Protein 4I5S (pdb70)

CATH classification: 1.10.8.500 (+3 more: 3.30.450.20, 1.10.287.130, 3.30.565.10)

Organism: Streptococcus mutans serotype c (strain ATCC 700610 / UA159) (NCBI:txid210007)

Sequence (775 aa):
NNNQVKQLNAKVRSLITGHYTDKLK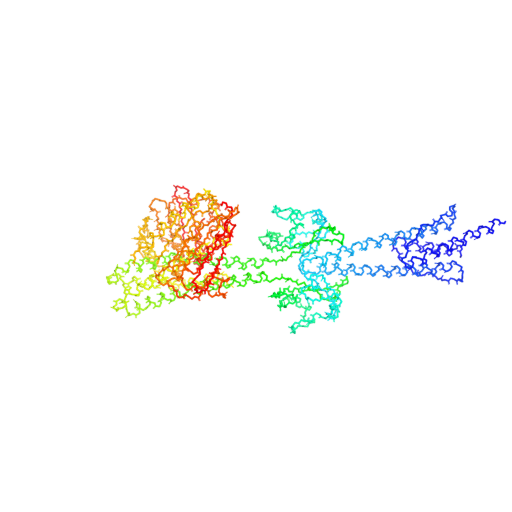VEDNSDLSELVNNVNDLSEVFRLTHENLAQEKNRLTSILSYMTDGVLATDRSGKITVINDMAQKQLNVTREQALECNILDILDDDSYTYNDLITKTPEIVLTRRDEYDEFITLRIRFALNRRESGFISGLIAVLHDATEQEKEERERRLFVSNVSHELRTPLTSVKSYLEALDDGALTESVAPSFIKVSLDETNRMMRMITDLLSLSRSHLDVELTNFTAFMNYILDRFDQIQSQQSTEIIRDYPDKSVWIEIDTDKMTQVIDNILNNAIKYSPDGGKVTITMQTTDTQLILSISDQGLGIPKKDLPLIFDRFYRVDKARGLGLAIAKEIVKQHKGFIWANSEEGEGSTFTIVLPIFLNYREYKNNNQVKQLNAKVRSLITGHYTDKLKVEDNSDLSELVNNVNDLSEVFRLTHENLAQEKNRLTSILSYMTDGVLATDRSGKITVINDMAQKQLNVTREQALECNILDILDDDSYTYNDLITKTPEIVLTRRDEYDEFITLRIRFALNRRESGFISGLIAVLHDATEQEKEERERRLFVSNVSHELRTPLTSVKSYLEALDDGALTESVAPSFIKVSLDETNRMMRMITDLLSLSRIDNQTSHLDVELTNFTAFMNYILDRFDQIQSQQEIIRDYPDKSVWIEIDTDKMTQVIDNILNNAIKYSPDGGKVTITMQTTDTQLILSISDQGLGIPKKDLPLIFDRFYRVDKARTGLGLAIAKEIVKQHKGFIWANSEEGEGSTFTIVLPYE

B-factor: mean 151.34, std 36.81, range [78.04, 276.76]

Solvent-accessible surface area: 40446 Å² total; per-residue (Å²): 133,143,84,18,18,142,85,4,15,58,10,0,126,32,9,25,99,57,118,52,42,127,108,23,168,70,139,99,152,45,84,34,2,83,2,1,61,4,4,5,53,3,3,81,55,20,94,115,65,58,95,86,22,29,94,53,42,50,150,25,51,19,6,9,32,92,6,41,6,0,2,11,2,4,47,160,69,0,91,10,57,14,2,9,63,48,0,25,137,13,14,86,40,66,95,146,107,5,61,143,48,33,15,65,72,38,94,107,95,145,66,147,17,153,74,10,32,111,74,111,20,88,74,84,17,62,28,127,44,30,181,187,107,116,34,10,0,3,50,11,64,10,14,39,15,142,130,152,99,26,105,40,41,0,3,0,1,2,0,1,55,11,26,97,74,54,85,83,39,53,46,30,43,1,3,3,5,8,0,2,50,3,0,85,19,1,0,35,2,0,61,5,14,0,52,26,2,68,116,32,17,123,61,119,99,58,0,53,63,30,0,117,23,0,23,64,4,0,32,11,0,30,119,8,1,70,20,6,51,21,45,30,214,66,112,67,91,69,92,88,21,34,0,5,56,13,1,56,85,2,2,75,2,15,75,37,34,81,76,47,160,112,150,46,110,29,87,67,142,28,105,153,59,30,156,7,112,0,6,47,34,12,0,12,14,0,0,2,5,0,0,32,12,0,43,107,88,15,63,132,51,1,98,0,31,0,35,18,116,78,67,148,92,73,6,37,2,19,1,28,7,59,13,97,22,43,60,124,129,52,34,74,74,24,27,82,116,53,29,27,4,93,54,89,135,34,32,2,2,14,28,0,63,93,9,0,72,66,16,161,2,129,8,122,14,83,7,83,73,76,125,3,11,39,14,5,2,35,2,74,172,148,125,109,122,123,99,134,68,41,64,37,2,15,133,54,0,12,59,6,0,121,35,10,32,79,54,116,85,60,128,122,33,95,58,30,114,135,28,84,20,8,89,2,0,58,20,1,6,49,2,9,86,43,6,118,106,55,68,89,69,22,24,105,57,41,68,121,12,58,30,6,10,11,81,4,28,2,0,0,6,3,7,30,148,70,0,84,10,53,54,9,7,50,57,0,13,120,6,17,92,33,54,122,136,102,4,58,149,45,48,24,77,81,47,124,126,55,123,50,156,44,193,59,18,41,128,70,107,73,50,86,118,14,102,22,125,49,37,143,168,116,76,108,13,12,0,31,12,68,12,6,41,10,85,113,153,53,55,144,61,19,2,1,0,0,2,4,2,49,8,28,124,57,43,102,91,50,102,81,21,105,102,9,26,66,30,1,11,115,12,1,64,66,2,0,63,38,0,34,67,71,0,63,36,5,31,131,67,53,36,36,140,103,83,6,89,55,43,1,122,48,0,22,67,38,0,34,32,0,22,126,0,0,66,26,0,36,25,2,5,77,27,26,18,140,19,17,114,42,102,72,100,93,20,26,0,17,48,21,0,66,158,4,6,102,108,11,45,138,115,48,70,136,208,95,60,42,106,63,128,20,120,146,72,9,122,11,106,0,9,40,115,34,0,22,62,0,0,27,31,1,0,74,23,2,69,78,33,25,109,126,45,4,75,0,16,0,39,13,123,57,66,124,94,68,1,32,1,18,2,35,5,96,14,119,7,0,37,99,152,22,42,99,71,6,20,64,44,10,55,71,47,116,76,82,111,45,5,4,8,21,2,2,0,42,45,2,0,111,60,19,161,16,101,2,92,5,72,16,118,99,50,119,5,0,34,4,14,0,21,2,62,142,40

Foldseek 3Di:
DVVVCVVVVVQVVCVVVVHHDAQDDQDDPDPCSVVSVVSRVVSVVVVVVVVVVCVVVVVVLVCQAVPDWWKWWDFLQFQTDDTYPRNCVQQLHDPVRRNRDGPCPQVVPDDDSVNCQVPQDFAKDKACSDPPPDIWIKTKGKDFPQDPVRDTRTIMIIIDTCRVVVLLVLLVLLLVLCLVQQLPLLVLLLCLLVPVCVPVCPVPVPNVVSVVSSVVSVVLSVLVSVQSCVVSVHDFDKDKDWVLVLCVSLVVSVVSSPVDDDAADEDEADDDTDIDIAGSSLLSSLVSVVVVVQVVQAPDHWDWYWHWDQDPLGIKIKIWTFAWDDDPVVQVCQLPRSPSPPDPNRGHNVSSQVSLVVQVKGWHKDTGGRGTIMIMIGGD/DCVVVVVVVLVVLVVVVCVQVVCVVVPHHDAQDDQPVPDVSSVVSVVVSVVSVVVVVVVVVVVVVVVVVVVCQAVPQWWKWWDFVQQQTPDTHPRNCQLQVHDPVVRSVDGNCPDDVPPDDQVRCQVCQAWDKDKAASDDDPDTWIWIKGKDFDDDPPRHTGGIMIIIDGCPVVVVVVVLVVVVVVCVVVVLVVLVVVLCVLVCCCPVPNNPDDCHVVSVVSNVVSVVVSVVVVVVVVLVVCLVVVNDAADKDWDFVLVLVVVLVVVVVVVPDDVDDEAEEDPDGDTDIGRSVLLSLQVSLVLVVLVLFADPVSPWYWHWDFDAWKIKTKIDTQGQADDPVCFVPQQRACDDPDDDPDPNSSVSNQSRLVSQVKGKGWDADSVSHIMMMIIHTGD

Radius of gyration: 39.27 Å; Cα contacts (8 Å, |Δi|>4): 1285; chains: 2; bounding box: 107×57×119 Å

Nearest PDB structures (foldseek):
  4i5s-assembly1_B  TM=1.003E+00  e=1.113E-72  Streptococcus mutans UA159
  7zp0-assembly1_A  TM=8.249E-01  e=7.152E-15  Escherichia coli 'BL21-Gold(DE3)pLysS AG'
  4q20-assembly1_A  TM=7.298E-01  e=5.725E-15  Caulobacter vibrioides CB15
  4biz-assembly1_E  TM=6.055E-01  e=1.337E-12  Escherichia coli K-12
  9eut-assembly1_B  TM=4.198E-01  e=2.284E-11  Pseudomonas aeruginosa

Structure (mmCIF, N/CA/C/O backbone):
data_4I5S
#
_entry.id   4I5S
#
_cell.length_a   153.124
_cell.length_b   153.124
_cell.length_c   125.113
_cell.angle_alpha   90.00
_cell.angle_beta   90.00
_cell.angle_gamma   120.00
#
_symmetry.space_group_name_H-M   'P 31 2 1'
#
loop_
_atom_site.group_PDB
_atom_site.id
_atom_site.type_symbol
_atom_site.label_atom_id
_atom_site.label_alt_id
_atom_site.label_comp_id
_atom_site.label_asym_id
_atom_site.label_entity_id
_atom_site.label_seq_id
_atom_site.pdbx_PDB_ins_code
_atom_site.Cartn_x
_atom_site.Cartn_y
_atom_site.Cartn_z
_atom_site.occupancy
_atom_site.B_iso_or_equiv
_atom_site.auth_seq_id
_atom_site.auth_comp_id
_atom_site.auth_asym_id
_atom_site.auth_atom_id
_atom_site.pdbx_PDB_model_num
ATOM 1 N N . ASN A 1 37 ? 68.555 51.303 51.856 1.00 211.67 37 ASN A N 1
ATOM 2 C CA . ASN A 1 37 ? 67.836 52.199 52.757 1.00 209.97 37 ASN A CA 1
ATOM 3 C C . ASN A 1 37 ? 67.802 53.631 52.222 1.00 204.11 37 ASN A C 1
ATOM 4 O O . ASN A 1 37 ? 66.781 54.075 51.699 1.00 192.96 37 ASN A O 1
ATOM 9 N N . ASN A 1 38 ? 68.912 54.351 52.364 1.00 211.57 38 ASN A N 1
ATOM 10 C CA . ASN A 1 38 ? 69.091 55.619 51.664 1.00 207.05 38 ASN A CA 1
ATOM 11 C C . ASN A 1 38 ? 68.917 55.356 50.177 1.00 195.13 38 ASN A C 1
ATOM 12 O O . ASN A 1 38 ? 68.465 56.216 49.419 1.00 186.41 38 ASN A O 1
ATOM 17 N N . ASN A 1 39 ? 69.280 54.140 49.781 1.00 196.26 39 ASN A N 1
ATOM 18 C CA . ASN A 1 39 ? 69.193 53.685 48.400 1.00 193.63 39 ASN A CA 1
ATOM 19 C C . ASN A 1 39 ? 67.789 53.228 48.020 1.00 179.83 39 ASN A C 1
ATOM 20 O O . ASN A 1 39 ? 67.288 53.566 46.950 1.00 177.42 39 ASN A O 1
ATOM 25 N N . GLN A 1 40 ? 67.163 52.457 48.904 1.00 174.42 40 GLN A N 1
ATOM 26 C CA . GLN A 1 40 ? 65.814 51.946 48.681 1.00 167.76 40 GLN A CA 1
ATOM 27 C C . GLN A 1 40 ? 64.840 53.082 48.371 1.00 157.42 40 GLN A C 1
ATOM 28 O O . GLN A 1 40 ? 63.823 52.883 47.699 1.00 145.45 40 GLN A O 1
ATOM 34 N N . VAL A 1 41 ? 65.163 54.273 48.867 1.00 162.83 41 VAL A N 1
ATOM 35 C CA . VAL A 1 41 ? 64.368 55.471 48.613 1.00 156.90 41 VAL A CA 1
ATOM 36 C C . VAL A 1 41 ? 64.619 56.014 47.207 1.00 163.59 41 VAL A C 1
ATOM 37 O O . VAL A 1 41 ? 63.701 56.503 46.552 1.00 158.47 41 VAL A O 1
ATOM 41 N N . LYS A 1 42 ? 65.866 55.932 46.754 1.00 169.26 42 LYS A N 1
ATOM 42 C CA . LYS A 1 42 ? 66.209 56.275 45.379 1.00 170.79 42 LYS A CA 1
ATOM 43 C C . LYS A 1 42 ? 65.438 55.362 44.429 1.00 169.69 42 LYS A C 1
ATOM 44 O O . LYS A 1 42 ? 64.782 55.820 43.491 1.00 168.66 42 LYS A O 1
ATOM 50 N N . GLN A 1 43 ? 65.508 54.065 44.708 1.00 172.83 43 GLN A N 1
ATOM 51 C CA . GLN A 1 43 ? 64.842 53.034 43.920 1.00 175.66 43 GLN A CA 1
ATOM 52 C C . GLN A 1 43 ? 63.320 53.220 43.864 1.00 165.35 43 GLN A C 1
ATOM 53 O O . GLN A 1 43 ? 62.725 53.293 42.780 1.00 165.93 43 GLN A O 1
ATOM 59 N N . LEU A 1 44 ? 62.690 53.291 45.032 1.00 158.69 44 LEU A N 1
ATOM 60 C CA . LEU A 1 44 ? 61.241 53.462 45.100 1.00 152.85 44 LEU A CA 1
ATOM 61 C C . LEU A 1 44 ? 60.813 54.781 44.464 1.00 147.01 44 LEU A C 1
ATOM 62 O O . LEU A 1 44 ? 59.819 54.841 43.734 1.00 136.80 44 LEU A O 1
ATOM 67 N N . ASN A 1 45 ? 61.565 55.837 44.755 1.00 152.85 45 ASN A N 1
ATOM 68 C CA . ASN A 1 45 ? 61.346 57.126 44.121 1.00 157.99 45 ASN A CA 1
ATOM 69 C C . ASN A 1 45 ? 61.287 56.929 42.617 1.00 160.07 45 ASN A C 1
ATOM 70 O O . ASN A 1 45 ? 60.385 57.434 41.953 1.00 160.58 45 ASN A O 1
ATOM 75 N N . ALA A 1 46 ? 62.251 56.180 42.088 1.00 162.43 46 ALA A N 1
ATOM 76 C CA . ALA A 1 46 ? 62.262 55.838 40.668 1.00 154.23 46 ALA A CA 1
ATOM 77 C C . ALA A 1 46 ? 60.949 55.186 40.243 1.00 141.04 46 ALA A C 1
ATOM 78 O O . ALA A 1 46 ? 60.249 55.716 39.386 1.00 137.77 46 ALA A O 1
ATOM 80 N N . LYS A 1 47 ? 60.608 54.051 40.853 1.00 134.72 47 LYS A N 1
ATOM 81 C CA . LYS A 1 47 ? 59.355 53.367 40.520 1.00 127.64 47 LYS A CA 1
ATOM 82 C C . LYS A 1 47 ? 58.174 54.334 40.437 1.00 130.46 47 LYS A C 1
ATOM 83 O O . LYS A 1 47 ? 57.372 54.285 39.492 1.00 128.22 47 LYS A O 1
ATOM 89 N N . VAL A 1 48 ? 58.072 55.215 41.425 1.00 136.11 48 VAL A N 1
ATOM 90 C CA . VAL A 1 48 ? 56.956 56.149 41.490 1.00 132.20 48 VAL A CA 1
ATOM 91 C C . VAL A 1 48 ? 57.019 57.196 40.388 1.00 133.19 48 VAL A C 1
ATOM 92 O O . VAL A 1 48 ? 55.988 57.589 39.839 1.00 132.44 48 VAL A O 1
ATOM 96 N N . ARG A 1 49 ? 58.225 57.645 40.056 1.00 136.63 49 ARG A N 1
ATOM 97 C CA . ARG A 1 49 ? 58.385 58.584 38.956 1.00 144.48 49 ARG A CA 1
ATOM 98 C C . ARG A 1 49 ? 57.949 57.916 37.655 1.00 148.27 49 ARG A C 1
ATOM 99 O O . ARG A 1 49 ? 57.367 58.560 36.791 1.00 142.70 49 ARG A O 1
ATOM 107 N N . SER A 1 50 ? 58.227 56.622 37.528 1.00 154.09 50 SER A N 1
ATOM 108 C CA . SER A 1 50 ? 57.752 55.853 36.389 1.00 152.68 50 SER A CA 1
ATOM 109 C C . SER A 1 50 ? 56.232 55.872 36.358 1.00 145.50 50 SER A C 1
ATOM 110 O O . SER A 1 50 ? 55.636 56.312 35.380 1.00 148.26 50 SER A O 1
ATOM 113 N N . LEU A 1 51 ? 55.604 55.407 37.433 1.00 140.46 51 LEU A N 1
ATOM 114 C CA . LEU A 1 51 ? 54.143 55.433 37.529 1.00 131.34 51 LEU A CA 1
ATOM 115 C C . LEU A 1 51 ? 53.576 56.801 37.138 1.00 126.22 51 LEU A C 1
ATOM 116 O O . LEU A 1 51 ? 52.484 56.887 36.584 1.00 119.02 51 LEU A O 1
ATOM 121 N N . ILE A 1 52 ? 54.319 57.867 37.428 1.00 133.61 52 ILE A N 1
ATOM 122 C CA . ILE A 1 52 ? 53.866 59.219 37.095 1.00 141.16 52 ILE A CA 1
ATOM 123 C C . ILE A 1 52 ? 53.723 59.418 35.582 1.00 149.70 52 ILE A C 1
ATOM 124 O O . ILE A 1 52 ? 52.677 59.858 35.106 1.00 152.16 52 ILE A O 1
ATOM 129 N N . THR A 1 53 ? 54.780 59.071 34.844 1.00 154.76 53 THR A N 1
ATOM 130 C CA . THR A 1 53 ? 54.853 59.242 33.385 1.00 153.51 53 THR A CA 1
ATOM 131 C C . THR A 1 53 ? 54.076 58.149 32.663 1.00 149.71 53 THR A C 1
ATOM 132 O O . THR A 1 53 ? 54.234 57.941 31.454 1.00 159.32 53 THR A O 1
ATOM 136 N N . GLY A 1 54 ? 53.261 57.431 33.429 1.00 137.47 54 GLY A N 1
ATOM 137 C CA . GLY A 1 54 ? 52.338 56.455 32.884 1.00 132.02 54 GLY A CA 1
ATOM 138 C C . GLY A 1 54 ? 52.965 55.102 32.638 1.00 136.96 54 GLY A C 1
ATOM 139 O O . GLY A 1 54 ? 52.292 54.182 32.176 1.00 135.74 54 GLY A O 1
ATOM 140 N N . HIS A 1 55 ? 54.251 54.979 32.947 1.00 146.72 55 HIS A N 1
ATOM 141 C CA . HIS A 1 55 ? 54.981 53.740 32.697 1.00 154.44 55 HIS A CA 1
ATOM 142 C C . HIS A 1 55 ? 54.912 52.796 33.899 1.00 148.15 55 HIS A C 1
ATOM 143 O O . HIS A 1 55 ? 55.545 53.041 34.925 1.00 153.69 55 HIS A O 1
ATOM 150 N N . TYR A 1 56 ? 54.134 51.724 33.770 1.00 135.81 56 TYR A N 1
ATOM 151 C CA . TYR A 1 56 ? 54.021 50.738 34.838 1.00 122.58 56 TYR A CA 1
ATOM 152 C C . TYR A 1 56 ? 55.323 49.964 35.013 1.00 138.01 56 TYR A C 1
ATOM 153 O O . TYR A 1 56 ? 56.134 49.870 34.091 1.00 141.88 56 TYR A O 1
ATOM 162 N N . THR A 1 57 ? 55.513 49.406 36.203 1.00 149.47 57 THR A N 1
ATOM 163 C CA . THR A 1 57 ? 56.766 48.749 36.552 1.00 151.11 57 THR A CA 1
ATOM 164 C C . THR A 1 57 ? 56.543 47.649 37.585 1.00 154.14 57 THR A C 1
ATOM 165 O O . THR A 1 57 ? 55.671 47.761 38.449 1.00 151.95 57 THR A O 1
ATOM 169 N N . ASP A 1 58 ? 57.343 46.590 37.493 1.00 160.32 58 ASP A N 1
ATOM 170 C CA . ASP A 1 58 ? 57.226 45.449 38.394 1.00 162.92 58 ASP A CA 1
ATOM 171 C C . ASP A 1 58 ? 57.459 45.834 39.851 1.00 156.70 58 ASP A C 1
ATOM 172 O O . ASP A 1 58 ? 58.067 46.864 40.146 1.00 153.58 58 ASP A O 1
ATOM 177 N N . LYS A 1 59 ? 56.969 44.989 40.755 1.00 154.13 59 LYS A N 1
ATOM 178 C CA . LYS A 1 59 ? 57.124 45.197 42.192 1.00 145.71 59 LYS A CA 1
ATOM 179 C C . LYS A 1 59 ? 58.591 45.284 42.613 1.00 143.81 59 LYS A C 1
ATOM 180 O O . LYS A 1 59 ? 59.447 44.595 42.057 1.00 150.00 59 LYS A O 1
ATOM 186 N N . LEU A 1 60 ? 58.877 46.132 43.598 1.00 135.50 60 LEU A N 1
ATOM 187 C CA . LEU A 1 60 ? 60.182 46.127 44.244 1.00 142.90 60 LEU A CA 1
ATOM 188 C C . LEU A 1 60 ? 60.153 45.071 45.347 1.00 153.36 60 LEU A C 1
ATOM 189 O O . LEU A 1 60 ? 59.094 44.782 45.907 1.00 153.72 60 LEU A O 1
ATOM 194 N N . LYS A 1 61 ? 61.309 44.495 45.659 1.00 160.76 61 LYS A N 1
ATOM 195 C CA . LYS A 1 61 ? 61.384 43.474 46.698 1.00 168.82 61 LYS A CA 1
ATOM 196 C C . LYS A 1 61 ? 61.483 44.083 48.093 1.00 166.31 61 LYS A C 1
ATOM 197 O O . LYS A 1 61 ? 62.270 45.001 48.331 1.00 161.88 61 LYS A O 1
ATOM 203 N N . VAL A 1 62 ? 60.669 43.569 49.010 1.00 170.01 62 VAL A N 1
ATOM 204 C CA . VAL A 1 62 ? 60.708 43.997 50.400 1.00 172.18 62 VAL A CA 1
ATOM 205 C C . VAL A 1 62 ? 61.923 43.387 51.082 1.00 180.12 62 VAL A C 1
ATOM 206 O O . VAL A 1 62 ? 61.986 42.174 51.287 1.00 184.74 62 VAL A O 1
ATOM 210 N N . GLU A 1 63 ? 62.887 44.233 51.425 1.00 181.93 63 GLU A N 1
ATOM 211 C CA . GLU A 1 63 ? 64.154 43.773 51.978 1.00 191.12 63 GLU A CA 1
ATOM 212 C C . GLU A 1 63 ? 63.982 43.255 53.405 1.00 201.57 63 GLU A C 1
ATOM 213 O O . GLU A 1 63 ? 63.904 42.048 53.635 1.00 209.03 63 GLU A O 1
ATOM 219 N N . ASP A 1 64 ? 63.927 44.181 54.357 1.00 198.96 64 ASP A N 1
ATOM 220 C CA . ASP A 1 64 ? 63.685 43.845 55.754 1.00 195.96 64 ASP A CA 1
ATOM 221 C C . ASP A 1 64 ? 62.237 44.134 56.145 1.00 183.11 64 ASP A C 1
ATOM 222 O O . ASP A 1 64 ? 61.394 44.394 55.294 1.00 174.23 64 ASP A O 1
ATOM 227 N N . ASN A 1 65 ? 61.959 44.079 57.442 1.00 189.26 65 ASN A N 1
ATOM 228 C CA . ASN A 1 65 ? 60.649 44.434 57.972 1.00 190.06 65 ASN A CA 1
ATOM 229 C C . ASN A 1 65 ? 60.630 45.915 58.315 1.00 185.59 65 ASN A C 1
ATOM 230 O O . ASN A 1 65 ? 59.843 46.365 59.151 1.00 184.20 65 ASN A O 1
ATOM 235 N N . SER A 1 66 ? 61.515 46.666 57.664 1.00 182.79 66 SER A N 1
ATOM 236 C CA . SER A 1 66 ? 61.669 48.101 57.907 1.00 174.50 66 SER A CA 1
ATOM 237 C C . SER A 1 66 ? 60.311 48.799 57.898 1.00 172.10 66 SER A C 1
ATOM 238 O O . SER A 1 66 ? 59.309 48.221 57.476 1.00 170.85 66 SER A O 1
ATOM 241 N N . ASP A 1 67 ? 60.272 50.040 58.368 1.00 175.47 67 ASP A N 1
ATOM 242 C CA . ASP A 1 67 ? 59.015 50.781 58.399 1.00 178.81 67 ASP A CA 1
ATOM 243 C C . ASP A 1 67 ? 58.668 51.344 57.023 1.00 164.38 67 ASP A C 1
ATOM 244 O O . ASP A 1 67 ? 57.494 51.534 56.701 1.00 156.42 67 ASP A O 1
ATOM 249 N N . LEU A 1 68 ? 59.689 51.619 56.214 1.00 157.85 68 LEU A N 1
ATOM 250 C CA . LEU A 1 68 ? 59.450 52.066 54.844 1.00 144.67 68 LEU A CA 1
ATOM 251 C C . LEU A 1 68 ? 59.310 50.880 53.891 1.00 149.98 68 LEU A C 1
ATOM 252 O O . LEU A 1 68 ? 58.783 51.018 52.788 1.00 152.81 68 LEU A O 1
ATOM 257 N N . SER A 1 69 ? 59.787 49.714 54.313 1.00 149.83 69 SER A N 1
ATOM 258 C CA . SER A 1 69 ? 59.564 48.505 53.536 1.00 151.35 69 SER A CA 1
ATOM 259 C C . SER A 1 69 ? 58.061 48.280 53.445 1.00 151.37 69 SER A C 1
ATOM 260 O O . SER A 1 69 ? 57.559 47.711 52.475 1.00 151.58 69 SER A O 1
ATOM 263 N N . GLU A 1 70 ? 57.347 48.746 54.464 1.00 152.63 70 GLU A N 1
ATOM 264 C CA . GLU A 1 70 ? 55.893 48.755 54.436 1.00 156.05 70 GLU A CA 1
ATOM 265 C C . GLU A 1 70 ? 55.423 49.693 53.332 1.00 146.58 70 GLU A C 1
ATOM 266 O O . GLU A 1 70 ? 54.438 49.417 52.644 1.00 149.26 70 GLU A O 1
ATOM 272 N N . LEU A 1 71 ? 56.136 50.806 53.169 1.00 139.07 71 LEU A N 1
ATOM 273 C CA . LEU A 1 71 ? 55.836 51.767 52.107 1.00 132.56 71 LEU A CA 1
ATOM 274 C C . LEU A 1 71 ? 56.134 51.170 50.733 1.00 131.47 71 LEU A C 1
ATOM 275 O O . LEU A 1 71 ? 55.361 51.350 49.799 1.00 121.84 71 LEU A O 1
ATOM 280 N N . VAL A 1 72 ? 57.256 50.468 50.610 1.00 136.01 72 VAL A N 1
ATOM 281 C CA . VAL A 1 72 ? 57.579 49.780 49.365 1.00 135.15 72 VAL A CA 1
ATOM 282 C C . VAL A 1 72 ? 56.470 48.795 49.008 1.00 138.88 72 VAL A C 1
ATOM 283 O O . VAL A 1 72 ? 55.965 48.786 47.881 1.00 137.31 72 VAL A O 1
ATOM 287 N N . ASN A 1 73 ? 56.090 47.971 49.978 1.00 145.47 73 ASN A N 1
ATOM 288 C CA . ASN A 1 73 ? 55.000 47.024 49.790 1.00 148.45 73 ASN A CA 1
ATOM 289 C C . ASN A 1 73 ? 53.722 47.734 49.337 1.00 141.87 73 ASN A C 1
ATOM 290 O O . ASN A 1 73 ? 53.030 47.274 48.420 1.00 145.07 73 ASN A O 1
ATOM 295 N N . ASN A 1 74 ? 53.425 48.867 49.970 1.00 136.12 74 ASN A N 1
ATOM 296 C CA . ASN A 1 74 ? 52.222 49.639 49.653 1.00 131.68 74 ASN A CA 1
ATOM 297 C C . ASN A 1 74 ? 52.212 50.253 48.254 1.00 116.54 74 ASN A C 1
ATOM 298 O O . ASN A 1 74 ? 51.194 50.230 47.571 1.00 115.70 74 ASN A O 1
ATOM 303 N N . VAL A 1 75 ? 53.341 50.813 47.839 1.00 103.68 75 VAL A N 1
ATOM 304 C CA . VAL A 1 75 ? 53.489 51.320 46.483 1.00 101.21 75 VAL A CA 1
ATOM 305 C C . VAL A 1 75 ? 53.344 50.191 45.468 1.00 107.60 75 VAL A C 1
ATOM 306 O O . VAL A 1 75 ? 52.619 50.325 44.492 1.00 107.75 75 VAL A O 1
ATOM 310 N N . ASN A 1 76 ? 54.030 49.076 45.695 1.00 116.26 76 ASN A N 1
ATOM 311 C CA . ASN A 1 76 ? 53.838 47.904 44.845 1.00 122.38 76 ASN A CA 1
ATOM 312 C C . ASN A 1 76 ? 52.351 47.615 44.668 1.00 126.38 76 ASN A C 1
ATOM 313 O O . ASN A 1 76 ? 51.799 47.674 43.552 1.00 132.43 76 ASN A O 1
ATOM 318 N N . ASP A 1 77 ? 51.710 47.318 45.795 1.00 125.50 77 ASP A N 1
ATOM 319 C CA . ASP A 1 77 ? 50.297 46.966 45.823 1.00 128.07 77 ASP A CA 1
ATOM 320 C C . ASP A 1 77 ? 49.405 48.027 45.180 1.00 127.38 77 ASP A C 1
ATOM 321 O O . ASP A 1 77 ? 48.344 47.708 44.635 1.00 132.29 77 ASP A O 1
ATOM 326 N N . LEU A 1 78 ? 49.839 49.282 45.239 1.00 114.40 78 LEU A N 1
ATOM 327 C CA . LEU A 1 78 ? 49.097 50.369 44.615 1.00 109.27 78 LEU A CA 1
ATOM 328 C C . LEU A 1 78 ? 49.240 50.321 43.095 1.00 113.36 78 LEU A C 1
ATOM 329 O O . LEU A 1 78 ? 48.244 50.294 42.379 1.00 113.14 78 LEU A O 1
ATOM 334 N N . SER A 1 79 ? 50.477 50.312 42.605 1.00 111.38 79 SER A N 1
ATOM 335 C CA . SER A 1 79 ? 50.726 50.199 41.174 1.00 109.54 79 SER A CA 1
ATOM 336 C C . SER A 1 79 ? 49.849 49.088 40.607 1.00 103.24 79 SER A C 1
ATOM 337 O O . SER A 1 79 ? 49.158 49.282 39.606 1.00 105.95 79 SER A O 1
ATOM 340 N N . GLU A 1 80 ? 49.851 47.933 41.269 1.00 98.98 80 GLU A N 1
ATOM 341 C CA . GLU A 1 80 ? 49.042 46.811 40.795 1.00 105.54 80 GLU A CA 1
ATOM 342 C C . GLU A 1 80 ? 47.525 47.064 40.884 1.00 102.22 80 GLU A C 1
ATOM 3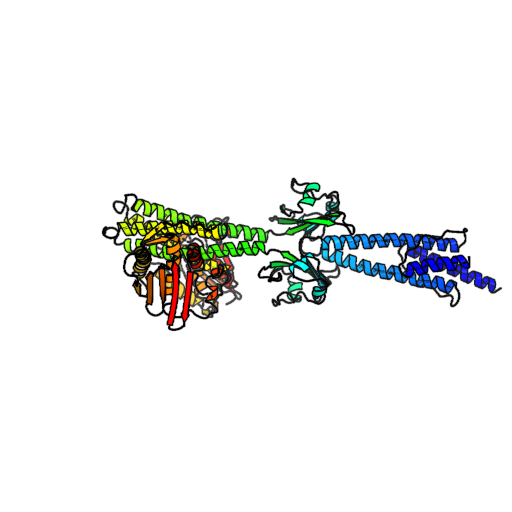43 O O . GLU A 1 80 ? 46.773 46.782 39.945 1.00 97.33 80 GLU A O 1
ATOM 349 N N . VAL A 1 81 ? 47.079 47.596 42.014 1.00 117.30 81 VAL A N 1
ATOM 350 C CA . VAL A 1 81 ? 45.651 47.814 42.249 1.00 120.67 81 VAL A CA 1
ATOM 351 C C . VAL A 1 81 ? 45.060 48.795 41.223 1.00 110.65 81 VAL A C 1
ATOM 352 O O . VAL A 1 81 ? 44.020 48.527 40.588 1.00 115.92 81 VAL A O 1
ATOM 356 N N . PHE A 1 82 ? 45.745 49.921 41.047 1.00 101.72 82 PHE A N 1
ATOM 357 C CA . PHE A 1 82 ? 45.310 50.931 40.106 1.00 111.47 82 PHE A CA 1
ATOM 358 C C . PHE A 1 82 ? 45.459 50.413 38.694 1.00 117.08 82 PHE A C 1
ATOM 359 O O . PHE A 1 82 ? 44.663 50.749 37.822 1.00 119.84 82 PHE A O 1
ATOM 367 N N . ARG A 1 83 ? 46.485 49.604 38.460 1.00 121.93 83 ARG A N 1
ATOM 368 C CA . ARG A 1 83 ? 46.603 48.940 37.170 1.00 122.63 83 ARG A CA 1
ATOM 369 C C . ARG A 1 83 ? 45.288 48.236 36.848 1.00 109.89 83 ARG A C 1
ATOM 370 O O . ARG A 1 83 ? 44.663 48.523 35.831 1.00 103.13 83 ARG A O 1
ATOM 378 N N . LEU A 1 84 ? 44.859 47.331 37.727 1.00 104.51 84 LEU A N 1
ATOM 379 C CA . LEU A 1 84 ? 43.620 46.596 37.485 1.00 92.15 84 LEU A CA 1
ATOM 380 C C . LEU A 1 84 ? 42.450 47.536 37.237 1.00 100.67 84 LEU A C 1
ATOM 381 O O . LEU A 1 84 ? 41.730 47.388 36.244 1.00 111.45 84 LEU A O 1
ATOM 386 N N . THR A 1 85 ? 42.247 48.498 38.134 1.00 108.36 85 THR A N 1
ATOM 387 C CA . THR A 1 85 ? 41.095 49.393 37.981 1.00 116.01 85 THR A CA 1
ATOM 388 C C . THR A 1 85 ? 41.129 50.137 36.636 1.00 114.86 85 THR A C 1
ATOM 389 O O . THR A 1 85 ? 40.087 50.412 36.031 1.00 127.00 85 THR A O 1
ATOM 393 N N . HIS A 1 86 ? 42.338 50.431 36.168 1.00 97.77 86 HIS A N 1
ATOM 394 C CA . HIS A 1 86 ? 42.549 51.145 34.911 1.00 108.46 86 HIS A CA 1
ATOM 395 C C . HIS A 1 86 ? 42.227 50.275 33.692 1.00 118.91 86 HIS A C 1
ATOM 396 O O . HIS A 1 86 ? 41.408 50.645 32.847 1.00 119.45 86 HIS A O 1
ATOM 403 N N . GLU A 1 87 ? 42.882 49.121 33.605 1.00 124.20 87 GLU A N 1
ATOM 404 C CA . GLU A 1 87 ? 42.629 48.174 32.527 1.00 125.34 87 GLU A CA 1
ATOM 405 C C . GLU A 1 87 ? 41.142 47.832 32.468 1.00 126.09 87 GLU A C 1
ATOM 406 O O . GLU A 1 87 ? 40.599 47.568 31.393 1.00 132.30 87 GLU A O 1
ATOM 412 N N . ASN A 1 88 ? 40.487 47.844 33.626 1.00 116.65 88 ASN A N 1
ATOM 413 C CA . ASN A 1 88 ? 39.053 47.585 33.691 1.00 112.52 88 ASN A CA 1
ATOM 414 C C . ASN A 1 88 ? 38.245 48.743 33.102 1.00 116.68 88 ASN A C 1
ATOM 415 O O . ASN A 1 88 ? 37.382 48.542 32.238 1.00 120.26 88 ASN A O 1
ATOM 420 N N . LEU A 1 89 ? 38.533 49.955 33.571 1.00 123.58 89 LEU A N 1
ATOM 421 C CA . LEU A 1 89 ? 37.876 51.156 33.052 1.00 129.82 89 LEU A CA 1
ATOM 422 C C . LEU A 1 89 ? 37.959 51.212 31.528 1.00 133.99 89 LEU A C 1
ATOM 423 O O . LEU A 1 89 ? 36.936 51.318 30.836 1.00 138.44 89 LEU A O 1
ATOM 428 N N . ALA A 1 90 ? 39.182 51.134 31.009 1.00 133.15 90 ALA A N 1
ATOM 429 C CA . ALA A 1 90 ? 39.399 51.118 29.565 1.00 129.69 90 ALA A CA 1
ATOM 430 C C . ALA A 1 90 ? 38.695 49.941 28.899 1.00 124.96 90 ALA A C 1
ATOM 431 O O . ALA A 1 90 ? 38.193 50.070 27.789 1.00 124.10 90 ALA A O 1
ATOM 433 N N . GLN A 1 91 ? 38.663 48.793 29.571 1.00 128.24 91 GLN A N 1
ATOM 434 C CA . GLN A 1 91 ? 37.944 47.636 29.043 1.00 124.29 91 GLN A CA 1
ATOM 435 C C . GLN A 1 91 ? 36.496 47.984 28.740 1.00 130.48 91 GLN A C 1
ATOM 436 O O . GLN A 1 91 ? 36.020 47.746 27.632 1.00 135.65 91 GLN A O 1
ATOM 442 N N . GLU A 1 92 ? 35.793 48.547 29.719 1.00 130.67 92 GLU A N 1
ATOM 443 C CA . GLU A 1 92 ? 34.373 48.835 29.520 1.00 135.36 92 GLU A CA 1
ATOM 444 C C . GLU A 1 92 ? 34.112 50.011 28.569 1.00 136.89 92 GLU A C 1
ATOM 445 O O . GLU A 1 92 ? 33.206 49.948 27.726 1.00 147.81 92 GLU A O 1
ATOM 451 N N . LYS A 1 93 ? 34.899 51.079 28.693 1.00 126.31 93 LYS A N 1
ATOM 452 C CA . LYS A 1 93 ? 34.791 52.181 27.738 1.00 122.14 93 LYS A CA 1
ATOM 453 C C . LYS A 1 93 ? 34.910 51.614 26.330 1.00 127.91 93 LYS A C 1
ATOM 454 O O . LYS A 1 93 ? 34.104 51.914 25.438 1.00 139.43 93 LYS A O 1
ATOM 460 N N . ASN A 1 94 ? 35.921 50.773 26.148 1.00 122.81 94 ASN A N 1
ATOM 461 C CA . ASN A 1 94 ? 36.161 50.124 24.871 1.00 124.39 94 ASN A CA 1
ATOM 462 C C . ASN A 1 94 ? 34.989 49.280 24.413 1.00 117.08 94 ASN A C 1
ATOM 463 O O . ASN A 1 94 ? 34.608 49.342 23.257 1.00 120.72 94 ASN A O 1
ATOM 468 N N . ARG A 1 95 ? 34.428 48.482 25.314 1.00 112.23 95 ARG A N 1
ATOM 469 C CA . ARG A 1 95 ? 33.273 47.671 24.957 1.00 123.49 95 ARG A CA 1
ATOM 470 C C . ARG A 1 95 ? 32.184 48.574 24.389 1.00 124.94 95 ARG A C 1
ATOM 471 O O . ARG A 1 95 ? 31.558 48.256 23.366 1.00 124.11 95 ARG A O 1
ATOM 479 N N . LEU A 1 96 ? 31.977 49.712 25.047 1.00 121.89 96 LEU A N 1
ATOM 480 C CA . LEU A 1 96 ? 30.976 50.675 24.598 1.00 118.93 96 LEU A CA 1
ATOM 481 C C . LEU A 1 96 ? 31.255 51.167 23.181 1.00 123.13 96 LEU A C 1
ATOM 482 O O . LEU A 1 96 ? 30.441 50.972 22.264 1.00 121.94 96 LEU A O 1
ATOM 487 N N . THR A 1 97 ? 32.406 51.809 23.005 1.00 126.98 97 THR A N 1
ATOM 488 C CA . THR A 1 97 ? 32.758 52.356 21.697 1.00 130.23 97 THR A CA 1
ATOM 489 C C . THR A 1 97 ? 32.786 51.274 20.608 1.00 129.96 97 THR A C 1
ATOM 490 O O . THR A 1 97 ? 32.619 51.558 19.420 1.00 133.84 97 THR A O 1
ATOM 494 N N . SER A 1 98 ? 32.977 50.032 21.034 1.00 125.79 98 SER A N 1
ATOM 495 C CA . SER A 1 98 ? 32.958 48.880 20.145 1.00 132.79 98 SER A CA 1
ATOM 496 C C . SER A 1 98 ? 31.543 48.643 19.639 1.00 136.91 98 SER A C 1
ATOM 497 O O . SER A 1 98 ? 31.303 48.579 18.429 1.00 142.11 98 SER A O 1
ATOM 500 N N . ILE A 1 99 ? 30.608 48.509 20.575 1.00 138.92 99 ILE A N 1
ATOM 501 C CA . ILE A 1 99 ? 29.202 48.392 20.214 1.00 136.88 99 ILE A CA 1
ATOM 502 C C . ILE A 1 99 ? 28.816 49.501 19.254 1.00 137.87 99 ILE A C 1
ATOM 503 O O . ILE A 1 99 ? 28.246 49.241 18.197 1.00 144.52 99 ILE A O 1
ATOM 508 N N . LEU A 1 100 ? 29.124 50.741 19.620 1.00 135.34 100 LEU A N 1
ATOM 509 C CA . LEU A 1 100 ? 28.742 51.871 18.776 1.00 130.79 100 LEU A CA 1
ATOM 510 C C . LEU A 1 100 ? 29.365 51.770 17.393 1.00 130.61 100 LEU A C 1
ATOM 511 O O . LEU A 1 100 ? 28.754 52.164 16.400 1.00 133.55 100 LEU A O 1
ATOM 516 N N . SER A 1 101 ? 30.580 51.235 17.337 1.00 125.15 101 SER A N 1
ATOM 517 C CA . SER A 1 101 ? 31.289 51.079 16.073 1.00 124.86 101 SER A CA 1
ATOM 518 C C . SER A 1 101 ? 30.629 50.056 15.142 1.00 129.92 101 SER A C 1
ATOM 519 O O . SER A 1 101 ? 30.245 50.386 14.023 1.00 138.88 101 SER A O 1
ATOM 522 N N . TYR A 1 102 ? 30.495 48.818 15.606 1.00 121.68 102 TYR A N 1
ATOM 523 C CA . TYR A 1 102 ? 30.000 47.743 14.750 1.00 125.25 102 TYR A CA 1
ATOM 524 C C . TYR A 1 102 ? 28.479 47.736 14.622 1.00 134.31 102 TYR A C 1
ATOM 525 O O . TYR A 1 102 ? 27.896 46.866 13.974 1.00 130.99 102 TYR A O 1
ATOM 534 N N . MET A 1 103 ? 27.842 48.721 15.240 1.00 126.42 103 MET A N 1
ATOM 535 C CA . MET A 1 103 ? 26.394 48.846 15.209 1.00 139.58 103 MET A CA 1
ATOM 536 C C . MET A 1 103 ? 25.921 49.054 13.782 1.00 153.69 103 MET A C 1
ATOM 537 O O . MET A 1 103 ? 26.630 49.654 12.978 1.00 135.30 103 MET A O 1
ATOM 542 N N . THR A 1 104 ? 24.720 48.564 13.480 1.00 112.08 104 THR A N 1
ATOM 543 C CA . THR A 1 104 ? 24.195 48.561 12.110 1.00 123.66 104 THR A CA 1
ATOM 544 C C . THR A 1 104 ? 23.713 49.923 11.605 1.00 122.86 104 THR A C 1
ATOM 545 O O . THR A 1 104 ? 24.045 50.324 10.486 1.00 112.43 104 THR A O 1
ATOM 549 N N . ASP A 1 105 ? 22.922 50.617 12.422 1.00 123.73 105 ASP A N 1
ATOM 550 C CA . ASP A 1 105 ? 22.392 51.929 12.061 1.00 118.12 105 ASP A CA 1
ATOM 551 C C . ASP A 1 105 ? 23.394 53.014 12.439 1.00 110.06 105 ASP A C 1
ATOM 552 O O . ASP A 1 105 ? 24.436 52.717 13.009 1.00 115.06 105 ASP A O 1
ATOM 557 N N . GLY A 1 106 ? 23.091 54.266 12.114 1.00 108.14 106 GLY A N 1
ATOM 558 C CA . GLY A 1 106 ? 23.999 55.363 12.410 1.00 110.41 106 GLY A CA 1
ATOM 559 C C . GLY A 1 106 ? 23.613 56.173 13.638 1.00 115.77 106 GLY A C 1
ATOM 560 O O . GLY A 1 106 ? 22.430 56.423 13.882 1.00 112.17 106 GLY A O 1
ATOM 561 N N . VAL A 1 107 ? 24.613 56.594 14.411 1.00 115.90 107 VAL A N 1
ATOM 562 C CA . VAL A 1 107 ? 24.371 57.341 15.645 1.00 103.50 107 VAL A CA 1
ATOM 563 C C . VAL A 1 107 ? 25.276 58.560 15.765 1.00 97.12 107 VAL A C 1
ATOM 564 O O . VAL A 1 107 ? 26.484 58.462 15.563 1.00 99.23 107 VAL A O 1
ATOM 568 N N . LEU A 1 108 ? 24.697 59.706 16.103 1.00 94.57 108 LEU A N 1
ATOM 569 C CA . LEU A 1 108 ? 25.510 60.874 16.433 1.00 100.41 108 LEU A CA 1
ATOM 570 C C . LEU A 1 108 ? 24.915 61.693 17.573 1.00 100.39 108 LEU A C 1
ATOM 571 O O . LEU A 1 108 ? 23.711 61.651 17.814 1.00 95.53 108 LEU A O 1
ATOM 576 N N . ALA A 1 109 ? 25.774 62.419 18.282 1.00 105.15 109 ALA A N 1
ATOM 577 C CA . ALA A 1 109 ? 25.353 63.202 19.437 1.00 114.09 109 ALA A CA 1
ATOM 578 C C . ALA A 1 109 ? 26.083 64.536 19.504 1.00 127.25 109 ALA A C 1
ATOM 579 O O . ALA A 1 109 ? 27.231 64.658 19.061 1.00 135.97 109 ALA A O 1
ATOM 581 N N . THR A 1 110 ? 25.407 65.529 20.073 1.00 129.28 110 THR A N 1
ATOM 582 C CA . THR A 1 110 ? 25.933 66.885 20.120 1.00 133.82 110 THR A CA 1
ATOM 583 C C . THR A 1 110 ? 25.767 67.531 21.486 1.00 138.80 110 THR A C 1
ATOM 584 O O . THR A 1 110 ? 24.969 67.082 22.313 1.00 132.95 110 THR A O 1
ATOM 588 N N . ASP A 1 111 ? 26.527 68.600 21.699 1.00 149.06 111 ASP A N 1
ATOM 589 C CA . ASP A 1 111 ? 26.414 69.423 22.894 1.00 164.29 111 ASP A CA 1
ATOM 590 C C . ASP A 1 111 ? 25.074 70.142 22.884 1.00 170.69 111 ASP A C 1
ATOM 591 O O . ASP A 1 111 ? 24.376 70.144 21.868 1.00 170.02 111 ASP A O 1
ATOM 596 N N . ARG A 1 112 ? 24.716 70.747 24.014 1.00 171.85 112 ARG A N 1
ATOM 597 C CA . ARG A 1 112 ? 23.472 71.507 24.118 1.00 164.17 112 ARG A CA 1
ATOM 598 C C . ARG A 1 112 ? 23.277 72.392 22.888 1.00 164.81 112 ARG A C 1
ATOM 599 O O . ARG A 1 112 ? 22.180 72.460 22.323 1.00 165.11 112 ARG A O 1
ATOM 607 N N . SER A 1 113 ? 24.351 73.057 22.474 1.00 159.20 113 SER A N 1
ATOM 608 C CA . SER A 1 113 ? 24.336 73.834 21.246 1.00 161.46 113 SER A CA 1
ATOM 609 C C . SER A 1 113 ? 23.848 72.986 20.072 1.00 168.03 113 SER A C 1
ATOM 610 O O . SER A 1 113 ? 22.751 73.200 19.556 1.00 166.06 113 SER A O 1
ATOM 613 N N . GLY A 1 114 ? 24.658 72.017 19.658 1.00 171.13 114 GLY A N 1
ATOM 614 C CA . GLY A 1 114 ? 24.325 71.201 18.505 1.00 165.71 114 GLY A CA 1
ATOM 615 C C . GLY A 1 114 ? 25.481 70.893 17.570 1.00 160.80 114 GLY A C 1
ATOM 616 O O . GLY A 1 114 ? 25.287 70.292 16.511 1.00 153.71 114 GLY A O 1
ATOM 617 N N . LYS A 1 115 ? 26.686 71.313 17.942 1.00 163.18 115 LYS A N 1
ATOM 618 C CA . LYS A 1 115 ? 27.873 70.893 17.207 1.00 156.51 115 LYS A CA 1
ATOM 619 C C . LYS A 1 115 ? 28.087 69.408 17.444 1.00 148.54 115 LYS A C 1
ATOM 620 O O . LYS A 1 115 ? 28.032 68.946 18.584 1.00 148.72 115 LYS A O 1
ATOM 626 N N . ILE A 1 116 ? 28.326 68.657 16.375 1.00 141.97 116 ILE A N 1
ATOM 627 C CA . ILE A 1 116 ? 28.574 67.228 16.513 1.00 142.87 116 ILE A CA 1
ATOM 628 C C . ILE A 1 116 ? 29.710 66.985 17.506 1.00 148.35 116 ILE A C 1
ATOM 629 O O . ILE A 1 116 ? 30.741 67.654 17.464 1.00 154.49 116 ILE A O 1
ATOM 634 N N . THR A 1 117 ? 29.506 66.038 18.412 1.00 144.01 117 THR A N 1
ATOM 635 C CA . THR A 1 117 ? 30.519 65.713 19.407 1.00 148.48 117 THR A CA 1
ATOM 636 C C . THR A 1 117 ? 30.907 64.253 19.240 1.00 139.85 117 THR A C 1
ATOM 637 O O . THR A 1 117 ? 32.080 63.887 19.329 1.00 135.40 117 THR A O 1
ATOM 641 N N . VAL A 1 118 ? 29.903 63.416 19.016 1.00 136.07 118 VAL A N 1
ATOM 642 C CA . VAL A 1 118 ? 30.152 62.021 18.699 1.00 127.73 118 VAL A CA 1
ATOM 643 C C . VAL A 1 118 ? 29.458 61.688 17.390 1.00 124.36 118 VAL A C 1
ATOM 644 O O . VAL A 1 118 ? 28.383 62.207 17.099 1.00 124.05 118 VAL A O 1
ATOM 648 N N . ILE A 1 119 ? 30.095 60.842 16.591 1.00 119.31 119 ILE A N 1
ATOM 649 C CA . ILE A 1 119 ? 29.488 60.344 15.366 1.00 111.86 119 ILE A CA 1
ATOM 650 C C . ILE A 1 119 ? 30.138 59.024 14.989 1.00 112.96 119 ILE A C 1
ATOM 651 O O . ILE A 1 119 ? 31.334 58.973 14.704 1.00 118.04 119 ILE A O 1
ATOM 656 N N . ASN A 1 120 ? 29.352 57.953 14.993 1.00 111.50 120 ASN A N 1
ATOM 657 C CA . ASN A 1 120 ? 29.897 56.621 14.762 1.00 113.01 120 ASN A CA 1
ATOM 658 C C . ASN A 1 120 ? 30.189 56.354 13.292 1.00 119.33 120 ASN A C 1
ATOM 659 O O . ASN A 1 120 ? 29.818 57.146 12.427 1.00 121.92 120 ASN A O 1
ATOM 664 N N . ASP A 1 121 ? 30.858 55.239 13.016 1.00 125.98 121 ASP A N 1
ATOM 665 C CA . ASP A 1 121 ? 31.240 54.900 11.649 1.00 133.45 121 ASP A CA 1
ATOM 666 C C . ASP A 1 121 ? 30.054 54.905 10.691 1.00 116.54 121 ASP A C 1
ATOM 667 O O . ASP A 1 121 ? 30.071 55.596 9.673 1.00 111.47 121 ASP A O 1
ATOM 672 N N . MET A 1 122 ? 29.023 54.139 11.028 1.00 110.33 122 MET A N 1
ATOM 673 C CA . MET A 1 122 ? 27.844 54.022 10.177 1.00 113.33 122 MET A CA 1
ATOM 674 C C . MET A 1 122 ? 27.271 55.371 9.764 1.00 107.11 122 MET A C 1
ATOM 675 O O . MET A 1 122 ? 27.002 55.603 8.587 1.00 98.77 122 MET A O 1
ATOM 680 N N . ALA A 1 123 ? 27.071 56.246 10.745 1.00 108.35 123 ALA A N 1
ATOM 681 C CA . ALA A 1 123 ? 26.604 57.601 10.486 1.00 112.67 123 ALA A CA 1
ATOM 682 C C . ALA A 1 123 ? 27.556 58.329 9.548 1.00 119.23 123 ALA A C 1
ATOM 683 O O . ALA A 1 123 ? 27.127 59.082 8.676 1.00 123.13 123 ALA A O 1
ATOM 685 N N . GLN A 1 124 ? 28.853 58.109 9.737 1.00 123.90 124 GLN A N 1
ATOM 686 C CA . GLN A 1 124 ? 29.859 58.714 8.873 1.00 136.18 124 GLN A CA 1
ATOM 687 C C . GLN A 1 124 ? 29.640 58.307 7.416 1.00 137.01 124 GLN A C 1
ATOM 688 O O . GLN A 1 124 ? 29.635 59.155 6.522 1.00 139.93 124 GLN A O 1
ATOM 694 N N . LYS A 1 125 ? 29.457 57.008 7.187 1.00 131.66 125 LYS A N 1
ATOM 695 C CA . LYS A 1 125 ? 29.231 56.489 5.839 1.00 124.62 125 LYS A CA 1
ATOM 696 C C . LYS A 1 125 ? 27.925 57.015 5.248 1.00 130.26 125 LYS A C 1
ATOM 697 O O . LYS A 1 125 ? 27.880 57.438 4.091 1.00 143.55 125 LYS A O 1
ATOM 703 N N . GLN A 1 126 ? 26.865 56.985 6.048 1.00 120.55 126 GLN A N 1
ATOM 704 C CA . GLN A 1 126 ? 25.558 57.450 5.602 1.00 115.00 126 GLN A CA 1
ATOM 705 C C . GLN A 1 126 ? 25.591 58.910 5.180 1.00 121.84 126 GLN A C 1
ATOM 706 O O . GLN A 1 126 ? 24.957 59.297 4.200 1.00 138.08 126 GLN A O 1
ATOM 712 N N . LEU A 1 127 ? 26.344 59.715 5.918 1.00 119.92 127 LEU A N 1
ATOM 713 C CA . LEU A 1 127 ? 26.374 61.154 5.692 1.00 127.80 127 LEU A CA 1
ATOM 714 C C . LEU A 1 127 ? 27.524 61.587 4.794 1.00 143.70 127 LEU A C 1
ATOM 715 O O . LEU A 1 127 ? 27.700 62.782 4.547 1.00 148.91 127 LEU A O 1
ATOM 720 N N . ASN A 1 128 ? 28.303 60.622 4.309 1.00 148.68 128 ASN A N 1
ATOM 721 C CA . ASN A 1 128 ? 29.467 60.935 3.486 1.00 154.47 128 ASN A CA 1
ATOM 722 C C . ASN A 1 128 ? 30.390 61.874 4.243 1.00 150.23 128 ASN A C 1
ATOM 723 O O . ASN A 1 128 ? 30.522 63.052 3.911 1.00 151.33 128 ASN A O 1
ATOM 728 N N . VAL A 1 129 ? 31.026 61.348 5.277 1.00 147.85 129 VAL A N 1
ATOM 729 C CA . VAL A 1 129 ? 31.781 62.195 6.175 1.00 154.58 129 VAL A CA 1
ATOM 730 C C . VAL A 1 129 ? 32.737 61.380 7.036 1.00 159.80 129 VAL A C 1
ATOM 731 O O . VAL A 1 129 ? 32.518 60.192 7.275 1.00 156.93 129 VAL A O 1
ATOM 735 N N . THR A 1 130 ? 33.814 62.024 7.472 1.00 165.99 130 THR A N 1
ATOM 736 C CA . THR A 1 130 ? 34.733 61.432 8.430 1.00 167.83 130 THR A CA 1
ATOM 737 C C . THR A 1 130 ? 34.496 62.074 9.793 1.00 160.42 130 THR A C 1
ATOM 738 O O . THR A 1 130 ? 33.808 63.091 9.892 1.00 156.01 130 THR A O 1
ATOM 742 N N . ARG A 1 131 ? 35.062 61.487 10.843 1.00 155.80 131 ARG A N 1
ATOM 743 C CA . ARG A 1 131 ? 34.965 62.084 12.168 1.00 156.22 131 ARG A CA 1
ATOM 744 C C . ARG A 1 131 ? 35.503 63.511 12.111 1.00 160.81 131 ARG A C 1
ATOM 745 O O . ARG A 1 131 ? 34.890 64.442 12.646 1.00 158.85 131 ARG A O 1
ATOM 753 N N . GLU A 1 132 ? 36.642 63.674 11.442 1.00 164.84 132 GLU A N 1
ATOM 754 C CA . GLU A 1 132 ? 37.238 64.989 11.230 1.00 169.67 132 GLU A CA 1
ATOM 755 C C . GLU A 1 132 ? 36.193 65.962 10.698 1.00 166.72 132 GLU A C 1
ATOM 756 O O . GLU A 1 132 ? 35.820 66.922 11.374 1.00 161.70 132 GLU A O 1
ATOM 762 N N . GLN A 1 133 ? 35.725 65.699 9.481 1.00 169.19 133 GLN A N 1
ATOM 763 C CA . GLN A 1 133 ? 34.742 66.550 8.821 1.00 168.86 133 GLN A CA 1
ATOM 764 C C . GLN A 1 133 ? 33.576 66.891 9.742 1.00 163.91 133 GLN A C 1
ATOM 765 O O . GLN A 1 133 ? 33.084 68.021 9.747 1.00 160.47 133 GLN A O 1
ATOM 771 N N . ALA A 1 134 ? 33.151 65.905 10.526 1.00 162.23 134 ALA A N 1
ATOM 772 C CA . ALA A 1 134 ? 31.925 66.002 11.315 1.00 159.15 134 ALA A CA 1
ATOM 773 C C . ALA A 1 134 ? 32.044 66.837 12.590 1.00 157.69 134 ALA A C 1
ATOM 774 O O . ALA A 1 134 ? 31.111 67.557 12.947 1.00 152.88 134 ALA A O 1
ATOM 776 N N . LEU A 1 135 ? 33.178 66.737 13.278 1.00 161.85 135 LEU A N 1
ATOM 777 C CA . LEU A 1 135 ? 33.325 67.395 14.577 1.00 163.20 135 LEU A CA 1
ATOM 778 C C . LEU A 1 135 ? 33.313 68.927 14.520 1.00 174.32 135 LEU A C 1
ATOM 779 O O . LEU A 1 135 ? 32.930 69.585 15.494 1.00 175.41 135 LEU A O 1
ATOM 784 N N . GLU A 1 136 ? 33.732 69.493 13.391 1.00 181.55 136 GLU A N 1
ATOM 785 C CA . GLU A 1 136 ? 33.486 70.909 13.125 1.00 183.34 136 GLU A CA 1
ATOM 786 C C . GLU A 1 136 ? 32.273 71.013 12.210 1.00 170.85 136 GLU A C 1
ATOM 787 O O . GLU A 1 136 ? 32.404 71.098 10.991 1.00 167.87 136 GLU A O 1
ATOM 793 N N . CYS A 1 137 ? 31.094 70.993 12.821 1.00 166.30 137 CYS A N 1
ATOM 794 C CA . CYS A 1 137 ? 29.838 70.967 12.092 1.00 165.47 137 CYS A CA 1
ATOM 795 C C . CYS A 1 137 ? 28.683 71.024 13.089 1.00 162.74 137 CYS A C 1
ATOM 796 O O . CYS A 1 137 ? 28.897 70.925 14.296 1.00 163.75 137 CYS A O 1
ATOM 799 N N . ASN A 1 138 ? 27.461 71.173 12.588 1.00 160.04 138 ASN A N 1
ATOM 800 C CA . ASN A 1 138 ? 26.296 71.322 13.454 1.00 160.20 138 ASN A CA 1
ATOM 801 C C . ASN A 1 138 ? 25.063 70.673 12.833 1.00 152.42 138 ASN A C 1
ATOM 802 O O . ASN A 1 138 ? 24.787 70.877 11.653 1.00 159.49 138 ASN A O 1
ATOM 807 N N . ILE A 1 139 ? 24.319 69.900 13.621 1.00 138.73 139 ILE A N 1
ATOM 808 C CA . ILE A 1 139 ? 23.153 69.180 13.099 1.00 132.74 139 ILE A CA 1
ATOM 809 C C . ILE A 1 139 ? 22.331 70.021 12.120 1.00 136.45 139 ILE A C 1
ATOM 810 O O . ILE A 1 139 ? 21.856 69.513 11.105 1.00 137.49 139 ILE A O 1
ATOM 815 N N . LEU A 1 140 ? 22.173 71.305 12.420 1.00 141.37 140 LEU A N 1
ATOM 816 C CA . LEU A 1 140 ? 21.450 72.209 11.530 1.00 154.82 140 LEU A CA 1
ATOM 817 C C . LEU A 1 140 ? 22.088 72.253 10.136 1.00 167.58 140 LEU A C 1
ATOM 818 O O . LEU A 1 140 ? 21.469 72.712 9.176 1.00 173.18 140 LEU A O 1
ATOM 823 N N . ASP A 1 141 ? 23.322 71.761 10.038 1.00 172.11 141 ASP A N 1
ATOM 824 C CA . ASP A 1 141 ? 24.046 71.723 8.773 1.00 181.09 141 ASP A CA 1
ATOM 825 C C . ASP A 1 141 ? 23.617 70.542 7.915 1.00 184.51 141 ASP A C 1
ATOM 826 O O . ASP A 1 141 ? 24.327 70.146 6.984 1.00 188.10 141 ASP A O 1
ATOM 831 N N . ILE A 1 142 ? 22.463 69.968 8.236 1.00 183.51 142 ILE A N 1
ATOM 832 C CA . ILE A 1 142 ? 21.905 68.902 7.415 1.00 180.43 142 ILE A CA 1
ATOM 833 C C . ILE A 1 142 ? 20.952 69.475 6.367 1.00 199.91 142 ILE A C 1
ATOM 834 O O . ILE A 1 142 ? 19.801 69.809 6.661 1.00 200.47 142 ILE A O 1
ATOM 839 N N . LEU A 1 143 ? 21.463 69.597 5.146 1.00 213.12 143 LEU A N 1
ATOM 840 C CA . LEU A 1 143 ? 20.715 70.105 3.997 1.00 220.61 143 LEU A CA 1
ATOM 841 C C . LEU A 1 143 ? 19.987 71.424 4.288 1.00 224.44 143 LEU A C 1
ATOM 842 O O . LEU A 1 143 ? 19.070 71.808 3.558 1.00 228.86 143 LEU A O 1
ATOM 847 N N . ASP A 1 144 ? 20.410 72.114 5.347 1.00 221.33 144 ASP A N 1
ATOM 848 C CA . ASP A 1 144 ? 19.853 73.418 5.708 1.00 222.99 144 ASP A CA 1
ATOM 849 C C . ASP A 1 144 ? 18.335 73.485 5.521 1.00 221.82 144 ASP A C 1
ATOM 850 O O . ASP A 1 144 ? 17.830 74.356 4.812 1.00 226.59 144 ASP A O 1
ATOM 855 N N . ASP A 1 145 ? 17.609 72.574 6.165 1.00 212.88 145 ASP A N 1
ATOM 856 C CA . ASP A 1 145 ? 16.161 72.482 5.967 1.00 208.28 145 ASP A CA 1
ATOM 857 C C . ASP A 1 145 ? 15.345 73.379 6.905 1.00 205.42 145 ASP A C 1
ATOM 858 O O . ASP A 1 145 ? 14.138 73.200 7.057 1.00 205.83 145 ASP A O 1
ATOM 863 N N . ASP A 1 146 ? 16.016 74.340 7.532 1.00 202.32 146 ASP A N 1
ATOM 864 C CA . ASP A 1 146 ? 15.339 75.395 8.287 1.00 198.18 146 ASP A CA 1
ATOM 865 C C . ASP A 1 146 ? 14.483 74.892 9.448 1.00 192.26 146 ASP A C 1
ATOM 866 O O . ASP A 1 146 ? 13.276 75.129 9.488 1.00 192.85 146 ASP A O 1
ATOM 871 N N . SER A 1 147 ? 15.120 74.197 10.382 1.00 182.54 147 SER A N 1
ATOM 872 C CA . SER A 1 147 ? 14.509 73.867 11.663 1.00 169.61 147 SER A CA 1
ATOM 873 C C . SER A 1 147 ? 15.507 74.329 12.720 1.00 173.80 147 SER A C 1
ATOM 874 O O . SER A 1 147 ? 16.699 74.433 12.429 1.00 173.44 147 SER A O 1
ATOM 877 N N . TYR A 1 148 ? 15.038 74.625 13.931 1.00 176.85 148 TYR A N 1
ATOM 878 C CA . TYR A 1 148 ? 15.922 75.182 14.958 1.00 177.38 148 TYR A CA 1
ATOM 879 C C . TYR A 1 148 ? 16.273 74.191 16.070 1.00 172.48 148 TYR A C 1
ATOM 880 O O . TYR A 1 148 ? 15.501 73.283 16.383 1.00 172.72 148 TYR A O 1
ATOM 889 N N . THR A 1 149 ? 17.449 74.380 16.662 1.00 165.58 149 THR A N 1
ATOM 890 C CA . THR A 1 149 ? 17.906 73.540 17.759 1.00 163.22 149 THR A CA 1
ATOM 891 C C . THR A 1 149 ? 16.863 73.459 18.866 1.00 169.40 149 THR A C 1
ATOM 892 O O . THR A 1 149 ? 16.754 72.440 19.546 1.00 173.00 149 THR A O 1
ATOM 896 N N . TYR A 1 150 ? 16.099 74.531 19.051 1.00 172.21 150 TYR A N 1
ATOM 897 C CA . TYR A 1 150 ? 15.078 74.530 20.091 1.00 174.36 150 TYR A CA 1
ATOM 898 C C . TYR A 1 150 ? 13.791 73.856 19.628 1.00 169.78 150 TYR A C 1
ATOM 899 O O . TYR A 1 150 ? 13.132 73.182 20.411 1.00 165.10 150 TYR A O 1
ATOM 908 N N . ASN A 1 151 ? 13.432 74.031 18.361 1.00 172.88 151 ASN A N 1
ATOM 909 C CA . ASN A 1 151 ? 12.382 73.206 17.782 1.00 173.52 151 ASN A CA 1
ATOM 910 C C . ASN A 1 151 ? 12.734 71.752 18.073 1.00 161.22 151 ASN A C 1
ATOM 911 O O . ASN A 1 151 ? 11.902 70.965 18.538 1.00 159.00 151 ASN A O 1
ATOM 916 N N . ASP A 1 152 ? 13.997 71.423 17.812 1.00 152.01 152 ASP A N 1
ATOM 917 C CA . ASP A 1 152 ? 14.528 70.073 17.966 1.00 145.87 152 ASP A CA 1
ATOM 918 C C . ASP A 1 152 ? 14.443 69.536 19.385 1.00 146.67 152 ASP A C 1
ATOM 919 O O . ASP A 1 152 ? 13.974 68.421 19.609 1.00 141.92 152 ASP A O 1
ATOM 924 N N . LEU A 1 153 ? 14.921 70.334 20.334 1.00 152.95 153 LEU A N 1
ATOM 925 C CA . LEU A 1 153 ? 14.972 69.935 21.735 1.00 146.22 153 LEU A CA 1
ATOM 926 C C . LEU A 1 153 ? 13.596 69.945 22.396 1.00 143.25 153 LEU A C 1
ATOM 927 O O . LEU A 1 153 ? 13.384 69.267 23.400 1.00 132.21 153 LEU A O 1
ATOM 932 N N . ILE A 1 154 ? 12.662 70.701 21.820 1.00 155.58 154 ILE A N 1
ATOM 933 C CA . ILE A 1 154 ? 11.283 70.741 22.308 1.00 162.70 154 ILE A CA 1
ATOM 934 C C . ILE A 1 154 ? 10.506 69.523 21.832 1.00 158.02 154 ILE A C 1
ATOM 935 O O . ILE A 1 154 ? 9.876 68.816 22.619 1.00 159.59 154 ILE A O 1
ATOM 940 N N . THR A 1 155 ? 10.564 69.286 20.529 1.00 152.88 155 THR A N 1
ATOM 941 C CA . THR A 1 155 ? 9.690 68.315 19.891 1.00 157.42 155 THR A CA 1
ATOM 942 C C . THR A 1 155 ? 10.287 66.909 19.740 1.00 159.36 155 THR A C 1
ATOM 943 O O . THR A 1 155 ? 9.581 65.979 19.348 1.00 157.66 155 THR A O 1
ATOM 947 N N . LYS A 1 156 ? 11.567 66.751 20.073 1.00 161.13 156 LYS A N 1
ATOM 948 C CA . LYS A 1 156 ? 12.278 65.497 19.814 1.00 154.83 156 LYS A CA 1
ATOM 949 C C . LYS A 1 156 ? 11.688 64.860 18.561 1.00 145.79 156 LYS A C 1
ATOM 950 O O . LYS A 1 156 ? 10.972 63.860 18.621 1.00 142.95 156 LYS A O 1
ATOM 956 N N . THR A 1 157 ? 11.992 65.470 17.422 1.00 142.41 157 THR A N 1
ATOM 957 C CA . THR A 1 157 ? 11.313 65.177 16.167 1.00 136.71 157 THR A CA 1
ATOM 958 C C . THR A 1 157 ? 11.786 63.879 15.511 1.00 147.19 157 THR A C 1
ATOM 959 O O . THR A 1 157 ? 12.887 63.401 15.785 1.00 144.55 157 THR A O 1
ATOM 963 N N . PRO A 1 158 ? 10.937 63.299 14.646 1.00 157.94 158 PRO A N 1
ATOM 964 C CA . PRO A 1 158 ? 11.179 62.022 13.977 1.00 149.78 158 PRO A CA 1
ATOM 965 C C . PRO A 1 158 ? 11.216 62.151 12.463 1.00 125.91 158 PRO A C 1
ATOM 966 O O . PRO A 1 158 ? 10.400 61.498 11.824 1.00 132.62 158 PRO A O 1
ATOM 970 N N . GLU A 1 159 ? 12.130 62.925 11.887 1.00 113.12 159 GLU A N 1
ATOM 971 C CA . GLU A 1 159 ? 11.945 63.312 10.480 1.00 128.14 159 GLU A CA 1
ATOM 972 C C . GLU A 1 159 ? 12.948 62.784 9.440 1.00 123.03 159 GLU A C 1
ATOM 973 O O . GLU A 1 159 ? 13.971 62.211 9.790 1.00 110.93 159 GLU A O 1
ATOM 979 N N . ILE A 1 160 ? 12.641 63.006 8.160 1.00 130.69 160 ILE A N 1
ATOM 980 C CA . ILE A 1 160 ? 13.338 62.330 7.058 1.00 132.75 160 ILE A CA 1
ATOM 981 C C . ILE A 1 160 ? 14.073 63.230 6.045 1.00 135.99 160 ILE A C 1
ATOM 982 O O . ILE A 1 160 ? 13.464 64.061 5.374 1.00 140.39 160 ILE A O 1
ATOM 987 N N . VAL A 1 161 ? 15.384 63.021 5.934 1.00 132.01 161 VAL A N 1
ATOM 988 C CA . VAL A 1 161 ? 16.252 63.761 5.019 1.00 124.43 161 VAL A CA 1
ATOM 989 C C . VAL A 1 161 ? 16.507 62.969 3.740 1.00 131.06 161 VAL A C 1
ATOM 990 O O . VAL A 1 161 ? 16.489 61.732 3.738 1.00 127.98 161 VAL A O 1
ATOM 994 N N . LEU A 1 162 ? 16.750 63.698 2.655 1.00 145.17 162 LEU A N 1
ATOM 995 C CA . LEU A 1 162 ? 17.067 63.106 1.361 1.00 142.81 162 LEU A CA 1
ATOM 996 C C . LEU A 1 162 ? 18.297 63.790 0.792 1.00 150.81 162 LEU A C 1
ATOM 997 O O . LEU A 1 162 ? 18.334 65.017 0.682 1.00 157.42 162 LEU A O 1
ATOM 1002 N N . THR A 1 163 ? 19.307 63.005 0.434 1.00 154.51 163 THR A N 1
ATOM 1003 C CA . THR A 1 163 ? 20.537 63.576 -0.106 1.00 165.91 163 THR A CA 1
ATOM 1004 C C . THR A 1 163 ? 21.294 62.584 -0.989 1.00 176.92 163 THR A C 1
ATOM 1005 O O . THR A 1 163 ? 21.117 61.374 -0.879 1.00 177.44 163 THR A O 1
ATOM 1009 N N . ARG A 1 164 ? 22.136 63.125 -1.864 1.00 184.25 164 ARG A N 1
ATOM 1010 C CA . ARG A 1 164 ? 23.028 62.332 -2.688 1.00 186.73 164 ARG A CA 1
ATOM 1011 C C . ARG A 1 164 ? 24.416 62.289 -2.063 1.00 185.55 164 ARG A C 1
ATOM 1012 O O . ARG A 1 164 ? 25.429 62.327 -2.766 1.00 184.22 164 ARG A O 1
ATOM 1020 N N . ARG A 1 165 ? 24.452 62.222 -0.734 1.00 188.76 165 ARG A N 1
ATOM 1021 C CA . ARG A 1 165 ? 25.707 62.145 0.014 1.00 193.79 165 ARG A CA 1
ATOM 1022 C C . ARG A 1 165 ? 26.526 60.963 -0.489 1.00 201.60 165 ARG A C 1
ATOM 1023 O O . ARG A 1 165 ? 27.621 60.693 -0.001 1.00 204.30 165 ARG A O 1
ATOM 1031 N N . ASP A 1 166 ? 25.972 60.248 -1.460 1.00 203.87 166 ASP A N 1
ATOM 1032 C CA . ASP A 1 166 ? 26.695 59.182 -2.130 1.00 198.89 166 ASP A CA 1
ATOM 1033 C C . ASP A 1 166 ? 27.142 59.665 -3.516 1.00 182.59 166 ASP A C 1
ATOM 1034 O O . ASP A 1 166 ? 26.318 60.068 -4.343 1.00 160.50 166 ASP A O 1
ATOM 1039 N N . GLU A 1 167 ? 28.458 59.625 -3.732 1.00 192.40 167 GLU A N 1
ATOM 1040 C CA . GLU A 1 167 ? 29.142 60.245 -4.877 1.00 205.89 167 GLU A CA 1
ATOM 1041 C C . GLU A 1 167 ? 28.284 60.480 -6.122 1.00 205.89 167 GLU A C 1
ATOM 1042 O O . GLU A 1 167 ? 27.710 61.553 -6.288 1.00 206.01 167 GLU A O 1
ATOM 1048 N N . TYR A 1 168 ? 28.214 59.479 -6.997 1.00 204.76 168 TYR A N 1
ATOM 1049 C CA . TYR A 1 168 ? 27.466 59.601 -8.246 1.00 209.18 168 TYR A CA 1
ATOM 1050 C C . TYR A 1 168 ? 25.979 59.848 -7.980 1.00 212.56 168 TYR A C 1
ATOM 1051 O O . TYR A 1 168 ? 25.587 60.214 -6.871 1.00 209.01 168 TYR A O 1
ATOM 1060 N N . ASP A 1 169 ? 25.156 59.652 -9.005 1.00 218.51 169 ASP A N 1
ATOM 1061 C CA . ASP A 1 169 ? 23.722 59.905 -8.904 1.00 218.95 169 ASP A CA 1
ATOM 1062 C C . ASP A 1 169 ? 23.064 59.143 -7.755 1.00 215.06 169 ASP A C 1
ATOM 1063 O O . ASP A 1 169 ? 21.996 59.533 -7.281 1.00 217.57 169 ASP A O 1
ATOM 1068 N N . GLU A 1 170 ? 23.693 58.058 -7.310 1.00 206.76 170 GLU A N 1
ATOM 1069 C CA . GLU A 1 170 ? 23.131 57.258 -6.229 1.00 188.00 170 GLU A CA 1
ATOM 1070 C C . GLU A 1 170 ? 22.771 58.147 -5.051 1.00 177.49 170 GLU A C 1
ATOM 1071 O O . GLU A 1 170 ? 23.601 58.920 -4.565 1.00 172.98 170 GLU A O 1
ATOM 1077 N N . PHE A 1 171 ? 21.524 58.037 -4.605 1.00 176.58 171 PHE A N 1
ATOM 1078 C CA . PHE A 1 171 ? 21.034 58.824 -3.481 1.00 171.75 171 PHE A CA 1
ATOM 1079 C C . PHE A 1 171 ? 20.882 57.970 -2.227 1.00 154.41 171 PHE A C 1
ATOM 1080 O O . PHE A 1 171 ? 21.093 56.756 -2.250 1.00 152.23 171 PHE A O 1
ATOM 1088 N N . ILE A 1 172 ? 20.514 58.622 -1.131 1.00 141.76 172 ILE A N 1
ATOM 1089 C CA . ILE A 1 172 ? 20.203 57.926 0.107 1.00 132.99 172 ILE A CA 1
ATOM 1090 C C . ILE A 1 172 ? 19.116 58.694 0.837 1.00 121.68 172 ILE A C 1
ATOM 1091 O O . ILE A 1 172 ? 19.176 59.919 0.945 1.00 116.50 172 ILE A O 1
ATOM 1096 N N . THR A 1 173 ? 18.099 57.979 1.304 1.00 119.24 173 THR A N 1
ATOM 1097 C CA . THR A 1 173 ? 17.062 58.600 2.116 1.00 120.62 173 THR A CA 1
ATOM 1098 C C . THR A 1 173 ? 17.216 58.094 3.542 1.00 118.96 173 THR A C 1
ATOM 1099 O O . THR A 1 173 ? 17.207 56.884 3.789 1.00 112.26 173 THR A O 1
ATOM 1103 N N . LEU A 1 174 ? 17.370 59.029 4.475 1.00 114.05 174 LEU A N 1
ATOM 1104 C CA . LEU A 1 174 ? 17.646 58.685 5.861 1.00 109.90 174 LEU A CA 1
ATOM 1105 C C . LEU A 1 174 ? 16.546 59.189 6.785 1.00 111.57 174 LEU A C 1
ATOM 1106 O O . LEU A 1 174 ? 16.200 60.362 6.742 1.00 114.45 174 LEU A O 1
ATOM 1111 N N . ARG A 1 175 ? 16.001 58.311 7.625 1.00 115.52 175 ARG A N 1
ATOM 1112 C CA . ARG A 1 175 ? 15.104 58.761 8.688 1.00 114.46 175 ARG A CA 1
ATOM 1113 C C . ARG A 1 175 ? 15.877 58.949 9.984 1.00 114.01 175 ARG A C 1
ATOM 1114 O O . ARG A 1 175 ? 16.473 58.013 10.515 1.00 108.35 175 ARG A O 1
ATOM 1122 N N . ILE A 1 176 ? 15.862 60.177 10.480 1.00 115.10 176 ILE A N 1
ATOM 1123 C CA . ILE A 1 176 ? 16.558 60.533 11.700 1.00 108.97 176 ILE A CA 1
ATOM 1124 C C . ILE A 1 176 ? 15.571 60.819 12.822 1.00 115.27 176 ILE A C 1
ATOM 1125 O O . ILE A 1 176 ? 14.689 61.680 12.694 1.00 119.03 176 ILE A O 1
ATOM 1130 N N . ARG A 1 177 ? 15.706 60.073 13.914 1.00 117.44 177 ARG A N 1
ATOM 1131 C CA . ARG A 1 177 ? 14.920 60.360 15.110 1.00 113.62 177 ARG A CA 1
ATOM 1132 C C . ARG A 1 177 ? 15.823 60.841 16.244 1.00 110.74 177 ARG A C 1
ATOM 1133 O O . ARG A 1 177 ? 16.975 60.404 16.375 1.00 104.73 177 ARG A O 1
ATOM 1141 N N . PHE A 1 178 ? 15.292 61.761 17.045 1.00 110.12 178 PHE A N 1
ATOM 1142 C CA . PHE A 1 178 ? 16.066 62.430 18.076 1.00 108.30 178 PHE A CA 1
ATOM 1143 C C . PHE A 1 178 ? 15.608 62.054 19.471 1.00 122.81 178 PHE A C 1
ATOM 1144 O O . PHE A 1 178 ? 14.468 61.632 19.678 1.00 132.84 178 PHE A O 1
ATOM 1152 N N . ALA A 1 179 ? 16.509 62.225 20.430 1.00 121.27 179 ALA A N 1
ATOM 1153 C CA . ALA A 1 179 ? 16.178 62.057 21.833 1.00 123.51 179 ALA A CA 1
ATOM 1154 C C . ALA A 1 179 ? 17.069 62.975 22.658 1.00 114.94 179 ALA A C 1
ATOM 1155 O O . ALA A 1 179 ? 18.090 63.477 22.169 1.00 118.59 179 ALA A O 1
ATOM 1157 N N . LEU A 1 180 ? 16.680 63.182 23.910 1.00 102.35 180 LEU A N 1
ATOM 1158 C CA . LEU A 1 180 ? 17.390 64.089 24.797 1.00 110.24 180 LEU A CA 1
ATOM 1159 C C . LEU A 1 180 ? 18.487 63.391 25.600 1.00 120.60 180 LEU A C 1
ATOM 1160 O O . LEU A 1 180 ? 18.350 62.235 25.998 1.00 124.00 180 LEU A O 1
ATOM 1165 N N . ASN A 1 181 ? 19.568 64.121 25.852 1.00 126.42 181 ASN A N 1
ATOM 1166 C CA . ASN A 1 181 ? 20.643 63.657 26.719 1.00 129.91 181 ASN A CA 1
ATOM 1167 C C . ASN A 1 181 ? 20.377 63.986 28.195 1.00 133.60 181 ASN A C 1
ATOM 1168 O O . ASN A 1 181 ? 21.303 64.030 29.004 1.00 133.87 181 ASN A O 1
ATOM 1173 N N . ARG A 1 182 ? 19.111 64.222 28.533 1.00 133.37 182 ARG A N 1
ATOM 1174 C CA . ARG A 1 182 ? 18.723 64.701 29.863 1.00 134.37 182 ARG A CA 1
ATOM 1175 C C . ARG A 1 182 ? 19.468 64.031 31.010 1.00 129.28 182 ARG A C 1
ATOM 1176 O O . ARG A 1 182 ? 19.548 62.804 31.094 1.00 121.25 182 ARG A O 1
ATOM 1184 N N . ARG A 1 183 ? 20.010 64.870 31.887 1.00 137.99 183 ARG A N 1
ATOM 1185 C CA . ARG A 1 183 ? 20.626 64.435 33.131 1.00 142.74 183 ARG A CA 1
ATOM 1186 C C . ARG A 1 183 ? 19.585 64.492 34.246 1.00 149.43 183 ARG A C 1
ATOM 1187 O O . ARG A 1 183 ? 18.548 65.143 34.105 1.00 156.34 183 ARG A O 1
ATOM 1195 N N . GLU A 1 184 ? 19.866 63.811 35.351 1.00 149.36 184 GLU A N 1
ATOM 1196 C CA . GLU A 1 184 ? 18.916 63.689 36.451 1.00 159.94 184 GLU A CA 1
ATOM 1197 C C . GLU A 1 184 ? 18.371 65.049 36.874 1.00 166.60 184 GLU A C 1
ATOM 1198 O O . GLU A 1 184 ? 17.210 65.168 37.269 1.00 172.18 184 GLU A O 1
ATOM 1204 N N . SER A 1 185 ? 19.217 66.070 36.780 1.00 168.77 185 SER A N 1
ATOM 1205 C CA . SER A 1 185 ? 18.843 67.426 37.172 1.00 174.46 185 SER A CA 1
ATOM 1206 C C . SER A 1 185 ? 17.811 68.032 36.228 1.00 163.82 185 SER A C 1
ATOM 1207 O O . SER A 1 185 ? 17.165 69.028 36.551 1.00 165.25 185 SER A O 1
ATOM 1210 N N . GLY A 1 186 ? 17.649 67.412 35.066 1.00 155.15 186 GLY A N 1
ATOM 1211 C CA . GLY A 1 186 ? 16.803 67.955 34.022 1.00 157.62 186 GLY A CA 1
ATOM 1212 C C . GLY A 1 186 ? 17.657 68.577 32.935 1.00 156.13 186 GLY A C 1
ATOM 1213 O O . GLY A 1 186 ? 17.190 68.836 31.824 1.00 156.23 186 GLY A O 1
ATOM 1214 N N . PHE A 1 187 ? 18.924 68.808 33.265 1.00 151.24 187 PHE A N 1
ATOM 1215 C CA . PHE A 1 187 ? 19.870 69.433 32.346 1.00 145.73 187 PHE A CA 1
ATOM 1216 C C . PHE A 1 187 ? 20.069 68.636 31.055 1.00 130.46 187 PHE A C 1
ATOM 1217 O O . PHE A 1 187 ? 20.381 67.447 31.091 1.00 122.12 187 PHE A O 1
ATOM 1225 N N . ILE A 1 188 ? 19.887 69.304 29.918 1.00 128.85 188 ILE A N 1
ATOM 1226 C CA . ILE A 1 188 ? 20.102 68.686 28.611 1.00 129.02 188 ILE A CA 1
ATOM 1227 C C . ILE A 1 188 ? 21.567 68.791 28.202 1.00 131.84 188 ILE A C 1
ATOM 1228 O O . ILE A 1 188 ? 22.063 69.881 27.912 1.00 136.52 188 ILE A O 1
ATOM 1233 N N . SER A 1 189 ? 22.260 67.657 28.188 1.00 130.57 189 SER A N 1
ATOM 1234 C CA . SER A 1 189 ? 23.668 67.637 27.808 1.00 128.35 189 SER A CA 1
ATOM 1235 C C . SER A 1 189 ? 23.838 67.968 26.331 1.00 120.28 189 SER A C 1
ATOM 1236 O O . SER A 1 189 ? 24.839 68.566 25.928 1.00 112.82 189 SER A O 1
ATOM 1239 N N . GLY A 1 190 ? 22.844 67.581 25.535 1.00 120.22 190 GLY A N 1
ATOM 1240 C CA . GLY A 1 190 ? 22.860 67.795 24.100 1.00 118.00 190 GLY A CA 1
ATOM 1241 C C . GLY A 1 190 ? 21.839 66.918 23.398 1.00 121.29 190 GLY A C 1
ATOM 1242 O O . GLY A 1 190 ? 20.857 66.493 24.009 1.00 121.03 190 GLY A O 1
ATOM 1243 N N . LEU A 1 191 ? 22.073 66.634 22.118 1.00 123.92 191 LEU A N 1
ATOM 1244 C CA . LEU A 1 191 ? 21.111 65.872 21.314 1.00 119.27 191 LEU A CA 1
ATOM 1245 C C . LEU A 1 191 ? 21.624 64.495 20.889 1.00 121.12 191 LEU A C 1
ATOM 1246 O O . LEU A 1 191 ? 22.823 64.315 20.655 1.00 125.34 191 LEU A O 1
ATOM 1251 N N . ILE A 1 192 ? 20.715 63.525 20.790 1.00 115.09 192 ILE A N 1
ATOM 1252 C CA . ILE A 1 192 ? 21.095 62.190 20.324 1.00 106.98 192 ILE A CA 1
ATOM 1253 C C . ILE A 1 192 ? 20.237 61.716 19.158 1.00 113.45 192 ILE A C 1
ATOM 1254 O O . ILE A 1 192 ? 19.054 61.394 19.320 1.00 111.40 192 ILE A O 1
ATOM 1259 N N . ALA A 1 193 ? 20.857 61.659 17.986 1.00 112.89 193 ALA A N 1
ATOM 1260 C CA . ALA A 1 193 ? 20.166 61.293 16.762 1.00 109.55 193 ALA A CA 1
ATOM 1261 C C . ALA A 1 193 ? 20.584 59.915 16.264 1.00 102.66 193 ALA A C 1
ATOM 1262 O O . ALA A 1 193 ? 21.773 59.568 16.259 1.00 85.65 193 ALA A O 1
ATOM 1264 N N . VAL A 1 194 ? 19.585 59.137 15.857 1.00 107.19 194 VAL A N 1
ATOM 1265 C CA . VAL A 1 194 ? 19.808 57.851 15.216 1.00 101.90 194 VAL A CA 1
ATOM 1266 C C . VAL A 1 194 ? 19.272 57.945 13.800 1.00 102.71 194 VAL A C 1
ATOM 1267 O O . VAL A 1 194 ? 18.133 58.394 13.592 1.00 102.16 194 VAL A O 1
ATOM 1271 N N . LEU A 1 195 ? 20.093 57.535 12.833 1.00 105.42 195 LEU A N 1
ATOM 1272 C CA . LEU A 1 195 ? 19.704 57.574 11.423 1.00 102.65 195 LEU A CA 1
ATOM 1273 C C . LEU A 1 195 ? 19.567 56.177 10.817 1.00 105.39 195 LEU A C 1
ATOM 1274 O O . LEU A 1 195 ? 20.559 55.468 10.635 1.00 100.37 195 LEU A O 1
ATOM 1279 N N . HIS A 1 196 ? 18.330 55.788 10.516 1.00 116.72 196 HIS A N 1
ATOM 1280 C CA . HIS A 1 196 ? 18.064 54.543 9.806 1.00 124.61 196 HIS A CA 1
ATOM 1281 C C . HIS A 1 196 ? 18.078 54.853 8.323 1.00 112.08 196 HIS A C 1
ATOM 1282 O O . HIS A 1 196 ? 17.599 55.906 7.902 1.00 101.22 196 HIS A O 1
ATOM 1289 N N . ASP A 1 197 ? 18.644 53.950 7.532 1.00 111.83 197 ASP A N 1
ATOM 1290 C CA . ASP A 1 197 ? 18.636 54.112 6.088 1.00 111.77 197 ASP A CA 1
ATOM 1291 C C . ASP A 1 197 ? 17.359 53.488 5.554 1.00 115.77 197 ASP A C 1
ATOM 1292 O O . ASP A 1 197 ? 17.191 52.271 5.567 1.00 124.29 197 ASP A O 1
ATOM 1297 N N . ALA A 1 198 ? 16.457 54.342 5.091 1.00 107.75 198 ALA A N 1
ATOM 1298 C CA . ALA A 1 198 ? 15.191 53.898 4.546 1.00 104.27 198 ALA A CA 1
ATOM 1299 C C . ALA A 1 198 ? 15.189 54.112 3.039 1.00 112.85 198 ALA A C 1
ATOM 1300 O O . ALA A 1 198 ? 14.127 54.237 2.423 1.00 115.49 198 ALA A O 1
ATOM 1302 N N . THR A 1 199 ? 16.387 54.169 2.458 1.00 119.98 199 THR A N 1
ATOM 1303 C CA . THR A 1 199 ? 16.560 54.567 1.058 1.00 128.89 199 THR A CA 1
ATOM 1304 C C . THR A 1 199 ? 15.877 53.639 0.037 1.00 125.77 199 THR A C 1
ATOM 1305 O O . THR A 1 199 ? 15.627 54.034 -1.103 1.00 109.12 199 THR A O 1
ATOM 1309 N N . GLU A 1 200 ? 15.570 52.418 0.462 1.00 149.63 200 GLU A N 1
ATOM 1310 C CA . GLU A 1 200 ? 14.856 51.467 -0.379 1.00 138.77 200 GLU A CA 1
ATOM 1311 C C . GLU A 1 200 ? 13.348 51.644 -0.274 1.00 127.09 200 GLU A C 1
ATOM 1312 O O . GLU A 1 200 ? 12.659 51.807 -1.282 1.00 122.94 200 GLU A O 1
ATOM 1318 N N . GLN A 1 201 ? 12.834 51.602 0.950 1.00 131.24 201 GLN A N 1
ATOM 1319 C CA . GLN A 1 201 ? 11.410 51.798 1.194 1.00 122.87 201 GLN A CA 1
ATOM 1320 C C . GLN A 1 201 ? 10.922 53.027 0.439 1.00 124.06 201 GLN A C 1
ATOM 1321 O O . GLN A 1 201 ? 9.840 53.017 -0.151 1.00 115.04 201 GLN A O 1
ATOM 1327 N N . GLU A 1 202 ? 11.731 54.083 0.459 1.00 125.78 202 GLU A N 1
ATOM 1328 C CA . GLU A 1 202 ? 11.439 55.283 -0.314 1.00 129.23 202 GLU A CA 1
ATOM 1329 C C . GLU A 1 202 ? 11.168 54.920 -1.763 1.00 116.03 202 GLU A C 1
ATOM 1330 O O . GLU A 1 202 ? 10.163 55.345 -2.337 1.00 112.01 202 GLU A O 1
ATOM 1336 N N . LYS A 1 203 ? 12.069 54.126 -2.341 1.00 124.48 203 LYS A N 1
ATOM 1337 C CA . LYS A 1 203 ? 11.918 53.641 -3.712 1.00 117.58 203 LYS A CA 1
ATOM 1338 C C . LYS A 1 203 ? 10.597 52.920 -3.898 1.00 111.92 203 LYS A C 1
ATOM 1339 O O . LYS A 1 203 ? 9.787 53.354 -4.690 1.00 108.32 203 LYS A O 1
ATOM 1345 N N . GLU A 1 204 ? 10.379 51.831 -3.164 1.00 112.83 204 GLU A N 1
ATOM 1346 C CA . GLU A 1 204 ? 9.128 51.072 -3.286 1.00 109.68 204 GLU A CA 1
ATOM 1347 C C . GLU A 1 204 ? 7.902 51.996 -3.257 1.00 105.71 204 GLU A C 1
ATOM 1348 O O . GLU A 1 204 ? 6.906 51.780 -3.979 1.00 102.60 204 GLU A O 1
ATOM 1354 N N . GLU A 1 205 ? 7.984 53.043 -2.439 1.00 106.39 205 GLU A N 1
ATOM 1355 C CA . GLU A 1 205 ? 6.909 54.022 -2.408 1.00 103.51 205 GLU A CA 1
ATOM 1356 C C . GLU A 1 205 ? 6.801 54.758 -3.731 1.00 111.87 205 GLU A C 1
ATOM 1357 O O . GLU A 1 205 ? 5.742 54.736 -4.354 1.00 110.14 205 GLU A O 1
ATOM 1363 N N . ARG A 1 206 ? 7.876 55.401 -4.183 1.00 103.11 206 ARG A N 1
ATOM 1364 C CA . ARG A 1 206 ? 7.778 56.110 -5.462 1.00 101.37 206 ARG A CA 1
ATOM 1365 C C . ARG A 1 206 ? 7.400 55.199 -6.648 1.00 105.13 206 ARG A C 1
ATOM 1366 O O . ARG A 1 206 ? 6.804 55.655 -7.624 1.00 102.20 206 ARG A O 1
ATOM 1374 N N . GLU A 1 207 ? 7.724 53.914 -6.551 1.00 100.53 207 GLU A N 1
ATOM 1375 C CA . GLU A 1 207 ? 7.308 52.945 -7.553 1.00 108.42 207 GLU A CA 1
ATOM 1376 C C . GLU A 1 207 ? 5.794 52.841 -7.549 1.00 108.61 207 GLU A C 1
ATOM 1377 O O . GLU A 1 207 ? 5.163 52.982 -8.601 1.00 99.92 207 G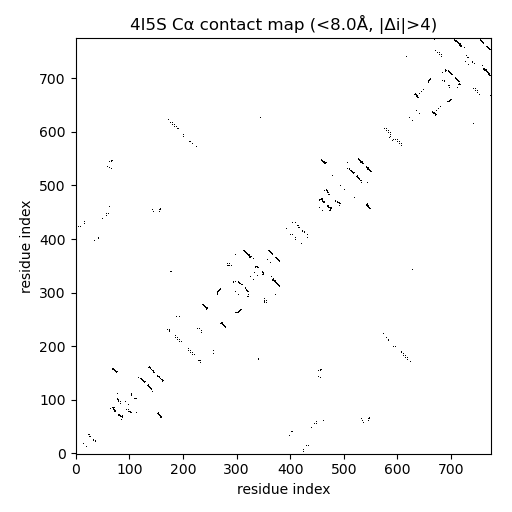LU A O 1
ATOM 1383 N N . ARG A 1 208 ? 5.197 52.605 -6.379 1.00 109.69 208 ARG A N 1
ATOM 1384 C CA . ARG A 1 208 ? 3.736 52.458 -6.369 1.00 106.33 208 ARG A CA 1
ATOM 1385 C C . ARG A 1 208 ? 2.971 53.769 -6.646 1.00 105.57 208 ARG A C 1
ATOM 1386 O O . ARG A 1 208 ? 1.973 53.776 -7.387 1.00 106.80 208 ARG A O 1
ATOM 1394 N N . ARG A 1 209 ? 3.453 54.868 -6.070 1.00 106.81 209 ARG A N 1
ATOM 1395 C CA . ARG A 1 209 ? 2.980 56.211 -6.408 1.00 109.36 209 ARG A CA 1
ATOM 1396 C C . ARG A 1 209 ? 2.926 56.353 -7.929 1.00 100.90 209 ARG A C 1
ATOM 1397 O O . ARG A 1 209 ? 1.911 56.768 -8.526 1.00 100.55 209 ARG A O 1
ATOM 1405 N N . LEU A 1 210 ? 4.052 56.000 -8.540 1.00 94.81 210 LEU A N 1
ATOM 1406 C CA . LEU A 1 210 ? 4.211 55.995 -9.984 1.00 101.48 210 LEU A CA 1
ATOM 1407 C C . LEU A 1 210 ? 3.135 55.168 -10.677 1.00 101.03 210 LEU A C 1
ATOM 1408 O O . LEU A 1 210 ? 2.492 55.643 -11.611 1.00 89.94 210 LEU A O 1
ATOM 1413 N N . PHE A 1 211 ? 2.943 53.931 -10.226 1.00 106.46 211 PHE A N 1
ATOM 1414 C CA . PHE A 1 211 ? 1.915 53.074 -10.812 1.00 102.26 211 PHE A CA 1
ATOM 1415 C C . PHE A 1 211 ? 0.548 53.740 -10.820 1.00 95.31 211 PHE A C 1
ATOM 1416 O O . PHE A 1 211 ? -0.141 53.725 -11.835 1.00 95.79 211 PHE A O 1
ATOM 1424 N N . VAL A 1 212 ? 0.143 54.310 -9.687 1.00 93.99 212 VAL A N 1
ATOM 1425 C CA . VAL A 1 212 ? -1.159 54.978 -9.632 1.00 93.58 212 VAL A CA 1
ATOM 1426 C C . VAL A 1 212 ? -1.244 56.122 -10.642 1.00 94.32 212 VAL A C 1
ATOM 1427 O O . VAL A 1 212 ? -2.171 56.168 -11.465 1.00 102.21 212 VAL A O 1
ATOM 1431 N N . SER A 1 213 ? -0.277 57.036 -10.594 1.00 83.53 213 SER A N 1
ATOM 1432 C CA . SER A 1 213 ? -0.286 58.158 -11.534 1.00 97.42 213 SER A CA 1
ATOM 1433 C C . SER A 1 213 ? -0.417 57.665 -12.976 1.00 96.70 213 SER A C 1
ATOM 1434 O O . SER A 1 213 ? -1.265 58.145 -13.735 1.00 100.36 213 SER A O 1
ATOM 1437 N N . ASN A 1 214 ? 0.419 56.698 -13.346 1.00 100.09 214 ASN A N 1
ATOM 1438 C CA . ASN A 1 214 ? 0.330 56.078 -14.664 1.00 95.30 214 ASN A CA 1
ATOM 1439 C C . ASN A 1 214 ? -1.069 55.563 -14.961 1.00 92.76 214 ASN A C 1
ATOM 1440 O O . ASN A 1 214 ? -1.766 56.156 -15.762 1.00 102.57 214 ASN A O 1
ATOM 1445 N N . VAL A 1 215 ? -1.495 54.485 -14.307 1.00 94.72 215 VAL A N 1
ATOM 1446 C CA . VAL A 1 215 ? -2.806 53.898 -14.613 1.00 98.86 215 VAL A CA 1
ATOM 1447 C C . VAL A 1 215 ? -3.911 54.935 -14.732 1.00 102.77 215 VAL A C 1
ATOM 1448 O O . VAL A 1 215 ? -4.805 54.795 -15.565 1.00 106.58 215 VAL A O 1
ATOM 1452 N N . SER A 1 216 ? -3.860 55.976 -13.906 1.00 104.23 216 SER A N 1
ATOM 1453 C CA . SER A 1 216 ? -4.864 57.032 -14.017 1.00 105.76 216 SER A CA 1
ATOM 1454 C C . SER A 1 216 ? -4.706 57.838 -15.316 1.00 103.83 216 SER A C 1
ATOM 1455 O O . SER A 1 216 ? -5.698 58.158 -15.972 1.00 109.83 216 SER A O 1
ATOM 1458 N N . HIS A 1 217 ? -3.466 58.146 -15.695 1.00 100.45 217 HIS A N 1
ATOM 1459 C CA . HIS A 1 217 ? -3.213 58.937 -16.905 1.00 102.18 217 HIS A CA 1
ATOM 1460 C C . HIS A 1 217 ? -3.374 58.168 -18.225 1.00 112.82 217 HIS A C 1
ATOM 1461 O O . HIS A 1 217 ? -3.832 58.722 -19.224 1.00 124.17 217 HIS A O 1
ATOM 1468 N N . GLU A 1 218 ? -2.989 56.897 -18.223 1.00 113.22 218 GLU A N 1
ATOM 1469 C CA . GLU A 1 218 ? -2.870 56.107 -19.443 1.00 116.12 218 GLU A CA 1
ATOM 1470 C C . GLU A 1 218 ? -4.168 55.444 -19.884 1.00 118.14 218 GLU A C 1
ATOM 1471 O O . GLU A 1 218 ? -4.327 55.116 -21.058 1.00 124.50 218 GLU A O 1
ATOM 1477 N N . LEU A 1 219 ? -5.090 55.234 -18.950 1.00 112.52 219 LEU A N 1
ATOM 1478 C CA . LEU A 1 219 ? -6.368 54.624 -19.298 1.00 117.82 219 LEU A CA 1
ATOM 1479 C C . LEU A 1 219 ? -7.349 55.669 -19.820 1.00 125.19 219 LEU A C 1
ATOM 1480 O O . LEU A 1 219 ? -8.394 55.333 -20.380 1.00 122.18 219 LEU A O 1
ATOM 1485 N N . ARG A 1 220 ? -6.995 56.935 -19.636 1.00 128.97 220 ARG A N 1
ATOM 1486 C CA . ARG A 1 220 ? -7.891 58.045 -19.939 1.00 130.45 220 ARG A CA 1
ATOM 1487 C C . ARG A 1 220 ? -8.512 57.986 -21.336 1.00 128.72 220 ARG A C 1
ATOM 1488 O O . ARG A 1 220 ? -9.734 57.881 -21.468 1.00 125.00 220 ARG A O 1
ATOM 1496 N N . THR A 1 221 ? -7.672 58.049 -22.369 1.00 131.86 221 THR A N 1
ATOM 1497 C CA . THR A 1 221 ? -8.143 58.145 -23.759 1.00 125.15 221 THR A CA 1
ATOM 1498 C C . THR A 1 221 ? -8.840 56.905 -24.329 1.00 119.95 221 THR A C 1
ATOM 1499 O O . THR A 1 221 ? -9.843 57.034 -25.015 1.00 122.87 221 THR A O 1
ATOM 1503 N N . PRO A 1 222 ? -8.308 55.703 -24.066 1.00 121.61 222 PRO A N 1
ATOM 1504 C CA . PRO A 1 222 ? -9.061 54.505 -24.460 1.00 129.85 222 PRO A CA 1
ATOM 1505 C C . PRO A 1 222 ? -10.431 54.456 -23.786 1.00 128.88 222 PRO A C 1
ATOM 1506 O O . PRO A 1 222 ? -11.429 54.068 -24.401 1.00 128.78 222 PRO A O 1
ATOM 1510 N N . LEU A 1 223 ? -10.471 54.857 -22.521 1.00 131.01 223 LEU A N 1
ATOM 1511 C CA . LEU A 1 223 ? -11.716 54.898 -21.765 1.00 132.33 223 LEU A CA 1
ATOM 1512 C C . LEU A 1 223 ? -12.695 55.887 -22.399 1.00 132.13 223 LEU A C 1
ATOM 1513 O O . LEU A 1 223 ? -13.877 55.586 -22.567 1.00 138.25 223 LEU A O 1
ATOM 1518 N N . THR A 1 224 ? -12.190 57.062 -22.760 1.00 123.24 224 THR A N 1
ATOM 1519 C CA . THR A 1 224 ? -12.998 58.074 -23.430 1.00 118.92 224 THR A CA 1
ATOM 1520 C C . THR A 1 224 ? -13.482 57.597 -24.806 1.00 116.38 224 THR A C 1
ATOM 1521 O O . THR A 1 224 ? -14.564 57.969 -25.251 1.00 118.26 224 THR A O 1
ATOM 1525 N N . SER A 1 225 ? -12.679 56.778 -25.478 1.00 114.02 225 SER A N 1
ATOM 1526 C CA . SER A 1 225 ? -13.101 56.183 -26.740 1.00 115.63 225 SER A CA 1
ATOM 1527 C C . SER A 1 225 ? -14.278 55.260 -26.493 1.00 124.67 225 SER A C 1
ATOM 1528 O O . SER A 1 225 ? -15.376 55.505 -26.986 1.00 134.96 225 SER A O 1
ATOM 1531 N N . VAL A 1 226 ? -14.044 54.198 -25.724 1.00 119.44 226 VAL A N 1
ATOM 1532 C CA . VAL A 1 226 ? -15.104 53.244 -25.421 1.00 121.85 226 VAL A CA 1
ATOM 1533 C C . VAL A 1 226 ? -16.369 54.010 -25.058 1.00 133.57 226 VAL A C 1
ATOM 1534 O O . VAL A 1 226 ? -17.474 53.681 -25.520 1.00 130.70 226 VAL A O 1
ATOM 1538 N N . LYS A 1 227 ? -16.200 55.051 -24.247 1.00 147.38 227 LYS A N 1
ATOM 1539 C CA . LYS A 1 227 ? -17.318 55.923 -23.930 1.00 159.43 227 LYS A CA 1
ATOM 1540 C C . LYS A 1 227 ? -17.949 56.384 -25.230 1.00 161.16 227 LYS A C 1
ATOM 1541 O O . LYS A 1 227 ? -19.002 55.900 -25.597 1.00 167.34 227 LYS A O 1
ATOM 1547 N N . SER A 1 228 ? -17.280 57.287 -25.940 1.00 157.42 228 SER A N 1
ATOM 1548 C CA . SER A 1 228 ? -17.819 57.855 -27.177 1.00 164.39 228 SER A CA 1
ATOM 1549 C C . SER A 1 228 ? -18.554 56.852 -28.071 1.00 168.79 228 SER A C 1
ATOM 1550 O O . SER A 1 228 ? -19.643 57.144 -28.561 1.00 173.24 228 SER A O 1
ATOM 1553 N N . TYR A 1 229 ? -17.966 55.679 -28.286 1.00 166.96 229 TYR A N 1
ATOM 1554 C CA . TYR A 1 229 ? -18.599 54.678 -29.141 1.00 167.16 229 TYR A CA 1
ATOM 1555 C C . TYR A 1 229 ? -19.893 54.145 -28.539 1.00 173.77 229 TYR A C 1
ATOM 1556 O O . TYR A 1 229 ? -20.935 54.183 -29.186 1.00 181.66 229 TYR A O 1
ATOM 1565 N N . LEU A 1 230 ? -19.838 53.659 -27.302 1.00 172.82 230 LEU A N 1
ATOM 1566 C CA . LEU A 1 230 ? -21.046 53.137 -26.659 1.00 171.53 230 LEU A CA 1
ATOM 1567 C C . LEU A 1 230 ? -22.110 54.216 -26.453 1.00 167.23 230 LEU A C 1
ATOM 1568 O O . LEU A 1 230 ? -23.303 53.924 -26.370 1.00 168.90 230 LEU A O 1
ATOM 1573 N N . GLU A 1 231 ? -21.656 55.462 -26.385 1.00 161.98 231 GLU A N 1
ATOM 1574 C CA . GLU A 1 231 ? -22.492 56.611 -26.072 1.00 167.47 231 GLU A CA 1
ATOM 1575 C C . GLU A 1 231 ? -23.254 57.089 -27.294 1.00 176.16 231 GLU A C 1
ATOM 1576 O O . GLU A 1 231 ? -24.487 57.124 -27.294 1.00 191.58 231 GLU A O 1
ATOM 1582 N N . ALA A 1 232 ? -22.523 57.466 -28.336 1.00 166.48 232 ALA A N 1
ATOM 1583 C CA . ALA A 1 232 ? -23.161 57.779 -29.602 1.00 167.05 232 ALA A CA 1
ATOM 1584 C C . ALA A 1 232 ? -24.032 56.591 -29.999 1.00 170.69 232 ALA A C 1
ATOM 1585 O O . ALA A 1 232 ? -25.158 56.757 -30.463 1.00 180.09 232 ALA A O 1
ATOM 1587 N N . LEU A 1 233 ? -23.508 55.390 -29.775 1.00 164.44 233 LEU A N 1
ATOM 1588 C CA . LEU A 1 233 ? -24.177 54.160 -30.183 1.00 173.44 233 LEU A CA 1
ATOM 1589 C C . LEU A 1 233 ? -25.360 53.759 -29.298 1.00 177.79 233 LEU A C 1
ATOM 1590 O O . LEU A 1 233 ? -26.108 52.843 -29.640 1.00 175.00 233 LEU A O 1
ATOM 1595 N N . ASP A 1 234 ? -25.541 54.440 -28.169 1.00 184.85 234 ASP A N 1
ATOM 1596 C CA . ASP A 1 234 ? -26.727 54.195 -27.350 1.00 193.26 234 ASP A CA 1
ATOM 1597 C C . ASP A 1 234 ? -27.956 54.710 -28.099 1.00 210.07 234 ASP A C 1
ATOM 1598 O O . ASP A 1 234 ? -29.099 54.420 -27.734 1.00 214.48 234 ASP A O 1
ATOM 1603 N N . ASP A 1 235 ? -27.693 55.485 -29.149 1.00 220.07 235 ASP A N 1
ATOM 1604 C CA . ASP A 1 235 ? -28.700 55.869 -30.139 1.00 229.91 235 ASP A CA 1
ATOM 1605 C C . ASP A 1 235 ? -28.098 55.686 -31.533 1.00 221.14 235 ASP A C 1
ATOM 1606 O O . ASP A 1 235 ? -27.383 56.553 -32.038 1.00 217.70 235 ASP A O 1
ATOM 1611 N N . GLY A 1 236 ? -28.396 54.542 -32.143 1.00 214.58 236 GLY A N 1
ATOM 1612 C CA . GLY A 1 236 ? -27.717 54.108 -33.349 1.00 204.58 236 GLY A CA 1
ATOM 1613 C C . GLY A 1 236 ? -27.199 52.691 -33.187 1.00 193.09 236 GLY A C 1
ATOM 1614 O O . GLY A 1 236 ? -26.272 52.266 -33.888 1.00 177.60 236 GLY A O 1
ATOM 1615 N N . ALA A 1 237 ? -27.797 51.965 -32.245 1.00 202.50 237 ALA A N 1
ATOM 1616 C CA . ALA A 1 237 ? -27.490 50.558 -32.039 1.00 209.54 237 ALA A CA 1
ATOM 1617 C C . ALA A 1 237 ? -27.923 49.739 -33.247 1.00 217.64 237 ALA A C 1
ATOM 1618 O O . ALA A 1 237 ? -27.239 48.792 -33.633 1.00 215.62 237 ALA A O 1
ATOM 1620 N N . LEU A 1 238 ? -29.051 50.110 -33.850 1.00 224.33 238 LEU A N 1
ATOM 1621 C CA . LEU A 1 238 ? -29.527 49.424 -35.045 1.00 231.03 238 LEU A CA 1
ATOM 1622 C C . LEU A 1 238 ? -28.510 49.629 -36.144 1.00 235.10 238 LEU A C 1
ATOM 1623 O O . LEU A 1 238 ? -27.625 48.798 -36.346 1.00 232.62 238 LEU A O 1
ATOM 1628 N N . THR A 1 239 ? -28.648 50.759 -36.834 1.00 241.50 239 THR A N 1
ATOM 1629 C CA . THR A 1 239 ? -27.820 51.108 -37.984 1.00 243.49 239 THR A CA 1
ATOM 1630 C C . THR A 1 239 ? -26.664 50.137 -38.187 1.00 237.46 239 THR A C 1
ATOM 1631 O O . THR A 1 239 ? -25.500 50.463 -37.943 1.00 221.03 239 THR A O 1
ATOM 1635 N N . GLU A 1 240 ? -26.998 48.934 -38.640 1.00 248.08 240 GLU A N 1
ATOM 1636 C CA . GLU A 1 240 ? -25.993 47.889 -38.768 1.00 248.60 240 GLU A CA 1
ATOM 1637 C C . GLU A 1 240 ? -24.905 48.259 -39.774 1.00 251.31 240 GLU A C 1
ATOM 1638 O O . GLU A 1 240 ? -23.925 47.532 -39.922 1.00 253.08 240 GLU A O 1
ATOM 1644 N N . SER A 1 241 ? -25.069 49.405 -40.433 1.00 251.60 241 SER A N 1
ATOM 1645 C CA . SER A 1 241 ? -24.029 49.948 -41.305 1.00 246.52 241 SER A CA 1
ATOM 1646 C C . SER A 1 241 ? -22.837 50.476 -40.506 1.00 230.20 241 SER A C 1
ATOM 1647 O O . SER A 1 241 ? -21.811 50.843 -41.074 1.00 225.88 241 SER A O 1
ATOM 1650 N N . VAL A 1 242 ? -22.967 50.504 -39.185 1.00 217.14 242 VAL A N 1
ATOM 1651 C CA . VAL A 1 242 ? -21.880 50.999 -38.345 1.00 201.18 242 VAL A CA 1
ATOM 1652 C C . VAL A 1 242 ? -21.729 50.173 -37.077 1.00 202.10 242 VAL A C 1
ATOM 1653 O O . VAL A 1 242 ? -20.620 49.913 -36.617 1.00 197.57 242 VAL A O 1
ATOM 1657 N N . ALA A 1 243 ? -22.864 49.760 -36.525 1.00 210.13 243 ALA A N 1
ATOM 1658 C CA . ALA A 1 243 ? -22.917 49.134 -35.206 1.00 210.38 243 ALA A CA 1
ATOM 1659 C C . ALA A 1 243 ? -22.043 47.886 -35.022 1.00 208.68 243 ALA A C 1
ATOM 1660 O O . ALA A 1 243 ? -21.473 47.693 -33.949 1.00 207.54 243 ALA A O 1
ATOM 1662 N N . PRO A 1 244 ? -21.942 47.026 -36.051 1.00 209.59 244 PRO A N 1
ATOM 1663 C CA . PRO A 1 244 ? -21.159 45.804 -35.836 1.00 206.72 244 PRO A CA 1
ATOM 1664 C C . PRO A 1 244 ? -19.710 46.114 -35.484 1.00 200.13 244 PRO A C 1
ATOM 1665 O O . PRO A 1 244 ? -19.150 45.495 -34.579 1.00 196.27 244 PRO A O 1
ATOM 1669 N N . SER A 1 245 ? -19.115 47.065 -36.197 1.00 198.98 245 SER A N 1
ATOM 1670 C CA . SER A 1 245 ? -17.735 47.455 -35.942 1.00 192.93 245 SER A CA 1
ATOM 1671 C C . SER A 1 245 ? -17.626 48.205 -34.620 1.00 190.46 245 SER A C 1
ATOM 1672 O O . SER A 1 245 ? -16.766 47.898 -33.794 1.00 191.84 245 SER A O 1
ATOM 1675 N N . PHE A 1 246 ? -18.501 49.189 -34.424 1.00 185.49 246 PHE A N 1
ATOM 1676 C CA . PHE A 1 246 ? -18.503 49.981 -33.198 1.00 176.15 246 PHE A CA 1
ATOM 1677 C C . PHE A 1 246 ? -18.247 49.106 -31.981 1.00 164.75 246 PHE A C 1
ATOM 1678 O O . PHE A 1 246 ? -17.276 49.306 -31.255 1.00 155.08 246 PHE A O 1
ATOM 1686 N N . ILE A 1 247 ? -19.127 48.135 -31.766 1.00 171.22 247 ILE A N 1
ATOM 1687 C CA . ILE A 1 247 ? -18.992 47.210 -30.649 1.00 178.48 247 ILE A CA 1
ATOM 1688 C C . ILE A 1 247 ? -17.614 46.549 -30.625 1.00 182.75 247 ILE A C 1
ATOM 1689 O O . ILE A 1 247 ? -17.038 46.338 -29.555 1.00 179.99 247 ILE A O 1
ATOM 1694 N N . LYS A 1 248 ? -17.082 46.239 -31.805 1.00 186.63 248 LYS A N 1
ATOM 1695 C CA . LYS A 1 248 ? -15.816 45.512 -31.901 1.00 183.52 248 LYS A CA 1
ATOM 1696 C C . LYS A 1 248 ? -14.594 46.362 -31.536 1.00 171.38 248 LYS A C 1
ATOM 1697 O O . LYS A 1 248 ? -13.695 45.891 -30.837 1.00 171.69 248 LYS A O 1
ATOM 1703 N N . VAL A 1 249 ? -14.561 47.607 -32.003 1.00 158.30 249 VAL A N 1
ATOM 1704 C CA . VAL A 1 249 ? -13.467 48.516 -31.659 1.00 147.88 249 VAL A CA 1
ATOM 1705 C C . VAL A 1 249 ? -13.503 48.894 -30.176 1.00 147.86 249 VAL A C 1
ATOM 1706 O O . VAL A 1 249 ? -12.463 49.095 -29.547 1.00 140.04 249 VAL A O 1
ATOM 1710 N N . SER A 1 250 ? -14.704 48.978 -29.614 1.00 155.11 250 SER A N 1
ATOM 1711 C CA . SER A 1 250 ? -14.843 49.240 -28.187 1.00 158.52 250 SER A CA 1
ATOM 1712 C C . SER A 1 250 ? -14.408 48.025 -27.370 1.00 168.08 250 SER A C 1
ATOM 1713 O O . SER A 1 250 ? -13.773 48.170 -26.324 1.00 167.63 250 SER A O 1
ATOM 1716 N N . LEU A 1 251 ? -14.745 46.832 -27.854 1.00 173.63 251 LEU A N 1
ATOM 1717 C CA . LEU A 1 251 ? -14.316 45.598 -27.202 1.00 173.80 251 LEU A CA 1
ATOM 1718 C C . LEU A 1 251 ? -12.796 45.495 -27.205 1.00 177.35 251 LEU A C 1
ATOM 1719 O O . LEU A 1 251 ? -12.169 45.256 -26.170 1.00 174.33 251 LEU A O 1
ATOM 1724 N N . ASP A 1 252 ? -12.212 45.674 -28.385 1.00 181.06 252 ASP A N 1
ATOM 1725 C CA . ASP A 1 252 ? -10.767 45.612 -28.547 1.00 181.08 252 ASP A CA 1
ATOM 1726 C C . ASP A 1 252 ? -10.077 46.630 -27.643 1.00 163.36 252 ASP A C 1
ATOM 1727 O O . ASP A 1 252 ? -8.943 46.423 -27.205 1.00 159.26 252 ASP A O 1
ATOM 1732 N N . GLU A 1 253 ? -10.774 47.726 -27.359 1.00 151.20 253 GLU A N 1
ATOM 1733 C CA . GLU A 1 253 ? -10.206 48.808 -26.560 1.00 139.99 253 GLU A CA 1
ATOM 1734 C C . GLU A 1 253 ? -10.205 48.508 -25.055 1.00 125.77 253 GLU A C 1
ATOM 1735 O O . GLU A 1 253 ? -9.274 48.884 -24.346 1.00 114.87 253 GLU A O 1
ATOM 1741 N N . THR A 1 254 ? -11.244 47.836 -24.569 1.00 124.14 254 THR A N 1
ATOM 1742 C CA . THR A 1 254 ? -11.286 47.442 -23.164 1.00 133.20 254 THR A CA 1
ATOM 1743 C C . THR A 1 254 ? -10.331 46.275 -22.912 1.00 138.09 254 THR A C 1
ATOM 1744 O O . THR A 1 254 ? -9.822 46.099 -21.798 1.00 135.40 254 THR A O 1
ATOM 1748 N N . ASN A 1 255 ? -10.096 45.477 -23.951 1.00 146.89 255 ASN A N 1
ATOM 1749 C CA . ASN A 1 255 ? -9.115 44.398 -23.886 1.00 155.02 255 ASN A CA 1
ATOM 1750 C C . ASN A 1 255 ? -7.703 44.971 -23.886 1.00 156.14 255 ASN A C 1
ATOM 1751 O O . ASN A 1 255 ? -6.816 44.496 -23.168 1.00 160.75 255 ASN A O 1
ATOM 1756 N N . ARG A 1 256 ? -7.509 46.006 -24.698 1.00 143.19 256 ARG A N 1
ATOM 1757 C CA . ARG A 1 256 ? -6.262 46.758 -24.708 1.00 126.46 256 ARG A CA 1
ATOM 1758 C C . ARG A 1 256 ? -5.994 47.374 -23.327 1.00 117.89 256 ARG A C 1
ATOM 1759 O O . ARG A 1 256 ? -4.874 47.314 -22.819 1.00 109.59 256 ARG A O 1
ATOM 1767 N N . MET A 1 257 ? -7.028 47.954 -22.720 1.00 119.83 257 MET A N 1
ATOM 1768 C CA . MET A 1 257 ? -6.902 48.581 -21.401 1.00 116.80 257 MET A CA 1
ATOM 1769 C C . MET A 1 257 ? -6.522 47.592 -20.302 1.00 123.23 257 MET A C 1
ATOM 1770 O O . MET A 1 257 ? -5.867 47.961 -19.327 1.00 125.75 257 MET A O 1
ATOM 1775 N N . MET A 1 258 ? -6.944 46.342 -20.450 1.00 131.21 258 MET A N 1
ATOM 1776 C CA . MET A 1 258 ? -6.593 45.321 -19.472 1.00 144.70 258 MET A CA 1
ATOM 1777 C C . MET A 1 258 ? -5.138 44.870 -19.592 1.00 153.01 258 MET A C 1
ATOM 1778 O O . MET A 1 258 ? -4.428 44.782 -18.585 1.00 156.01 258 MET A O 1
ATOM 1783 N N . ARG A 1 259 ? -4.695 44.574 -20.813 1.00 154.40 259 ARG A N 1
ATOM 1784 C CA . ARG A 1 259 ? -3.292 44.227 -21.029 1.00 154.70 259 ARG A CA 1
ATOM 1785 C C . ARG A 1 259 ? -2.416 45.408 -20.638 1.00 145.78 259 ARG A C 1
ATOM 1786 O O . ARG A 1 259 ? -1.264 45.244 -20.238 1.00 154.49 259 ARG A O 1
ATOM 1794 N N . MET A 1 260 ? -2.985 46.601 -20.755 1.00 131.32 260 MET A N 1
ATOM 1795 C CA . MET A 1 260 ? -2.327 47.825 -20.331 1.00 126.46 260 MET A CA 1
ATOM 1796 C C . MET A 1 260 ? -2.060 47.773 -18.825 1.00 131.22 260 MET A C 1
ATOM 1797 O O . MET A 1 260 ? -0.929 47.972 -18.373 1.00 129.77 260 MET A O 1
ATOM 1802 N N . ILE A 1 261 ? -3.113 47.502 -18.057 1.00 139.89 261 ILE A N 1
ATOM 1803 C CA . ILE A 1 261 ? -3.023 47.389 -16.599 1.00 132.01 261 ILE A CA 1
ATOM 1804 C C . ILE A 1 261 ? -1.893 46.463 -16.162 1.00 140.91 261 ILE A C 1
ATOM 1805 O O . ILE A 1 261 ? -1.003 46.867 -15.410 1.00 144.87 261 ILE A O 1
ATOM 1810 N N . THR A 1 262 ? -1.928 45.221 -16.636 1.00 143.72 262 THR A N 1
ATOM 1811 C CA . THR A 1 262 ? -0.926 44.240 -16.242 1.00 144.77 262 THR A CA 1
ATOM 1812 C C . THR A 1 262 ? 0.474 44.774 -16.504 1.00 145.25 262 THR A C 1
ATOM 1813 O O . THR A 1 262 ? 1.357 44.665 -15.649 1.00 148.98 262 THR A O 1
ATOM 1817 N N . ASP A 1 263 ? 0.674 45.353 -17.686 1.00 140.14 263 ASP A N 1
ATOM 1818 C CA . ASP A 1 263 ? 1.961 45.959 -18.015 1.00 136.57 263 ASP A CA 1
ATOM 1819 C C . ASP A 1 263 ? 2.370 46.983 -16.952 1.00 130.07 263 ASP A C 1
ATOM 1820 O O . ASP A 1 263 ? 3.406 46.841 -16.294 1.00 124.99 263 ASP A O 1
ATOM 1825 N N . LEU A 1 264 ? 1.538 48.007 -16.786 1.00 119.94 264 LEU A N 1
ATOM 1826 C CA . LEU A 1 264 ? 1.829 49.096 -15.860 1.00 113.65 264 LEU A CA 1
ATOM 1827 C C . LEU A 1 264 ? 2.201 48.634 -14.444 1.00 120.02 264 LEU A C 1
ATOM 1828 O O . LEU A 1 264 ? 3.030 49.261 -13.780 1.00 113.86 264 LEU A O 1
ATOM 1833 N N . LEU A 1 265 ? 1.581 47.550 -13.984 1.00 128.25 265 LEU A N 1
ATOM 1834 C CA . LEU A 1 265 ? 1.930 46.955 -12.693 1.00 122.33 265 LEU A CA 1
ATOM 1835 C C . LEU A 1 265 ? 3.330 46.360 -12.711 1.00 131.50 265 LEU A C 1
ATOM 1836 O O . LEU A 1 265 ? 4.163 46.705 -11.877 1.00 128.11 265 LEU A O 1
ATOM 1841 N N . SER A 1 266 ? 3.580 45.465 -13.663 1.00 143.67 266 SER A N 1
ATOM 1842 C CA . SER A 1 266 ? 4.875 44.798 -13.776 1.00 147.09 266 SER A CA 1
ATOM 1843 C C . SER A 1 266 ? 6.023 45.790 -13.946 1.00 139.62 266 SER A C 1
ATOM 1844 O O . SER A 1 266 ? 7.186 45.441 -13.756 1.00 150.62 266 SER A O 1
ATOM 1847 N N . LEU A 1 267 ? 5.692 47.026 -14.305 1.00 121.64 267 LEU A N 1
ATOM 1848 C CA . LEU A 1 267 ? 6.698 48.057 -14.537 1.00 113.28 267 LEU A CA 1
ATOM 1849 C C . LEU A 1 267 ? 7.367 48.483 -13.241 1.00 121.77 267 LEU A C 1
ATOM 1850 O O . LEU A 1 267 ? 8.479 49.005 -13.250 1.00 130.68 267 LEU A O 1
ATOM 1855 N N . SER A 1 268 ? 6.668 48.278 -12.128 1.00 129.59 268 SER A N 1
ATOM 1856 C CA . SER A 1 268 ? 7.188 48.619 -10.809 1.00 134.93 268 SER A CA 1
ATOM 1857 C C . SER A 1 268 ? 7.228 47.389 -9.904 1.00 146.05 268 SER A C 1
ATOM 1858 O O . SER A 1 268 ? 7.703 47.459 -8.776 1.00 147.83 268 SER A O 1
ATOM 1861 N N . ARG A 1 269 ? 6.721 46.268 -10.408 1.00 162.34 269 ARG A N 1
ATOM 1862 C CA . ARG A 1 269 ? 6.540 45.057 -9.608 1.00 180.49 269 ARG A CA 1
ATOM 1863 C C . ARG A 1 269 ? 7.859 44.522 -9.055 1.00 194.24 269 ARG A C 1
ATOM 1864 O O . ARG A 1 269 ? 7.880 43.822 -8.040 1.00 201.99 269 ARG A O 1
ATOM 1872 N N . SER A 1 275 ? 7.769 44.974 -18.285 1.00 175.35 275 SER A N 1
ATOM 1873 C CA . SER A 1 275 ? 7.015 45.064 -19.530 1.00 184.07 275 SER A CA 1
ATOM 1874 C C . SER A 1 275 ? 7.365 43.909 -20.469 1.00 194.41 275 SER A C 1
ATOM 1875 O O . SER A 1 275 ? 8.257 43.113 -20.173 1.00 202.29 275 SER A O 1
ATOM 1878 N N . HIS A 1 276 ? 6.651 43.814 -21.591 1.00 192.55 276 HIS A N 1
ATOM 1879 C CA . HIS A 1 276 ? 6.839 42.725 -22.550 1.00 195.47 276 HIS A CA 1
ATOM 1880 C C . HIS A 1 276 ? 6.333 43.153 -23.923 1.00 188.67 276 HIS A C 1
ATOM 1881 O O . HIS A 1 276 ? 5.301 43.814 -24.021 1.00 197.29 276 HIS A O 1
ATOM 1888 N N . LEU A 1 277 ? 7.046 42.776 -24.982 1.00 173.57 277 LEU A N 1
ATOM 1889 C CA . LEU A 1 277 ? 6.692 43.233 -26.329 1.00 163.95 277 LEU A CA 1
ATOM 1890 C C . LEU A 1 277 ? 6.252 42.102 -27.262 1.00 169.16 277 LEU A C 1
ATOM 1891 O O . LEU A 1 277 ? 6.663 40.953 -27.105 1.00 174.72 277 LEU A O 1
ATOM 1896 N N . ASP A 1 278 ? 5.411 42.454 -28.231 1.00 168.64 278 ASP A N 1
ATOM 1897 C CA . ASP A 1 278 ? 4.931 41.533 -29.259 1.00 173.39 278 ASP A CA 1
ATOM 1898 C C . ASP A 1 278 ? 4.789 42.295 -30.570 1.00 178.48 278 ASP A C 1
ATOM 1899 O O . ASP A 1 278 ? 4.467 43.479 -30.562 1.00 180.70 278 ASP A O 1
ATOM 1904 N N . VAL A 1 279 ? 5.020 41.626 -31.697 1.00 181.97 279 VAL A N 1
ATOM 1905 C CA . VAL A 1 279 ? 4.979 42.309 -32.992 1.00 177.62 279 VAL A CA 1
ATOM 1906 C C . VAL A 1 279 ? 4.359 41.495 -34.128 1.00 178.90 279 VAL A C 1
ATOM 1907 O O . VAL A 1 279 ? 4.554 40.284 -34.226 1.00 180.36 279 VAL A O 1
ATOM 1911 N N . GLU A 1 280 ? 3.611 42.187 -34.981 1.00 177.56 280 GLU A N 1
ATOM 1912 C CA . GLU A 1 280 ? 3.078 41.611 -36.206 1.00 177.58 280 GLU A CA 1
ATOM 1913 C C . GLU A 1 280 ? 3.157 42.653 -37.317 1.00 175.88 280 GLU A C 1
ATOM 1914 O O . GLU A 1 280 ? 3.258 43.852 -37.049 1.00 172.65 280 GLU A O 1
ATOM 1920 N N . LEU A 1 281 ? 3.117 42.196 -38.563 1.00 181.35 281 LEU A N 1
ATOM 1921 C CA . LEU A 1 281 ? 3.172 43.096 -39.708 1.00 182.34 281 LEU A CA 1
ATOM 1922 C C . LEU A 1 281 ? 1.788 43.695 -39.946 1.00 181.52 281 LEU A C 1
ATOM 1923 O O . LEU A 1 281 ? 0.817 42.965 -40.145 1.00 187.15 281 LEU A O 1
ATOM 1928 N N . THR A 1 282 ? 1.693 45.022 -39.914 1.00 174.88 282 THR A N 1
ATOM 1929 C CA . THR A 1 282 ? 0.411 45.690 -40.134 1.00 173.57 282 THR A CA 1
ATOM 1930 C C . THR A 1 282 ? 0.519 46.856 -41.120 1.00 171.31 282 THR A C 1
ATOM 1931 O O . THR A 1 282 ? 1.592 47.432 -41.309 1.00 168.89 282 THR A O 1
ATOM 1935 N N . ASN A 1 283 ? -0.604 47.193 -41.747 1.00 172.35 283 ASN A N 1
ATOM 1936 C CA . ASN A 1 283 ? -0.670 48.333 -42.654 1.00 173.50 283 ASN A CA 1
ATOM 1937 C C . ASN A 1 283 ? -0.758 49.633 -41.861 1.00 167.16 283 ASN A C 1
ATOM 1938 O O . ASN A 1 283 ? -1.779 49.920 -41.240 1.00 166.46 283 ASN A O 1
ATOM 1943 N N . PHE A 1 284 ? 0.312 50.421 -41.889 1.00 164.88 284 PHE A N 1
ATOM 1944 C CA . PHE A 1 284 ? 0.449 51.549 -40.971 1.00 162.43 284 PHE A CA 1
ATOM 1945 C C . PHE A 1 284 ? -0.471 52.738 -41.261 1.00 163.45 284 PHE A C 1
ATOM 1946 O O . PHE A 1 284 ? -0.859 53.466 -40.343 1.00 164.33 284 PHE A O 1
ATOM 1954 N N . THR A 1 285 ? -0.811 52.959 -42.525 1.00 165.80 285 THR A N 1
ATOM 1955 C CA . THR A 1 285 ? -1.714 54.056 -42.842 1.00 170.83 285 THR A CA 1
ATOM 1956 C C . THR A 1 285 ? -3.081 53.696 -42.280 1.00 159.00 285 THR A C 1
ATOM 1957 O O . THR A 1 285 ? -3.802 54.543 -41.738 1.00 155.21 285 THR A O 1
ATOM 1961 N N . ALA A 1 286 ? -3.411 52.414 -42.399 1.00 154.54 286 ALA A N 1
ATOM 1962 C CA . ALA A 1 286 ? -4.630 51.866 -41.829 1.00 159.28 286 ALA A CA 1
ATOM 1963 C C . ALA A 1 286 ? -4.608 52.063 -40.321 1.00 171.99 286 ALA A C 1
ATOM 1964 O O . ALA A 1 286 ? -5.619 52.416 -39.712 1.00 178.75 286 ALA A O 1
ATOM 1966 N N . PHE A 1 287 ? -3.440 51.840 -39.725 1.00 169.45 287 PHE A N 1
ATOM 1967 C CA . PHE A 1 287 ? -3.260 52.024 -38.291 1.00 163.60 287 PHE A CA 1
ATOM 1968 C C . PHE A 1 287 ? -3.697 53.436 -37.913 1.00 165.16 287 PHE A C 1
ATOM 1969 O O . PHE A 1 287 ? -4.676 53.622 -37.197 1.00 169.44 287 PHE A O 1
ATOM 1977 N N . MET A 1 288 ? -2.965 54.422 -38.427 1.00 163.85 288 MET A N 1
ATOM 1978 C CA . MET A 1 288 ? -3.232 55.834 -38.158 1.00 165.19 288 MET A CA 1
ATOM 1979 C C . MET A 1 288 ? -4.672 56.227 -38.437 1.00 168.86 288 MET A C 1
ATOM 1980 O O . MET A 1 288 ? -5.195 57.166 -37.837 1.00 172.78 288 MET A O 1
ATOM 1985 N N . ASN A 1 289 ? -5.305 55.536 -39.376 1.00 171.72 289 ASN A N 1
ATOM 1986 C CA . ASN A 1 289 ? -6.706 55.815 -39.667 1.00 173.41 289 ASN A CA 1
ATOM 1987 C C . ASN A 1 289 ? -7.643 55.269 -38.592 1.00 168.73 289 ASN A C 1
ATOM 1988 O O . ASN A 1 289 ? -8.644 55.893 -38.260 1.00 172.54 289 ASN A O 1
ATOM 1993 N N . TYR A 1 290 ? -7.300 54.105 -38.048 1.00 162.34 290 TYR A N 1
ATOM 1994 C CA . TYR A 1 290 ? -8.021 53.516 -36.921 1.00 158.10 290 TYR A CA 1
ATOM 1995 C C . TYR A 1 290 ? -7.868 54.438 -35.712 1.00 145.10 290 TYR A C 1
ATOM 1996 O O . TYR A 1 290 ? -8.843 55.032 -35.211 1.00 139.74 290 TYR A O 1
ATOM 2005 N N . ILE A 1 291 ? -6.622 54.557 -35.267 1.00 141.38 291 ILE A N 1
ATOM 2006 C CA . ILE A 1 291 ? -6.254 55.415 -34.157 1.00 144.46 291 ILE A CA 1
ATOM 2007 C C . ILE A 1 291 ? -6.894 56.798 -34.264 1.00 152.11 291 ILE A C 1
ATOM 2008 O O . ILE A 1 291 ? -7.486 57.287 -33.299 1.00 159.54 291 ILE A O 1
ATOM 2013 N N . LEU A 1 292 ? -6.790 57.416 -35.437 1.00 143.49 292 LEU A N 1
ATOM 2014 C CA . LEU A 1 292 ? -7.299 58.773 -35.631 1.00 140.40 292 LEU A CA 1
ATOM 2015 C C . LEU A 1 292 ? -8.824 58.842 -35.702 1.00 147.43 292 LEU A C 1
ATOM 2016 O O . LEU A 1 292 ? -9.428 59.838 -35.295 1.00 149.25 292 LEU A O 1
ATOM 2021 N N . ASP A 1 293 ? -9.446 57.787 -36.222 1.00 150.83 293 ASP A N 1
ATOM 2022 C CA . ASP A 1 293 ? -10.901 57.732 -36.283 1.00 153.09 293 ASP A CA 1
ATOM 2023 C C . ASP A 1 293 ? -11.471 57.661 -34.874 1.00 151.86 293 ASP A C 1
ATOM 2024 O O . ASP A 1 293 ? -12.550 58.199 -34.606 1.00 148.07 293 ASP A O 1
ATOM 2029 N N . ARG A 1 294 ? -10.742 57.000 -33.975 1.00 153.90 294 ARG A N 1
ATOM 2030 C CA . ARG A 1 294 ? -11.122 56.998 -32.559 1.00 147.70 294 ARG A CA 1
ATOM 2031 C C . ARG A 1 294 ? -11.302 58.423 -32.013 1.00 143.93 294 ARG A C 1
ATOM 2032 O O . ARG A 1 294 ? -12.378 58.782 -31.520 1.00 143.86 294 ARG A O 1
ATOM 2040 N N . PHE A 1 295 ? -10.250 59.231 -32.111 1.00 135.43 295 PHE A N 1
ATOM 2041 C CA . PHE A 1 295 ? -10.302 60.631 -31.694 1.00 131.73 295 PHE A CA 1
ATOM 2042 C C . PHE A 1 295 ? -11.404 61.395 -32.421 1.00 145.99 295 PHE A C 1
ATOM 2043 O O . PHE A 1 295 ? -12.189 62.128 -31.798 1.00 151.97 295 PHE A O 1
ATOM 2051 N N . ASP A 1 296 ? -11.453 61.222 -33.740 1.00 153.46 296 ASP A N 1
ATOM 2052 C CA . ASP A 1 296 ? -12.498 61.822 -34.560 1.00 161.33 296 ASP A CA 1
ATOM 2053 C C . ASP A 1 296 ? -13.856 61.636 -33.897 1.00 158.93 296 ASP A C 1
ATOM 2054 O O . ASP A 1 296 ? -14.540 62.611 -33.580 1.00 159.27 296 ASP A O 1
ATOM 2059 N N . GLN A 1 297 ? -14.241 60.381 -33.687 1.00 157.93 297 GLN A N 1
ATOM 2060 C CA . GLN A 1 297 ? -15.506 60.081 -33.027 1.00 164.67 297 GLN A CA 1
ATOM 2061 C C . GLN A 1 297 ? -15.602 60.781 -31.683 1.00 161.40 297 GLN A C 1
ATOM 2062 O O . GLN A 1 297 ? -16.617 61.399 -31.364 1.00 163.48 297 GLN A O 1
ATOM 2068 N N . ILE A 1 298 ? -14.542 60.676 -30.889 1.00 158.63 298 ILE A N 1
ATOM 2069 C CA . ILE A 1 298 ? -14.551 61.266 -29.555 1.00 153.62 298 ILE A CA 1
ATOM 2070 C C . ILE A 1 298 ? -14.968 62.738 -29.550 1.00 157.76 298 ILE A C 1
ATOM 2071 O O . ILE A 1 298 ? -15.737 63.157 -28.685 1.00 164.49 298 ILE A O 1
ATOM 2076 N N . GLN A 1 299 ? -14.485 63.522 -30.513 1.00 157.92 299 GLN A N 1
ATOM 2077 C CA . GLN A 1 299 ? -14.784 64.958 -30.490 1.00 164.65 299 GLN A CA 1
ATOM 2078 C C . GLN A 1 299 ? -16.207 65.314 -30.930 1.00 173.59 299 GLN A C 1
ATOM 2079 O O . GLN A 1 299 ? -16.693 66.410 -30.646 1.00 173.85 299 GLN A O 1
ATOM 2085 N N . SER A 1 300 ? -16.874 64.394 -31.617 1.00 182.60 300 SER A N 1
ATOM 2086 C CA . SER A 1 300 ? -18.212 64.664 -32.135 1.00 197.48 300 SER A CA 1
ATOM 2087 C C . SER A 1 300 ? -19.232 64.849 -31.011 1.00 206.38 300 SER A C 1
ATOM 2088 O O . SER A 1 300 ? -20.422 65.065 -31.267 1.00 215.48 300 SER A O 1
ATOM 2091 N N . GLN A 1 301 ? -18.759 64.764 -29.769 1.00 201.89 301 GLN A N 1
ATOM 2092 C CA . GLN A 1 301 ? -19.613 64.969 -28.603 1.00 203.95 301 GLN A CA 1
ATOM 2093 C C . GLN A 1 301 ? -18.821 65.356 -27.359 1.00 192.41 301 GLN A C 1
ATOM 2094 O O . GLN A 1 301 ? -18.126 64.521 -26.776 1.00 178.25 301 GLN A O 1
ATOM 2100 N N . GLN A 1 302 ? -18.941 66.616 -26.938 1.00 197.97 302 GLN A N 1
ATOM 2101 C CA . GLN A 1 302 ? -19.778 67.610 -27.613 1.00 208.19 302 GLN A CA 1
ATOM 2102 C C . GLN A 1 302 ? -19.439 69.033 -27.167 1.00 214.93 302 GLN A C 1
ATOM 2103 O O . GLN A 1 302 ? -20.064 69.999 -27.602 1.00 220.32 302 GLN A O 1
ATOM 2109 N N . SER A 1 303 ? -18.445 69.156 -26.295 1.00 212.13 303 SER A N 1
ATOM 2110 C CA . SER A 1 303 ? -18.141 70.436 -25.662 1.00 213.09 303 SER A CA 1
ATOM 2111 C C . SER A 1 303 ? -17.459 71.421 -26.603 1.00 217.48 303 SER A C 1
ATOM 2112 O O . SER A 1 303 ? -18.113 72.277 -27.199 1.00 224.72 303 SER A O 1
ATOM 2115 N N . THR A 1 304 ? -16.141 71.299 -26.726 1.00 212.69 304 THR A N 1
ATOM 2116 C CA . THR A 1 304 ? -15.364 72.238 -27.527 1.00 212.30 304 THR A CA 1
ATOM 2117 C C . THR A 1 304 ? -14.035 71.656 -28.015 1.00 197.21 304 THR A C 1
ATOM 2118 O O . THR A 1 304 ? -13.162 71.305 -27.223 1.00 187.00 304 THR A O 1
ATOM 2122 N N . GLU A 1 309 ? -11.218 71.292 -32.216 1.00 191.65 309 GLU A N 1
ATOM 2123 C CA . GLU A 1 309 ? -9.923 71.099 -32.868 1.00 186.73 309 GLU A CA 1
ATOM 2124 C C . GLU A 1 309 ? -9.980 70.086 -34.018 1.00 184.30 309 GLU A C 1
ATOM 2125 O O . GLU A 1 309 ? -10.626 69.044 -33.912 1.00 182.43 309 GLU A O 1
ATOM 2131 N N . ILE A 1 310 ? -9.300 70.408 -35.116 1.00 183.75 310 ILE A N 1
ATOM 2132 C CA . ILE A 1 310 ? -9.341 69.587 -36.324 1.00 188.74 310 ILE A CA 1
ATOM 2133 C C . ILE A 1 310 ? -8.000 68.923 -36.649 1.00 185.07 310 ILE A C 1
ATOM 2134 O O . ILE A 1 310 ? -6.950 69.570 -36.635 1.00 180.14 310 ILE A O 1
ATOM 2139 N N . ILE A 1 311 ? -8.053 67.624 -36.936 1.00 185.14 311 ILE A N 1
ATOM 2140 C CA . ILE A 1 311 ? -6.868 66.843 -37.278 1.00 176.79 311 ILE A CA 1
ATOM 2141 C C . ILE A 1 311 ? -6.978 66.296 -38.696 1.00 187.76 311 ILE A C 1
ATOM 2142 O O . ILE A 1 311 ? -7.981 65.678 -39.061 1.00 191.27 311 ILE A O 1
ATOM 2147 N N . ARG A 1 312 ? -5.945 66.526 -39.496 1.00 190.36 312 ARG A N 1
ATOM 2148 C CA . ARG A 1 312 ? -5.957 66.081 -40.880 1.00 191.08 312 ARG A CA 1
ATOM 2149 C C . ARG A 1 312 ? -4.891 65.025 -41.119 1.00 180.83 312 ARG A C 1
ATOM 2150 O O . ARG A 1 312 ? -3.716 65.238 -40.826 1.00 174.72 312 ARG A O 1
ATOM 2158 N N . ASP A 1 313 ? -5.307 63.880 -41.643 1.00 183.47 313 ASP A N 1
ATOM 2159 C CA . ASP A 1 313 ? -4.359 62.858 -42.044 1.00 192.83 313 ASP A CA 1
ATOM 2160 C C . ASP A 1 313 ? -3.466 63.406 -43.149 1.00 207.93 313 ASP A C 1
ATOM 2161 O O . ASP A 1 313 ? -3.954 63.919 -44.160 1.00 214.53 313 ASP A O 1
ATOM 2166 N N . TYR A 1 314 ? -2.157 63.305 -42.951 1.00 209.39 314 TYR A N 1
ATOM 2167 C CA . TYR A 1 314 ? -1.193 63.686 -43.975 1.00 210.20 314 TYR A CA 1
ATOM 2168 C C . TYR A 1 314 ? -0.369 62.479 -44.459 1.00 210.97 314 TYR A C 1
ATOM 2169 O O . TYR A 1 314 ? 0.716 62.649 -45.008 1.00 213.67 314 TYR A O 1
ATOM 2178 N N . PRO A 1 315 ? -0.869 61.251 -44.237 1.00 206.85 315 PRO A N 1
ATOM 2179 C CA . PRO A 1 315 ? -0.297 60.148 -45.015 1.00 202.39 315 PRO A CA 1
ATOM 2180 C C . PRO A 1 315 ? -0.918 60.097 -46.410 1.00 198.29 315 PRO A C 1
ATOM 2181 O O . PRO A 1 315 ? -1.528 61.072 -46.840 1.00 194.25 315 PRO A O 1
ATOM 2185 N N . ASP A 1 316 ? -0.757 58.980 -47.109 1.00 202.60 316 ASP A N 1
ATOM 2186 C CA . ASP A 1 316 ? -1.386 58.810 -48.414 1.00 218.73 316 ASP A CA 1
ATOM 2187 C C . ASP A 1 316 ? -2.207 57.529 -48.461 1.00 223.14 316 ASP A C 1
ATOM 2188 O O . ASP A 1 316 ? -3.421 57.578 -48.302 1.00 229.41 316 ASP A O 1
ATOM 2193 N N . LYS A 1 317 ? -1.551 56.389 -48.675 1.00 218.78 317 LYS A N 1
ATOM 2194 C CA . LYS A 1 317 ? -2.260 55.108 -48.729 1.00 212.02 317 LYS A CA 1
ATOM 2195 C C . LYS A 1 317 ? -1.349 53.868 -48.778 1.00 210.19 317 LYS A C 1
ATOM 2196 O O . LYS A 1 317 ? -0.672 53.627 -49.776 1.00 207.00 317 LYS A O 1
ATOM 2202 N N . SER A 1 318 ? -1.346 53.097 -47.694 1.00 205.11 318 SER A N 1
ATOM 2203 C CA . SER A 1 318 ? -0.684 51.798 -47.645 1.00 199.46 318 SER A CA 1
ATOM 2204 C C . SER A 1 318 ? 0.816 51.790 -47.322 1.00 195.44 318 SER A C 1
ATOM 2205 O O . SER A 1 318 ? 1.653 51.978 -48.207 1.00 189.90 318 SER A O 1
ATOM 2208 N N . VAL A 1 319 ? 1.139 51.558 -46.050 1.00 203.45 319 VAL A N 1
ATOM 2209 C CA . VAL A 1 319 ? 2.514 51.309 -45.610 1.00 202.84 319 VAL A CA 1
ATOM 2210 C C . VAL A 1 319 ? 2.574 50.134 -44.627 1.00 201.64 319 VAL A C 1
ATOM 2211 O O . VAL A 1 319 ? 1.917 50.148 -43.583 1.00 193.82 319 VAL A O 1
ATOM 2215 N N . TRP A 1 320 ? 3.363 49.121 -44.975 1.00 205.82 320 TRP A N 1
ATOM 2216 C CA . TRP A 1 320 ? 3.420 47.878 -44.208 1.00 200.89 320 TRP A CA 1
ATOM 2217 C C . TRP A 1 320 ? 4.653 47.794 -43.305 1.00 192.39 320 TRP A C 1
ATOM 2218 O O . TRP A 1 320 ? 5.786 47.917 -43.771 1.00 191.74 320 TRP A O 1
ATOM 2229 N N . ILE A 1 321 ? 4.425 47.577 -42.012 1.00 187.02 321 ILE A N 1
ATOM 2230 C CA . ILE A 1 321 ? 5.517 47.555 -41.045 1.00 176.98 321 ILE A CA 1
ATOM 2231 C C . ILE A 1 321 ? 5.210 46.668 -39.841 1.00 173.83 321 ILE A C 1
ATOM 2232 O O . ILE A 1 321 ? 4.070 46.596 -39.380 1.00 164.01 321 ILE A O 1
ATOM 2237 N N . GLU A 1 322 ? 6.241 45.990 -39.344 1.00 177.97 322 GLU A N 1
ATOM 2238 C CA . GLU A 1 322 ? 6.118 45.129 -38.174 1.00 174.31 322 GLU A CA 1
ATOM 2239 C C . GLU A 1 322 ? 6.194 45.934 -36.881 1.00 154.19 322 GLU A C 1
ATOM 2240 O O . GLU A 1 322 ? 7.213 46.566 -36.595 1.00 140.18 322 GLU A O 1
ATOM 2246 N N . ILE A 1 323 ? 5.116 45.902 -36.102 1.00 151.30 323 ILE A N 1
ATOM 2247 C CA . ILE A 1 323 ? 5.050 46.640 -34.845 1.00 143.98 323 ILE A CA 1
ATOM 2248 C C . ILE A 1 323 ? 4.119 45.958 -33.854 1.00 151.90 323 ILE A C 1
ATOM 2249 O O . ILE A 1 323 ? 3.470 44.966 -34.176 1.00 159.45 323 ILE A O 1
ATOM 2254 N N . ASP A 1 324 ? 4.051 46.504 -32.645 1.00 152.54 324 ASP A N 1
ATOM 2255 C CA . ASP A 1 324 ? 3.038 46.086 -31.687 1.00 157.38 324 ASP A CA 1
ATOM 2256 C C . ASP A 1 324 ? 1.855 47.023 -31.807 1.00 165.46 324 ASP A C 1
ATOM 2257 O O . ASP A 1 324 ? 1.949 48.199 -31.462 1.00 168.73 324 ASP A O 1
ATOM 2262 N N . THR A 1 325 ? 0.744 46.498 -32.305 1.00 168.60 325 THR A N 1
ATOM 2263 C CA . THR A 1 325 ? -0.481 47.273 -32.409 1.00 167.73 325 THR A CA 1
ATOM 2264 C C . THR A 1 325 ? -0.757 48.062 -31.123 1.00 165.78 325 THR A C 1
ATOM 2265 O O . THR A 1 325 ? -0.822 49.296 -31.136 1.00 162.23 325 THR A O 1
ATOM 2269 N N . ASP A 1 326 ? -0.895 47.339 -30.015 1.00 161.59 326 ASP A N 1
ATOM 2270 C CA . ASP A 1 326 ? -1.250 47.934 -28.732 1.00 153.77 326 ASP A CA 1
ATOM 2271 C C . ASP A 1 326 ? -0.372 49.110 -28.332 1.00 144.07 326 ASP A C 1
ATOM 2272 O O . ASP A 1 326 ? -0.852 50.231 -28.149 1.00 142.54 326 ASP A O 1
ATOM 2277 N N . LYS A 1 327 ? 0.920 48.838 -28.191 1.00 136.99 327 LYS A N 1
ATOM 2278 C CA . LYS A 1 327 ? 1.852 49.799 -27.617 1.00 130.55 327 LYS A CA 1
ATOM 2279 C C . LYS A 1 327 ? 2.092 50.998 -28.531 1.00 132.06 327 LYS A C 1
ATOM 2280 O O . LYS A 1 327 ? 2.328 52.122 -28.067 1.00 129.25 327 LYS A O 1
ATOM 2286 N N . MET A 1 328 ? 2.012 50.762 -29.835 1.00 137.34 328 MET A N 1
ATOM 2287 C CA . MET A 1 328 ? 2.125 51.846 -30.798 1.00 135.56 328 MET A CA 1
ATOM 2288 C C . MET A 1 328 ? 0.897 52.734 -30.672 1.00 129.88 328 MET A C 1
ATOM 2289 O O . MET A 1 328 ? 0.992 53.969 -30.711 1.00 129.59 328 MET A O 1
ATOM 2294 N N . THR A 1 329 ? -0.257 52.095 -30.504 1.00 127.01 329 THR A N 1
ATOM 2295 C CA . THR A 1 329 ? -1.483 52.827 -30.232 1.00 130.72 329 THR A CA 1
ATOM 2296 C C . THR A 1 329 ? -1.324 53.681 -28.976 1.00 130.29 329 THR A C 1
ATOM 2297 O O . THR A 1 329 ? -1.805 54.808 -28.940 1.00 125.84 329 THR A O 1
ATOM 2301 N N . GLN A 1 330 ? -0.653 53.143 -27.954 1.00 132.81 330 GLN A N 1
ATOM 2302 C CA . GLN A 1 330 ? -0.353 53.906 -26.738 1.00 122.67 330 GLN A CA 1
ATOM 2303 C C . GLN A 1 330 ? 0.455 55.160 -27.046 1.00 118.39 330 GLN A C 1
ATOM 2304 O O . GLN A 1 330 ? 0.105 56.270 -26.622 1.00 113.37 330 GLN A O 1
ATOM 2310 N N . VAL A 1 331 ? 1.547 54.973 -27.782 1.00 123.63 331 VAL A N 1
ATOM 2311 C CA . VAL A 1 331 ? 2.410 56.092 -28.151 1.00 125.28 331 VAL A CA 1
ATOM 2312 C C . VAL A 1 331 ? 1.633 57.190 -28.874 1.00 129.26 331 VAL A C 1
ATOM 2313 O O . VAL A 1 331 ? 1.586 58.346 -28.423 1.00 129.85 331 VAL A O 1
ATOM 2317 N N . ILE A 1 332 ? 1.025 56.827 -30.000 1.00 134.34 332 ILE A N 1
ATOM 2318 C CA . ILE A 1 332 ? 0.285 57.803 -30.792 1.00 138.20 332 ILE A CA 1
ATOM 2319 C C . ILE A 1 332 ? -0.793 58.465 -29.946 1.00 130.10 332 ILE A C 1
ATOM 2320 O O . ILE A 1 332 ? -0.992 59.680 -30.005 1.00 133.76 332 ILE A O 1
ATOM 2325 N N . ASP A 1 333 ? -1.480 57.650 -29.155 1.00 121.63 333 ASP A N 1
ATOM 2326 C CA . ASP A 1 333 ? -2.531 58.132 -28.269 1.00 126.21 333 ASP A CA 1
ATOM 2327 C C . ASP A 1 333 ? -2.041 59.269 -27.388 1.00 129.80 333 ASP A C 1
ATOM 2328 O O . ASP A 1 333 ? -2.689 60.304 -27.309 1.00 133.97 333 ASP A O 1
ATOM 2333 N N . ASN A 1 334 ? -0.906 59.069 -26.719 1.00 129.64 334 ASN A N 1
ATOM 2334 C CA . ASN A 1 334 ? -0.371 60.090 -25.817 1.00 119.81 334 ASN A CA 1
ATOM 2335 C C . ASN A 1 334 ? 0.115 61.345 -26.538 1.00 122.46 334 ASN A C 1
ATOM 2336 O O . ASN A 1 334 ? -0.174 62.483 -26.117 1.00 120.05 334 ASN A O 1
ATOM 2341 N N . ILE A 1 335 ? 0.864 61.132 -27.619 1.00 131.15 335 ILE A N 1
ATOM 2342 C CA . ILE A 1 335 ? 1.408 62.245 -28.394 1.00 133.56 335 ILE A CA 1
ATOM 2343 C C . ILE A 1 335 ? 0.281 63.146 -28.889 1.00 135.48 335 ILE A C 1
ATOM 2344 O O . ILE A 1 335 ? 0.365 64.375 -28.795 1.00 134.47 335 ILE A O 1
ATOM 2349 N N . LEU A 1 336 ? -0.773 62.520 -29.409 1.00 138.05 336 LEU A N 1
ATOM 2350 C CA . LEU A 1 336 ? -1.997 63.228 -29.771 1.00 142.29 336 LEU A CA 1
ATOM 2351 C C . LEU A 1 336 ? -2.638 63.870 -28.543 1.00 147.41 336 LEU A C 1
ATOM 2352 O O . LEU A 1 336 ? -3.184 64.970 -28.625 1.00 148.48 336 LEU A O 1
ATOM 2357 N N . ASN A 1 337 ? -2.577 63.173 -27.411 1.00 149.45 337 ASN A N 1
ATOM 2358 C CA . ASN A 1 337 ? -3.098 63.705 -26.158 1.00 153.08 337 ASN A CA 1
ATOM 2359 C C . ASN A 1 337 ? -2.582 65.111 -25.929 1.00 145.56 337 ASN A C 1
ATOM 2360 O O . ASN A 1 337 ? -3.342 66.075 -26.003 1.00 142.93 337 ASN A O 1
ATOM 2365 N N . ASN A 1 338 ? -1.288 65.242 -25.658 1.00 144.87 338 ASN A N 1
ATOM 2366 C CA . ASN A 1 338 ? -0.780 66.584 -25.378 1.00 150.57 338 ASN A CA 1
ATOM 2367 C C . ASN A 1 338 ? -0.761 67.485 -26.609 1.00 151.85 338 ASN A C 1
ATOM 2368 O O . ASN A 1 338 ? -0.722 68.708 -26.486 1.00 156.72 338 ASN A O 1
ATOM 2373 N N . ALA A 1 339 ? -0.796 66.878 -27.793 1.00 152.20 339 ALA A N 1
ATOM 2374 C CA . ALA A 1 339 ? -0.863 67.647 -29.032 1.00 157.67 339 ALA A CA 1
ATOM 2375 C C . ALA A 1 339 ? -2.133 68.489 -29.054 1.00 155.97 339 ALA A C 1
ATOM 2376 O O . ALA A 1 339 ? -2.113 69.661 -29.430 1.00 156.49 339 ALA A O 1
ATOM 2378 N N . ILE A 1 340 ? -3.238 67.871 -28.650 1.00 153.44 340 ILE A N 1
ATOM 2379 C CA . ILE A 1 340 ? -4.523 68.552 -28.538 1.00 150.41 340 ILE A CA 1
ATOM 2380 C C . ILE A 1 340 ? -4.545 69.436 -27.297 1.00 146.56 340 ILE A C 1
ATOM 2381 O O . ILE A 1 340 ? -4.952 70.596 -27.355 1.00 145.10 340 ILE A O 1
ATOM 2386 N N . LYS A 1 341 ? -4.105 68.870 -26.176 1.00 147.02 341 LYS A N 1
ATOM 2387 C CA . LYS A 1 341 ? -4.015 69.597 -24.915 1.00 156.02 341 LYS A CA 1
ATOM 2388 C C . LYS A 1 341 ? -3.416 70.990 -25.091 1.00 168.55 341 LYS A C 1
ATOM 2389 O O . LYS A 1 341 ? -3.992 71.980 -24.644 1.00 174.44 341 LYS A O 1
ATOM 2395 N N . TYR A 1 342 ? -2.262 71.066 -25.747 1.00 176.94 342 TYR A N 1
ATOM 2396 C CA . TYR A 1 342 ? -1.552 72.338 -25.893 1.00 187.83 342 TYR A CA 1
ATOM 2397 C C . TYR A 1 342 ? -2.095 73.239 -27.006 1.00 192.92 342 TYR A C 1
ATOM 2398 O O . TYR A 1 342 ? -1.806 74.435 -27.034 1.00 198.11 342 TYR A O 1
ATOM 2407 N N . SER A 1 343 ? -2.881 72.671 -27.916 1.00 189.99 343 SER A N 1
ATOM 2408 C CA . SER A 1 343 ? -3.361 73.417 -29.077 1.00 195.16 343 SER A CA 1
ATOM 2409 C C . SER A 1 343 ? -4.522 74.352 -28.729 1.00 204.48 343 SER A C 1
ATOM 2410 O O . SER A 1 343 ? -5.577 73.900 -28.283 1.00 207.23 343 SER A O 1
ATOM 2413 N N . PRO A 1 344 ? -4.319 75.668 -28.922 1.00 205.32 344 PRO A N 1
ATOM 2414 C CA . PRO A 1 344 ? -5.324 76.701 -28.641 1.00 199.01 344 PRO A CA 1
ATOM 2415 C C . PRO A 1 344 ? -6.262 76.976 -29.815 1.00 189.41 344 PRO A C 1
ATOM 2416 O O . PRO A 1 344 ? -5.922 76.665 -30.958 1.00 173.50 344 PRO A O 1
ATOM 2420 N N . ASP A 1 345 ? -7.425 77.555 -29.520 1.00 204.20 345 ASP A N 1
ATOM 2421 C CA . ASP A 1 345 ? -8.379 77.998 -30.539 1.00 220.98 345 ASP A CA 1
ATOM 2422 C C . ASP A 1 345 ? -8.597 76.991 -31.672 1.00 227.66 345 ASP A C 1
ATOM 2423 O O . ASP A 1 345 ? -7.908 77.031 -32.691 1.00 231.62 345 ASP A O 1
ATOM 2428 N N . GLY A 1 346 ? -9.570 76.102 -31.495 1.00 227.29 346 GLY A N 1
ATOM 2429 C CA . GLY A 1 346 ? -9.784 75.025 -32.443 1.00 226.16 346 GLY A CA 1
ATOM 2430 C C . GLY A 1 346 ? -8.582 74.106 -32.386 1.00 219.64 346 GLY A C 1
ATOM 2431 O O . GLY A 1 346 ? -8.087 73.803 -31.300 1.00 214.72 346 GLY A O 1
ATOM 2432 N N . GLY A 1 347 ? -8.091 73.669 -33.539 1.00 213.14 347 GLY A N 1
ATOM 2433 C CA . GLY A 1 347 ? -6.881 72.877 -33.527 1.00 197.65 347 GLY A CA 1
ATOM 2434 C C . GLY A 1 347 ? -6.182 72.630 -34.844 1.00 186.78 347 GLY A C 1
ATOM 2435 O O . GLY A 1 347 ? -6.772 72.115 -35.791 1.00 180.96 347 GLY A O 1
ATOM 2436 N N . LYS A 1 348 ? -4.907 72.998 -34.886 1.00 181.69 348 LYS A N 1
ATOM 2437 C CA . LYS A 1 348 ? -4.018 72.589 -35.955 1.00 171.81 348 LYS A CA 1
ATOM 2438 C C . LYS A 1 348 ? -3.196 71.425 -35.425 1.00 164.81 348 LYS A C 1
ATOM 2439 O O . LYS A 1 348 ? -2.175 71.621 -34.764 1.00 160.74 348 LYS A O 1
ATOM 2445 N N . VAL A 1 349 ? -3.672 70.213 -35.674 1.00 165.56 349 VAL A N 1
ATOM 2446 C CA . VAL A 1 349 ? -2.926 69.019 -35.313 1.00 167.46 349 VAL A CA 1
ATOM 2447 C C . VAL A 1 349 ? -2.685 68.229 -36.584 1.00 175.45 349 VAL A C 1
ATOM 2448 O O . VAL A 1 349 ? -3.610 67.641 -37.143 1.00 178.67 349 VAL A O 1
ATOM 2452 N N . THR A 1 350 ? -1.441 68.229 -37.045 1.00 175.47 350 THR A N 1
ATOM 2453 C CA . THR A 1 350 ? -1.123 67.652 -38.342 1.00 174.11 350 THR A CA 1
ATOM 2454 C C . THR A 1 350 ? -0.310 66.365 -38.224 1.00 174.45 350 THR A C 1
ATOM 2455 O O . THR A 1 350 ? 0.867 66.390 -37.856 1.00 175.14 350 THR A O 1
ATOM 2459 N N . ILE A 1 351 ? -0.952 65.242 -38.536 1.00 170.44 351 ILE A N 1
ATOM 2460 C CA . ILE A 1 351 ? -0.276 63.955 -38.567 1.00 162.64 351 ILE A CA 1
ATOM 2461 C C . ILE A 1 351 ? 0.240 63.693 -39.974 1.00 164.01 351 ILE A C 1
ATOM 2462 O O . ILE A 1 351 ? -0.520 63.289 -40.855 1.00 159.14 351 ILE A O 1
ATOM 2467 N N . THR A 1 352 ? 1.534 63.922 -40.174 1.00 168.40 352 THR A N 1
ATOM 2468 C CA . THR A 1 352 ? 2.168 63.755 -41.477 1.00 173.20 352 THR A CA 1
ATOM 2469 C C . THR A 1 352 ? 3.256 62.692 -41.434 1.00 168.72 352 THR A C 1
ATOM 2470 O O . THR A 1 352 ? 4.302 62.895 -40.824 1.00 171.08 352 THR A O 1
ATOM 2474 N N . MET A 1 353 ? 3.014 61.564 -42.091 1.00 164.81 353 MET A N 1
ATOM 2475 C CA . MET A 1 353 ? 3.983 60.474 -42.098 1.00 161.01 353 MET A CA 1
ATOM 2476 C C . MET A 1 353 ? 4.427 60.075 -43.506 1.00 166.64 353 MET A C 1
ATOM 2477 O O . MET A 1 353 ? 3.602 59.914 -44.407 1.00 170.72 353 MET A O 1
ATOM 2482 N N . GLN A 1 354 ? 5.738 59.920 -43.683 1.00 172.14 354 GLN A N 1
ATOM 2483 C CA . GLN A 1 354 ? 6.317 59.594 -44.986 1.00 191.69 354 GLN A CA 1
ATOM 2484 C C . GLN A 1 354 ? 7.273 58.403 -44.900 1.00 188.80 354 GLN A C 1
ATOM 2485 O O . GLN A 1 354 ? 7.843 58.131 -43.843 1.00 187.23 354 GLN A O 1
ATOM 2491 N N . THR A 1 355 ? 7.453 57.705 -46.018 1.00 185.87 355 THR A N 1
ATOM 2492 C CA . THR A 1 355 ? 8.282 56.503 -46.043 1.00 179.56 355 THR A CA 1
ATOM 2493 C C . THR A 1 355 ? 9.506 56.639 -46.944 1.00 197.51 355 THR A C 1
ATOM 2494 O O . THR A 1 355 ? 9.441 57.237 -48.020 1.00 210.43 355 THR A O 1
ATOM 2498 N N . THR A 1 356 ? 10.621 56.075 -46.489 1.00 198.61 356 THR A N 1
ATOM 2499 C CA . THR A 1 356 ? 11.867 56.085 -47.247 1.00 206.99 356 THR A CA 1
ATOM 2500 C C . THR A 1 356 ? 12.592 54.750 -47.084 1.00 213.54 356 THR A C 1
ATOM 2501 O O . THR A 1 356 ? 11.960 53.706 -46.915 1.00 215.34 356 THR A O 1
ATOM 2505 N N . ASP A 1 357 ? 13.918 54.787 -47.158 1.00 214.68 357 ASP A N 1
ATOM 2506 C CA . ASP A 1 357 ? 14.727 53.587 -46.974 1.00 208.94 357 ASP A CA 1
ATOM 2507 C C . ASP A 1 357 ? 15.184 53.442 -45.519 1.00 195.35 357 ASP A C 1
ATOM 2508 O O . ASP A 1 357 ? 15.649 52.382 -45.099 1.00 185.72 357 ASP A O 1
ATOM 2513 N N . THR A 1 358 ? 15.045 54.525 -44.759 1.00 190.04 358 THR A N 1
ATOM 2514 C CA . THR A 1 358 ? 15.163 54.470 -43.308 1.00 185.04 358 THR A CA 1
ATOM 2515 C C . THR A 1 358 ? 13.778 54.133 -42.775 1.00 180.02 358 THR A C 1
ATOM 2516 O O . THR A 1 358 ? 13.501 54.250 -41.580 1.00 169.71 358 THR A O 1
ATOM 2520 N N . GLN A 1 359 ? 12.910 53.731 -43.697 1.00 184.52 359 GLN A N 1
ATOM 2521 C CA . GLN A 1 359 ? 11.539 53.341 -43.394 1.00 180.31 359 GLN A CA 1
ATOM 2522 C C . GLN A 1 359 ? 10.686 54.482 -42.840 1.00 172.53 359 GLN A C 1
ATOM 2523 O O . GLN A 1 359 ? 10.806 55.625 -43.277 1.00 177.93 359 GLN A O 1
ATOM 2529 N N . LEU A 1 360 ? 9.835 54.160 -41.871 1.00 158.51 360 LEU A N 1
ATOM 2530 C CA . LEU A 1 360 ? 8.767 55.059 -41.433 1.00 147.29 360 LEU A CA 1
ATOM 2531 C C . LEU A 1 360 ? 9.223 56.319 -40.700 1.00 145.70 360 LEU A C 1
ATOM 2532 O O . LEU A 1 360 ? 9.980 56.249 -39.736 1.00 148.61 360 LEU A O 1
ATOM 2537 N N . ILE A 1 361 ? 8.740 57.472 -41.155 1.00 142.22 361 ILE A N 1
ATOM 2538 C CA . ILE A 1 361 ? 8.979 58.731 -40.457 1.00 136.68 361 ILE A CA 1
ATOM 2539 C C . ILE A 1 361 ? 7.656 59.454 -40.230 1.00 137.65 361 ILE A C 1
ATOM 2540 O O . ILE A 1 361 ? 7.123 60.104 -41.130 1.00 144.08 361 ILE A O 1
ATOM 2545 N N . LEU A 1 362 ? 7.147 59.335 -39.008 1.00 137.92 362 LEU A N 1
ATOM 2546 C CA . LEU A 1 362 ? 5.820 59.809 -38.639 1.00 138.06 362 LEU A CA 1
ATOM 2547 C C . LEU A 1 362 ? 5.952 61.093 -37.833 1.00 139.91 362 LEU A C 1
ATOM 2548 O O . LEU A 1 362 ? 6.746 61.159 -36.904 1.00 136.80 362 LEU A O 1
ATOM 2553 N N . SER A 1 363 ? 5.177 62.116 -38.173 1.00 144.13 363 SER A N 1
ATOM 2554 C CA . SER A 1 363 ? 5.269 63.376 -37.443 1.00 146.71 363 SER A CA 1
ATOM 2555 C C . SER A 1 363 ? 3.911 63.863 -36.957 1.00 152.26 363 SER A C 1
ATOM 2556 O O . SER A 1 363 ? 2.904 63.707 -37.645 1.00 156.96 363 SER A O 1
ATOM 2559 N N . ILE A 1 364 ? 3.891 64.459 -35.768 1.00 145.99 364 ILE A N 1
ATOM 2560 C CA . ILE A 1 364 ? 2.675 65.074 -35.250 1.00 141.54 364 ILE A CA 1
ATOM 2561 C C . ILE A 1 364 ? 2.930 66.526 -34.843 1.00 143.03 364 ILE A C 1
ATOM 2562 O O . ILE A 1 364 ? 3.745 66.803 -33.959 1.00 132.34 364 ILE A O 1
ATOM 2567 N N . SER A 1 365 ? 2.231 67.443 -35.509 1.00 151.43 365 SER A N 1
ATOM 2568 C CA . SER A 1 365 ? 2.440 68.874 -35.320 1.00 155.72 365 SER A CA 1
ATOM 2569 C C . SER A 1 365 ? 1.251 69.513 -34.610 1.00 159.83 365 SER A C 1
ATOM 2570 O O . SER A 1 365 ? 0.120 69.038 -34.730 1.00 159.74 365 SER A O 1
ATOM 2573 N N . ASP A 1 366 ? 1.508 70.596 -33.879 1.00 163.83 366 ASP A N 1
ATOM 2574 C CA . ASP A 1 366 ? 0.457 71.279 -33.125 1.00 166.36 366 ASP A CA 1
ATOM 2575 C C . ASP A 1 366 ? 0.732 72.774 -32.947 1.00 171.90 366 ASP A C 1
ATOM 2576 O O . ASP A 1 366 ? 1.709 73.305 -33.472 1.00 172.94 366 ASP A O 1
ATOM 2581 N N . GLN A 1 367 ? -0.146 73.440 -32.202 1.00 177.49 367 GLN A N 1
ATOM 2582 C CA . GLN A 1 367 ? -0.025 74.869 -31.930 1.00 184.66 367 GLN A CA 1
ATOM 2583 C C . GLN A 1 367 ? 0.435 75.145 -30.499 1.00 189.75 367 GLN A C 1
ATOM 2584 O O . GLN A 1 367 ? 1.015 74.278 -29.843 1.00 189.07 367 GLN A O 1
ATOM 2590 N N . GLY A 1 368 ? 0.182 76.360 -30.021 1.00 189.75 368 GLY A N 1
ATOM 2591 C CA . GLY A 1 368 ? 0.548 76.737 -28.666 1.00 185.39 368 GLY A CA 1
ATOM 2592 C C . GLY A 1 368 ? 2.043 76.894 -28.469 1.00 184.42 368 GLY A C 1
ATOM 2593 O O . GLY A 1 368 ? 2.719 77.536 -29.272 1.00 188.18 368 GLY A O 1
ATOM 2594 N N . LEU A 1 369 ? 2.558 76.312 -27.390 1.00 181.95 369 LEU A N 1
ATOM 2595 C CA . LEU A 1 369 ? 3.985 76.380 -27.085 1.00 188.64 369 LEU A CA 1
ATOM 2596 C C . LEU A 1 369 ? 4.493 75.008 -26.641 1.00 187.77 369 LEU A C 1
ATOM 2597 O O . LEU A 1 369 ? 3.697 74.134 -26.307 1.00 191.28 369 LEU A O 1
ATOM 2602 N N . GLY A 1 370 ? 5.813 74.818 -26.648 1.00 181.41 370 GLY A N 1
ATOM 2603 C CA . GLY A 1 370 ? 6.411 73.581 -26.166 1.00 169.61 370 GLY A CA 1
ATOM 2604 C C . GLY A 1 370 ? 7.714 73.746 -25.401 1.00 168.58 370 GLY A C 1
ATOM 2605 O O . GLY A 1 370 ? 8.014 72.955 -24.510 1.00 160.06 370 GLY A O 1
ATOM 2606 N N . ILE A 1 371 ? 8.488 74.769 -25.753 1.00 182.10 371 ILE A N 1
ATOM 2607 C CA . ILE A 1 371 ? 9.787 75.034 -25.124 1.00 193.43 371 ILE A CA 1
ATOM 2608 C C . ILE A 1 371 ? 9.555 75.404 -23.647 1.00 203.04 371 ILE A C 1
ATOM 2609 O O . ILE A 1 371 ? 8.404 75.513 -23.223 1.00 200.56 371 ILE A O 1
ATOM 2614 N N . PRO A 1 372 ? 10.626 75.602 -22.851 1.00 214.33 372 PRO A N 1
ATOM 2615 C CA . PRO A 1 372 ? 12.062 75.686 -23.138 1.00 217.62 372 PRO A CA 1
ATOM 2616 C C . PRO A 1 372 ? 12.751 74.340 -23.254 1.00 210.93 372 PRO A C 1
ATOM 2617 O O . PRO A 1 372 ? 12.105 73.293 -23.289 1.00 204.80 372 PRO A O 1
ATOM 2621 N N . LYS A 1 373 ? 14.076 74.391 -23.322 1.00 212.76 373 LYS A N 1
ATOM 2622 C CA . LYS A 1 373 ? 14.894 73.194 -23.276 1.00 214.42 373 LYS A CA 1
ATOM 2623 C C . LYS A 1 373 ? 15.044 72.761 -21.823 1.00 221.79 373 LYS A C 1
ATOM 2624 O O . LYS A 1 373 ? 15.866 71.903 -21.499 1.00 225.78 373 LYS A O 1
ATOM 2630 N N . LYS A 1 374 ? 14.254 73.379 -20.949 1.00 223.20 374 LYS A N 1
ATOM 2631 C CA . LYS A 1 374 ? 14.199 72.984 -19.546 1.00 221.58 374 LYS A CA 1
ATOM 2632 C C . LYS A 1 374 ? 13.263 71.789 -19.413 1.00 214.12 374 LYS A C 1
ATOM 2633 O O . LYS A 1 374 ? 13.603 70.778 -18.799 1.00 212.64 374 LYS A O 1
ATOM 2639 N N . ASP A 1 375 ? 12.080 71.916 -20.003 1.00 208.81 375 ASP A N 1
ATOM 2640 C CA . ASP A 1 375 ? 11.085 70.858 -19.965 1.00 201.95 375 ASP A CA 1
ATOM 2641 C C . ASP A 1 375 ? 11.373 69.812 -21.038 1.00 193.76 375 ASP A C 1
ATOM 2642 O O . ASP A 1 375 ? 11.196 68.613 -20.816 1.00 188.82 375 ASP A O 1
ATOM 2647 N N . LEU A 1 376 ? 11.828 70.279 -22.197 1.00 191.30 376 LEU A N 1
ATOM 2648 C CA . LEU A 1 376 ? 12.023 69.427 -23.369 1.00 183.03 376 LEU A CA 1
ATOM 2649 C C . LEU A 1 376 ? 12.713 68.100 -23.046 1.00 176.62 376 LEU A C 1
ATOM 2650 O O . LEU A 1 376 ? 12.164 67.037 -23.318 1.00 177.74 376 LEU A O 1
ATOM 2655 N N . PRO A 1 377 ? 13.917 68.156 -22.459 1.00 171.62 377 PRO A N 1
ATOM 2656 C CA . PRO A 1 377 ? 14.689 66.927 -22.251 1.00 175.00 377 PRO A CA 1
ATOM 2657 C C . PRO A 1 377 ? 14.102 65.989 -21.193 1.00 182.25 377 PRO A C 1
ATOM 2658 O O . PRO A 1 377 ? 14.380 64.790 -21.235 1.00 180.98 377 PRO A O 1
ATOM 2662 N N . LEU A 1 378 ? 13.308 66.520 -20.266 1.00 187.36 378 LEU A N 1
ATOM 2663 C CA . LEU A 1 378 ? 12.831 65.734 -19.126 1.00 181.08 378 LEU A CA 1
ATOM 2664 C C . LEU A 1 378 ? 11.559 64.934 -19.409 1.00 174.47 378 LEU A C 1
ATOM 2665 O O . LEU A 1 378 ? 11.304 63.916 -18.766 1.00 169.99 378 LEU A O 1
ATOM 2670 N N . ILE A 1 379 ? 10.767 65.395 -20.372 1.00 170.65 379 ILE A N 1
ATOM 2671 C CA . ILE A 1 379 ? 9.446 64.821 -20.621 1.00 161.05 379 ILE A CA 1
ATOM 2672 C C . ILE A 1 379 ? 9.467 63.336 -20.983 1.00 158.80 379 ILE A C 1
ATOM 2673 O O . ILE A 1 379 ? 8.432 62.670 -20.957 1.00 160.81 379 ILE A O 1
ATOM 2678 N N . PHE A 1 380 ? 10.643 62.817 -21.311 1.00 154.37 380 PHE A N 1
ATOM 2679 C CA . PHE A 1 380 ? 10.760 61.413 -21.682 1.00 151.49 380 PHE A CA 1
ATOM 2680 C C . PHE A 1 380 ? 11.281 60.548 -20.537 1.00 151.68 380 PHE A C 1
ATOM 2681 O O . PHE A 1 380 ? 11.361 59.325 -20.665 1.00 150.07 380 PHE A O 1
ATOM 2689 N N . ASP A 1 381 ? 11.637 61.178 -19.423 1.00 154.62 381 ASP A N 1
ATOM 2690 C CA . ASP A 1 381 ? 12.212 60.448 -18.295 1.00 162.90 381 ASP A CA 1
ATOM 2691 C C . ASP A 1 381 ? 11.141 59.838 -17.384 1.00 154.02 381 ASP A C 1
ATOM 2692 O O . ASP A 1 381 ? 10.121 60.465 -17.104 1.00 152.55 381 ASP A O 1
ATOM 2697 N N . ARG A 1 382 ? 11.402 58.620 -16.915 1.00 149.40 382 ARG A N 1
ATOM 2698 C CA . ARG A 1 382 ? 10.397 57.786 -16.247 1.00 144.19 382 ARG A CA 1
ATOM 2699 C C . ARG A 1 382 ? 9.506 58.501 -15.222 1.00 151.01 382 ARG A C 1
ATOM 2700 O O . ARG A 1 382 ? 8.303 58.675 -15.440 1.00 148.98 382 ARG A O 1
ATOM 2708 N N . PHE A 1 383 ? 10.102 58.906 -14.105 1.00 155.98 383 PHE A N 1
ATOM 2709 C CA . PHE A 1 383 ? 9.340 59.401 -12.958 1.00 154.82 383 PHE A CA 1
ATOM 2710 C C . PHE A 1 383 ? 8.820 60.825 -13.111 1.00 158.10 383 PHE A C 1
ATOM 2711 O O . PHE A 1 383 ? 8.323 61.407 -12.154 1.00 165.91 383 PHE A O 1
ATOM 2719 N N . TYR A 1 384 ? 8.960 61.387 -14.306 1.00 149.08 384 TYR A N 1
ATOM 2720 C CA . TYR A 1 384 ? 8.454 62.722 -14.604 1.00 153.58 384 TYR A CA 1
ATOM 2721 C C . TYR A 1 384 ? 7.058 62.946 -14.026 1.00 165.75 384 TYR A C 1
ATOM 2722 O O . TYR A 1 384 ? 6.877 63.756 -13.117 1.00 179.78 384 TYR A O 1
ATOM 2731 N N . ARG A 1 385 ? 6.077 62.218 -14.552 1.00 163.90 385 ARG A N 1
ATOM 2732 C CA . ARG A 1 385 ? 4.673 62.421 -14.180 1.00 166.01 385 ARG A CA 1
ATOM 2733 C C . ARG A 1 385 ? 4.412 62.497 -12.672 1.00 177.06 385 ARG A C 1
ATOM 2734 O O . ARG A 1 385 ? 3.521 63.209 -12.227 1.00 180.05 385 ARG A O 1
ATOM 2742 N N . VAL A 1 386 ? 5.199 61.757 -11.898 1.00 180.95 386 VAL A N 1
ATOM 2743 C CA . VAL A 1 386 ? 5.116 61.759 -10.437 1.00 190.06 386 VAL A CA 1
ATOM 2744 C C . VAL A 1 386 ? 5.881 62.921 -9.789 1.00 208.66 386 VAL A C 1
ATOM 2745 O O . VAL A 1 386 ? 5.286 63.740 -9.092 1.00 219.19 386 VAL A O 1
ATOM 2749 N N . ASP A 1 387 ? 7.191 62.988 -10.022 1.00 213.88 387 ASP A N 1
ATOM 2750 C CA . ASP A 1 387 ? 8.056 63.965 -9.352 1.00 221.79 387 ASP A CA 1
ATOM 2751 C C . ASP A 1 387 ? 7.972 65.389 -9.909 1.00 218.84 387 ASP A C 1
ATOM 2752 O O . ASP A 1 387 ? 8.782 66.243 -9.544 1.00 221.39 387 ASP A O 1
ATOM 2757 N N . LYS A 1 388 ? 7.000 65.652 -10.778 1.00 211.03 388 LYS A N 1
ATOM 2758 C CA . LYS A 1 388 ? 6.913 66.952 -11.448 1.00 202.83 388 LYS A CA 1
ATOM 2759 C C . LYS A 1 388 ? 6.604 68.100 -10.482 1.00 208.18 388 LYS A C 1
ATOM 2760 O O . LYS A 1 388 ? 6.601 67.924 -9.263 1.00 205.46 388 LYS A O 1
ATOM 2766 N N . ALA A 1 389 ? 6.366 69.281 -11.046 1.00 212.18 389 ALA A N 1
ATOM 2767 C CA . ALA A 1 389 ? 5.956 70.446 -10.271 1.00 216.69 389 ALA A CA 1
ATOM 2768 C C . ALA A 1 389 ? 4.489 70.771 -10.553 1.00 220.80 389 ALA A C 1
ATOM 2769 O O . ALA A 1 389 ? 3.904 71.654 -9.920 1.00 228.76 389 ALA A O 1
ATOM 2771 N N . ARG A 1 390 ? 3.909 70.050 -11.511 1.00 212.11 390 ARG A N 1
ATOM 2772 C CA . ARG A 1 390 ? 2.503 70.204 -11.869 1.00 206.70 390 ARG A CA 1
ATOM 2773 C C . ARG A 1 390 ? 2.092 69.170 -12.914 1.00 199.06 390 ARG A C 1
ATOM 2774 O O . ARG A 1 390 ? 1.488 69.505 -13.936 1.00 194.41 390 ARG A O 1
ATOM 2782 N N . GLY A 1 398 ? 4.183 69.588 -17.892 1.00 206.94 398 GLY A N 1
ATOM 2783 C CA . GLY A 1 398 ? 4.140 68.813 -19.118 1.00 203.39 398 GLY A CA 1
ATOM 2784 C C . GLY A 1 398 ? 2.954 67.870 -19.159 1.00 204.12 398 GLY A C 1
ATOM 2785 O O . GLY A 1 398 ? 1.854 68.229 -18.738 1.00 205.32 398 GLY A O 1
ATOM 2786 N N . LEU A 1 399 ? 3.173 66.664 -19.675 1.00 202.58 399 LEU A N 1
ATOM 2787 C CA . LEU A 1 399 ? 2.130 65.646 -19.699 1.00 202.25 399 LEU A CA 1
ATOM 2788 C C . LEU A 1 399 ? 2.657 64.282 -19.287 1.00 194.73 399 LEU A C 1
ATOM 2789 O O . LEU A 1 399 ? 2.463 63.850 -18.153 1.00 198.61 399 LEU A O 1
ATOM 2794 N N . GLY A 1 400 ? 3.320 63.606 -20.218 1.00 177.32 400 GLY A N 1
ATOM 2795 C CA . GLY A 1 400 ? 3.714 62.228 -20.004 1.00 163.32 400 GLY A CA 1
ATOM 2796 C C . GLY A 1 400 ? 4.646 61.713 -21.078 1.00 148.80 400 GLY A C 1
ATOM 2797 O O . GLY A 1 400 ? 5.763 62.203 -21.206 1.00 150.74 400 GLY A O 1
ATOM 2798 N N . LEU A 1 401 ? 4.192 60.708 -21.822 1.00 135.03 401 LEU A N 1
ATOM 2799 C CA . LEU A 1 401 ? 4.894 60.187 -23.002 1.00 126.03 401 LEU A CA 1
ATOM 2800 C C . LEU A 1 401 ? 6.325 59.648 -22.813 1.00 113.71 401 LEU A C 1
ATOM 2801 O O . LEU A 1 401 ? 7.074 59.512 -23.784 1.00 104.12 401 LEU A O 1
ATOM 2806 N N . ALA A 1 402 ? 6.706 59.340 -21.579 1.00 106.58 402 ALA A N 1
ATOM 2807 C CA . ALA A 1 402 ? 7.955 58.625 -21.344 1.00 108.81 402 ALA A CA 1
ATOM 2808 C C . ALA A 1 402 ? 7.774 57.188 -21.821 1.00 118.05 402 ALA A C 1
ATOM 2809 O O . ALA A 1 402 ? 8.610 56.639 -22.545 1.00 125.28 402 ALA A O 1
ATOM 2811 N N . ILE A 1 403 ? 6.656 56.596 -21.416 1.00 117.14 403 ILE A N 1
ATOM 2812 C CA . ILE A 1 403 ? 6.285 55.253 -21.835 1.00 117.44 403 ILE A CA 1
ATOM 2813 C C . ILE A 1 403 ? 6.138 55.186 -23.351 1.00 118.34 403 ILE A C 1
ATOM 2814 O O . ILE A 1 403 ? 6.391 54.148 -23.963 1.00 118.93 403 ILE A O 1
ATOM 2819 N N . ALA A 1 404 ? 5.729 56.298 -23.953 1.00 116.84 404 ALA A N 1
ATOM 2820 C CA . ALA A 1 404 ? 5.651 56.382 -25.407 1.00 108.08 404 ALA A CA 1
ATOM 2821 C C . ALA A 1 404 ? 7.040 56.203 -25.992 1.00 115.82 404 ALA A C 1
ATOM 2822 O O . ALA A 1 404 ? 7.277 55.309 -26.810 1.00 122.12 404 ALA A O 1
ATOM 2824 N N . LYS A 1 405 ? 7.963 57.054 -25.555 1.00 118.07 405 LYS A N 1
ATOM 2825 C CA . LYS A 1 405 ? 9.331 56.994 -26.044 1.00 123.34 405 LYS A CA 1
ATOM 2826 C C . LYS A 1 405 ? 9.909 55.604 -25.872 1.00 123.24 405 LYS A C 1
ATOM 2827 O O . LYS A 1 405 ? 10.637 55.117 -26.733 1.00 120.10 405 LYS A O 1
ATOM 2833 N N . GLU A 1 406 ? 9.583 54.965 -24.755 1.00 120.55 406 GLU A N 1
ATOM 2834 C CA . GLU A 1 406 ? 10.120 53.641 -24.474 1.00 113.80 406 GLU A CA 1
ATOM 2835 C C . GLU A 1 406 ? 9.530 52.553 -25.373 1.00 123.96 406 GLU A C 1
ATOM 2836 O O . GLU A 1 406 ? 10.235 51.637 -25.799 1.00 128.60 406 GLU A O 1
ATOM 2842 N N . ILE A 1 407 ? 8.239 52.652 -25.663 1.00 126.01 407 ILE A N 1
ATOM 2843 C CA . ILE A 1 407 ? 7.611 51.724 -26.592 1.00 127.27 407 ILE A CA 1
ATOM 2844 C C . ILE A 1 407 ? 8.191 51.931 -27.995 1.00 132.76 407 ILE A C 1
ATOM 2845 O O . ILE A 1 407 ? 8.241 51.002 -28.809 1.00 129.62 407 ILE A O 1
ATOM 2850 N N . VAL A 1 408 ? 8.650 53.152 -28.261 1.00 130.02 408 VAL A N 1
ATOM 2851 C CA . VAL A 1 408 ? 9.311 53.462 -29.526 1.00 124.58 408 VAL A CA 1
ATOM 2852 C C . VAL A 1 408 ? 10.726 52.881 -29.579 1.00 128.10 408 VAL A C 1
ATOM 2853 O O . VAL A 1 408 ? 11.156 52.371 -30.612 1.00 132.66 408 VAL A O 1
ATOM 2857 N N . LYS A 1 409 ? 11.440 52.959 -28.460 1.00 121.81 409 LYS A N 1
ATOM 2858 C CA . LYS A 1 409 ? 12.802 52.444 -28.370 1.00 121.05 409 LYS A CA 1
ATOM 2859 C C . LYS A 1 409 ? 12.836 50.917 -28.384 1.00 123.92 409 LYS A C 1
ATOM 2860 O O . LYS A 1 409 ? 13.800 50.312 -28.856 1.00 122.84 409 LYS A O 1
ATOM 2866 N N . GLN A 1 410 ? 11.783 50.298 -27.861 1.00 131.08 410 GLN A N 1
ATOM 2867 C CA . GLN A 1 410 ? 11.665 48.843 -27.888 1.00 135.84 410 GLN A CA 1
ATOM 2868 C C . GLN A 1 410 ? 11.397 48.377 -29.313 1.00 136.48 410 GLN A C 1
ATOM 2869 O O . GLN A 1 410 ? 11.480 47.189 -29.615 1.00 137.59 410 GLN A O 1
ATOM 2875 N N . HIS A 1 411 ? 11.068 49.330 -30.178 1.00 138.03 411 HIS A N 1
ATOM 2876 C CA . HIS A 1 411 ? 10.887 49.067 -31.601 1.00 141.23 411 HIS A CA 1
ATOM 2877 C C . HIS A 1 411 ? 12.149 49.443 -32.371 1.00 137.35 411 HIS A C 1
ATOM 2878 O O . HIS A 1 411 ? 12.148 49.493 -33.602 1.00 134.80 411 HIS A O 1
ATOM 2885 N N . LYS A 1 412 ? 13.225 49.706 -31.637 1.00 133.84 412 LYS A N 1
ATOM 2886 C CA . LYS A 1 412 ? 14.480 50.104 -32.253 1.00 130.78 412 LYS A CA 1
ATOM 2887 C C . LYS A 1 412 ? 14.257 51.356 -33.089 1.00 130.05 412 LYS A C 1
ATOM 2888 O O . LYS A 1 412 ? 14.829 51.508 -34.166 1.00 134.95 412 LYS A O 1
ATOM 2894 N N . GLY A 1 413 ? 13.406 52.245 -32.587 1.00 127.37 413 GLY A N 1
ATOM 2895 C CA . GLY A 1 413 ? 13.099 53.482 -33.279 1.00 132.79 413 GLY A CA 1
ATOM 2896 C C . GLY A 1 413 ? 13.637 54.693 -32.544 1.00 137.77 413 GLY A C 1
ATOM 2897 O O . GLY A 1 413 ? 14.269 54.564 -31.494 1.00 144.76 413 GLY A O 1
ATOM 2898 N N . PHE A 1 414 ? 13.393 55.873 -33.105 1.00 129.71 414 PHE A N 1
ATOM 2899 C CA . PHE A 1 414 ? 13.794 57.120 -32.472 1.00 120.21 414 PHE A CA 1
ATOM 2900 C C . PHE A 1 414 ? 12.592 58.028 -32.315 1.00 120.00 414 PHE A C 1
ATOM 2901 O O . PHE A 1 414 ? 11.619 57.908 -33.054 1.00 128.88 414 PHE A O 1
ATOM 2909 N N . ILE A 1 415 ? 12.645 58.922 -31.337 1.00 113.41 415 ILE A N 1
ATOM 2910 C CA . ILE A 1 415 ? 11.516 59.808 -31.079 1.00 113.75 415 ILE A CA 1
ATOM 2911 C C . ILE A 1 415 ? 11.973 61.135 -30.483 1.00 119.83 415 ILE A C 1
ATOM 2912 O O . ILE A 1 415 ? 12.340 61.216 -29.311 1.00 124.39 415 ILE A O 1
ATOM 2917 N N . TRP A 1 416 ? 11.954 62.179 -31.302 1.00 120.25 416 TRP A N 1
ATOM 2918 C CA . TRP A 1 416 ? 12.390 63.486 -30.833 1.00 121.30 416 TRP A CA 1
ATOM 2919 C C . TRP A 1 416 ? 11.296 64.535 -30.951 1.00 122.76 416 TRP A C 1
ATOM 2920 O O . TRP A 1 416 ? 10.161 64.226 -31.311 1.00 130.30 416 TRP A O 1
ATOM 2931 N N . ALA A 1 417 ? 11.637 65.776 -30.631 1.00 120.39 417 ALA A N 1
ATOM 2932 C CA . ALA A 1 417 ? 10.685 66.864 -30.773 1.00 119.70 417 ALA A CA 1
ATOM 2933 C C . ALA A 1 417 ? 11.372 68.214 -30.887 1.00 127.24 417 ALA A C 1
ATOM 2934 O O . ALA A 1 417 ? 12.389 68.465 -30.234 1.00 126.30 417 ALA A O 1
ATOM 2936 N N . ASN A 1 418 ? 10.819 69.077 -31.733 1.00 131.35 418 ASN A N 1
ATOM 2937 C CA . ASN A 1 418 ? 11.192 70.487 -31.707 1.00 137.54 418 ASN A CA 1
ATOM 2938 C C . ASN A 1 418 ? 9.941 71.249 -31.339 1.00 139.19 418 ASN A C 1
ATOM 2939 O O . ASN A 1 418 ? 8.837 70.775 -31.583 1.00 127.16 418 ASN A O 1
ATOM 2944 N N . SER A 1 419 ? 10.097 72.419 -30.736 1.00 153.55 419 SER A N 1
ATOM 2945 C CA . SER A 1 419 ? 8.929 73.218 -30.403 1.00 164.51 419 SER A CA 1
ATOM 2946 C C . SER A 1 419 ? 9.303 74.637 -30.034 1.00 177.55 419 SER A C 1
ATOM 2947 O O . SER A 1 419 ? 10.255 74.864 -29.289 1.00 178.14 419 SER A O 1
ATOM 2950 N N . GLU A 1 420 ? 8.540 75.590 -30.553 1.00 188.89 420 GLU A N 1
ATOM 2951 C CA . GLU A 1 420 ? 8.785 76.989 -30.242 1.00 203.32 420 GLU A CA 1
ATOM 2952 C C . GLU A 1 420 ? 7.462 77.678 -29.958 1.00 210.88 420 GLU A C 1
ATOM 2953 O O . GLU A 1 420 ? 6.472 77.432 -30.645 1.00 211.70 420 GLU A O 1
ATOM 2959 N N . GLU A 1 421 ? 7.443 78.528 -28.936 1.00 218.55 421 GLU A N 1
ATOM 2960 C CA . GLU A 1 421 ? 6.232 79.255 -28.569 1.00 224.67 421 GLU A CA 1
ATOM 2961 C C . GLU A 1 421 ? 5.622 79.947 -29.782 1.00 229.56 421 GLU A C 1
ATOM 2962 O O . GLU A 1 421 ? 6.339 80.369 -30.691 1.00 235.65 421 GLU A O 1
ATOM 2968 N N . GLY A 1 422 ? 4.297 80.053 -29.799 1.00 226.63 422 GLY A N 1
ATOM 2969 C CA . GLY A 1 422 ? 3.599 80.713 -30.889 1.00 232.01 422 GLY A CA 1
ATOM 2970 C C . GLY A 1 422 ? 3.934 80.120 -32.244 1.00 232.76 422 GLY A C 1
ATOM 2971 O O . GLY A 1 422 ? 3.783 80.772 -33.276 1.00 236.35 422 GLY A O 1
ATOM 2972 N N . GLU A 1 423 ? 4.403 78.877 -32.230 1.00 230.34 423 GLU A N 1
ATOM 2973 C CA . GLU A 1 423 ? 4.720 78.141 -33.446 1.00 232.04 423 GLU A CA 1
ATOM 2974 C C . GLU A 1 423 ? 4.117 76.752 -33.301 1.00 224.30 423 GLU A C 1
ATOM 2975 O O . GLU A 1 423 ? 3.469 76.233 -34.213 1.00 226.49 423 GLU A O 1
ATOM 2981 N N . GLY A 1 424 ? 4.336 76.160 -32.132 1.00 211.17 424 GLY A N 1
ATOM 2982 C CA . GLY A 1 424 ? 3.799 74.854 -31.813 1.00 190.47 424 GLY A CA 1
ATOM 2983 C C . GLY A 1 424 ? 4.873 73.835 -31.496 1.00 169.33 424 GLY A C 1
ATOM 2984 O O . GLY A 1 424 ? 6.052 74.174 -31.328 1.00 165.34 424 GLY A O 1
ATOM 2985 N N . SER A 1 425 ? 4.447 72.579 -31.404 1.00 158.27 425 SER A N 1
ATOM 2986 C CA . SER A 1 425 ? 5.352 71.461 -31.179 1.00 149.04 425 SER A CA 1
ATOM 2987 C C . SER A 1 425 ? 5.233 70.424 -32.288 1.00 145.75 425 SER A C 1
ATOM 2988 O O . SER A 1 425 ? 4.134 70.101 -32.743 1.00 146.19 425 SER A O 1
ATOM 2991 N N . THR A 1 426 ? 6.374 69.907 -32.719 1.00 139.42 426 THR A N 1
ATOM 2992 C CA . THR A 1 426 ? 6.392 68.758 -33.601 1.00 133.62 426 THR A CA 1
ATOM 2993 C C . THR A 1 426 ? 7.138 67.596 -32.956 1.00 136.51 426 THR A C 1
ATOM 2994 O O . THR A 1 426 ? 8.306 67.717 -32.541 1.00 129.48 426 THR A O 1
ATOM 2998 N N . PHE A 1 427 ? 6.419 66.484 -32.833 1.00 139.91 427 PHE A N 1
ATOM 2999 C CA . PHE A 1 427 ? 6.999 65.232 -32.384 1.00 133.94 427 PHE A CA 1
ATOM 3000 C C . PHE A 1 427 ? 7.306 64.415 -33.617 1.00 135.96 427 PHE A C 1
ATOM 3001 O O . PHE A 1 427 ? 6.555 64.441 -34.596 1.00 137.89 427 PHE A O 1
ATOM 3009 N N . THR A 1 428 ? 8.411 63.687 -33.570 1.00 132.68 428 THR A N 1
ATOM 3010 C CA . THR A 1 428 ? 8.791 62.851 -34.691 1.00 124.33 428 THR A CA 1
ATOM 3011 C C . THR A 1 428 ? 9.190 61.463 -34.218 1.00 126.53 428 THR A C 1
ATOM 3012 O O . THR A 1 428 ? 9.922 61.310 -33.239 1.00 126.80 428 THR A O 1
ATOM 3016 N N . ILE A 1 429 ? 8.689 60.460 -34.930 1.00 130.44 429 ILE A N 1
ATOM 3017 C CA . ILE A 1 429 ? 8.928 59.062 -34.616 1.00 126.20 429 ILE A CA 1
ATOM 3018 C C . ILE A 1 429 ? 9.508 58.351 -35.836 1.00 130.41 429 ILE A C 1
ATOM 3019 O O . ILE A 1 429 ? 8.991 58.479 -36.945 1.00 136.96 429 ILE A O 1
ATOM 3024 N N . VAL A 1 430 ? 10.588 57.608 -35.626 1.00 126.86 430 VAL A N 1
ATOM 3025 C CA . VAL A 1 430 ? 11.261 56.923 -36.719 1.00 129.19 430 VAL A CA 1
ATOM 3026 C C . VAL A 1 430 ? 11.236 55.415 -36.499 1.00 131.32 430 VAL A C 1
ATOM 3027 O O . VAL A 1 430 ? 11.850 54.907 -35.565 1.00 132.69 430 VAL A O 1
ATOM 3031 N N . LEU A 1 431 ? 10.517 54.706 -37.363 1.00 131.77 431 LEU A N 1
ATOM 3032 C CA . LEU A 1 431 ? 10.416 53.254 -37.274 1.00 127.48 431 LEU A CA 1
ATOM 3033 C C . LEU A 1 431 ? 11.171 52.562 -38.406 1.00 133.94 431 LEU A C 1
ATOM 3034 O O . LEU A 1 431 ? 11.181 53.042 -39.542 1.00 138.68 431 LEU A O 1
ATOM 3039 N N . PRO A 1 432 ? 11.807 51.426 -38.091 1.00 136.32 432 PRO A N 1
ATOM 3040 C CA . PRO A 1 432 ? 12.628 50.648 -39.024 1.00 140.69 432 PRO A CA 1
ATOM 3041 C C . PRO A 1 432 ? 11.823 50.101 -40.199 1.00 142.11 432 PRO A C 1
ATOM 3042 O O . PRO A 1 432 ? 10.662 49.731 -40.039 1.00 143.24 432 PRO A O 1
ATOM 3046 N N . ILE B 1 28 ? 71.465 66.353 69.802 1.00 188.60 28 ILE B N 1
ATOM 3047 C CA . ILE B 1 28 ? 70.150 66.013 70.339 1.00 186.04 28 ILE B CA 1
ATOM 3048 C C . ILE B 1 28 ? 69.036 66.298 69.326 1.00 175.29 28 ILE B C 1
ATOM 3049 O O . ILE B 1 28 ? 67.972 65.676 69.369 1.00 163.87 28 ILE B O 1
ATOM 3054 N N . PHE B 1 29 ? 69.292 67.227 68.406 1.00 175.17 29 PHE B N 1
ATOM 3055 C CA . PHE B 1 29 ? 68.341 67.527 67.335 1.00 164.27 29 PHE B CA 1
ATOM 3056 C C . PHE B 1 29 ? 68.452 66.493 66.210 1.00 156.47 29 PHE B C 1
ATOM 3057 O O . PHE B 1 29 ? 67.682 66.512 65.249 1.00 163.30 29 PHE B O 1
ATOM 3065 N N . LEU B 1 30 ? 69.419 65.591 66.352 1.00 143.19 30 LEU B N 1
ATOM 3066 C CA . LEU B 1 30 ? 69.536 64.426 65.489 1.00 138.70 30 LEU B CA 1
ATOM 3067 C C . LEU B 1 30 ? 68.344 63.502 65.735 1.00 146.69 30 LEU B C 1
ATOM 3068 O O . LEU B 1 30 ? 67.710 63.007 64.793 1.00 137.97 30 LEU B O 1
ATOM 3073 N N . ASN B 1 31 ? 68.038 63.281 67.011 1.00 159.61 31 ASN B N 1
ATOM 3074 C CA . ASN B 1 31 ? 66.816 62.591 67.405 1.00 158.16 31 ASN B CA 1
ATOM 3075 C C . ASN B 1 31 ? 65.597 63.233 66.752 1.00 152.40 31 ASN B C 1
ATOM 3076 O O . ASN B 1 31 ? 64.717 62.541 66.236 1.00 147.38 31 ASN B O 1
ATOM 3081 N N . TYR B 1 32 ? 65.555 64.563 66.787 1.00 147.31 32 TYR B N 1
ATOM 3082 C CA . TYR B 1 32 ? 64.488 65.316 66.140 1.00 141.46 32 TYR B CA 1
ATOM 3083 C C . TYR B 1 32 ? 64.390 64.928 64.672 1.00 141.29 32 TYR B C 1
ATOM 3084 O O . TYR B 1 32 ? 63.332 64.505 64.214 1.00 143.13 32 TYR B O 1
ATOM 3093 N N . ARG B 1 33 ? 65.489 65.075 63.937 1.00 140.03 33 ARG B N 1
ATOM 3094 C CA . ARG B 1 33 ? 65.500 64.710 62.523 1.00 140.63 33 ARG B CA 1
ATOM 3095 C C . ARG B 1 33 ? 64.909 63.318 62.312 1.00 140.21 33 ARG B C 1
ATOM 3096 O O . ARG B 1 33 ? 63.989 63.148 61.511 1.00 131.66 33 ARG B O 1
ATOM 3104 N N . GLU B 1 34 ? 65.423 62.330 63.042 1.00 151.42 34 GLU B N 1
ATOM 3105 C CA . GLU B 1 34 ? 64.887 60.971 62.948 1.00 153.97 34 GLU B CA 1
ATOM 3106 C C . GLU B 1 34 ? 63.366 60.971 63.095 1.00 147.62 34 GLU B C 1
ATOM 3107 O O . GLU B 1 34 ? 62.643 60.390 62.280 1.00 149.31 34 GLU B O 1
ATOM 3113 N N . TYR B 1 35 ? 62.890 61.632 64.144 1.00 143.11 35 TYR B N 1
ATOM 3114 C CA . TYR B 1 35 ? 61.462 61.780 64.379 1.00 141.58 35 TYR B CA 1
ATOM 3115 C C . TYR B 1 35 ? 60.737 62.286 63.135 1.00 153.89 35 TYR B C 1
ATOM 3116 O O . TYR B 1 35 ? 59.869 61.601 62.588 1.00 165.18 35 TYR B O 1
ATOM 3125 N N . LYS B 1 36 ? 61.101 63.487 62.691 1.00 149.97 36 LYS B N 1
ATOM 3126 C CA . LYS B 1 36 ? 60.480 64.106 61.520 1.00 136.44 36 LYS B CA 1
ATOM 3127 C C . LYS B 1 36 ? 60.418 63.148 60.331 1.00 131.00 36 LYS B C 1
ATOM 3128 O O . LYS B 1 36 ? 59.355 62.944 59.748 1.00 129.83 36 LYS B O 1
ATOM 3134 N N . ASN B 1 37 ? 61.557 62.559 59.978 1.00 132.26 37 ASN B N 1
ATOM 3135 C CA . ASN B 1 37 ? 61.594 61.612 58.871 1.00 134.83 37 ASN B CA 1
ATOM 3136 C C . ASN B 1 37 ? 60.601 60.476 59.052 1.00 141.06 37 ASN B C 1
ATOM 3137 O O . ASN B 1 37 ? 59.671 60.325 58.260 1.00 146.19 37 ASN B O 1
ATOM 3142 N N . ASN B 1 38 ? 60.791 59.679 60.096 1.00 142.95 38 ASN B N 1
ATOM 3143 C CA . ASN B 1 38 ? 59.897 58.549 60.315 1.00 146.17 38 ASN B CA 1
ATOM 3144 C C . ASN B 1 38 ? 58.423 58.946 60.274 1.00 144.66 38 ASN B C 1
ATOM 3145 O O . ASN B 1 38 ? 57.589 58.203 59.755 1.00 149.16 38 ASN B O 1
ATOM 3150 N N . ASN B 1 39 ? 58.110 60.126 60.800 1.00 141.51 39 ASN B N 1
ATOM 3151 C CA . ASN B 1 39 ? 56.735 60.617 60.799 1.00 141.47 39 ASN B CA 1
ATOM 3152 C C . ASN B 1 39 ? 56.263 60.969 59.391 1.00 137.86 39 ASN B C 1
ATOM 3153 O O . ASN B 1 39 ? 55.080 60.842 59.061 1.00 134.36 39 ASN B O 1
ATOM 3158 N N . GLN B 1 40 ? 57.203 61.412 58.564 1.00 134.63 40 GLN B N 1
ATOM 3159 C CA . GLN B 1 40 ? 56.919 61.704 57.168 1.00 127.17 40 GLN B CA 1
ATOM 3160 C C . GLN B 1 40 ? 56.614 60.406 56.432 1.00 129.07 40 GLN B C 1
ATOM 3161 O O . GLN B 1 40 ? 55.705 60.351 55.610 1.00 133.30 40 GLN B O 1
ATOM 3167 N N . VAL B 1 41 ? 57.378 59.361 56.736 1.00 128.29 41 VAL B N 1
ATOM 3168 C CA . VAL B 1 41 ? 57.155 58.051 56.130 1.00 127.13 41 VAL B CA 1
ATOM 3169 C C . VAL B 1 41 ? 55.804 57.479 56.546 1.00 129.99 41 VAL B C 1
ATOM 3170 O O . VAL B 1 41 ? 55.077 56.908 55.732 1.00 131.34 41 VAL B O 1
ATOM 3174 N N . LYS B 1 42 ? 55.471 57.631 57.820 1.00 127.82 42 LYS B N 1
ATOM 3175 C CA . LYS B 1 42 ? 54.168 57.198 58.313 1.00 126.93 42 LYS B CA 1
ATOM 3176 C C . LYS B 1 42 ? 53.040 57.949 57.594 1.00 124.39 42 LYS B C 1
ATOM 3177 O O . LYS B 1 42 ? 52.055 57.345 57.152 1.00 116.80 42 LYS B O 1
ATOM 3183 N N . GLN B 1 43 ? 53.207 59.263 57.462 1.00 125.88 43 GLN B N 1
ATOM 3184 C CA . GLN B 1 43 ? 52.259 60.101 56.733 1.00 128.78 43 GLN B CA 1
ATOM 3185 C C . GLN B 1 43 ? 52.084 59.563 55.309 1.00 120.76 43 GLN B C 1
ATOM 3186 O O . GLN B 1 43 ? 50.964 59.470 54.790 1.00 117.26 43 GLN B O 1
ATOM 3192 N N . LEU B 1 44 ? 53.206 59.199 54.693 1.00 119.50 44 LEU B N 1
ATOM 3193 C CA . LEU B 1 44 ? 53.220 58.612 53.359 1.00 113.62 44 LEU B CA 1
ATOM 3194 C C . LEU B 1 44 ? 52.394 57.340 53.296 1.00 117.69 44 LEU B C 1
ATOM 3195 O O . LEU B 1 44 ? 51.521 57.210 52.446 1.00 120.49 44 LEU B O 1
ATOM 3200 N N . ASN B 1 45 ? 52.673 56.396 54.186 1.00 124.54 45 ASN B N 1
ATOM 3201 C CA . ASN B 1 45 ? 51.892 55.167 54.224 1.00 134.61 45 ASN B CA 1
ATOM 3202 C C . ASN B 1 45 ? 50.410 55.453 54.401 1.00 145.45 45 ASN B C 1
ATOM 3203 O O . ASN B 1 45 ? 49.566 54.725 53.884 1.00 146.03 45 ASN B O 1
ATOM 3208 N N . ALA B 1 46 ? 50.098 56.518 55.131 1.00 151.36 46 ALA B N 1
ATOM 3209 C CA . ALA B 1 46 ? 48.716 56.958 55.260 1.00 149.46 46 ALA B CA 1
ATOM 3210 C C . ALA B 1 46 ? 48.144 57.278 53.884 1.00 140.20 46 ALA B C 1
ATOM 3211 O O . ALA B 1 46 ? 47.166 56.662 53.446 1.00 142.10 46 ALA B O 1
ATOM 3213 N N . LYS B 1 47 ? 48.780 58.228 53.200 1.00 134.28 47 LYS B N 1
ATOM 3214 C CA . LYS B 1 47 ? 48.326 58.670 51.879 1.00 120.32 47 LYS B CA 1
ATOM 3215 C C . LYS B 1 47 ? 48.198 57.524 50.874 1.00 112.17 47 LYS B C 1
ATOM 3216 O O . LYS B 1 47 ? 47.151 57.363 50.242 1.00 116.29 47 LYS B O 1
ATOM 3222 N N . VAL B 1 48 ? 49.256 56.728 50.739 1.00 105.71 48 VAL B N 1
ATOM 3223 C CA . VAL B 1 48 ? 49.283 55.620 49.780 1.00 111.55 48 VAL B CA 1
ATOM 3224 C C . VAL B 1 48 ? 48.318 54.477 50.109 1.00 118.41 48 VAL B C 1
ATOM 3225 O O . VAL B 1 48 ? 47.659 53.940 49.218 1.00 117.29 48 VAL B O 1
ATOM 3229 N N . ARG B 1 49 ? 48.245 54.095 51.380 1.00 130.54 49 ARG B N 1
ATOM 3230 C CA . ARG B 1 49 ? 47.271 53.092 51.796 1.00 139.23 49 ARG B CA 1
ATOM 3231 C C . ARG B 1 49 ? 45.868 53.598 51.474 1.00 136.62 49 ARG B C 1
ATOM 3232 O O . ARG B 1 49 ? 44.994 52.824 51.083 1.00 137.04 49 ARG B O 1
ATOM 3240 N N . SER B 1 50 ? 45.664 54.905 51.624 1.00 132.09 50 SER B N 1
ATOM 3241 C CA . SER B 1 50 ? 44.376 55.513 51.291 1.00 126.42 50 SER B CA 1
ATOM 3242 C C . SER B 1 50 ? 44.140 55.637 49.782 1.00 126.48 50 SER B C 1
ATOM 3243 O O . SER B 1 50 ? 43.003 55.794 49.339 1.00 126.92 50 SER B O 1
ATOM 3246 N N . LEU B 1 51 ? 45.213 55.571 48.997 1.00 121.40 51 LEU B N 1
ATOM 3247 C CA . LEU B 1 51 ? 45.085 55.490 47.543 1.00 109.26 51 LEU B CA 1
ATOM 3248 C C . LEU B 1 51 ? 44.650 54.091 47.135 1.00 116.63 51 LEU B C 1
ATOM 3249 O O . LEU B 1 51 ? 43.720 53.925 46.353 1.00 116.16 51 LEU B O 1
ATOM 3254 N N . ILE B 1 52 ? 45.327 53.083 47.676 1.00 127.78 52 ILE B N 1
ATOM 3255 C CA . ILE B 1 52 ? 45.001 51.695 47.372 1.00 127.31 52 ILE B CA 1
ATOM 3256 C C . ILE B 1 52 ? 43.516 51.411 47.556 1.00 131.30 52 ILE B C 1
ATOM 3257 O O . ILE B 1 52 ? 42.953 50.547 46.886 1.00 128.94 52 ILE B O 1
ATOM 3262 N N . THR B 1 53 ? 42.884 52.144 48.465 1.00 133.32 53 THR B N 1
ATOM 3263 C CA . THR B 1 53 ? 41.466 51.954 48.734 1.00 134.02 53 THR B CA 1
ATOM 3264 C C . THR B 1 53 ? 40.595 52.858 47.866 1.00 131.53 53 THR B C 1
ATOM 3265 O O . THR B 1 53 ? 39.367 52.801 47.930 1.00 127.23 53 THR B O 1
ATOM 3269 N N . GLY B 1 54 ? 41.235 53.694 47.058 1.00 136.14 54 GLY B N 1
ATOM 3270 C CA . GLY B 1 54 ? 40.520 54.532 46.113 1.00 141.26 54 GLY B CA 1
ATOM 3271 C C . GLY B 1 54 ? 40.035 55.851 46.679 1.00 146.71 54 GLY B C 1
ATOM 3272 O O . GLY B 1 54 ? 39.130 56.473 46.121 1.00 143.53 54 GLY B O 1
ATOM 3273 N N . HIS B 1 55 ? 40.638 56.284 47.782 1.00 155.25 55 HIS B N 1
ATOM 3274 C CA . HIS B 1 55 ? 40.264 57.548 48.414 1.00 162.50 55 HIS B CA 1
ATOM 3275 C C . HIS B 1 55 ? 41.388 58.581 48.359 1.00 152.22 55 HIS B C 1
ATOM 3276 O O . HIS B 1 55 ? 42.513 58.321 48.785 1.00 148.76 55 HIS B O 1
ATOM 3283 N N . TYR B 1 56 ? 41.069 59.758 47.830 1.00 152.45 56 TYR B N 1
ATOM 3284 C CA . TYR B 1 56 ? 42.063 60.806 47.626 1.00 155.53 56 TYR B CA 1
ATOM 3285 C C . TYR B 1 56 ? 42.206 61.723 48.837 1.00 165.71 56 TYR B C 1
ATOM 3286 O O . TYR B 1 56 ? 41.218 62.200 49.398 1.00 171.37 56 TYR B O 1
ATOM 3295 N N . THR B 1 57 ? 43.450 61.963 49.237 1.00 163.42 57 THR B N 1
ATOM 3296 C CA . THR B 1 57 ? 43.732 62.778 50.408 1.00 159.10 57 THR B CA 1
ATOM 3297 C C . THR B 1 57 ? 44.639 63.951 50.047 1.00 152.54 57 THR B C 1
ATOM 3298 O O . THR B 1 57 ? 45.342 63.915 49.035 1.00 146.19 57 THR B O 1
ATOM 3302 N N . ASP B 1 58 ? 44.624 64.984 50.885 1.00 154.55 58 ASP B N 1
ATOM 3303 C CA . ASP B 1 58 ? 45.333 66.226 50.597 1.00 157.20 58 ASP B CA 1
ATOM 3304 C C . ASP B 1 58 ? 46.834 66.041 50.400 1.00 149.37 58 ASP B C 1
ATOM 3305 O O . ASP B 1 58 ? 47.430 65.090 50.908 1.00 143.03 58 ASP B O 1
ATOM 3310 N N . LYS B 1 59 ? 47.437 66.965 49.657 1.00 152.14 59 LYS B N 1
ATOM 3311 C CA . LYS B 1 59 ? 48.881 66.967 49.445 1.00 148.63 59 LYS B CA 1
ATOM 3312 C C . LYS B 1 59 ? 49.612 67.042 50.779 1.00 136.74 59 LYS B C 1
ATOM 3313 O O . LYS B 1 59 ? 49.068 67.525 51.770 1.00 135.18 59 LYS B O 1
ATOM 3319 N N . LEU B 1 60 ? 50.853 66.572 50.795 1.00 132.13 60 LEU B N 1
ATOM 3320 C CA . LEU B 1 60 ? 51.640 66.560 52.018 1.00 136.68 60 LEU B CA 1
ATOM 3321 C C . LEU B 1 60 ? 52.561 67.771 52.147 1.00 149.81 60 LEU B C 1
ATOM 3322 O O . LEU B 1 60 ? 52.677 68.585 51.230 1.00 144.58 60 LEU B O 1
ATOM 3327 N N . LYS B 1 61 ? 53.211 67.876 53.301 1.00 165.81 61 LYS B N 1
ATOM 3328 C CA . LYS B 1 61 ? 54.150 68.957 53.567 1.00 178.67 61 LYS B CA 1
ATOM 3329 C C . LYS B 1 61 ? 55.562 68.591 53.114 1.00 178.22 61 LYS B C 1
ATOM 3330 O O . LYS B 1 61 ? 56.157 67.627 53.598 1.00 171.45 61 LYS B O 1
ATOM 3336 N N . VAL B 1 62 ? 56.085 69.361 52.165 1.00 186.60 62 VAL B N 1
ATOM 3337 C CA . VAL B 1 62 ? 57.439 69.157 51.658 1.00 193.48 62 VAL B CA 1
ATOM 3338 C C . VAL B 1 62 ? 58.478 69.504 52.725 1.00 204.07 62 VAL B C 1
ATOM 3339 O O . VAL B 1 62 ? 58.434 70.580 53.314 1.00 204.88 62 VAL B O 1
ATOM 3343 N N . GLU B 1 63 ? 59.414 68.588 52.956 1.00 212.60 63 GLU B N 1
ATOM 3344 C CA . GLU B 1 63 ? 60.463 68.771 53.955 1.00 221.37 63 GLU B CA 1
ATOM 3345 C C . GLU B 1 63 ? 61.545 69.735 53.479 1.00 219.81 63 GLU B C 1
ATOM 3346 O O . GLU B 1 63 ? 62.695 69.661 53.920 1.00 216.81 63 GLU B O 1
ATOM 3352 N N . ASP B 1 64 ? 61.169 70.631 52.574 1.00 219.78 64 ASP B N 1
ATOM 3353 C CA . ASP B 1 64 ? 62.112 71.532 51.917 1.00 220.25 64 ASP B CA 1
ATOM 3354 C C . ASP B 1 64 ? 63.298 71.916 52.795 1.00 219.93 64 ASP B C 1
ATOM 3355 O O . ASP B 1 64 ? 63.145 72.622 53.793 1.00 221.97 64 ASP B O 1
ATOM 3360 N N . ASN B 1 65 ? 64.477 71.423 52.429 1.00 216.32 65 ASN B N 1
ATOM 3361 C CA . ASN B 1 65 ? 64.607 70.486 51.317 1.00 208.33 65 ASN B CA 1
ATOM 3362 C C . ASN B 1 65 ? 65.317 69.190 51.708 1.00 203.32 65 ASN B C 1
ATOM 3363 O O . ASN B 1 65 ? 66.542 69.087 51.623 1.00 204.44 65 ASN B O 1
ATOM 3368 N N . SER B 1 66 ? 64.535 68.205 52.134 1.00 196.11 66 SER B N 1
ATOM 3369 C CA . SER B 1 66 ? 65.049 66.863 52.365 1.00 188.14 66 SER B CA 1
ATOM 3370 C C . SER B 1 66 ? 64.968 66.091 51.051 1.00 199.42 66 SER B C 1
ATOM 3371 O O . SER B 1 66 ? 64.500 66.625 50.043 1.00 199.58 66 SER B O 1
ATOM 3374 N N . ASP B 1 67 ? 65.432 64.845 51.049 1.00 206.20 67 ASP B N 1
ATOM 3375 C CA . ASP B 1 67 ? 65.242 63.988 49.883 1.00 209.38 67 ASP B CA 1
ATOM 3376 C C . ASP B 1 67 ? 63.967 63.179 50.092 1.00 204.74 67 ASP B C 1
ATOM 3377 O O . ASP B 1 67 ? 63.418 62.600 49.150 1.00 206.44 67 ASP B O 1
ATOM 3382 N N . LEU B 1 68 ? 63.503 63.152 51.340 1.00 188.98 68 LEU B N 1
ATOM 3383 C CA . LEU B 1 68 ? 62.178 62.639 51.656 1.00 164.95 68 LEU B CA 1
ATOM 3384 C C . LEU B 1 68 ? 61.164 63.626 51.100 1.00 160.51 68 LEU B C 1
ATOM 3385 O O . LEU B 1 68 ? 60.014 63.279 50.843 1.00 158.90 68 LEU B O 1
ATOM 3390 N N . SER B 1 69 ? 61.613 64.864 50.921 1.00 161.37 69 SER B N 1
ATOM 3391 C CA . SER B 1 69 ? 60.829 65.889 50.250 1.00 162.80 69 SER B CA 1
ATOM 3392 C C . SER B 1 69 ? 60.554 65.484 48.806 1.00 163.94 69 SER B C 1
ATOM 3393 O O . SER B 1 69 ? 59.439 65.650 48.304 1.00 164.59 69 SER B O 1
ATOM 3396 N N . GLU B 1 70 ? 61.572 64.946 48.142 1.00 164.08 70 GLU B N 1
ATOM 3397 C CA . GLU B 1 70 ? 61.434 64.534 46.751 1.00 172.35 70 GLU B CA 1
ATOM 3398 C C . GLU B 1 70 ? 60.417 63.406 46.589 1.00 161.99 70 GLU B C 1
ATOM 3399 O O . GLU B 1 70 ? 59.573 63.448 45.697 1.00 164.29 70 GLU B O 1
ATOM 3405 N N . LEU B 1 71 ? 60.498 62.400 47.452 1.00 155.01 71 LEU B N 1
ATOM 3406 C CA . LEU B 1 71 ? 59.540 61.299 47.425 1.00 146.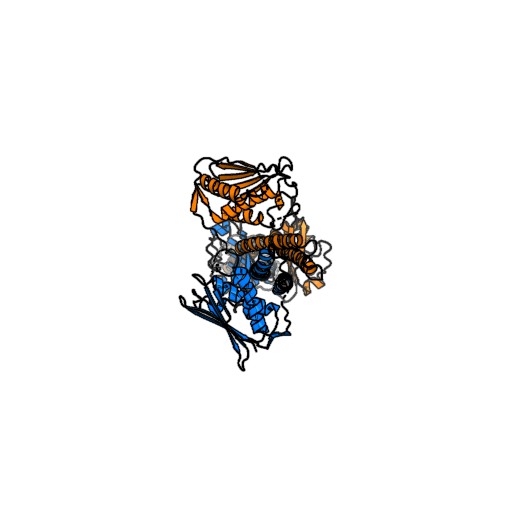66 71 LEU B CA 1
ATOM 3407 C C . LEU B 1 71 ? 58.140 61.807 47.762 1.00 142.71 71 LEU B C 1
ATOM 3408 O O . LEU B 1 71 ? 57.217 61.696 46.956 1.00 144.97 71 LEU B O 1
ATOM 3413 N N . VAL B 1 72 ? 57.990 62.363 48.960 1.00 138.50 72 VAL B N 1
ATOM 3414 C CA . VAL B 1 72 ? 56.710 62.910 49.397 1.00 131.29 72 VAL B CA 1
ATOM 3415 C C . VAL B 1 72 ? 56.052 63.709 48.281 1.00 133.75 72 VAL B C 1
ATOM 3416 O O . VAL B 1 72 ? 54.852 63.582 48.042 1.00 131.78 72 VAL B O 1
ATOM 3420 N N . ASN B 1 73 ? 56.843 64.528 47.594 1.00 142.18 73 ASN B N 1
ATOM 3421 C CA . ASN B 1 73 ? 56.324 65.325 46.490 1.00 153.21 73 ASN B CA 1
ATOM 3422 C C . ASN B 1 73 ? 55.970 64.466 45.278 1.00 152.23 73 ASN B C 1
ATOM 3423 O O . ASN B 1 73 ? 55.020 64.761 44.548 1.00 152.44 73 ASN B O 1
ATOM 3428 N N . ASN B 1 74 ? 56.737 63.400 45.073 1.00 150.52 74 ASN B N 1
ATOM 3429 C CA . ASN B 1 74 ? 56.476 62.466 43.981 1.00 139.33 74 ASN B CA 1
ATOM 3430 C C . ASN B 1 74 ? 55.132 61.765 44.120 1.00 122.15 74 ASN B C 1
ATOM 3431 O O . ASN B 1 74 ? 54.364 61.717 43.172 1.00 117.14 74 ASN B O 1
ATOM 3436 N N . VAL B 1 75 ? 54.855 61.218 45.300 1.00 113.85 75 VAL B N 1
ATOM 3437 C CA . VAL B 1 75 ? 53.522 60.697 45.600 1.00 110.19 75 VAL B CA 1
ATOM 3438 C C . VAL B 1 75 ? 52.501 61.831 45.475 1.00 111.55 75 VAL B C 1
ATOM 3439 O O . VAL B 1 75 ? 51.413 61.656 44.919 1.00 112.92 75 VAL B O 1
ATOM 3443 N N . ASN B 1 76 ? 52.876 62.998 45.988 1.00 115.38 76 ASN B N 1
ATOM 3444 C CA . ASN B 1 76 ? 52.046 64.196 45.915 1.00 123.23 76 ASN B CA 1
ATOM 3445 C C . ASN B 1 76 ? 51.571 64.503 44.499 1.00 127.76 76 ASN B C 1
ATOM 3446 O O . ASN B 1 76 ? 50.521 65.115 44.305 1.00 131.74 76 ASN B O 1
ATOM 3451 N N . ASP B 1 77 ? 52.363 64.089 43.516 1.00 130.09 77 ASP B N 1
ATOM 3452 C CA . ASP B 1 77 ? 52.008 64.286 42.117 1.00 131.73 77 ASP B CA 1
ATOM 3453 C C . ASP B 1 77 ? 51.295 63.058 41.557 1.00 127.50 77 ASP B C 1
ATOM 3454 O O . ASP B 1 77 ? 50.239 63.170 40.928 1.00 129.43 77 ASP B O 1
ATOM 3459 N N . LEU B 1 78 ? 51.882 61.891 41.795 1.00 121.53 78 LEU B N 1
ATOM 3460 C CA . LEU B 1 78 ? 51.306 60.613 41.394 1.00 118.50 78 LEU B CA 1
ATOM 3461 C C . LEU B 1 78 ? 49.813 60.555 41.679 1.00 117.58 78 LEU B C 1
ATOM 3462 O O . LEU B 1 78 ? 49.030 60.116 40.837 1.00 120.99 78 LEU B O 1
ATOM 3467 N N . SER B 1 79 ? 49.416 60.990 42.871 1.00 115.10 79 SER B N 1
ATOM 3468 C CA . SER B 1 79 ? 47.998 61.022 43.207 1.00 112.70 79 SER B CA 1
ATOM 3469 C C . SER B 1 79 ? 47.228 61.821 42.161 1.00 117.54 79 SER B C 1
ATOM 3470 O O . SER B 1 79 ? 46.297 61.307 41.532 1.00 120.18 79 SER B O 1
ATOM 3473 N N . GLU B 1 80 ? 47.630 63.075 41.971 1.00 123.98 80 GLU B N 1
ATOM 3474 C CA . GLU B 1 80 ? 46.994 63.944 40.984 1.00 134.37 80 GLU B CA 1
ATOM 3475 C C . GLU B 1 80 ? 46.930 63.295 39.598 1.00 130.45 80 GLU B C 1
ATOM 3476 O O . GLU B 1 80 ? 45.974 63.500 38.854 1.00 129.50 80 GLU B O 1
ATOM 3482 N N . VAL B 1 81 ? 47.946 62.506 39.261 1.00 128.96 81 VAL B N 1
ATOM 3483 C CA . VAL B 1 81 ? 47.981 61.802 37.980 1.00 127.30 81 VAL B CA 1
ATOM 3484 C C . VAL B 1 81 ? 46.903 60.717 37.899 1.00 123.85 81 VAL B C 1
ATOM 3485 O O . VAL B 1 81 ? 46.008 60.792 37.050 1.00 123.69 81 VAL B O 1
ATOM 3489 N N . PHE B 1 82 ? 46.990 59.716 38.777 1.00 121.47 82 PHE B N 1
ATOM 3490 C CA . PHE B 1 82 ? 45.962 58.680 38.855 1.00 115.12 82 PHE B CA 1
ATOM 3491 C C . PHE B 1 82 ? 44.598 59.334 38.705 1.00 122.41 82 PHE B C 1
ATOM 3492 O O . PHE B 1 82 ? 43.780 58.918 37.876 1.00 133.58 82 PHE B O 1
ATOM 3500 N N . ARG B 1 83 ? 44.363 60.373 39.506 1.00 114.88 83 ARG B N 1
ATOM 3501 C CA . ARG B 1 83 ? 43.057 61.027 39.536 1.00 116.52 83 ARG B CA 1
ATOM 3502 C C . ARG B 1 83 ? 42.670 61.675 38.205 1.00 122.78 83 ARG B C 1
ATOM 3503 O O . ARG B 1 83 ? 41.550 61.495 37.727 1.00 123.20 83 ARG B O 1
ATOM 3511 N N . LEU B 1 84 ? 43.582 62.438 37.614 1.00 118.94 84 LEU B N 1
ATOM 3512 C CA . LEU B 1 84 ? 43.293 63.089 36.344 1.00 121.43 84 LEU B CA 1
ATOM 3513 C C . LEU B 1 84 ? 42.925 62.051 35.288 1.00 127.42 84 LEU B C 1
ATOM 3514 O O . LEU B 1 84 ? 41.851 62.133 34.670 1.00 133.22 84 LEU B O 1
ATOM 3519 N N . THR B 1 85 ? 43.803 61.066 35.093 1.00 126.56 85 THR B N 1
ATOM 3520 C CA . THR B 1 85 ? 43.547 60.038 34.086 1.00 127.17 85 THR B CA 1
ATOM 3521 C C . THR B 1 85 ? 42.189 59.391 34.328 1.00 127.85 85 THR B C 1
ATOM 3522 O O . THR B 1 85 ? 41.356 59.302 33.415 1.00 140.06 85 THR B O 1
ATOM 3526 N N . HIS B 1 86 ? 41.964 58.955 35.564 1.00 113.80 86 HIS B N 1
ATOM 3527 C CA . HIS B 1 86 ? 40.734 58.254 35.892 1.00 114.04 86 HIS B CA 1
ATOM 3528 C C . HIS B 1 86 ? 39.487 59.104 35.642 1.00 128.47 86 HIS B C 1
ATOM 3529 O O . HIS B 1 86 ? 38.473 58.597 35.164 1.00 132.70 86 HIS B O 1
ATOM 3536 N N . GLU B 1 87 ? 39.561 60.394 35.956 1.00 136.06 87 GLU B N 1
ATOM 3537 C CA . GLU B 1 87 ? 38.427 61.283 35.729 1.00 145.40 87 GLU B CA 1
ATOM 3538 C C . GLU B 1 87 ? 38.144 61.464 34.243 1.00 143.85 87 GLU B C 1
ATOM 3539 O O . GLU B 1 87 ? 36.990 61.425 33.822 1.00 145.15 87 GLU B O 1
ATOM 3545 N N . ASN B 1 88 ? 39.189 61.657 33.445 1.00 144.86 88 ASN B N 1
ATOM 3546 C CA . ASN B 1 88 ? 38.986 61.778 32.003 1.00 148.96 88 ASN B CA 1
ATOM 3547 C C . ASN B 1 88 ? 38.354 60.519 31.412 1.00 139.05 88 ASN B C 1
ATOM 3548 O O . ASN B 1 88 ? 37.278 60.574 30.797 1.00 139.74 88 ASN B O 1
ATOM 3553 N N . LEU B 1 89 ? 39.025 59.385 31.610 1.00 129.38 89 LEU B N 1
ATOM 3554 C CA . LEU B 1 89 ? 38.529 58.107 31.109 1.00 118.97 89 LEU B CA 1
ATOM 3555 C C . LEU B 1 89 ? 37.083 57.891 31.544 1.00 123.63 89 LEU B C 1
ATOM 3556 O O . LEU B 1 89 ? 36.237 57.445 30.757 1.00 131.11 89 LEU B O 1
ATOM 3561 N N . ALA B 1 90 ? 36.806 58.216 32.802 1.00 119.71 90 ALA B N 1
ATOM 3562 C CA . ALA B 1 90 ? 35.460 58.103 33.344 1.00 113.19 90 ALA B CA 1
ATOM 3563 C C . ALA B 1 90 ? 34.485 58.945 32.538 1.00 114.49 90 ALA B C 1
ATOM 3564 O O . ALA B 1 90 ? 33.423 58.464 32.145 1.00 110.60 90 ALA B O 1
ATOM 3566 N N . GLN B 1 91 ? 34.852 60.200 32.294 1.00 126.15 91 GLN B N 1
ATOM 3567 C CA . GLN B 1 91 ? 34.010 61.110 31.521 1.00 142.44 91 GLN B CA 1
ATOM 3568 C C . GLN B 1 91 ? 33.671 60.529 30.151 1.00 144.92 91 GLN B C 1
ATOM 3569 O O . GLN B 1 91 ? 32.509 60.524 29.753 1.00 146.48 91 GLN B O 1
ATOM 3575 N N . GLU B 1 92 ? 34.680 60.034 29.436 1.00 141.97 92 GLU B N 1
ATOM 3576 C CA . GLU B 1 92 ? 34.426 59.385 28.150 1.00 132.62 92 GLU B CA 1
ATOM 3577 C C . GLU B 1 92 ? 33.411 58.261 28.310 1.00 122.43 92 GLU B C 1
ATOM 3578 O O . GLU B 1 92 ? 32.328 58.273 27.707 1.00 125.91 92 GLU B O 1
ATOM 3584 N N . LYS B 1 93 ? 33.777 57.286 29.134 1.00 113.22 93 LYS B N 1
ATOM 3585 C CA . LYS B 1 93 ? 32.937 56.119 29.368 1.00 114.49 93 LYS B CA 1
ATOM 3586 C C . LYS B 1 93 ? 31.487 56.500 29.669 1.00 114.21 93 LYS B C 1
ATOM 3587 O O . LYS B 1 93 ? 30.555 55.814 29.256 1.00 110.57 93 LYS B O 1
ATOM 3593 N N . ASN B 1 94 ? 31.295 57.600 30.384 1.00 118.78 94 ASN B N 1
ATOM 3594 C CA . ASN B 1 94 ? 29.954 58.005 30.776 1.00 133.15 94 ASN B CA 1
ATOM 3595 C C . ASN B 1 94 ? 29.210 58.743 29.681 1.00 137.90 94 ASN B C 1
ATOM 3596 O O . ASN B 1 94 ? 27.988 58.635 29.578 1.00 145.91 94 ASN B O 1
ATOM 3601 N N . ARG B 1 95 ? 29.943 59.508 28.879 1.00 135.56 95 ARG B N 1
ATOM 3602 C CA . ARG B 1 95 ? 29.356 60.118 27.699 1.00 134.80 95 ARG B CA 1
ATOM 3603 C C . ARG B 1 95 ? 28.772 58.988 26.859 1.00 124.92 95 ARG B C 1
ATOM 3604 O O . ARG B 1 95 ? 27.567 58.963 26.563 1.00 124.23 95 ARG B O 1
ATOM 3612 N N . LEU B 1 96 ? 29.637 58.041 26.497 1.00 111.64 96 LEU B N 1
ATOM 3613 C CA . LEU B 1 96 ? 29.221 56.894 25.701 1.00 102.16 96 LEU B CA 1
ATOM 3614 C C . LEU B 1 96 ? 28.015 56.212 26.326 1.00 104.07 96 LEU B C 1
ATOM 3615 O O . LEU B 1 96 ? 26.985 56.023 25.685 1.00 111.38 96 LEU B O 1
ATOM 3620 N N . THR B 1 97 ? 28.162 55.839 27.590 1.00 109.02 97 THR B N 1
ATOM 3621 C CA . THR B 1 97 ? 27.090 55.206 28.348 1.00 107.10 97 THR B CA 1
ATOM 3622 C C . THR B 1 97 ? 25.744 55.934 28.221 1.00 103.73 97 THR B C 1
ATOM 3623 O O . THR B 1 97 ? 24.716 55.305 27.991 1.00 88.96 97 THR B O 1
ATOM 3627 N N . SER B 1 98 ? 25.740 57.253 28.369 1.00 112.70 98 SER B N 1
ATOM 3628 C CA . SER B 1 98 ? 24.480 57.982 28.317 1.00 127.81 98 SER B CA 1
ATOM 3629 C C . SER B 1 98 ? 23.915 57.947 26.907 1.00 132.44 98 SER B C 1
ATOM 3630 O O . SER B 1 98 ? 22.723 57.684 26.701 1.00 143.28 98 SER B O 1
ATOM 3633 N N . ILE B 1 99 ? 24.787 58.195 25.937 1.00 125.87 99 ILE B N 1
ATOM 3634 C CA . ILE B 1 99 ? 24.396 58.154 24.530 1.00 123.03 99 ILE B CA 1
ATOM 3635 C C . ILE B 1 99 ? 23.690 56.849 24.167 1.00 120.08 99 ILE B C 1
ATOM 3636 O O . ILE B 1 99 ? 22.645 56.854 23.527 1.00 120.77 99 ILE B O 1
ATOM 3641 N N . LEU B 1 100 ? 24.278 55.738 24.594 1.00 114.04 100 LEU B N 1
ATOM 3642 C CA . LEU B 1 100 ? 23.794 54.413 24.234 1.00 104.32 100 LEU B CA 1
ATOM 3643 C C . LEU B 1 100 ? 22.489 53.992 24.909 1.00 104.17 100 LEU B C 1
ATOM 3644 O O . LEU B 1 100 ? 21.913 52.967 24.556 1.00 108.57 100 LEU B O 1
ATOM 3649 N N . SER B 1 101 ? 22.026 54.759 25.887 1.00 103.83 101 SER B N 1
ATOM 3650 C CA . SER B 1 101 ? 20.799 54.399 26.592 1.00 111.32 101 SER B CA 1
ATOM 3651 C C . SER B 1 101 ? 19.672 55.370 26.293 1.00 117.73 101 SER B C 1
ATOM 3652 O O . SER B 1 101 ? 18.529 54.958 26.105 1.00 123.00 101 SER B O 1
ATOM 3655 N N . TYR B 1 102 ? 20.001 56.656 26.245 1.00 123.51 102 TYR B N 1
ATOM 3656 C CA . TYR B 1 102 ? 19.005 57.677 25.949 1.00 141.40 102 TYR B CA 1
ATOM 3657 C C . TYR B 1 102 ? 18.695 57.753 24.451 1.00 136.51 102 TYR B C 1
ATOM 3658 O O . TYR B 1 102 ? 17.817 58.503 24.024 1.00 132.21 102 TYR B O 1
ATOM 3667 N N . MET B 1 103 ? 19.407 56.950 23.664 1.00 130.50 103 MET B N 1
ATOM 3668 C CA . MET B 1 103 ? 19.207 56.913 22.218 1.00 121.33 103 MET B CA 1
ATOM 3669 C C . MET B 1 103 ? 17.857 56.300 21.870 1.00 119.77 103 MET B C 1
ATOM 3670 O O . MET B 1 103 ? 17.312 55.508 22.632 1.00 114.35 103 MET B O 1
ATOM 3675 N N . THR B 1 104 ? 17.334 56.667 20.706 1.00 117.26 104 THR B N 1
ATOM 3676 C CA . THR B 1 104 ? 15.956 56.358 20.327 1.00 113.52 104 THR B CA 1
ATOM 3677 C C . THR B 1 104 ? 15.643 54.882 20.125 1.00 109.86 104 THR B C 1
ATOM 3678 O O . THR B 1 104 ? 14.518 54.456 20.355 1.00 105.65 104 THR B O 1
ATOM 3682 N N . ASP B 1 105 ? 16.622 54.108 19.675 1.00 114.24 105 ASP B N 1
ATOM 3683 C CA . ASP B 1 105 ? 16.364 52.715 19.322 1.00 120.49 105 ASP B CA 1
ATOM 3684 C C . ASP B 1 105 ? 16.822 51.748 20.395 1.00 116.38 105 ASP B C 1
ATOM 3685 O O . ASP B 1 105 ? 17.703 52.061 21.188 1.00 124.35 105 ASP B O 1
ATOM 3690 N N . GLY B 1 106 ? 16.215 50.567 20.412 1.00 112.79 106 GLY B N 1
ATOM 3691 C CA . GLY B 1 106 ? 16.630 49.528 21.330 1.00 112.54 106 GLY B CA 1
ATOM 3692 C C . GLY B 1 106 ? 18.009 49.025 20.956 1.00 113.40 106 GLY B C 1
ATOM 3693 O O . GLY B 1 106 ? 18.297 48.783 19.792 1.00 109.58 106 GLY B O 1
ATOM 3694 N N . VAL B 1 107 ? 18.882 48.888 21.942 1.00 115.22 107 VAL B N 1
ATOM 3695 C CA . VAL B 1 107 ? 20.198 48.319 21.699 1.00 109.89 107 VAL B CA 1
ATOM 3696 C C . VAL B 1 107 ? 20.432 47.206 22.699 1.00 106.86 107 VAL B C 1
ATOM 3697 O O . VAL B 1 107 ? 20.059 47.330 23.862 1.00 123.11 107 VAL B O 1
ATOM 3701 N N . LEU B 1 108 ? 21.031 46.110 22.254 1.00 95.80 108 LEU B N 1
ATOM 3702 C CA . LEU B 1 108 ? 21.469 45.096 23.201 1.00 95.31 108 LEU B CA 1
ATOM 3703 C C . LEU B 1 108 ? 22.611 44.232 22.681 1.00 96.17 108 LEU B C 1
ATOM 3704 O O . LEU B 1 108 ? 22.626 43.823 21.526 1.00 90.15 108 LEU B O 1
ATOM 3709 N N . ALA B 1 109 ? 23.570 43.966 23.556 1.00 110.36 109 ALA B N 1
ATOM 3710 C CA . ALA B 1 109 ? 24.739 43.181 23.199 1.00 116.82 109 ALA B CA 1
ATOM 3711 C C . ALA B 1 109 ? 24.736 41.839 23.927 1.00 114.82 109 ALA B C 1
ATOM 3712 O O . ALA B 1 109 ? 23.968 41.639 24.870 1.00 106.74 109 ALA B O 1
ATOM 3714 N N . THR B 1 110 ? 25.598 40.926 23.483 1.00 114.33 110 THR B N 1
ATOM 3715 C CA . THR B 1 110 ? 25.698 39.602 24.087 1.00 107.75 110 THR B CA 1
ATOM 3716 C C . THR B 1 110 ? 27.148 39.139 24.126 1.00 107.64 110 THR B C 1
ATOM 3717 O O . THR B 1 110 ? 28.057 39.888 23.769 1.00 106.00 110 THR B O 1
ATOM 3721 N N . ASP B 1 111 ? 27.351 37.895 24.555 1.00 116.26 111 ASP B N 1
ATOM 3722 C CA . ASP 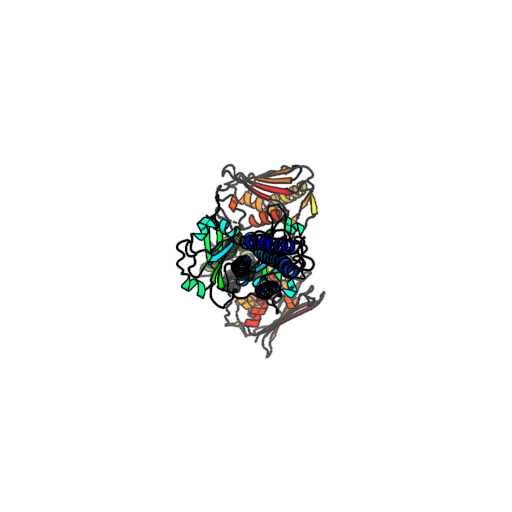B 1 111 ? 28.676 37.277 24.588 1.00 136.53 111 ASP B CA 1
ATOM 3723 C C . ASP B 1 111 ? 28.713 36.069 23.652 1.00 142.94 111 ASP B C 1
ATOM 3724 O O . ASP B 1 111 ? 27.718 35.766 22.994 1.00 143.02 111 ASP B O 1
ATOM 3729 N N . ARG B 1 112 ? 29.849 35.374 23.601 1.00 141.83 112 ARG B N 1
ATOM 3730 C CA . ARG B 1 112 ? 29.970 34.177 22.774 1.00 149.22 112 ARG B CA 1
ATOM 3731 C C . ARG B 1 112 ? 28.764 33.266 22.969 1.00 151.48 112 ARG B C 1
ATOM 3732 O O . ARG B 1 112 ? 28.396 32.503 22.075 1.00 155.28 112 ARG B O 1
ATOM 3740 N N . SER B 1 113 ? 28.156 33.354 24.147 1.00 154.33 113 SER B N 1
ATOM 3741 C CA . SER B 1 113 ? 27.014 32.518 24.495 1.00 159.75 113 SER B CA 1
ATOM 3742 C C . SER B 1 113 ? 25.746 32.982 23.792 1.00 154.00 113 SER B C 1
ATOM 3743 O O . SER B 1 113 ? 25.013 32.178 23.224 1.00 159.20 113 SER B O 1
ATOM 3746 N N . GLY B 1 114 ? 25.496 34.285 23.833 1.00 148.87 114 GLY B N 1
ATOM 3747 C CA . GLY B 1 114 ? 24.258 34.844 23.322 1.00 145.80 114 GLY B CA 1
ATOM 3748 C C . GLY B 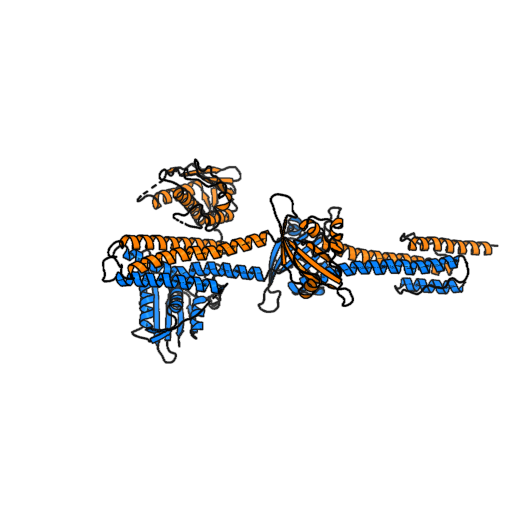1 114 ? 23.461 35.437 24.465 1.00 145.53 114 GLY B C 1
ATOM 3749 O O . GLY B 1 114 ? 22.429 36.080 24.261 1.00 138.15 114 GLY B O 1
ATOM 3750 N N . LYS B 1 115 ? 23.949 35.201 25.680 1.00 153.41 115 LYS B N 1
ATOM 3751 C CA . LYS B 1 115 ? 23.360 35.768 26.884 1.00 149.60 115 LYS B CA 1
ATOM 3752 C C . LYS B 1 115 ? 23.480 37.279 26.854 1.00 135.35 115 LYS B C 1
ATOM 3753 O O . LYS B 1 115 ? 24.579 37.825 26.711 1.00 127.74 115 LYS B O 1
ATOM 3759 N N . ILE B 1 116 ? 22.346 37.955 26.982 1.00 130.07 116 ILE B N 1
ATOM 3760 C CA . ILE B 1 116 ? 22.335 39.406 26.979 1.00 124.76 116 ILE B CA 1
ATOM 3761 C C . ILE B 1 116 ? 23.313 39.940 28.017 1.00 124.80 116 ILE B C 1
ATOM 3762 O O . ILE B 1 116 ? 23.167 39.694 29.213 1.00 133.26 116 ILE B O 1
ATOM 3767 N N . THR B 1 117 ? 24.326 40.654 27.549 1.00 115.04 117 THR B N 1
ATOM 3768 C CA . THR B 1 117 ? 25.263 41.312 28.441 1.00 116.15 117 THR B CA 1
ATOM 3769 C C . THR B 1 117 ? 24.871 42.775 28.616 1.00 113.53 117 THR B C 1
ATOM 3770 O O . THR B 1 117 ? 25.118 43.377 29.660 1.00 114.90 117 THR B O 1
ATOM 3774 N N . VAL B 1 118 ? 24.251 43.344 27.589 1.00 111.65 118 VAL B N 1
ATOM 3775 C CA . VAL B 1 118 ? 23.898 44.761 27.610 1.00 111.58 118 VAL B CA 1
ATOM 3776 C C . VAL B 1 118 ? 22.485 45.014 27.099 1.00 109.03 118 VAL B C 1
ATOM 3777 O O . VAL B 1 118 ? 22.046 44.385 26.144 1.00 112.64 118 VAL B O 1
ATOM 3781 N N . ILE B 1 119 ? 21.777 45.934 27.743 1.00 103.67 119 ILE B N 1
ATOM 3782 C CA . ILE B 1 119 ? 20.457 46.338 27.282 1.00 105.39 119 ILE B CA 1
ATOM 3783 C C . ILE B 1 119 ? 20.122 47.736 27.779 1.00 115.68 119 ILE B C 1
ATOM 3784 O O . ILE B 1 119 ? 20.180 48.009 28.976 1.00 131.46 119 ILE B O 1
ATOM 3789 N N . ASN B 1 120 ? 19.778 48.625 26.854 1.00 105.38 120 ASN B N 1
ATOM 3790 C CA . ASN B 1 120 ? 19.543 50.021 27.202 1.00 108.84 120 ASN B CA 1
ATOM 3791 C C . ASN B 1 120 ? 18.083 50.298 27.507 1.00 116.64 120 ASN B C 1
ATOM 3792 O O . ASN B 1 120 ? 17.236 49.418 27.357 1.00 117.12 120 ASN B O 1
ATOM 3797 N N . ASP B 1 121 ? 17.790 51.525 27.928 1.00 123.36 121 ASP B N 1
ATOM 3798 C CA . ASP B 1 121 ? 16.425 51.901 28.279 1.00 130.06 121 ASP B CA 1
ATOM 3799 C C . ASP B 1 121 ? 15.434 51.472 27.210 1.00 120.60 121 ASP B C 1
ATOM 3800 O O . ASP B 1 121 ? 14.583 50.614 27.446 1.00 113.55 121 ASP B O 1
ATOM 3805 N N . MET B 1 122 ? 15.559 52.071 26.029 1.00 116.88 122 MET B N 1
ATOM 3806 C CA . MET B 1 122 ? 14.603 51.853 24.952 1.00 109.44 122 MET B CA 1
ATOM 3807 C C . MET B 1 122 ? 14.324 50.380 24.701 1.00 106.02 122 MET B C 1
ATOM 3808 O O . MET B 1 122 ? 13.194 50.006 24.407 1.00 104.62 122 MET B O 1
ATOM 3813 N N . ALA B 1 123 ? 15.355 49.550 24.821 1.00 111.98 123 ALA B N 1
ATOM 3814 C CA . ALA B 1 123 ? 15.204 48.112 24.630 1.00 112.92 123 ALA B CA 1
ATOM 3815 C C . ALA B 1 123 ? 14.508 47.456 25.820 1.00 114.37 123 ALA B C 1
ATOM 3816 O O . ALA B 1 123 ? 13.729 46.520 25.647 1.00 112.95 123 ALA B O 1
ATOM 3818 N N . GLN B 1 124 ? 14.801 47.934 27.027 1.00 118.71 124 GLN B N 1
ATOM 3819 C CA . GLN B 1 124 ? 14.118 47.434 28.215 1.00 130.51 124 GLN B CA 1
ATOM 3820 C C . GLN B 1 124 ? 12.629 47.692 28.070 1.00 129.42 124 GLN B C 1
ATOM 3821 O O . GLN B 1 124 ? 11.798 46.913 28.536 1.00 128.88 124 GLN B O 1
ATOM 3827 N N . LYS B 1 125 ? 12.304 48.808 27.426 1.00 125.00 125 LYS B N 1
ATOM 3828 C CA . LYS B 1 125 ? 10.920 49.203 27.212 1.00 124.06 125 LYS B CA 1
ATOM 3829 C C . LYS B 1 125 ? 10.275 48.357 26.116 1.00 123.94 125 LYS B C 1
ATOM 3830 O O . LYS B 1 125 ? 9.208 47.778 26.313 1.00 127.67 125 LYS B O 1
ATOM 3836 N N . GLN B 1 126 ? 10.937 48.282 24.966 1.00 119.58 126 GLN B N 1
ATOM 3837 C CA . GLN B 1 126 ? 10.416 47.538 23.824 1.00 117.13 126 GLN B CA 1
ATOM 3838 C C . GLN B 1 126 ? 10.194 46.066 24.158 1.00 118.94 126 GLN B C 1
ATOM 3839 O O . GLN B 1 126 ? 9.357 45.406 23.550 1.00 124.47 126 GLN B O 1
ATOM 3845 N N . LEU B 1 127 ? 10.951 45.557 25.124 1.00 119.19 127 LEU B N 1
ATOM 3846 C CA . LEU B 1 127 ? 10.893 44.142 25.480 1.00 121.38 127 LEU B CA 1
ATOM 3847 C C . LEU B 1 127 ? 10.177 43.903 26.807 1.00 137.87 127 LEU B C 1
ATOM 3848 O O . LEU B 1 127 ? 10.004 42.759 27.233 1.00 142.45 127 LEU B O 1
ATOM 3853 N N . ASN B 1 128 ? 9.755 44.988 27.447 1.00 146.67 128 ASN B N 1
ATOM 3854 C CA . ASN B 1 128 ? 9.140 44.918 28.768 1.00 151.72 128 ASN B CA 1
ATOM 3855 C C . ASN B 1 128 ? 9.918 44.004 29.708 1.00 152.71 128 ASN B C 1
ATOM 3856 O O . ASN B 1 128 ? 9.416 42.972 30.152 1.00 158.67 128 ASN B O 1
ATOM 3861 N N . VAL B 1 129 ? 11.158 44.397 29.985 1.00 147.13 129 VAL B N 1
ATOM 3862 C CA . VAL B 1 129 ? 12.032 43.693 30.915 1.00 139.92 129 VAL B CA 1
ATOM 3863 C C . VAL B 1 129 ? 12.897 44.725 31.633 1.00 137.30 129 VAL B C 1
ATOM 3864 O O . VAL B 1 129 ? 12.773 45.926 31.384 1.00 137.92 129 VAL B O 1
ATOM 3868 N N . THR B 1 130 ? 13.771 44.260 32.520 1.00 132.16 130 THR B N 1
ATOM 3869 C CA . THR B 1 130 ? 14.712 45.153 33.189 1.00 133.99 130 THR B CA 1
ATOM 3870 C C . THR B 1 130 ? 16.133 44.639 33.037 1.00 137.21 130 THR B C 1
ATOM 3871 O O . THR B 1 130 ? 16.340 43.432 32.912 1.00 142.30 130 THR B O 1
ATOM 3875 N N . ARG B 1 131 ? 17.107 45.549 33.056 1.00 135.72 131 ARG B N 1
ATOM 3876 C CA . ARG B 1 131 ? 18.507 45.159 32.920 1.00 133.79 131 ARG B CA 1
ATOM 3877 C C . ARG B 1 131 ? 18.709 43.908 33.737 1.00 144.78 131 ARG B C 1
ATOM 3878 O O . ARG B 1 131 ? 19.288 42.927 33.277 1.00 138.11 131 ARG B O 1
ATOM 3886 N N . GLU B 1 132 ? 18.190 43.955 34.957 1.00 163.90 132 GLU B N 1
ATOM 3887 C CA . GLU B 1 132 ? 18.290 42.851 35.892 1.00 175.38 132 GLU B CA 1
ATOM 3888 C C . GLU B 1 132 ? 17.758 41.563 35.268 1.00 169.19 132 GLU B C 1
ATOM 3889 O O . GLU B 1 132 ? 18.534 40.678 34.904 1.00 168.58 132 GLU B O 1
ATOM 3895 N N . GLN B 1 133 ? 16.440 41.470 35.117 1.00 163.54 133 GLN B N 1
ATOM 3896 C CA . GLN B 1 133 ? 15.821 40.239 34.632 1.00 160.09 133 GLN B CA 1
ATOM 3897 C C . GLN B 1 133 ? 16.175 39.945 33.179 1.00 149.81 133 GLN B C 1
ATOM 3898 O O . GLN B 1 133 ? 15.967 38.831 32.695 1.00 144.16 133 GLN B O 1
ATOM 3904 N N . ALA B 1 134 ? 16.709 40.950 32.490 1.00 147.50 134 ALA B N 1
ATOM 3905 C CA . ALA B 1 134 ? 17.111 40.803 31.094 1.00 140.84 134 ALA B CA 1
ATOM 3906 C C . ALA B 1 134 ? 18.442 40.070 30.977 1.00 138.43 134 ALA B C 1
ATOM 3907 O O . ALA B 1 134 ? 18.614 39.214 30.110 1.00 134.31 134 ALA B O 1
ATOM 3909 N N . LEU B 1 135 ? 19.381 40.409 31.854 1.00 137.87 135 LEU B N 1
ATOM 3910 C CA . LEU B 1 135 ? 20.699 39.788 31.835 1.00 135.01 135 LEU B CA 1
ATOM 3911 C C . LEU B 1 135 ? 20.623 38.326 32.260 1.00 152.76 135 LEU B C 1
ATOM 3912 O O . LEU B 1 135 ? 21.584 37.579 32.106 1.00 157.67 135 LEU B O 1
ATOM 3917 N N . GLU B 1 136 ? 19.472 37.926 32.795 1.00 164.32 136 GLU B N 1
ATOM 3918 C CA . GLU B 1 136 ? 19.212 36.523 33.097 1.00 173.83 136 GLU B CA 1
ATOM 3919 C C . GLU B 1 136 ? 18.720 35.822 31.840 1.00 167.34 136 GLU B C 1
ATOM 3920 O O . GLU B 1 136 ? 18.368 34.643 31.871 1.00 170.25 136 GLU B O 1
ATOM 3926 N N . CYS B 1 137 ? 18.697 36.563 30.736 1.00 160.62 137 CYS B N 1
ATOM 3927 C CA . CYS B 1 137 ? 18.207 36.042 29.465 1.00 159.62 137 CYS B CA 1
ATOM 3928 C C . CYS B 1 137 ? 19.304 35.889 28.412 1.00 156.97 137 CYS B C 1
ATOM 3929 O O . CYS B 1 137 ? 20.299 36.617 28.415 1.00 154.79 137 CYS B O 1
ATOM 3932 N N . ASN B 1 138 ? 19.104 34.922 27.521 1.00 154.68 138 ASN B N 1
ATOM 3933 C CA . ASN B 1 138 ? 19.932 34.753 26.334 1.00 149.52 138 ASN B CA 1
ATOM 3934 C C . ASN B 1 138 ? 19.150 35.206 25.107 1.00 138.99 138 ASN B C 1
ATOM 3935 O O . ASN B 1 138 ? 17.921 35.165 25.105 1.00 140.95 138 ASN B O 1
ATOM 3940 N N . ILE B 1 139 ? 19.862 35.625 24.064 1.00 127.10 139 ILE B N 1
ATOM 3941 C CA . ILE B 1 139 ? 19.230 36.252 22.899 1.00 118.92 139 ILE B CA 1
ATOM 3942 C C . ILE B 1 139 ? 18.159 35.400 22.198 1.00 125.61 139 ILE B C 1
ATOM 3943 O O . ILE B 1 139 ? 17.150 35.931 21.730 1.00 120.95 139 ILE B O 1
ATOM 3948 N N . LEU B 1 140 ? 18.371 34.089 22.130 1.00 136.57 140 LEU B N 1
ATOM 3949 C CA . LEU B 1 140 ? 17.415 33.206 21.474 1.00 149.18 140 LEU B CA 1
ATOM 3950 C C . LEU B 1 140 ? 16.055 33.251 22.170 1.00 157.36 140 LEU B C 1
ATOM 3951 O O . LEU B 1 140 ? 15.049 32.780 21.625 1.00 162.23 140 LEU B O 1
ATOM 3956 N N . ASP B 1 141 ? 16.017 33.837 23.364 1.00 159.51 141 ASP B N 1
ATOM 3957 C CA . ASP B 1 141 ? 14.782 33.875 24.147 1.00 162.81 141 ASP B CA 1
ATOM 3958 C C . ASP B 1 141 ? 13.778 34.874 23.574 1.00 163.07 141 ASP B C 1
ATOM 3959 O O . ASP B 1 141 ? 13.627 35.992 24.065 1.00 149.18 141 ASP B O 1
ATOM 3964 N N . ILE B 1 142 ? 13.107 34.442 22.515 1.00 182.53 142 ILE B N 1
ATOM 3965 C CA . ILE B 1 142 ? 11.996 35.166 21.920 1.00 195.87 142 ILE B CA 1
ATOM 3966 C C . ILE B 1 142 ? 11.009 34.090 21.487 1.00 208.66 142 ILE B C 1
ATOM 3967 O O . ILE B 1 142 ? 11.109 32.948 21.945 1.00 212.01 142 ILE B O 1
ATOM 3972 N N . LEU B 1 143 ? 10.064 34.422 20.615 1.00 215.20 143 LEU B N 1
ATOM 3973 C CA . LEU B 1 143 ? 9.034 33.453 20.243 1.00 221.85 143 LEU B CA 1
ATOM 3974 C C . LEU B 1 143 ? 9.623 32.287 19.443 1.00 226.60 143 LEU B C 1
ATOM 3975 O O . LEU B 1 143 ? 9.648 32.318 18.212 1.00 224.56 143 LEU B O 1
ATOM 3980 N N . ASP B 1 144 ? 10.087 31.269 20.166 1.00 229.01 144 ASP B N 1
ATOM 3981 C CA . ASP B 1 144 ? 10.706 30.086 19.582 1.00 225.74 144 ASP B CA 1
ATOM 3982 C C . ASP B 1 144 ? 11.288 30.366 18.196 1.00 225.01 144 ASP B C 1
ATOM 3983 O O . ASP B 1 144 ? 10.944 29.698 17.217 1.00 227.49 144 ASP B O 1
ATOM 3988 N N . ASP B 1 145 ? 12.186 31.347 18.126 1.00 219.17 145 ASP B N 1
ATOM 3989 C CA . ASP B 1 145 ? 12.625 31.925 16.852 1.00 208.85 145 ASP B CA 1
ATOM 3990 C C . ASP B 1 145 ? 13.139 30.912 15.819 1.00 209.43 145 ASP B C 1
ATOM 3991 O O . ASP B 1 145 ? 12.923 31.087 14.620 1.00 205.82 145 ASP B O 1
ATOM 3996 N N . ASP B 1 146 ? 13.813 29.864 16.287 1.00 211.01 146 ASP B N 1
ATOM 3997 C CA . ASP B 1 146 ? 14.379 28.846 15.399 1.00 207.17 146 ASP B CA 1
ATOM 3998 C C . ASP B 1 146 ? 15.593 29.352 14.617 1.00 197.59 146 ASP B C 1
ATOM 3999 O O . ASP B 1 146 ? 15.675 29.203 13.396 1.00 191.27 146 ASP B O 1
ATOM 4004 N N . SER B 1 147 ? 16.523 29.962 15.346 1.00 189.54 147 SER B N 1
ATOM 4005 C CA . SER B 1 147 ? 17.821 30.367 14.819 1.00 173.30 147 SER B CA 1
ATOM 4006 C C . SER B 1 147 ? 18.833 30.237 15.951 1.00 171.01 147 SER B C 1
ATOM 4007 O O . SER B 1 147 ? 18.500 30.480 17.110 1.00 169.93 147 SER B O 1
ATOM 4010 N N . TYR B 1 148 ? 20.063 29.854 15.623 1.00 169.11 148 TYR B N 1
ATOM 4011 C CA . TYR B 1 148 ? 21.096 29.675 16.641 1.00 166.13 148 TYR B CA 1
ATOM 4012 C C . TYR B 1 148 ? 22.134 30.792 16.576 1.00 161.20 148 TYR B C 1
ATOM 4013 O O . TYR B 1 148 ? 22.263 31.468 15.557 1.00 165.66 148 TYR B O 1
ATOM 4022 N N . THR B 1 149 ? 22.868 30.984 17.669 1.00 156.71 149 THR B N 1
ATOM 4023 C CA . THR B 1 149 ? 23.964 31.946 17.693 1.00 163.51 149 THR B CA 1
ATOM 4024 C C . THR B 1 149 ? 24.936 31.596 16.559 1.00 179.37 149 THR B C 1
ATOM 4025 O O . THR B 1 149 ? 25.343 32.462 15.779 1.00 178.36 149 THR B O 1
ATOM 4029 N N . TYR B 1 150 ? 25.254 30.310 16.439 1.00 193.35 150 TYR B N 1
ATOM 4030 C CA . TYR B 1 150 ? 26.269 29.846 15.498 1.00 203.32 150 TYR B CA 1
ATOM 4031 C C . TYR B 1 150 ? 25.905 30.112 14.036 1.00 204.44 150 TYR B C 1
ATOM 4032 O O . TYR B 1 150 ? 26.782 30.154 13.170 1.00 210.74 150 TYR B O 1
ATOM 4041 N N . ASN B 1 151 ? 24.614 30.283 13.762 1.00 195.99 151 ASN B N 1
ATOM 4042 C CA . ASN B 1 151 ? 24.174 30.665 12.423 1.00 188.41 151 ASN B CA 1
ATOM 4043 C C . ASN B 1 151 ? 23.656 32.104 12.385 1.00 174.42 151 ASN B C 1
ATOM 4044 O O . ASN B 1 151 ? 23.252 32.609 11.340 1.00 164.80 151 ASN B O 1
ATOM 4049 N N . ASP B 1 152 ? 23.676 32.754 13.544 1.00 172.70 152 ASP B N 1
ATOM 4050 C CA . ASP B 1 152 ? 23.262 34.146 13.658 1.00 162.03 152 ASP B CA 1
ATOM 4051 C C . ASP B 1 152 ? 24.458 35.065 13.479 1.00 151.71 152 ASP B C 1
ATOM 4052 O O . ASP B 1 152 ? 24.313 36.239 13.142 1.00 134.68 152 ASP B O 1
ATOM 4057 N N . LEU B 1 153 ? 25.641 34.520 13.733 1.00 158.18 153 LEU B N 1
ATOM 4058 C CA . LEU B 1 153 ? 26.874 35.278 13.601 1.00 157.57 153 LEU B CA 1
ATOM 4059 C C . LEU B 1 153 ? 27.293 35.333 12.136 1.00 157.13 153 LEU B C 1
ATOM 4060 O O . LEU B 1 153 ? 27.836 36.335 11.673 1.00 154.89 153 LEU B O 1
ATOM 4065 N N . ILE B 1 154 ? 27.021 34.255 11.407 1.00 159.34 154 ILE B N 1
ATOM 4066 C CA . ILE B 1 154 ? 27.375 34.173 9.992 1.00 160.19 154 ILE B CA 1
ATOM 4067 C C . ILE B 1 154 ? 26.484 35.062 9.135 1.00 154.69 154 ILE B C 1
ATOM 4068 O O . ILE B 1 154 ? 26.963 35.835 8.307 1.00 154.50 154 ILE B O 1
ATOM 4073 N N . THR B 1 155 ? 25.181 34.943 9.343 1.00 151.61 155 THR B N 1
ATOM 4074 C CA . THR B 1 155 ? 24.203 35.654 8.539 1.00 161.62 155 THR B CA 1
ATOM 4075 C C . THR B 1 155 ? 24.061 37.110 8.973 1.00 170.28 155 THR B C 1
ATOM 4076 O O . THR B 1 155 ? 23.739 37.978 8.160 1.00 176.83 155 THR B O 1
ATOM 4080 N N . LYS B 1 156 ? 24.295 37.364 10.259 1.00 170.15 156 LYS B N 1
ATOM 4081 C CA . LYS B 1 156 ? 24.159 38.700 10.839 1.00 163.39 156 LYS B CA 1
ATOM 4082 C C . LYS B 1 156 ? 22.930 39.417 10.309 1.00 154.98 156 LYS B C 1
ATOM 4083 O O . LYS B 1 156 ? 22.821 40.635 10.413 1.00 165.58 156 LYS B O 1
ATOM 4089 N N . THR B 1 157 ? 21.996 38.664 9.748 1.00 144.19 157 THR B N 1
ATOM 4090 C CA . THR B 1 157 ? 20.901 39.288 9.025 1.00 161.92 157 THR B CA 1
ATOM 4091 C C . THR B 1 157 ? 19.745 39.653 9.952 1.00 148.52 157 THR B C 1
ATOM 4092 O O . THR B 1 157 ? 19.407 38.890 10.856 1.00 128.16 157 THR B O 1
ATOM 4096 N N . PRO B 1 158 ? 19.154 40.842 9.730 1.00 162.10 158 PRO B N 1
ATOM 4097 C CA . PRO B 1 158 ? 18.038 41.418 10.491 1.00 154.72 158 PRO B CA 1
ATOM 4098 C C . PRO B 1 158 ? 16.694 40.786 10.166 1.00 132.60 158 PRO B C 1
ATOM 4099 O O . PRO B 1 158 ? 16.470 40.329 9.051 1.00 131.99 158 PRO B O 1
ATOM 4103 N N . GLU B 1 159 ? 15.797 40.786 11.143 1.00 127.54 159 GLU B N 1
ATOM 4104 C CA . GLU B 1 159 ? 14.436 40.323 10.919 1.00 134.46 159 GLU B CA 1
ATOM 4105 C C . GLU B 1 159 ? 13.413 40.945 11.883 1.00 131.50 159 GLU B C 1
ATOM 4106 O O . GLU B 1 159 ? 13.727 41.870 12.638 1.00 124.15 159 GLU B O 1
ATOM 4112 N N . ILE B 1 160 ? 12.192 40.424 11.857 1.00 130.74 160 ILE B N 1
ATOM 4113 C CA . ILE B 1 160 ? 11.059 41.128 12.441 1.00 128.07 160 ILE B CA 1
ATOM 4114 C C . ILE B 1 160 ? 10.283 40.300 13.460 1.00 138.46 160 ILE B C 1
ATOM 4115 O O . ILE B 1 160 ? 10.042 39.109 13.262 1.00 149.89 160 ILE B O 1
ATOM 4120 N N . VAL B 1 161 ? 9.893 40.944 14.555 1.00 134.15 161 VAL B N 1
ATOM 4121 C CA . VAL B 1 161 ? 9.100 40.279 15.583 1.00 136.71 161 VAL B CA 1
ATOM 4122 C C . VAL B 1 161 ? 7.903 41.147 15.968 1.00 140.29 161 VAL B C 1
ATOM 4123 O O . VAL B 1 161 ? 8.044 42.343 16.178 1.00 141.70 161 VAL B O 1
ATOM 4127 N N . LEU B 1 162 ? 6.718 40.553 16.037 1.00 144.63 162 LEU B N 1
ATOM 4128 C CA . LEU B 1 162 ? 5.557 41.271 16.553 1.00 146.70 162 LEU B CA 1
ATOM 4129 C C . LEU B 1 162 ? 5.249 40.774 17.964 1.00 147.08 162 LEU B C 1
ATOM 4130 O O . LEU B 1 162 ? 5.057 39.578 18.181 1.00 146.61 162 LEU B O 1
ATOM 4135 N N . THR B 1 163 ? 5.233 41.688 18.927 1.00 149.35 163 THR B N 1
ATOM 4136 C CA . THR B 1 163 ? 5.050 41.298 20.320 1.00 163.69 163 THR B CA 1
ATOM 4137 C C . THR B 1 163 ? 4.302 42.358 21.120 1.00 177.73 163 THR B C 1
ATOM 4138 O O . THR B 1 163 ? 4.340 43.541 20.784 1.00 182.14 163 THR B O 1
ATOM 4142 N N . ARG B 1 164 ? 3.623 41.925 22.177 1.00 185.37 164 ARG B N 1
ATOM 4143 C CA . ARG B 1 164 ? 2.903 42.838 23.055 1.00 186.70 164 ARG B CA 1
ATOM 4144 C C . ARG B 1 164 ? 3.875 43.835 23.670 1.00 186.75 164 ARG B C 1
ATOM 4145 O O . ARG B 1 164 ? 3.936 44.994 23.264 1.00 182.78 164 ARG B O 1
ATOM 4153 N N . ARG B 1 165 ? 4.627 43.362 24.658 1.00 194.23 165 ARG B N 1
ATOM 4154 C CA . ARG B 1 165 ? 5.660 44.147 25.328 1.00 197.25 165 ARG B CA 1
ATOM 4155 C C . ARG B 1 165 ? 5.282 45.615 25.534 1.00 194.31 165 ARG B C 1
ATOM 4156 O O . ARG B 1 165 ? 6.155 46.474 25.669 1.00 186.51 165 ARG B O 1
ATOM 4164 N N . ASP B 1 166 ? 3.984 45.906 25.560 1.00 200.01 166 ASP B N 1
ATOM 4165 C CA . ASP B 1 166 ? 3.537 47.267 25.842 1.00 202.00 166 ASP B CA 1
ATOM 4166 C C . ASP B 1 166 ? 2.060 47.411 26.254 1.00 204.46 166 ASP B C 1
ATOM 4167 O O . ASP B 1 166 ? 1.143 47.229 25.452 1.00 205.84 166 ASP B O 1
ATOM 4172 N N . GLU B 1 167 ? 1.866 47.718 27.532 1.00 201.12 167 GLU B N 1
ATOM 4173 C CA . GLU B 1 167 ? 0.622 48.275 28.058 1.00 207.22 167 GLU B CA 1
ATOM 4174 C C . GLU B 1 167 ? -0.703 47.835 27.424 1.00 215.87 167 GLU B C 1
ATOM 4175 O O . GLU B 1 167 ? -0.965 46.649 27.224 1.00 214.17 167 GLU B O 1
ATOM 4181 N N . TYR B 1 168 ? -1.512 48.841 27.098 1.00 225.36 168 TYR B N 1
ATOM 4182 C CA . TYR B 1 168 ? -2.946 48.723 26.817 1.00 231.81 168 TYR B CA 1
ATOM 4183 C C . TYR B 1 168 ? -3.290 48.037 25.487 1.00 233.38 168 TYR B C 1
ATOM 4184 O O . TYR B 1 168 ? -2.599 47.116 25.049 1.00 234.64 168 TYR B O 1
ATOM 4193 N N . ASP B 1 169 ? -4.370 48.500 24.863 1.00 228.94 169 ASP B N 1
ATOM 4194 C CA . ASP B 1 169 ? -4.982 47.865 23.697 1.00 220.14 169 ASP B CA 1
ATOM 4195 C C . ASP B 1 169 ? -4.048 47.755 22.489 1.00 214.99 169 ASP B C 1
ATOM 4196 O O . ASP B 1 169 ? -4.485 47.412 21.387 1.00 210.22 169 ASP B O 1
ATOM 4201 N N . GLU B 1 170 ? -2.767 48.046 22.698 1.00 214.52 170 GLU B N 1
ATOM 4202 C CA . GLU B 1 170 ? -1.803 48.121 21.601 1.00 209.13 170 GLU B CA 1
ATOM 4203 C C . GLU B 1 170 ? -0.748 47.011 21.610 1.00 196.92 170 GLU B C 1
ATOM 4204 O O . GLU B 1 170 ? -0.386 46.481 22.662 1.00 194.21 170 GLU B O 1
ATOM 4210 N N . PHE B 1 171 ? -0.266 46.668 20.419 1.00 190.98 171 PHE B N 1
ATOM 4211 C CA . PHE B 1 171 ? 0.848 45.739 20.268 1.00 179.45 171 PHE B CA 1
ATOM 4212 C C . PHE B 1 171 ? 1.956 46.403 19.449 1.00 160.46 171 PHE B C 1
ATOM 4213 O O . PHE B 1 171 ? 1.694 47.301 18.653 1.00 159.89 171 PHE B O 1
ATOM 4221 N N . ILE B 1 172 ? 3.193 45.968 19.650 1.00 146.50 172 ILE B N 1
ATOM 4222 C CA . ILE B 1 172 ? 4.333 46.583 18.985 1.00 135.22 172 ILE B CA 1
ATOM 4223 C C . ILE B 1 172 ? 4.917 45.636 17.936 1.00 132.86 172 ILE B C 1
ATOM 4224 O O . ILE B 1 172 ? 4.770 44.414 18.035 1.00 140.44 172 ILE B O 1
ATOM 4229 N N . THR B 1 173 ? 5.560 46.200 16.917 1.00 125.35 173 THR B N 1
ATOM 4230 C CA . THR B 1 173 ? 6.355 45.403 15.985 1.00 114.89 173 THR B CA 1
ATOM 4231 C C . THR B 1 173 ? 7.770 45.970 15.847 1.00 103.48 173 THR B C 1
ATOM 4232 O O . THR B 1 173 ? 7.957 47.172 15.639 1.00 100.90 173 THR B O 1
ATOM 4236 N N . LEU B 1 174 ? 8.757 45.088 15.979 1.00 98.00 174 LEU B N 1
ATOM 4237 C CA . LEU B 1 174 ? 10.161 45.472 16.025 1.00 98.44 174 LEU B CA 1
ATOM 4238 C C . LEU B 1 174 ? 10.947 44.911 14.848 1.00 105.30 174 LEU B C 1
ATOM 4239 O O . LEU B 1 174 ? 10.876 43.715 14.548 1.00 110.49 174 LEU B O 1
ATOM 4244 N N . ARG B 1 175 ? 11.691 45.787 14.183 1.00 107.22 175 ARG B N 1
ATOM 4245 C CA . ARG B 1 175 ? 12.676 45.363 13.201 1.00 109.09 175 ARG B CA 1
ATOM 4246 C C . ARG B 1 175 ? 14.020 45.268 13.906 1.00 116.31 175 ARG B C 1
ATOM 4247 O O . ARG B 1 175 ? 14.577 46.273 14.348 1.00 119.79 175 ARG B O 1
ATOM 4255 N N . ILE B 1 176 ? 14.530 44.052 14.037 1.00 111.79 176 ILE B N 1
ATOM 4256 C CA . ILE B 1 176 ? 15.782 43.848 14.744 1.00 104.27 176 ILE B CA 1
ATOM 4257 C C . ILE B 1 176 ? 16.908 43.528 13.773 1.00 96.59 176 ILE B C 1
ATOM 4258 O O . ILE B 1 176 ? 16.926 42.472 13.161 1.00 97.66 176 ILE B O 1
ATOM 4263 N N . ARG B 1 177 ? 17.846 44.454 13.635 1.00 100.03 177 ARG B N 1
ATOM 4264 C CA . ARG B 1 177 ? 19.016 44.231 12.803 1.00 106.75 177 ARG B CA 1
ATOM 4265 C C . ARG B 1 177 ? 20.192 43.700 13.624 1.00 106.95 177 ARG B C 1
ATOM 4266 O O . ARG B 1 177 ? 20.663 44.357 14.558 1.00 97.25 177 ARG B O 1
ATOM 4274 N N . PHE B 1 178 ? 20.673 42.514 13.269 1.00 107.81 178 PHE B N 1
ATOM 4275 C CA . PHE B 1 178 ? 21.824 41.938 13.956 1.00 106.74 178 PHE B CA 1
ATOM 4276 C C . PHE B 1 178 ? 23.149 42.385 13.351 1.00 118.38 178 PHE B C 1
ATOM 4277 O O . PHE B 1 178 ? 23.238 42.671 12.156 1.00 122.19 178 PHE B O 1
ATOM 4285 N N . ALA B 1 179 ? 24.174 42.457 14.195 1.00 126.99 179 ALA B N 1
ATOM 4286 C CA . ALA B 1 179 ? 25.499 42.901 13.774 1.00 134.84 179 ALA B CA 1
ATOM 4287 C C . ALA B 1 179 ? 26.586 42.120 14.500 1.00 129.66 179 ALA B C 1
ATOM 4288 O O . ALA B 1 179 ? 26.392 41.676 15.630 1.00 129.12 179 ALA B O 1
ATOM 4290 N N . LEU B 1 180 ? 27.730 41.958 13.846 1.00 124.84 180 LEU B N 1
ATOM 4291 C CA . LEU B 1 180 ? 28.827 41.193 14.417 1.00 125.94 180 LEU B CA 1
ATOM 4292 C C . LEU B 1 180 ? 29.699 42.040 15.332 1.00 133.49 180 LEU B C 1
ATOM 4293 O O . LEU B 1 180 ? 30.326 43.002 14.887 1.00 144.78 180 LEU B O 1
ATOM 4298 N N . ASN B 1 181 ? 29.734 41.675 16.612 1.00 126.36 181 ASN B N 1
ATOM 4299 C CA . ASN B 1 181 ? 30.525 42.401 17.603 1.00 119.74 181 ASN B CA 1
ATOM 4300 C C . ASN B 1 181 ? 31.906 41.785 17.793 1.00 113.40 181 ASN B C 1
ATOM 4301 O O . ASN B 1 181 ? 32.067 40.568 17.698 1.00 117.28 181 ASN B O 1
ATOM 4306 N N . ARG B 1 182 ? 32.899 42.628 18.063 1.00 99.55 182 ARG B N 1
ATOM 4307 C CA . ARG B 1 182 ? 34.275 42.159 18.187 1.00 106.32 182 ARG B CA 1
ATOM 4308 C C . ARG B 1 182 ? 35.086 42.977 19.185 1.00 110.23 182 ARG B C 1
ATOM 4309 O O . ARG B 1 182 ? 34.699 44.082 19.568 1.00 102.58 182 ARG B O 1
ATOM 4317 N N . ARG B 1 183 ? 36.223 42.425 19.589 1.00 112.56 183 ARG B N 1
ATOM 4318 C CA . ARG B 1 183 ? 37.075 43.062 20.578 1.00 129.43 183 ARG B CA 1
ATOM 4319 C C . ARG B 1 183 ? 38.087 43.994 19.945 1.00 135.77 183 ARG B C 1
ATOM 4320 O O . ARG B 1 183 ? 37.976 44.332 18.770 1.00 140.85 183 ARG B O 1
ATOM 4328 N N . GLU B 1 184 ? 39.075 44.405 20.734 1.00 138.62 184 GLU B N 1
ATOM 4329 C CA . GLU B 1 184 ? 40.166 45.229 20.227 1.00 144.62 184 GLU B CA 1
ATOM 4330 C C . GLU B 1 184 ? 41.091 44.351 19.385 1.00 149.39 184 GLU B C 1
ATOM 4331 O O . GLU B 1 184 ? 41.696 44.807 18.413 1.00 146.48 184 GLU B O 1
ATOM 4337 N N . SER B 1 185 ? 41.204 43.089 19.787 1.00 154.87 185 SER B N 1
ATOM 4338 C CA . SER B 1 185 ? 41.794 42.062 18.946 1.00 157.56 185 SER B CA 1
ATOM 4339 C C . SER B 1 185 ? 40.723 41.657 17.944 1.00 152.24 185 SER B C 1
ATOM 4340 O O . SER B 1 185 ? 39.547 41.967 18.130 1.00 142.46 185 SER B O 1
ATOM 4343 N N . GLY B 1 186 ? 41.114 40.966 16.884 1.00 158.31 186 GLY B N 1
ATOM 4344 C CA . GLY B 1 186 ? 40.159 40.605 15.854 1.00 165.49 186 GLY B CA 1
ATOM 4345 C C . GLY B 1 186 ? 38.958 39.812 16.344 1.00 166.96 186 GLY B C 1
ATOM 4346 O O . GLY B 1 186 ? 37.925 39.779 15.682 1.00 169.36 186 GLY B O 1
ATOM 4347 N N . PHE B 1 187 ? 39.081 39.191 17.511 1.00 137.85 187 PHE B N 1
ATOM 4348 C CA . PHE B 1 187 ? 38.136 38.158 17.933 1.00 135.78 187 PHE B CA 1
ATOM 4349 C C . PHE B 1 187 ? 36.696 38.627 18.121 1.00 126.65 187 PHE B C 1
ATOM 4350 O O . PHE B 1 187 ? 36.432 39.813 18.312 1.00 121.47 187 PHE B O 1
ATOM 4358 N N . ILE B 1 188 ? 35.771 37.675 18.060 1.00 133.18 188 ILE B N 1
ATOM 4359 C CA . ILE B 1 188 ? 34.342 37.972 18.110 1.00 128.94 188 ILE B CA 1
ATOM 4360 C C . ILE B 1 188 ? 33.825 38.037 19.541 1.00 123.03 188 ILE B C 1
ATOM 4361 O O . ILE B 1 188 ? 33.848 37.040 20.260 1.00 133.90 188 ILE B O 1
ATOM 4366 N N . SER B 1 189 ? 33.335 39.206 19.942 1.00 119.01 189 SER B N 1
ATOM 4367 C CA . SER B 1 189 ? 32.779 39.387 21.281 1.00 118.97 189 SER B CA 1
ATOM 4368 C C . SER B 1 189 ? 31.442 38.680 21.451 1.00 119.40 189 SER B C 1
ATOM 4369 O O . SER B 1 189 ? 31.228 37.954 22.419 1.00 124.02 189 SER B O 1
ATOM 4372 N N . GLY B 1 190 ? 30.539 38.911 20.507 1.00 123.71 190 GLY B N 1
ATOM 4373 C CA . GLY B 1 190 ? 29.203 38.355 20.573 1.00 126.20 190 GLY B CA 1
ATOM 4374 C C . GLY B 1 190 ? 28.324 39.025 19.541 1.00 126.67 190 GLY B C 1
ATOM 4375 O O . GLY B 1 190 ? 28.779 39.350 18.447 1.00 130.42 190 GLY B O 1
ATOM 4376 N N . LEU B 1 191 ? 27.066 39.246 19.898 1.00 120.61 191 LEU B N 1
ATOM 4377 C CA . LEU B 1 191 ? 26.112 39.857 18.983 1.00 116.54 191 LEU B CA 1
ATOM 4378 C C . LEU B 1 191 ? 25.662 41.237 19.431 1.00 120.16 191 LEU B C 1
ATOM 4379 O O . LEU B 1 191 ? 25.598 41.523 20.627 1.00 122.48 191 LEU B O 1
ATOM 4384 N N . ILE B 1 192 ? 25.352 42.083 18.452 1.00 116.40 192 ILE B N 1
ATOM 4385 C CA . ILE B 1 192 ? 24.750 43.381 18.705 1.00 103.24 192 ILE B CA 1
ATOM 4386 C C . ILE B 1 192 ? 23.446 43.483 17.940 1.00 112.48 192 ILE B C 1
ATOM 4387 O O . ILE B 1 192 ? 23.433 43.432 16.710 1.00 122.88 192 ILE B O 1
ATOM 4392 N N . ALA B 1 193 ? 22.349 43.635 18.669 1.00 109.39 193 ALA B N 1
ATOM 4393 C CA . ALA B 1 193 ? 21.044 43.769 18.044 1.00 116.65 193 ALA B CA 1
ATOM 4394 C C . ALA B 1 193 ? 20.451 45.146 18.297 1.00 118.47 193 ALA B C 1
ATOM 4395 O O . ALA B 1 193 ? 20.330 45.587 19.444 1.00 124.44 193 ALA B O 1
ATOM 4397 N N . VAL B 1 194 ? 20.103 45.827 17.211 1.00 112.80 194 VAL B N 1
ATOM 4398 C CA . VAL B 1 194 ? 19.335 47.057 17.294 1.00 102.92 194 VAL B CA 1
ATOM 4399 C C . VAL B 1 194 ? 17.886 46.721 16.978 1.00 104.65 194 VAL B C 1
ATOM 4400 O O . VAL B 1 194 ? 17.597 46.067 15.980 1.00 100.20 194 VAL B O 1
ATOM 4404 N N . LEU B 1 195 ? 16.984 47.160 17.848 1.00 107.62 195 LEU B N 1
ATOM 4405 C CA . LEU B 1 195 ? 15.561 46.921 17.690 1.00 108.30 195 LEU B CA 1
ATOM 4406 C C . LEU B 1 195 ? 14.874 48.240 17.384 1.00 111.04 195 LEU B C 1
ATOM 4407 O O . LEU B 1 195 ? 14.958 49.190 18.166 1.00 102.69 195 LEU B O 1
ATOM 4412 N N . HIS B 1 196 ? 14.201 48.295 16.240 1.00 118.28 196 HIS B N 1
ATOM 4413 C CA . HIS B 1 196 ? 13.519 49.505 15.821 1.00 113.42 196 HIS B CA 1
ATOM 4414 C C . HIS B 1 196 ? 12.009 49.353 15.934 1.00 112.12 196 HIS B C 1
ATOM 4415 O O . HIS B 1 196 ? 11.407 48.525 15.252 1.00 115.69 196 HIS B O 1
ATOM 4422 N N . ASP B 1 197 ? 11.398 50.161 16.790 1.00 106.26 197 ASP B N 1
ATOM 4423 C CA . ASP B 1 197 ? 9.950 50.186 16.895 1.00 114.02 197 ASP B CA 1
ATOM 4424 C C . ASP B 1 197 ? 9.412 50.796 15.618 1.00 112.44 197 ASP B C 1
ATOM 4425 O O . ASP B 1 197 ? 9.323 52.024 15.504 1.00 101.98 197 ASP B O 1
ATOM 4430 N N . ALA B 1 198 ? 9.069 49.946 14.654 1.00 127.02 198 ALA B N 1
ATOM 4431 C CA . ALA B 1 198 ? 8.557 50.429 13.378 1.00 130.04 198 ALA B CA 1
ATOM 4432 C C . ALA B 1 198 ? 7.190 49.836 13.082 1.00 130.36 198 ALA B C 1
ATOM 4433 O O . ALA B 1 198 ? 7.021 49.043 12.167 1.00 122.50 198 ALA B O 1
ATOM 4435 N N . THR B 1 199 ? 6.207 50.242 13.867 1.00 134.89 199 THR B N 1
ATOM 4436 C CA . THR B 1 199 ? 4.860 49.722 13.721 1.00 130.45 199 THR B CA 1
ATOM 4437 C C . THR B 1 199 ? 4.041 50.643 12.831 1.00 122.73 199 THR B C 1
ATOM 4438 O O . THR B 1 199 ? 3.244 50.188 12.015 1.00 120.31 199 THR B O 1
ATOM 4442 N N . GLU B 1 200 ? 4.234 51.944 13.003 1.00 130.07 200 GLU B N 1
ATOM 4443 C CA . GLU B 1 200 ? 3.496 52.939 12.238 1.00 130.43 200 GLU B CA 1
ATOM 4444 C C . GLU B 1 200 ? 3.914 52.881 10.779 1.00 125.61 200 GLU B C 1
ATOM 4445 O O . GLU B 1 200 ? 3.074 52.863 9.876 1.00 118.75 200 GLU B O 1
ATOM 4451 N N . GLN B 1 201 ? 5.226 52.857 10.566 1.00 132.72 201 GLN B N 1
ATOM 4452 C CA . GLN B 1 201 ? 5.806 52.673 9.244 1.00 130.07 201 GLN B CA 1
ATOM 4453 C C . GLN B 1 201 ? 5.207 51.431 8.603 1.00 112.86 201 GLN B C 1
ATOM 4454 O O . GLN B 1 201 ? 4.577 51.501 7.550 1.00 99.64 201 GLN B O 1
ATOM 4460 N N . GLU B 1 202 ? 5.388 50.296 9.266 1.00 114.24 202 GLU B N 1
ATOM 4461 C CA . GLU B 1 202 ? 4.864 49.034 8.772 1.00 113.56 202 GLU B CA 1
ATOM 4462 C C . GLU B 1 202 ? 3.387 49.167 8.384 1.00 110.74 202 GLU B C 1
ATOM 4463 O O . GLU B 1 202 ? 2.952 48.636 7.361 1.00 103.44 202 GLU B O 1
ATOM 4469 N N . LYS B 1 203 ? 2.627 49.893 9.199 1.00 117.02 203 LYS B N 1
ATOM 4470 C CA . LYS B 1 203 ? 1.194 50.071 8.978 1.00 109.99 203 LYS B CA 1
ATOM 4471 C C . LYS B 1 203 ? 0.947 50.811 7.666 1.00 105.11 203 LYS B C 1
ATOM 4472 O O . LYS B 1 203 ? 0.185 50.343 6.810 1.00 103.45 203 LYS B O 1
ATOM 4478 N N . GLU B 1 204 ? 1.595 51.968 7.517 1.00 103.26 204 GLU B N 1
ATOM 4479 C CA . GLU B 1 204 ? 1.505 52.758 6.292 1.00 93.74 204 GLU B CA 1
ATOM 4480 C C . GLU B 1 204 ? 1.798 51.859 5.104 1.00 95.89 204 GLU B C 1
ATOM 4481 O O . GLU B 1 204 ? 0.948 51.661 4.238 1.00 88.88 204 GLU B O 1
ATOM 4487 N N . GLU B 1 205 ? 3.007 51.305 5.092 1.00 107.80 205 GLU B N 1
ATOM 4488 C CA . GLU B 1 205 ? 3.454 50.377 4.056 1.00 105.03 205 GLU B CA 1
ATOM 4489 C C . GLU B 1 205 ? 2.354 49.387 3.672 1.00 98.92 205 GLU B C 1
ATOM 4490 O O . GLU B 1 205 ? 1.937 49.331 2.517 1.00 89.18 205 GLU B O 1
ATOM 4496 N N . ARG B 1 206 ? 1.879 48.620 4.649 1.00 102.07 206 ARG B N 1
ATOM 4497 C CA . ARG B 1 206 ? 0.821 47.640 4.424 1.00 102.22 206 ARG B CA 1
ATOM 4498 C C . ARG B 1 206 ? -0.397 48.240 3.717 1.00 99.46 206 ARG B C 1
ATOM 4499 O O . ARG B 1 206 ? -0.861 47.715 2.692 1.00 97.78 206 ARG B O 1
ATOM 4507 N N . GLU B 1 207 ? -0.918 49.339 4.259 1.00 99.31 207 GLU B N 1
ATOM 4508 C CA . GLU B 1 207 ? -2.166 49.907 3.742 1.00 98.51 207 GLU B CA 1
ATOM 4509 C C . GLU B 1 207 ? -2.015 50.502 2.343 1.00 93.34 207 GLU B C 1
ATOM 4510 O O . GLU B 1 207 ? -2.962 50.501 1.548 1.00 85.85 207 GLU B O 1
ATOM 4516 N N . ARG B 1 208 ? -0.816 51.002 2.058 1.00 93.20 208 ARG B N 1
ATOM 4517 C CA . ARG B 1 208 ? -0.473 51.539 0.749 1.00 88.32 208 ARG B CA 1
ATOM 4518 C C . ARG B 1 208 ? -0.427 50.399 -0.268 1.00 88.36 208 ARG B C 1
ATOM 4519 O O . ARG B 1 208 ? -0.961 50.502 -1.389 1.00 86.77 208 ARG B O 1
ATOM 4527 N N . ARG B 1 209 ? 0.206 49.302 0.137 1.00 94.63 209 ARG B N 1
ATOM 4528 C CA . ARG B 1 209 ? 0.223 48.096 -0.679 1.00 97.75 209 ARG B CA 1
ATOM 4529 C C . ARG B 1 209 ? -1.209 47.725 -1.039 1.00 100.19 209 ARG B C 1
ATOM 4530 O O . ARG B 1 209 ? -1.564 47.618 -2.226 1.00 99.00 209 ARG B O 1
ATOM 4538 N N . LEU B 1 210 ? -2.036 47.536 -0.012 1.00 90.90 210 LEU B N 1
ATOM 4539 C CA . LEU B 1 210 ? -3.434 47.215 -0.257 1.00 88.57 210 LEU B CA 1
ATOM 4540 C C . LEU B 1 210 ? -4.062 48.245 -1.183 1.00 92.02 210 LEU B C 1
ATOM 4541 O O . LEU B 1 210 ? -4.976 47.932 -1.938 1.00 94.50 210 LEU B O 1
ATOM 4546 N N . PHE B 1 211 ? -3.580 49.481 -1.123 1.00 95.13 211 PHE B N 1
ATOM 4547 C CA . PHE B 1 211 ? -4.127 50.518 -1.984 1.00 97.76 211 PHE B CA 1
ATOM 4548 C C . PHE B 1 211 ? -3.893 50.206 -3.450 1.00 93.05 211 PHE B C 1
ATOM 4549 O O . PHE B 1 211 ? -4.836 50.208 -4.236 1.00 89.31 211 PHE B O 1
ATOM 4557 N N . VAL B 1 212 ? -2.643 49.950 -3.830 1.00 97.39 212 VAL B N 1
ATOM 4558 C CA . VAL B 1 212 ? -2.388 49.601 -5.233 1.00 94.92 212 VAL B CA 1
ATOM 4559 C C . VAL B 1 212 ? -3.138 48.324 -5.628 1.00 104.18 212 VAL B C 1
ATOM 4560 O O . VAL B 1 212 ? -3.771 48.273 -6.686 1.00 110.39 212 VAL B O 1
ATOM 4564 N N . SER B 1 213 ? -3.081 47.303 -4.774 1.00 107.81 213 SER B N 1
ATOM 4565 C CA . SER B 1 213 ? -3.850 46.083 -5.019 1.00 110.12 213 SER B CA 1
ATOM 4566 C C . SER B 1 213 ? -5.303 46.424 -5.375 1.00 107.23 213 SER B C 1
ATOM 4567 O O . SER B 1 213 ? -5.880 45.912 -6.353 1.00 108.41 213 SER B O 1
ATOM 4570 N N . ASN B 1 214 ? -5.882 47.307 -4.571 1.00 103.32 214 ASN B N 1
ATOM 4571 C CA . ASN B 1 214 ? -7.233 47.793 -4.788 1.00 106.48 214 ASN B CA 1
ATOM 4572 C C . ASN B 1 214 ? -7.394 48.465 -6.136 1.00 109.69 214 ASN B C 1
ATOM 4573 O O . ASN B 1 214 ? -8.281 48.117 -6.890 1.00 109.39 214 ASN B O 1
ATOM 4578 N N . VAL B 1 215 ? -6.543 49.436 -6.438 1.00 109.48 215 VAL B N 1
ATOM 4579 C CA . VAL B 1 215 ? -6.601 50.086 -7.738 1.00 111.71 215 VAL B CA 1
ATOM 4580 C C . VAL B 1 215 ? -6.703 49.035 -8.840 1.00 115.15 215 VAL B C 1
ATOM 4581 O O . VAL B 1 215 ? -7.574 49.116 -9.715 1.00 123.53 215 VAL B O 1
ATOM 4585 N N . SER B 1 216 ? -5.831 48.033 -8.780 1.00 111.31 216 SER B N 1
ATOM 4586 C CA . SER B 1 216 ? -5.884 46.942 -9.746 1.00 112.00 216 SER B CA 1
ATOM 4587 C C . SER B 1 216 ? -7.261 46.277 -9.774 1.00 117.19 216 SER B C 1
ATOM 4588 O O . SER B 1 216 ? -8.050 46.542 -10.677 1.00 118.41 216 SER B O 1
ATOM 4591 N N . HIS B 1 217 ? -7.557 45.431 -8.788 1.00 122.53 217 HIS B N 1
ATOM 4592 C CA . HIS B 1 217 ? -8.828 44.693 -8.793 1.00 128.70 217 HIS B CA 1
ATOM 4593 C C . HIS B 1 217 ? -9.985 45.587 -9.239 1.00 129.57 217 HIS B C 1
ATOM 4594 O O . HIS B 1 217 ? -10.787 45.226 -10.106 1.00 133.34 217 HIS B O 1
ATOM 4601 N N . GLU B 1 218 ? -10.020 46.774 -8.648 1.00 132.46 218 GLU B N 1
ATOM 4602 C CA . GLU B 1 218 ? -11.094 47.749 -8.789 1.00 139.60 218 GLU B CA 1
ATOM 4603 C C . GLU B 1 218 ? -11.282 48.287 -10.205 1.00 132.89 218 GLU B C 1
ATOM 4604 O O . GLU B 1 218 ? -12.405 48.585 -10.610 1.00 134.44 218 GLU B O 1
ATOM 4610 N N . LEU B 1 219 ? -10.189 48.448 -10.946 1.00 123.53 219 LEU B N 1
ATOM 4611 C CA . LEU B 1 219 ? -10.307 48.855 -12.346 1.00 123.49 219 LEU B CA 1
ATOM 4612 C C . LEU B 1 219 ? -10.526 47.653 -13.260 1.00 126.20 219 LEU B C 1
ATOM 4613 O O . LEU B 1 219 ? -11.298 47.721 -14.217 1.00 125.34 219 LEU B O 1
ATOM 4618 N N . ARG B 1 220 ? -9.842 46.554 -12.957 1.00 128.14 220 ARG B N 1
ATOM 4619 C CA . ARG B 1 220 ? -9.916 45.350 -13.778 1.00 126.71 220 ARG B CA 1
ATOM 4620 C C . ARG B 1 220 ? -11.329 44.782 -13.867 1.00 131.43 220 ARG B C 1
ATOM 4621 O O . ARG B 1 220 ? -11.791 44.429 -14.951 1.00 145.95 220 ARG B O 1
ATOM 4629 N N . THR B 1 221 ? -12.013 44.683 -12.731 1.00 122.41 221 THR B N 1
ATOM 4630 C CA . THR B 1 221 ? -13.326 44.031 -12.710 1.00 130.80 221 THR B CA 1
ATOM 4631 C C . THR B 1 221 ? -14.436 44.742 -13.511 1.00 133.24 221 THR B C 1
ATOM 4632 O O . THR B 1 221 ? -15.310 44.080 -14.071 1.00 135.12 221 THR B O 1
ATOM 4636 N N . PRO B 1 222 ? -14.417 46.085 -13.559 1.00 135.19 222 PRO B N 1
ATOM 4637 C CA . PRO B 1 222 ? -15.344 46.760 -14.473 1.00 139.62 222 PRO B CA 1
ATOM 4638 C C . PRO B 1 222 ? -14.953 46.476 -15.917 1.00 146.14 222 PRO B C 1
ATOM 4639 O O . PRO B 1 222 ? -15.815 46.335 -16.783 1.00 152.14 222 PRO B O 1
ATOM 4643 N N . LEU B 1 223 ? -13.650 46.392 -16.164 1.00 140.33 223 LEU B N 1
ATOM 4644 C CA . LEU B 1 223 ? -13.142 46.076 -17.492 1.00 134.44 223 LEU B CA 1
ATOM 4645 C C . LEU B 1 223 ? -13.605 44.694 -17.944 1.00 145.36 223 LEU B C 1
ATOM 4646 O O . LEU B 1 223 ? -14.239 44.559 -18.990 1.00 158.07 223 LEU B O 1
ATOM 4651 N N . THR B 1 224 ? -13.296 43.671 -17.152 1.00 141.83 224 THR B N 1
ATOM 4652 C CA . THR B 1 224 ? -13.711 42.308 -17.474 1.00 144.78 224 THR B CA 1
ATOM 4653 C C . THR B 1 224 ? -15.233 42.187 -17.555 1.00 152.11 224 THR B C 1
ATOM 4654 O O . THR B 1 224 ? -15.764 41.255 -18.162 1.00 152.19 224 THR B O 1
ATOM 4658 N N . SER B 1 225 ? -15.928 43.140 -16.942 1.00 153.91 225 SER B N 1
ATOM 4659 C CA . SER B 1 225 ? -17.381 43.207 -17.025 1.00 157.33 225 SER B CA 1
ATOM 4660 C C . SER B 1 225 ? -17.798 43.756 -18.383 1.00 154.70 225 SER B C 1
ATOM 4661 O O . SER B 1 225 ? -18.484 43.084 -19.150 1.00 157.59 225 SER B O 1
ATOM 4664 N N . VAL B 1 226 ? -17.376 44.982 -18.674 1.00 148.88 226 VAL B N 1
ATOM 4665 C CA . VAL B 1 226 ? -17.671 45.609 -19.957 1.00 148.32 226 VAL B CA 1
ATOM 4666 C C . VAL B 1 226 ? -17.175 44.751 -21.118 1.00 157.36 226 VAL B C 1
ATOM 4667 O O . VAL B 1 226 ? -17.785 44.732 -22.187 1.00 166.17 226 VAL B O 1
ATOM 4671 N N . LYS B 1 227 ? -16.076 44.032 -20.903 1.00 155.25 227 LYS B N 1
ATOM 4672 C CA . LYS B 1 227 ? -15.528 43.168 -21.941 1.00 154.73 227 LYS B CA 1
ATOM 4673 C C . LYS B 1 227 ? -16.412 41.943 -22.135 1.00 158.32 227 LYS B C 1
ATOM 4674 O O . LYS B 1 227 ? -16.596 41.480 -23.256 1.00 163.52 227 LYS B O 1
ATOM 4680 N N . SER B 1 228 ? -16.962 41.424 -21.041 1.00 156.25 228 SER B N 1
ATOM 4681 C CA . SER B 1 228 ? -17.821 40.247 -21.108 1.00 167.11 228 SER B CA 1
ATOM 4682 C C . SER B 1 228 ? -19.160 40.574 -21.777 1.00 177.19 228 SER B C 1
ATOM 4683 O O . SER B 1 228 ? -19.800 39.702 -22.365 1.00 179.96 228 SER B O 1
ATOM 4686 N N . TYR B 1 229 ? -19.575 41.835 -21.685 1.00 179.90 229 TYR B N 1
ATOM 4687 C CA . TYR B 1 229 ? -20.795 42.295 -22.341 1.00 182.69 229 TYR B CA 1
ATOM 4688 C C . TYR B 1 229 ? -20.565 42.515 -23.829 1.00 182.98 229 TYR B C 1
ATOM 4689 O O . TYR B 1 229 ? -21.182 41.854 -24.662 1.00 188.92 229 TYR B O 1
ATOM 4698 N N . LEU B 1 230 ? -19.676 43.448 -24.159 1.00 179.55 230 LEU B N 1
ATOM 4699 C CA . LEU B 1 230 ? -19.334 43.720 -25.553 1.00 179.39 230 LEU B CA 1
ATOM 4700 C C . LEU B 1 230 ? -18.929 42.439 -26.278 1.00 183.08 230 LEU B C 1
ATOM 4701 O O . LEU B 1 230 ? -19.094 42.324 -27.493 1.00 183.35 230 LEU B O 1
ATOM 4706 N N . GLU B 1 231 ? -18.400 41.481 -25.523 1.00 183.37 231 GLU B N 1
ATOM 4707 C CA . GLU B 1 231 ? -17.967 40.209 -26.090 1.00 186.91 231 GLU B CA 1
ATOM 4708 C C . GLU B 1 231 ? -19.162 39.327 -26.425 1.00 193.66 231 GLU B C 1
ATOM 4709 O O . GLU B 1 231 ? -19.082 38.462 -27.297 1.00 196.54 231 GLU B O 1
ATOM 4715 N N . ALA B 1 232 ? -20.267 39.543 -25.722 1.00 196.38 232 ALA B N 1
ATOM 4716 C CA . ALA B 1 232 ? -21.515 38.868 -26.048 1.00 204.12 232 ALA B CA 1
ATOM 4717 C C . ALA B 1 232 ? -22.175 39.571 -27.228 1.00 214.77 232 ALA B C 1
ATOM 4718 O O . ALA B 1 232 ? -22.870 38.944 -28.027 1.00 222.27 232 ALA B O 1
ATOM 4720 N N . LEU B 1 233 ? -21.936 40.876 -27.339 1.00 215.65 233 LEU B N 1
ATOM 4721 C CA . LEU B 1 233 ? -22.533 41.693 -28.394 1.00 223.49 233 LEU B CA 1
ATOM 4722 C C . LEU B 1 233 ? -21.777 41.561 -29.711 1.00 231.86 233 LEU B C 1
ATOM 4723 O O . LEU B 1 233 ? -21.992 42.334 -30.641 1.00 239.93 233 LEU B O 1
ATOM 4728 N N . ASP B 1 234 ? -20.884 40.581 -29.779 1.00 229.83 234 ASP B N 1
ATOM 4729 C CA . ASP B 1 234 ? -20.122 40.333 -30.994 1.00 229.52 234 ASP B CA 1
ATOM 4730 C C . ASP B 1 234 ? -19.941 38.843 -31.279 1.00 232.99 234 ASP B C 1
ATOM 4731 O O . ASP B 1 234 ? -20.008 38.413 -32.431 1.00 236.81 234 ASP B O 1
ATOM 4736 N N . ASP B 1 235 ? -19.717 38.059 -30.228 1.00 231.78 235 ASP B N 1
ATOM 4737 C CA . ASP B 1 235 ? -19.504 36.618 -30.369 1.00 233.93 235 ASP B CA 1
ATOM 4738 C C . ASP B 1 235 ? -20.636 35.971 -31.170 1.00 245.31 235 ASP B C 1
ATOM 4739 O O . ASP B 1 235 ? -20.559 34.795 -31.528 1.00 250.72 235 ASP B O 1
ATOM 4744 N N . GLY B 1 236 ? -21.681 36.748 -31.450 1.00 249.30 236 GLY B N 1
ATOM 4745 C CA . GLY B 1 236 ? -22.805 36.283 -32.247 1.00 254.92 236 GLY B CA 1
ATOM 4746 C C . GLY B 1 236 ? -24.174 36.589 -31.660 1.00 255.64 236 GLY B C 1
ATOM 4747 O O . GLY B 1 236 ? -25.159 35.937 -32.009 1.00 259.55 236 GLY B O 1
ATOM 4748 N N . ALA B 1 237 ? -24.232 37.579 -30.770 1.00 250.55 237 ALA B N 1
ATOM 4749 C CA . ALA B 1 237 ? -25.487 38.021 -30.159 1.00 252.20 237 ALA B CA 1
ATOM 4750 C C . ALA B 1 237 ? -25.758 39.502 -30.431 1.00 252.84 237 ALA B C 1
ATOM 4751 O O . ALA B 1 237 ? -26.663 40.101 -29.848 1.00 256.54 237 ALA B O 1
ATOM 4753 N N . LEU B 1 238 ? -24.969 40.080 -31.329 1.00 249.02 238 LEU B N 1
ATOM 4754 C CA . LEU B 1 238 ? -25.009 41.510 -31.624 1.00 244.52 238 LEU B CA 1
ATOM 4755 C C . LEU B 1 238 ? -26.407 42.069 -31.912 1.00 253.84 238 LEU B C 1
ATOM 4756 O O . LEU B 1 238 ? -27.073 41.646 -32.855 1.00 262.97 238 LEU B O 1
ATOM 4761 N N . THR B 1 239 ? -26.833 43.022 -31.086 1.00 248.77 239 THR B N 1
ATOM 4762 C CA . THR B 1 239 ? -28.076 43.772 -31.296 1.00 252.36 239 THR B CA 1
ATOM 4763 C C . THR B 1 239 ? -29.259 42.970 -31.856 1.00 253.91 239 THR B C 1
ATOM 4764 O O . THR B 1 239 ? -29.595 43.080 -33.036 1.00 254.04 239 THR B O 1
ATOM 4768 N N . GLU B 1 240 ? -29.891 42.177 -30.996 1.00 254.55 240 GLU B N 1
ATOM 4769 C CA . GLU B 1 240 ? -31.110 41.462 -31.362 1.00 265.05 240 GLU B CA 1
ATOM 4770 C C . GLU B 1 240 ? -32.141 41.476 -30.238 1.00 266.36 240 GLU B C 1
ATOM 4771 O O . GLU B 1 240 ? -33.267 41.937 -30.424 1.00 276.76 240 GLU B O 1
ATOM 4777 N N . SER B 1 241 ? -31.751 40.977 -29.070 1.00 254.52 241 SER B N 1
ATOM 4778 C CA . SER B 1 241 ? -32.693 40.818 -27.965 1.00 257.36 241 SER B CA 1
ATOM 4779 C C . SER B 1 241 ? -32.522 41.856 -26.854 1.00 250.82 241 SER B C 1
ATOM 4780 O O . SER B 1 241 ? -33.445 42.610 -26.553 1.00 255.54 241 SER B O 1
ATOM 4783 N N . VAL B 1 242 ? -31.337 41.884 -26.250 1.00 239.88 242 VAL B N 1
ATOM 4784 C CA . VAL B 1 242 ? -31.075 42.712 -25.072 1.00 231.27 242 VAL B CA 1
ATOM 4785 C C . VAL B 1 242 ? -30.100 43.865 -25.340 1.00 222.00 242 VAL B C 1
ATOM 4786 O O . VAL B 1 242 ? -29.533 44.425 -24.402 1.00 220.02 242 VAL B O 1
ATOM 4790 N N . ALA B 1 243 ? -29.915 44.218 -26.611 1.00 217.49 243 ALA B N 1
ATOM 4791 C CA . ALA B 1 243 ? -28.874 45.170 -27.016 1.00 208.46 243 ALA B CA 1
ATOM 4792 C C . ALA B 1 243 ? -28.829 46.494 -26.243 1.00 207.41 243 ALA B C 1
ATOM 4793 O O . ALA B 1 243 ? -27.819 46.801 -25.600 1.00 207.56 243 ALA B O 1
ATOM 4795 N N . PRO B 1 244 ? -29.914 47.288 -26.311 1.00 204.28 244 PRO B N 1
ATOM 4796 C CA . PRO B 1 244 ? -29.891 48.607 -25.667 1.00 203.84 244 PRO B CA 1
ATOM 4797 C C . PRO B 1 244 ? -29.505 48.512 -24.191 1.00 202.59 244 PRO B C 1
ATOM 4798 O O . PRO B 1 244 ? -28.888 49.431 -23.649 1.00 184.98 244 PRO B O 1
ATOM 4802 N N . SER B 1 245 ? -29.866 47.398 -23.561 1.00 213.23 245 SER B N 1
ATOM 4803 C CA . SER B 1 245 ? -29.568 47.166 -22.152 1.00 209.64 245 SER B CA 1
ATOM 4804 C C . SER B 1 245 ? -28.088 46.860 -21.939 1.00 202.79 245 SER B C 1
ATOM 4805 O O . SER B 1 245 ? -27.530 47.168 -20.888 1.00 203.11 245 SER B O 1
ATOM 4808 N N . PHE B 1 246 ? -27.458 46.246 -22.936 1.00 198.39 246 PHE B N 1
ATOM 4809 C CA . PHE B 1 246 ? -26.029 45.962 -22.871 1.00 190.72 246 PHE B CA 1
ATOM 4810 C C . PHE B 1 246 ? -25.223 47.232 -23.106 1.00 184.23 246 PHE B C 1
ATOM 4811 O O . PHE B 1 246 ? -24.171 47.435 -22.497 1.00 168.06 246 PHE B O 1
ATOM 4819 N N . ILE B 1 247 ? -25.725 48.087 -23.990 1.00 194.82 247 ILE B N 1
ATOM 4820 C CA . ILE B 1 247 ? -25.095 49.379 -24.226 1.00 193.76 247 ILE B CA 1
ATOM 4821 C C . ILE B 1 247 ? -25.278 50.277 -23.005 1.00 196.86 247 ILE B C 1
ATOM 4822 O O . ILE B 1 247 ? -24.411 51.087 -22.681 1.00 187.57 247 ILE B O 1
ATOM 4827 N N . LYS B 1 248 ? -26.414 50.117 -22.331 1.00 207.61 248 LYS B N 1
ATOM 4828 C CA . LYS B 1 248 ? -26.713 50.831 -21.091 1.00 204.35 248 LYS B CA 1
ATOM 4829 C C . LYS B 1 248 ? -25.763 50.406 -19.975 1.00 188.39 248 LYS B C 1
ATOM 4830 O O . LYS B 1 248 ? -25.055 51.231 -19.396 1.00 179.84 248 LYS B O 1
ATOM 4836 N N . VAL B 1 249 ? -25.762 49.111 -19.679 1.00 183.28 249 VAL B N 1
ATOM 4837 C CA . VAL B 1 249 ? -24.841 48.539 -18.712 1.00 171.94 249 VAL B CA 1
ATOM 4838 C C . VAL B 1 249 ? -23.426 49.013 -18.997 1.00 160.78 249 VAL B C 1
ATOM 4839 O O . VAL B 1 249 ? -22.807 49.698 -18.178 1.00 155.43 249 VAL B O 1
ATOM 4843 N N . SER B 1 250 ? -22.923 48.651 -20.171 1.00 158.45 250 SER B N 1
ATOM 4844 C CA . SER B 1 250 ? -21.549 48.961 -20.542 1.00 157.71 250 SER B CA 1
ATOM 4845 C C . SER B 1 250 ? -21.231 50.452 -20.437 1.00 149.94 250 SER B C 1
ATOM 4846 O O . SER B 1 250 ? -20.186 50.830 -19.907 1.00 141.05 250 SER B O 1
ATOM 4849 N N . LEU B 1 251 ? -22.133 51.296 -20.927 1.00 152.69 251 LEU B N 1
ATOM 4850 C CA . LEU B 1 251 ? -21.914 52.736 -20.874 1.00 134.99 251 LEU B CA 1
ATOM 4851 C C . LEU B 1 251 ? -21.805 53.238 -19.435 1.00 162.11 251 LEU B C 1
ATOM 4852 O O . LEU B 1 251 ? -20.798 53.849 -19.053 1.00 152.66 251 LEU B O 1
ATOM 4857 N N . ASP B 1 252 ? -22.847 52.986 -18.644 1.00 173.39 252 ASP B N 1
ATOM 4858 C CA . ASP B 1 252 ? -22.861 53.402 -17.242 1.00 173.41 252 ASP B CA 1
ATOM 4859 C C . ASP B 1 252 ? -21.590 52.945 -16.538 1.00 166.54 252 ASP B C 1
ATOM 4860 O O . ASP B 1 252 ? -20.986 53.694 -15.769 1.00 166.26 252 ASP B O 1
ATOM 4865 N N . GLU B 1 253 ? -21.183 51.710 -16.817 1.00 162.86 253 GLU B N 1
ATOM 4866 C CA . GLU B 1 253 ? -19.985 51.146 -16.207 1.00 153.52 253 GLU B CA 1
ATOM 4867 C C . GLU B 1 253 ? -18.707 51.891 -16.608 1.00 146.62 253 GLU B C 1
ATOM 4868 O O . GLU B 1 253 ? -17.873 52.202 -15.750 1.00 141.46 253 GLU B O 1
ATOM 4874 N N . THR B 1 254 ? -18.549 52.178 -17.901 1.00 147.44 254 THR B N 1
ATOM 4875 C CA . THR B 1 254 ? -17.355 52.889 -18.370 1.00 143.76 254 THR B CA 1
ATOM 4876 C C . THR B 1 254 ? -17.321 54.326 -17.849 1.00 138.72 254 THR B C 1
ATOM 4877 O O . THR B 1 254 ? -16.247 54.917 -17.703 1.00 129.89 254 THR B O 1
ATOM 4881 N N . ASN B 1 255 ? -18.499 54.883 -17.575 1.00 138.54 255 ASN B N 1
ATOM 4882 C CA . ASN B 1 255 ? -18.590 56.184 -16.914 1.00 138.48 255 ASN B CA 1
ATOM 4883 C C . ASN B 1 255 ? -18.217 56.096 -15.429 1.00 136.38 255 ASN B C 1
ATOM 4884 O O . ASN B 1 255 ? -17.675 57.048 -14.843 1.00 131.96 255 ASN B O 1
ATOM 4889 N N . ARG B 1 256 ? -18.502 54.945 -14.824 1.00 134.39 256 ARG B N 1
ATOM 4890 C CA . ARG B 1 256 ? -18.052 54.685 -13.461 1.00 126.52 256 ARG B CA 1
ATOM 4891 C C . ARG B 1 256 ? -16.528 54.637 -13.426 1.00 121.55 256 ARG B C 1
ATOM 4892 O O . ARG B 1 256 ? -15.911 55.249 -12.561 1.00 120.86 256 ARG B O 1
ATOM 4900 N N . MET B 1 257 ? -15.928 53.912 -14.368 1.00 124.60 257 MET B N 1
ATOM 4901 C CA . MET B 1 257 ? -14.467 53.874 -14.493 1.00 128.73 257 MET B CA 1
ATOM 4902 C C . MET B 1 257 ? -13.875 55.250 -14.800 1.00 132.02 257 MET B C 1
ATOM 4903 O O . MET B 1 257 ? -12.782 55.587 -14.342 1.00 127.48 257 MET B O 1
ATOM 4908 N N . MET B 1 258 ? -14.601 56.036 -15.587 1.00 136.25 258 MET B N 1
ATOM 4909 C CA . MET B 1 258 ? -14.223 57.417 -15.863 1.00 133.55 258 MET B CA 1
ATOM 4910 C C . MET B 1 258 ? -14.078 58.190 -14.553 1.00 122.87 258 MET B C 1
ATOM 4911 O O . MET B 1 258 ? -12.986 58.668 -14.212 1.00 111.87 258 MET B O 1
ATOM 4916 N N . ARG B 1 259 ? -15.185 58.302 -13.819 1.00 126.55 259 ARG B N 1
ATOM 4917 C CA . ARG B 1 259 ? -15.190 59.023 -12.546 1.00 121.49 259 ARG B CA 1
ATOM 4918 C C . ARG B 1 259 ? -14.166 58.483 -11.549 1.00 116.62 259 ARG B C 1
ATOM 4919 O O . ARG B 1 259 ? -13.484 59.250 -10.871 1.00 113.27 259 ARG B O 1
ATOM 4927 N N . MET B 1 260 ? -14.057 57.161 -11.469 1.00 112.53 260 MET B N 1
ATOM 4928 C CA . MET B 1 260 ? -13.076 56.528 -10.597 1.00 106.03 260 MET B CA 1
ATOM 4929 C C . MET B 1 260 ? -11.661 56.952 -10.941 1.00 103.00 260 MET B C 1
ATOM 4930 O O . MET B 1 260 ? -10.858 57.217 -10.057 1.00 107.13 260 MET B O 1
ATOM 4935 N N . ILE B 1 261 ? -11.348 56.997 -12.229 1.00 106.55 261 ILE B N 1
ATOM 4936 C CA . ILE B 1 261 ? -10.007 57.382 -12.667 1.00 103.03 261 ILE B CA 1
ATOM 4937 C C . ILE B 1 261 ? -9.739 58.865 -12.417 1.00 107.27 261 ILE B C 1
ATOM 4938 O O . ILE B 1 261 ? -8.595 59.267 -12.176 1.00 104.79 261 ILE B O 1
ATOM 4943 N N . THR B 1 262 ? -10.798 59.671 -12.464 1.00 110.95 262 THR B N 1
ATOM 4944 C CA . THR B 1 262 ? -10.692 61.085 -12.104 1.00 107.56 262 THR B CA 1
ATOM 4945 C C . THR B 1 262 ? -10.361 61.260 -10.619 1.00 109.59 262 THR B C 1
ATOM 4946 O O . THR B 1 262 ? -9.399 61.962 -10.257 1.00 103.52 262 THR B O 1
ATOM 4950 N N . ASP B 1 263 ? -11.166 60.627 -9.765 1.00 114.74 263 ASP B N 1
ATOM 4951 C CA . ASP B 1 263 ? -10.899 60.596 -8.327 1.00 114.25 263 ASP B CA 1
ATOM 4952 C C . ASP B 1 263 ? -9.466 60.124 -8.053 1.00 113.58 263 ASP B C 1
ATOM 4953 O O . ASP B 1 263 ? -8.746 60.734 -7.272 1.00 116.85 263 ASP B O 1
ATOM 4958 N N . LEU B 1 264 ? -9.060 59.038 -8.705 1.00 102.66 264 LEU B N 1
ATOM 4959 C CA . LEU B 1 264 ? -7.724 58.480 -8.525 1.00 98.80 264 LEU B CA 1
ATOM 4960 C C . LEU B 1 264 ? -6.635 59.464 -8.919 1.00 100.20 264 LEU B C 1
ATOM 4961 O O . LEU B 1 264 ? -5.584 59.518 -8.288 1.00 97.15 264 LEU B O 1
ATOM 4966 N N . LEU B 1 265 ? -6.867 60.223 -9.982 1.00 104.76 265 LEU B N 1
ATOM 4967 C CA . LEU B 1 265 ? -5.893 61.235 -10.363 1.00 103.13 265 LEU B CA 1
ATOM 4968 C C . LEU B 1 265 ? -5.792 62.271 -9.251 1.00 96.57 265 LEU B C 1
ATOM 4969 O O . LEU B 1 265 ? -4.694 62.663 -8.855 1.00 81.48 265 LEU B O 1
ATOM 4974 N N . SER B 1 266 ? -6.945 62.696 -8.738 1.00 100.74 266 SER B N 1
ATOM 4975 C CA . SER B 1 266 ? -6.976 63.712 -7.683 1.00 99.41 266 SER B CA 1
ATOM 4976 C C . SER B 1 266 ? -6.210 63.255 -6.437 1.00 95.92 266 SER B C 1
ATOM 4977 O O . SER B 1 266 ? -5.361 63.976 -5.893 1.00 93.03 266 SER B O 1
ATOM 4980 N N . LEU B 1 267 ? -6.518 62.044 -5.993 1.00 95.07 267 LEU B N 1
ATOM 4981 C CA . LEU B 1 267 ? -5.830 61.448 -4.862 1.00 91.39 267 LEU B CA 1
ATOM 4982 C C . LEU B 1 267 ? -4.352 61.334 -5.160 1.00 91.95 267 LEU B C 1
ATOM 4983 O O . LEU B 1 267 ? -3.530 61.487 -4.271 1.00 92.72 267 LEU B O 1
ATOM 4988 N N . SER B 1 268 ? -4.015 61.050 -6.413 1.00 88.12 268 SER B N 1
ATOM 4989 C CA . SER B 1 268 ? -2.616 60.902 -6.796 1.00 94.16 268 SER B CA 1
ATOM 4990 C C . SER B 1 268 ? -1.886 62.219 -6.583 1.00 90.48 268 SER B C 1
ATOM 4991 O O . SER B 1 268 ? -0.846 62.267 -5.930 1.00 86.50 268 SER B O 1
ATOM 4994 N N . ARG B 1 269 ? -2.446 63.291 -7.130 1.00 87.40 269 ARG B N 1
ATOM 4995 C CA . ARG B 1 269 ? -1.892 64.616 -6.911 1.00 99.04 269 ARG B CA 1
ATOM 4996 C C . ARG B 1 269 ? -1.748 64.916 -5.414 1.00 99.70 269 ARG B C 1
ATOM 4997 O O . ARG B 1 269 ? -0.764 65.525 -4.992 1.00 93.54 269 ARG B O 1
ATOM 5005 N N . ILE B 1 270 ? -2.726 64.485 -4.617 1.00 95.35 270 ILE B N 1
ATOM 5006 C CA . ILE B 1 270 ? -2.672 64.698 -3.167 1.00 85.84 270 ILE B CA 1
ATOM 5007 C C . ILE B 1 270 ? -1.546 63.894 -2.501 1.00 91.74 270 ILE B C 1
ATOM 5008 O O . ILE B 1 270 ? -0.933 64.352 -1.538 1.00 88.97 270 ILE B O 1
ATOM 5013 N N . ASP B 1 271 ? -1.264 62.709 -3.037 1.00 106.35 271 ASP B N 1
ATOM 5014 C CA . ASP B 1 271 ? -0.234 61.824 -2.499 1.00 109.12 271 ASP B CA 1
ATOM 5015 C C . ASP B 1 271 ? 1.166 62.300 -2.842 1.00 111.87 271 ASP B C 1
ATOM 5016 O O . ASP B 1 271 ? 2.102 62.116 -2.068 1.00 108.81 271 ASP B O 1
ATOM 5021 N N . ASN B 1 272 ? 1.299 62.914 -4.010 1.00 118.11 272 ASN B N 1
ATOM 5022 C CA . ASN B 1 272 ? 2.583 63.417 -4.476 1.00 118.99 272 ASN B CA 1
ATOM 5023 C C . ASN B 1 272 ? 2.850 64.852 -4.025 1.00 114.76 272 ASN B C 1
ATOM 5024 O O . ASN B 1 272 ? 3.768 65.502 -4.522 1.00 120.21 272 ASN B O 1
ATOM 5029 N N . GLN B 1 273 ? 2.049 65.336 -3.079 1.00 115.50 273 GLN B N 1
ATOM 5030 C CA . GLN B 1 273 ? 2.097 66.738 -2.651 1.00 124.45 273 GLN B CA 1
ATOM 5031 C C . GLN B 1 273 ? 2.237 67.721 -3.816 1.00 118.38 273 GLN B C 1
ATOM 5032 O O . GLN B 1 273 ? 2.966 68.710 -3.721 1.00 120.29 273 GLN B O 1
ATOM 5038 N N . THR B 1 274 ? 1.544 67.438 -4.915 1.00 144.89 274 THR B N 1
ATOM 5039 C CA . THR B 1 274 ? 1.457 68.389 -6.013 1.00 141.12 274 THR B CA 1
ATOM 5040 C C . THR B 1 274 ? 0.178 69.189 -5.828 1.00 139.73 274 THR B C 1
ATOM 5041 O O . THR B 1 274 ? 0.156 70.404 -6.011 1.00 151.14 274 THR B O 1
ATOM 5045 N N . SER B 1 275 ? -0.883 68.502 -5.425 1.00 133.78 275 SER B N 1
ATOM 5046 C CA . SER B 1 275 ? -2.186 69.138 -5.270 1.00 139.34 275 SER B CA 1
ATOM 5047 C C . SER B 1 275 ? -2.211 70.012 -4.029 1.00 140.12 275 SER B C 1
ATOM 5048 O O . SER B 1 275 ? -2.449 69.526 -2.927 1.00 145.28 275 SER B O 1
ATOM 5051 N N . HIS B 1 276 ? -1.966 71.302 -4.208 1.00 141.98 276 HIS B N 1
ATOM 5052 C CA . HIS B 1 276 ? -2.013 72.220 -3.084 1.00 151.05 276 HIS B CA 1
ATOM 5053 C C . HIS B 1 276 ? -3.227 73.139 -3.190 1.00 138.26 276 HIS B C 1
ATOM 5054 O O . HIS B 1 276 ? -3.885 73.185 -4.227 1.00 134.52 276 HIS B O 1
ATOM 5061 N N . LEU B 1 277 ? -3.525 73.866 -2.118 1.00 133.73 277 LEU B N 1
ATOM 5062 C CA . LEU B 1 277 ? -4.763 74.635 -2.045 1.00 122.13 277 LEU B CA 1
ATOM 5063 C C . LEU B 1 277 ? -4.691 75.971 -2.759 1.00 126.81 277 LEU B C 1
ATOM 5064 O O . LEU B 1 277 ? -3.630 76.403 -3.209 1.00 139.16 277 LEU B O 1
ATOM 5069 N N . ASP B 1 278 ? -5.850 76.611 -2.859 1.00 123.38 278 ASP B N 1
ATOM 5070 C CA . ASP B 1 278 ? -5.966 77.968 -3.365 1.00 131.78 278 ASP B CA 1
ATOM 5071 C C . ASP B 1 278 ? -7.095 78.635 -2.594 1.00 133.52 278 ASP B C 1
ATOM 5072 O O . ASP B 1 278 ? -8.263 78.507 -2.957 1.00 141.38 278 ASP B O 1
ATOM 5077 N N . VAL B 1 279 ? -6.746 79.351 -1.531 1.00 126.76 279 VAL B N 1
ATOM 5078 C CA . VAL B 1 279 ? -7.753 79.902 -0.630 1.00 121.40 279 VAL B CA 1
ATOM 5079 C C . VAL B 1 279 ? -8.063 81.367 -0.899 1.00 128.94 279 VAL B C 1
ATOM 5080 O O . VAL B 1 279 ? -7.187 82.142 -1.270 1.00 142.34 279 VAL B O 1
ATOM 5084 N N . GLU B 1 280 ? -9.322 81.736 -0.708 1.00 126.89 280 GLU B N 1
ATOM 5085 C CA . GLU B 1 280 ? -9.725 83.130 -0.806 1.00 137.91 280 GLU B CA 1
ATOM 5086 C C . GLU B 1 280 ? -10.864 83.384 0.165 1.00 136.82 280 GLU B C 1
ATOM 5087 O O . GLU B 1 280 ? -11.866 82.674 0.154 1.00 137.89 280 GLU B O 1
ATOM 5093 N N . LEU B 1 281 ? -10.694 84.384 1.022 1.00 137.78 281 LEU B N 1
ATOM 5094 C CA . LEU B 1 281 ? -11.688 84.683 2.046 1.00 133.75 281 LEU B CA 1
ATOM 5095 C C . LEU B 1 281 ? -13.084 84.724 1.431 1.00 127.96 281 LEU B C 1
ATOM 5096 O O . LEU B 1 281 ? -13.391 85.607 0.636 1.00 131.61 281 LEU B O 1
ATOM 5101 N N . THR B 1 282 ? -13.923 83.760 1.796 1.00 121.04 282 THR B N 1
ATOM 5102 C CA . THR B 1 282 ? -15.275 83.692 1.254 1.00 121.49 282 THR B CA 1
ATOM 5103 C C . THR B 1 282 ? -16.364 83.604 2.326 1.00 126.36 282 THR B C 1
ATOM 5104 O O . THR B 1 282 ? -16.138 83.101 3.424 1.00 126.62 282 THR B O 1
ATOM 5108 N N . ASN B 1 283 ? -17.544 84.119 1.996 1.00 127.08 283 ASN B N 1
ATOM 5109 C CA . ASN B 1 283 ? -18.716 83.959 2.843 1.00 123.00 283 ASN B CA 1
ATOM 5110 C C . ASN B 1 283 ? -19.267 82.553 2.662 1.00 123.18 283 ASN B C 1
ATOM 5111 O O . ASN B 1 283 ? -19.847 82.230 1.624 1.00 118.45 283 ASN B O 1
ATOM 5116 N N . PHE B 1 284 ? -19.074 81.714 3.674 1.00 127.24 284 PHE B N 1
ATOM 5117 C CA . PHE B 1 284 ? -19.458 80.311 3.578 1.00 127.53 284 PHE B CA 1
ATOM 5118 C C . PHE B 1 284 ? -20.973 80.158 3.487 1.00 123.57 284 PHE B C 1
ATOM 5119 O O . PHE B 1 284 ? -21.481 79.217 2.874 1.00 112.59 284 PHE B O 1
ATOM 5127 N N . THR B 1 285 ? -21.692 81.094 4.094 1.00 125.47 285 THR B N 1
ATOM 5128 C CA . THR B 1 285 ? -23.147 81.056 4.073 1.00 125.18 285 THR B CA 1
ATOM 5129 C C . THR B 1 285 ? -23.680 81.218 2.652 1.00 125.27 285 THR B C 1
ATOM 5130 O O . THR B 1 285 ? -24.651 80.567 2.266 1.00 128.14 285 THR B O 1
ATOM 5134 N N . ALA B 1 286 ? -23.032 82.081 1.876 1.00 122.70 286 ALA B N 1
ATOM 5135 C CA . ALA B 1 286 ? -23.425 82.312 0.491 1.00 123.04 286 ALA B CA 1
ATOM 5136 C C . ALA B 1 286 ? -22.929 81.170 -0.384 1.00 121.45 286 ALA B C 1
ATOM 5137 O O . ALA B 1 286 ? -23.677 80.606 -1.188 1.00 121.31 286 ALA B O 1
ATOM 5139 N N . PHE B 1 287 ? -21.651 80.848 -0.213 1.00 118.25 287 PHE B N 1
ATOM 5140 C CA . PHE B 1 287 ? -21.016 79.732 -0.895 1.00 113.09 287 PHE B CA 1
ATOM 5141 C C . PHE B 1 287 ? -21.934 78.522 -0.856 1.00 114.58 287 PHE B C 1
ATOM 5142 O O . PHE B 1 287 ? -22.171 77.865 -1.874 1.00 107.80 287 PHE B O 1
ATOM 5150 N N . MET B 1 288 ? -22.472 78.253 0.328 1.00 119.83 288 MET B N 1
ATOM 5151 C CA . MET B 1 288 ? -23.317 77.088 0.538 1.00 118.39 288 MET B CA 1
ATOM 5152 C C . MET B 1 288 ? -24.591 77.159 -0.294 1.00 119.48 288 MET B C 1
ATOM 5153 O O . MET B 1 288 ? -25.001 76.172 -0.896 1.00 114.26 288 MET B O 1
ATOM 5158 N N . ASN B 1 289 ? -25.215 78.329 -0.320 1.00 121.54 289 ASN B N 1
ATOM 5159 C CA . ASN B 1 289 ? -26.423 78.519 -1.108 1.00 127.87 289 ASN B CA 1
ATOM 5160 C C . ASN B 1 289 ? -26.177 78.332 -2.600 1.00 129.15 289 ASN B C 1
ATOM 5161 O O . ASN B 1 289 ? -26.945 77.656 -3.284 1.00 131.65 289 ASN B O 1
ATOM 5166 N N . TYR B 1 290 ? -25.106 78.933 -3.102 1.00 122.92 290 TYR B N 1
ATOM 5167 C CA . TYR B 1 290 ? -24.735 78.730 -4.491 1.00 125.73 290 TYR B CA 1
ATOM 5168 C C . TYR B 1 290 ? -24.623 77.234 -4.743 1.00 128.85 290 TYR B C 1
ATOM 5169 O O . TYR B 1 290 ? -25.341 76.677 -5.573 1.00 132.50 290 TYR B O 1
ATOM 5178 N N . ILE B 1 291 ? -23.725 76.591 -4.004 1.00 127.47 291 ILE B N 1
ATOM 5179 C CA . ILE B 1 291 ? -23.449 75.170 -4.186 1.00 126.67 291 ILE B CA 1
ATOM 5180 C C . ILE B 1 291 ? -24.697 74.292 -4.160 1.00 126.66 291 ILE B C 1
ATOM 5181 O O . ILE B 1 291 ? -24.850 73.387 -4.979 1.00 131.49 291 ILE B O 1
ATOM 5186 N N . LEU B 1 292 ? -25.579 74.562 -3.208 1.00 111.79 292 LEU B N 1
ATOM 5187 C CA . LEU B 1 292 ? -26.772 73.759 -3.019 1.00 110.43 292 LEU B CA 1
ATOM 5188 C C . LEU B 1 292 ? -27.832 74.027 -4.083 1.00 121.95 292 LEU B C 1
ATOM 5189 O O . LEU B 1 292 ? -28.607 73.137 -4.415 1.00 128.63 292 LEU B O 1
ATOM 5194 N N . ASP B 1 293 ? -27.878 75.251 -4.606 1.00 124.84 293 ASP B N 1
ATOM 5195 C CA . ASP B 1 293 ? -28.729 75.544 -5.757 1.00 124.87 293 ASP B CA 1
ATOM 5196 C C . ASP B 1 293 ? -28.222 74.723 -6.934 1.00 124.60 293 ASP B C 1
ATOM 5197 O O . ASP B 1 293 ? -28.970 73.978 -7.569 1.00 125.43 293 ASP B O 1
ATOM 5202 N N . ARG B 1 294 ? -26.931 74.868 -7.207 1.00 126.33 294 ARG B N 1
ATOM 5203 C CA . ARG B 1 294 ? -26.248 74.110 -8.247 1.00 128.24 294 ARG B CA 1
ATOM 5204 C C . ARG B 1 294 ? -26.539 72.621 -8.132 1.00 129.49 294 ARG B C 1
ATOM 5205 O O . ARG B 1 294 ? -26.677 71.923 -9.137 1.00 123.04 294 ARG B O 1
ATOM 5213 N N . PHE B 1 295 ? -26.632 72.145 -6.894 1.00 135.34 295 PHE B N 1
ATOM 5214 C CA . PHE B 1 295 ? -26.832 70.729 -6.623 1.00 130.96 295 PHE B CA 1
ATOM 5215 C C . PHE B 1 295 ? -28.273 70.304 -6.879 1.00 128.80 295 PHE B C 1
ATOM 5216 O O . PHE B 1 295 ? -28.521 69.337 -7.603 1.00 123.49 295 PHE B O 1
ATOM 5224 N N . ASP B 1 296 ? -29.215 71.024 -6.275 1.00 137.03 296 ASP B N 1
ATOM 5225 C CA . ASP B 1 296 ? -30.635 70.797 -6.517 1.00 150.25 296 ASP B CA 1
ATOM 5226 C C . ASP B 1 296 ? -30.862 70.738 -8.017 1.00 154.75 296 ASP B C 1
ATOM 5227 O O . ASP B 1 296 ? -31.698 69.976 -8.503 1.00 160.35 296 ASP B O 1
ATOM 5232 N N . GLN B 1 297 ? -30.100 71.554 -8.742 1.00 154.01 297 GLN B N 1
ATOM 5233 C CA . GLN B 1 297 ? -30.160 71.592 -10.196 1.00 162.43 297 GLN B CA 1
ATOM 5234 C C . GLN B 1 297 ? -29.632 70.300 -10.809 1.00 163.47 297 GLN B C 1
ATOM 5235 O O . GLN B 1 297 ? -30.402 69.492 -11.335 1.00 165.45 297 GLN B O 1
ATOM 5241 N N . ILE B 1 298 ? -28.317 70.106 -10.724 1.00 160.61 298 ILE B N 1
ATOM 5242 C CA . ILE B 1 298 ? -27.654 68.985 -11.386 1.00 161.82 298 ILE B CA 1
ATOM 5243 C C . ILE B 1 298 ? -28.296 67.649 -11.022 1.00 165.25 298 ILE B C 1
ATOM 5244 O O . ILE B 1 298 ? -28.133 66.656 -11.733 1.00 163.23 298 ILE B O 1
ATOM 5249 N N . GLN B 1 299 ? -29.035 67.633 -9.917 1.00 172.85 299 GLN B N 1
ATOM 5250 C CA . GLN B 1 299 ? -29.716 66.423 -9.476 1.00 181.12 299 GLN B CA 1
ATOM 5251 C C . GLN B 1 299 ? -31.037 66.244 -10.215 1.00 184.26 299 GLN B C 1
ATOM 5252 O O . GLN B 1 299 ? -31.149 65.423 -11.125 1.00 182.91 299 GLN B O 1
ATOM 5258 N N . SER B 1 300 ? -32.029 67.040 -9.833 1.00 190.70 300 SER B N 1
ATOM 5259 C CA . SER B 1 300 ? -33.407 66.819 -10.265 1.00 209.75 300 SER B CA 1
ATOM 5260 C C . SER B 1 300 ? -33.590 66.702 -11.779 1.00 217.04 300 SER B C 1
ATOM 5261 O O . SER B 1 300 ? -33.371 67.658 -12.521 1.00 216.65 300 SER B O 1
ATOM 5264 N N . GLN B 1 301 ? -33.991 65.512 -12.218 1.00 224.08 301 GLN B N 1
ATOM 5265 C CA . GLN B 1 301 ? -34.452 65.279 -13.585 1.00 231.49 301 GLN B CA 1
ATOM 5266 C C . GLN B 1 301 ? -35.457 64.134 -13.604 1.00 239.75 301 GLN B C 1
ATOM 5267 O O . GLN B 1 301 ? -36.638 64.327 -13.905 1.00 245.06 301 GLN B O 1
ATOM 5273 N N . GLN B 1 302 ? -34.969 62.940 -13.279 1.00 240.55 302 GLN B N 1
ATOM 5274 C CA . GLN B 1 302 ? -35.798 61.741 -13.197 1.00 246.33 302 GLN B CA 1
ATOM 5275 C C . GLN B 1 302 ? -36.941 61.922 -12.202 1.00 253.56 302 GLN B C 1
ATOM 5276 O O . GLN B 1 302 ? -37.235 61.027 -11.412 1.00 256.42 302 GLN B O 1
ATOM 5282 N N . GLU B 1 309 ? -34.984 62.701 -1.802 1.00 201.12 309 GLU B N 1
ATOM 5283 C CA . GLU B 1 309 ? -34.276 63.975 -1.839 1.00 200.00 309 GLU B CA 1
ATOM 5284 C C . GLU B 1 309 ? -35.026 65.090 -1.112 1.00 202.29 309 GLU B C 1
ATOM 5285 O O . GLU B 1 309 ? -36.135 65.466 -1.499 1.00 203.44 309 GLU B O 1
ATOM 5291 N N . ILE B 1 310 ? -34.410 65.598 -0.047 1.00 203.09 310 ILE B N 1
ATOM 5292 C CA . ILE B 1 310 ? -34.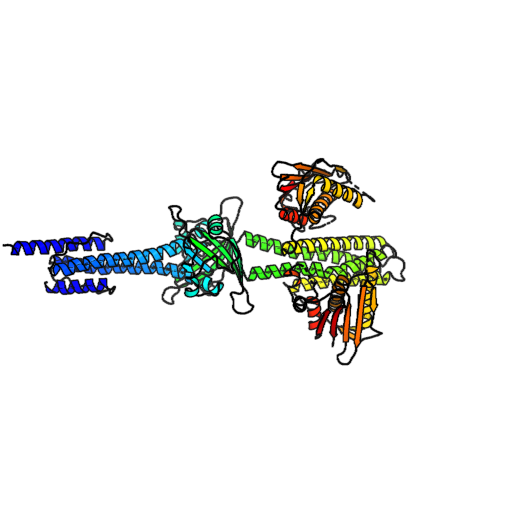893 66.775 0.674 1.00 209.24 310 ILE B CA 1
ATOM 5293 C C . ILE B 1 310 ? -33.689 67.535 1.227 1.00 193.96 310 ILE B C 1
ATOM 5294 O O . ILE B 1 310 ? -33.004 67.051 2.129 1.00 196.79 310 ILE B O 1
ATOM 5299 N N . ILE B 1 311 ? -33.434 68.722 0.686 1.00 177.70 311 ILE B N 1
ATOM 5300 C CA . ILE B 1 311 ? -32.279 69.518 1.086 1.00 162.30 311 ILE B CA 1
ATOM 5301 C C . ILE B 1 311 ? -32.713 70.672 2.001 1.00 161.03 311 ILE B C 1
ATOM 5302 O O . ILE B 1 311 ? -33.501 71.531 1.612 1.00 170.58 311 ILE B O 1
ATOM 5307 N N . ARG B 1 312 ? -32.201 70.664 3.227 1.00 149.32 312 ARG B N 1
ATOM 5308 C CA . ARG B 1 312 ? -32.648 71.575 4.275 1.00 140.25 312 ARG B CA 1
ATOM 5309 C C . ARG B 1 312 ? -31.494 72.453 4.737 1.00 141.06 312 ARG B C 1
ATOM 5310 O O . ARG B 1 312 ? -30.497 71.952 5.235 1.00 148.51 312 ARG B O 1
ATOM 5318 N N . ASP B 1 313 ? -31.637 73.765 4.588 1.00 142.30 313 ASP B N 1
ATOM 5319 C CA . ASP B 1 313 ? -30.554 74.698 4.899 1.00 157.86 313 ASP B CA 1
ATOM 5320 C C . ASP B 1 313 ? -30.783 75.408 6.240 1.00 162.05 313 ASP B C 1
ATOM 5321 O O . ASP B 1 313 ? -31.918 75.670 6.622 1.00 165.52 313 ASP B O 1
ATOM 5326 N N . TYR B 1 314 ? -29.689 75.721 6.936 1.00 164.82 314 TYR B N 1
ATOM 5327 C CA . TYR B 1 314 ? -29.715 76.310 8.285 1.00 158.84 314 TYR B CA 1
ATOM 5328 C C . TYR B 1 314 ? -29.070 77.690 8.482 1.00 159.62 314 TYR B C 1
ATOM 5329 O O . TYR B 1 314 ? -29.665 78.560 9.111 1.00 153.85 314 TYR B O 1
ATOM 5338 N N . PRO B 1 315 ? -27.845 77.891 7.958 1.00 174.11 315 PRO B N 1
ATOM 5339 C CA . PRO B 1 315 ? -27.035 79.052 8.371 1.00 182.94 315 PRO B CA 1
ATOM 5340 C C . PRO B 1 315 ? -27.770 80.398 8.480 1.00 183.08 315 PRO B C 1
ATOM 5341 O O . PRO B 1 315 ? -28.315 80.716 9.540 1.00 127.76 315 PRO B O 1
ATOM 5345 N N . ASP B 1 316 ? -27.732 81.176 7.396 1.00 184.25 316 ASP B N 1
ATOM 5346 C CA . ASP B 1 316 ? -28.410 82.472 7.292 1.00 181.00 316 ASP B CA 1
ATOM 5347 C C . ASP B 1 316 ? -27.724 83.634 8.013 1.00 171.26 316 ASP B C 1
ATOM 5348 O O . ASP B 1 316 ? -28.332 84.293 8.856 1.00 175.51 316 ASP B O 1
ATOM 5353 N N . LYS B 1 317 ? -26.465 83.883 7.667 1.00 157.87 317 LYS B N 1
ATOM 5354 C CA . LYS B 1 317 ? -25.698 85.000 8.216 1.00 156.12 317 LYS B CA 1
ATOM 5355 C C . LYS B 1 317 ? -24.258 84.902 7.713 1.00 156.79 317 LYS B C 1
ATOM 5356 O O . LYS B 1 317 ? -23.791 83.816 7.382 1.00 153.81 317 LYS B O 1
ATOM 5362 N N . SER B 1 318 ? -23.559 86.031 7.655 1.00 162.96 318 SER B N 1
ATOM 5363 C CA . SER B 1 318 ? -22.218 86.068 7.068 1.00 163.08 318 SER B CA 1
ATOM 5364 C C . SER B 1 318 ? -21.165 85.307 7.876 1.00 157.79 318 SER B C 1
ATOM 5365 O O . SER B 1 318 ? -20.903 85.626 9.040 1.00 158.97 318 SER B O 1
ATOM 5368 N N . VAL B 1 319 ? -20.551 84.314 7.239 1.00 147.41 319 VAL B N 1
ATOM 5369 C CA . VAL B 1 319 ? -19.533 83.492 7.877 1.00 135.51 319 VAL B CA 1
ATOM 5370 C C . VAL B 1 319 ? -18.249 83.503 7.049 1.00 136.31 319 VAL B C 1
ATOM 5371 O O . VAL B 1 319 ? -18.025 82.630 6.209 1.00 136.58 319 VAL B O 1
ATOM 5375 N N . TRP B 1 320 ? -17.396 84.486 7.301 1.00 137.80 320 TRP B N 1
ATOM 5376 C CA . TRP B 1 320 ? -16.222 84.704 6.466 1.00 136.26 320 TRP B CA 1
ATOM 5377 C C . TRP B 1 320 ? -15.044 83.810 6.830 1.00 128.50 320 TRP B C 1
ATOM 5378 O O . TRP B 1 320 ? -14.494 83.887 7.931 1.00 133.25 320 TRP B O 1
ATOM 5389 N N . ILE B 1 321 ? -14.649 82.970 5.883 1.00 114.30 321 ILE B N 1
ATOM 5390 C CA . ILE B 1 321 ? -13.606 81.992 6.131 1.00 115.94 321 ILE B CA 1
ATOM 5391 C C . ILE B 1 321 ? -12.789 81.765 4.871 1.00 115.85 321 ILE B C 1
ATOM 5392 O O . ILE B 1 321 ? -13.333 81.726 3.771 1.00 117.76 321 ILE B O 1
ATOM 5397 N N . GLU B 1 322 ? -11.478 81.635 5.025 1.00 120.62 322 GLU B N 1
ATOM 5398 C CA . GLU B 1 322 ? -10.621 81.394 3.874 1.00 123.59 322 GLU B CA 1
ATOM 5399 C C . GLU B 1 322 ? -10.664 79.923 3.487 1.00 117.65 322 GLU B C 1
ATOM 5400 O O . GLU B 1 322 ? -10.219 79.060 4.242 1.00 110.08 322 GLU B O 1
ATOM 5406 N N . ILE B 1 323 ? -11.209 79.639 2.312 1.00 119.15 323 ILE B N 1
ATOM 5407 C CA . ILE B 1 323 ? -11.282 78.268 1.826 1.00 118.67 323 ILE B CA 1
ATOM 5408 C C . ILE B 1 323 ? -10.880 78.195 0.356 1.00 117.57 323 ILE B C 1
ATOM 5409 O O . ILE B 1 323 ? -10.751 79.223 -0.309 1.00 121.58 323 ILE B O 1
ATOM 5414 N N . ASP B 1 324 ? -10.662 76.979 -0.137 1.00 116.68 324 ASP B N 1
ATOM 5415 C CA . ASP B 1 324 ? -10.476 76.746 -1.563 1.00 111.99 324 ASP B CA 1
ATOM 5416 C C . ASP B 1 324 ? -11.805 76.285 -2.134 1.00 109.81 324 ASP B C 1
ATOM 5417 O O . ASP B 1 324 ? -12.131 75.101 -2.091 1.00 104.13 324 ASP B O 1
ATOM 5422 N N . THR B 1 325 ? -12.563 77.229 -2.675 1.00 111.52 325 THR B N 1
ATOM 5423 C CA . THR B 1 325 ? -13.915 76.957 -3.148 1.00 116.99 325 THR B CA 1
ATOM 5424 C C . THR B 1 325 ? -14.041 75.725 -4.054 1.00 116.94 325 THR B C 1
ATOM 5425 O O . THR B 1 325 ? -14.950 74.914 -3.875 1.00 111.32 325 THR B O 1
ATOM 5429 N N . ASP B 1 326 ? -13.142 75.585 -5.023 1.00 114.10 326 ASP B N 1
ATOM 5430 C CA . ASP B 1 326 ? -13.129 74.391 -5.856 1.00 110.93 326 ASP B CA 1
ATOM 5431 C C . ASP B 1 326 ? -13.119 73.121 -5.008 1.00 103.02 326 ASP B C 1
ATOM 5432 O O . ASP B 1 326 ? -14.077 72.346 -5.016 1.00 108.83 326 ASP B O 1
ATOM 5437 N N . LYS B 1 327 ? -12.029 72.916 -4.276 1.00 96.66 327 LYS B N 1
ATOM 5438 C CA . LYS B 1 327 ? -11.855 71.724 -3.456 1.00 97.10 327 LYS B CA 1
ATOM 5439 C C . LYS B 1 327 ? -13.002 71.536 -2.458 1.00 99.37 327 LYS B C 1
ATOM 5440 O O . LYS B 1 327 ? -13.528 70.432 -2.295 1.00 101.05 327 LYS B O 1
ATOM 5446 N N . MET B 1 328 ? -13.380 72.613 -1.779 1.00 97.04 328 MET B N 1
ATOM 5447 C CA . MET B 1 328 ? -14.420 72.532 -0.761 1.00 106.24 328 MET B CA 1
ATOM 5448 C C . MET B 1 328 ? -15.734 72.070 -1.384 1.00 106.70 328 MET B C 1
ATOM 5449 O O . MET B 1 328 ? -16.505 71.316 -0.778 1.00 114.68 328 MET B O 1
ATOM 5454 N N . THR B 1 329 ? -15.976 72.523 -2.609 1.00 101.07 329 THR B N 1
ATOM 5455 C CA . THR B 1 329 ? -17.140 72.090 -3.365 1.00 100.28 329 THR B CA 1
ATOM 5456 C C . THR B 1 329 ? -17.024 70.605 -3.690 1.00 100.33 329 THR B C 1
ATOM 5457 O O . THR B 1 329 ? -18.012 69.877 -3.630 1.00 100.20 329 THR B O 1
ATOM 5461 N N . GLN B 1 330 ? -15.817 70.161 -4.035 1.00 97.91 330 GLN B N 1
ATOM 5462 C CA . GLN B 1 330 ? -15.551 68.732 -4.181 1.00 87.88 330 GLN B CA 1
ATOM 5463 C C . GLN B 1 330 ? -16.075 67.993 -2.958 1.00 96.25 330 GLN B C 1
ATOM 5464 O O . GLN B 1 330 ? -16.909 67.089 -3.064 1.00 113.83 330 GLN B O 1
ATOM 5470 N N . VAL B 1 331 ? -15.578 68.393 -1.791 1.00 85.32 331 VAL B N 1
ATOM 5471 C CA . VAL B 1 331 ? -15.974 67.778 -0.529 1.00 92.62 331 VAL B CA 1
ATOM 5472 C C . VAL B 1 331 ? -17.488 67.717 -0.370 1.00 95.73 331 VAL B C 1
ATOM 5473 O O . VAL B 1 331 ? -18.075 66.633 -0.291 1.00 103.46 331 VAL B O 1
ATOM 5477 N N . ILE B 1 332 ? -18.115 68.887 -0.321 1.00 94.85 332 ILE B N 1
ATOM 5478 C CA . ILE B 1 332 ? -19.546 68.953 -0.051 1.00 98.36 332 ILE B CA 1
ATOM 5479 C C . ILE B 1 332 ? -20.377 68.148 -1.046 1.00 102.55 332 ILE B C 1
ATOM 5480 O O . ILE B 1 332 ? -21.283 67.409 -0.652 1.00 106.33 332 ILE B O 1
ATOM 5485 N N . ASP B 1 333 ? -20.073 68.295 -2.331 1.00 98.52 333 ASP B N 1
ATOM 5486 C CA . ASP B 1 333 ? -20.766 67.524 -3.358 1.00 108.26 333 ASP B CA 1
ATOM 5487 C C . ASP B 1 333 ? -20.639 66.026 -3.077 1.00 100.47 333 ASP B C 1
ATOM 5488 O O . ASP B 1 333 ? -21.630 65.297 -3.117 1.00 103.30 333 ASP B O 1
ATOM 5493 N N . ASN B 1 334 ? -19.422 65.571 -2.785 1.00 97.97 334 ASN B N 1
ATOM 5494 C CA . ASN B 1 334 ? -19.188 64.156 -2.486 1.00 100.12 334 ASN B CA 1
ATOM 5495 C C . ASN B 1 334 ? -19.997 63.625 -1.294 1.00 104.17 334 ASN B C 1
ATOM 5496 O O . ASN B 1 334 ? -20.602 62.549 -1.362 1.00 109.01 334 ASN B O 1
ATOM 5501 N N . ILE B 1 335 ? -20.004 64.382 -0.204 1.00 94.98 335 ILE B N 1
ATOM 5502 C CA . ILE B 1 335 ? -20.745 63.976 0.980 1.00 98.74 335 ILE B CA 1
ATOM 5503 C C . ILE B 1 335 ? -22.255 63.985 0.727 1.00 112.11 335 ILE B C 1
ATOM 5504 O O . ILE B 1 335 ? -22.979 63.123 1.234 1.00 117.48 335 ILE B O 1
ATOM 5509 N N . LEU B 1 336 ? -22.726 64.945 -0.066 1.00 111.23 336 LEU B N 1
ATOM 5510 C CA . LEU B 1 336 ? -24.129 64.971 -0.461 1.00 113.13 336 LEU B CA 1
ATOM 5511 C C . LEU B 1 336 ? -24.469 63.708 -1.248 1.00 115.55 336 LEU B C 1
ATOM 5512 O O . LEU B 1 336 ? -25.466 63.038 -0.969 1.00 122.60 336 LEU B O 1
ATOM 5517 N N . ASN B 1 337 ? -23.624 63.378 -2.222 1.00 114.98 337 ASN B N 1
ATOM 5518 C CA . ASN B 1 337 ? -23.824 62.182 -3.037 1.00 119.47 337 ASN B CA 1
ATOM 5519 C C . ASN B 1 337 ? -23.864 60.935 -2.178 1.00 116.76 337 ASN B C 1
ATOM 5520 O O . ASN B 1 337 ? -24.614 60.007 -2.458 1.00 118.40 337 ASN B O 1
ATOM 5525 N N . ASN B 1 338 ? -23.028 60.922 -1.141 1.00 117.13 338 ASN B N 1
ATOM 5526 C CA . ASN B 1 338 ? -23.025 59.854 -0.140 1.00 126.37 338 ASN B CA 1
ATOM 5527 C C . ASN B 1 338 ? -24.405 59.753 0.511 1.00 132.53 338 ASN B C 1
ATOM 5528 O O . ASN B 1 338 ? -25.060 58.703 0.474 1.00 142.50 338 ASN B O 1
ATOM 5533 N N . ALA B 1 339 ? -24.846 60.852 1.111 1.00 122.35 339 ALA B N 1
ATOM 5534 C CA . ALA B 1 339 ? -26.210 60.929 1.631 1.00 121.35 339 ALA B CA 1
ATOM 5535 C C . ALA B 1 339 ? -27.256 60.336 0.689 1.00 129.34 339 ALA B C 1
ATOM 5536 O O . ALA B 1 339 ? -28.174 59.637 1.126 1.00 140.77 339 ALA B O 1
ATOM 5538 N N . ILE B 1 340 ? -27.118 60.626 -0.600 1.00 127.72 340 ILE B N 1
ATOM 5539 C CA . ILE B 1 340 ? -28.041 60.080 -1.589 1.00 133.70 340 ILE B CA 1
ATOM 5540 C C . ILE B 1 340 ? -27.902 58.567 -1.737 1.00 151.99 340 ILE B C 1
ATOM 5541 O O . ILE B 1 340 ? -28.877 57.824 -1.620 1.00 158.06 340 ILE B O 1
ATOM 5546 N N . LYS B 1 341 ? -26.682 58.109 -1.982 1.00 159.89 341 LYS B N 1
ATOM 5547 C CA . LYS B 1 341 ? -26.418 56.682 -2.118 1.00 173.17 341 LYS B CA 1
ATOM 5548 C C . LYS B 1 341 ? -26.847 55.948 -0.843 1.00 183.09 341 LYS B C 1
ATOM 5549 O O . LYS B 1 341 ? -26.906 54.721 -0.799 1.00 189.38 341 LYS B O 1
ATOM 5555 N N . TYR B 1 342 ? -27.171 56.698 0.204 1.00 182.22 342 TYR B N 1
ATOM 5556 C CA . TYR B 1 342 ? -27.603 56.072 1.459 1.00 181.66 342 TYR B CA 1
ATOM 5557 C C . TYR B 1 342 ? -29.096 56.137 1.731 1.00 184.61 342 TYR B C 1
ATOM 5558 O O . TYR B 1 342 ? -29.532 55.696 2.792 1.00 192.10 342 TYR B O 1
ATOM 5567 N N . SER B 1 343 ? -29.890 56.672 0.808 1.00 179.21 343 SER B N 1
ATOM 5568 C CA . SER B 1 343 ? -31.324 56.802 1.101 1.00 181.85 343 SER B CA 1
ATOM 5569 C C . SER B 1 343 ? -32.280 56.054 0.162 1.00 185.91 343 SER B C 1
ATOM 5570 O O . SER B 1 343 ? -31.995 55.899 -1.027 1.00 177.65 343 SER B O 1
ATOM 5573 N N . PRO B 1 344 ? -33.436 55.602 0.694 1.00 204.65 344 PRO B N 1
ATOM 5574 C CA . PRO B 1 344 ? -34.439 54.911 -0.137 1.00 221.63 344 PRO B CA 1
ATOM 5575 C C . PRO B 1 344 ? -35.040 55.817 -1.207 1.00 228.61 344 PRO B C 1
ATOM 5576 O O . PRO B 1 344 ? -34.879 55.570 -2.404 1.00 227.10 344 PRO B O 1
ATOM 5580 N N . ASP B 1 345 ? -35.748 56.850 -0.763 1.00 236.71 345 ASP B N 1
ATOM 5581 C CA . ASP B 1 345 ? -36.317 57.836 -1.666 1.00 245.12 345 ASP B CA 1
ATOM 5582 C C . ASP B 1 345 ? -36.731 59.075 -0.887 1.00 248.06 345 ASP B C 1
ATOM 5583 O O . ASP B 1 345 ? -36.923 60.146 -1.464 1.00 254.99 345 ASP B O 1
ATOM 5588 N N . GLY B 1 346 ? -36.861 58.919 0.429 1.00 240.10 346 GLY B N 1
ATOM 5589 C CA . GLY B 1 346 ? -37.266 60.007 1.300 1.00 230.85 346 GLY B CA 1
ATOM 5590 C C . GLY B 1 346 ? -36.112 60.919 1.663 1.00 211.45 346 GLY B C 1
ATOM 5591 O O . GLY B 1 346 ? -36.295 61.920 2.354 1.00 205.48 346 GLY B O 1
ATOM 5592 N N . GLY B 1 347 ? -34.919 60.569 1.196 1.00 199.99 347 GLY B N 1
ATOM 5593 C CA . GLY B 1 347 ? -33.738 61.380 1.423 1.00 192.66 347 GLY B CA 1
ATOM 5594 C C . GLY B 1 347 ? -33.699 62.015 2.800 1.00 192.84 347 GLY B C 1
ATOM 5595 O O . GLY B 1 347 ? -33.250 61.396 3.763 1.00 199.91 347 GLY B O 1
ATOM 5596 N N . LYS B 1 348 ? -34.173 63.255 2.884 1.00 183.79 348 LYS B N 1
ATOM 5597 C CA . LYS B 1 348 ? -34.139 64.033 4.120 1.00 174.52 348 LYS B CA 1
ATOM 5598 C C . LYS B 1 348 ? -32.736 64.521 4.483 1.00 169.27 348 LYS B C 1
ATOM 5599 O O . LYS B 1 348 ? -32.370 64.556 5.659 1.00 174.48 348 LYS B O 1
ATOM 5605 N N . VAL B 1 349 ? -31.953 64.914 3.488 1.00 153.60 349 VAL B N 1
ATOM 5606 C CA . VAL B 1 349 ? -30.619 65.422 3.770 1.00 136.75 349 VAL B CA 1
ATOM 5607 C C . VAL B 1 349 ? -30.686 66.804 4.399 1.00 133.39 349 VAL B C 1
ATOM 5608 O O . VAL B 1 349 ? -31.202 67.744 3.807 1.00 141.26 349 VAL B O 1
ATOM 5612 N N . THR B 1 350 ? -30.151 66.918 5.604 1.00 127.11 350 THR B N 1
ATOM 5613 C CA . THR B 1 350 ? -30.119 68.170 6.327 1.00 128.22 350 THR B CA 1
ATOM 5614 C C . THR B 1 350 ? -28.696 68.708 6.399 1.00 130.59 350 THR B C 1
ATOM 5615 O O . THR B 1 350 ? -27.844 68.149 7.090 1.00 140.13 350 THR B O 1
ATOM 5619 N N . ILE B 1 351 ? -28.439 69.788 5.672 1.00 127.34 351 ILE B N 1
ATOM 5620 C CA . ILE B 1 351 ? -27.217 70.548 5.858 1.00 123.76 351 ILE B CA 1
ATOM 5621 C C . ILE B 1 351 ? -27.457 71.512 7.006 1.00 127.48 351 ILE B C 1
ATOM 5622 O O . ILE B 1 351 ? -28.308 72.395 6.924 1.00 127.74 351 ILE B O 1
ATOM 5627 N N . THR B 1 352 ? -26.719 71.321 8.089 1.00 129.98 352 THR B N 1
ATOM 5628 C CA . THR B 1 352 ? -26.867 72.153 9.270 1.00 135.74 352 THR B CA 1
ATOM 5629 C C . THR B 1 352 ? -25.487 72.639 9.681 1.00 136.59 352 THR B C 1
ATOM 5630 O O . THR B 1 352 ? -24.599 71.838 9.972 1.00 148.72 352 THR B O 1
ATOM 5634 N N . MET B 1 353 ? -25.292 73.952 9.674 1.00 127.41 353 MET B N 1
ATOM 5635 C CA . MET B 1 353 ? -23.963 74.500 9.913 1.00 124.05 353 MET B CA 1
ATOM 5636 C C . MET B 1 353 ? -23.963 75.723 10.819 1.00 134.50 353 MET B C 1
ATOM 5637 O O . MET B 1 353 ? -24.556 76.747 10.492 1.00 136.29 353 MET B O 1
ATOM 5642 N N . GLN B 1 354 ? -23.272 75.613 11.950 1.00 144.39 354 GLN B N 1
ATOM 5643 C CA . GLN B 1 354 ? -23.221 76.703 12.921 1.00 153.43 354 GLN B CA 1
ATOM 5644 C C . GLN B 1 354 ? -21.778 77.106 13.213 1.00 145.44 354 GLN B C 1
ATOM 5645 O O . GLN B 1 354 ? -20.844 76.476 12.727 1.00 144.55 354 GLN B O 1
ATOM 5651 N N . THR B 1 355 ? -21.596 78.155 14.009 1.00 144.02 355 THR B N 1
ATOM 5652 C CA . THR B 1 355 ? -20.256 78.670 14.270 1.00 141.57 355 THR B CA 1
ATOM 5653 C C . THR B 1 355 ? -20.003 78.978 15.742 1.00 150.97 355 THR B C 1
ATOM 5654 O O . THR B 1 355 ? -20.682 79.821 16.332 1.00 161.13 355 THR B O 1
ATOM 5658 N N . THR B 1 356 ? -19.018 78.299 16.325 1.00 146.10 356 THR B N 1
ATOM 5659 C CA . THR B 1 356 ? -18.517 78.658 17.644 1.00 154.54 356 THR B CA 1
ATOM 5660 C C . THR B 1 356 ? -17.531 79.807 17.468 1.00 163.73 356 THR B C 1
ATOM 5661 O O . THR B 1 356 ? -17.489 80.433 16.410 1.00 162.12 356 THR B O 1
ATOM 5665 N N . ASP B 1 357 ? -16.733 80.089 18.491 1.00 173.75 357 ASP B N 1
ATOM 5666 C CA . ASP B 1 357 ? -15.786 81.198 18.405 1.00 181.78 357 ASP B CA 1
ATOM 5667 C C . ASP B 1 357 ? -14.427 80.793 17.835 1.00 181.67 357 ASP B C 1
ATOM 5668 O O . ASP B 1 357 ? -13.591 81.651 17.547 1.00 186.34 357 ASP B O 1
ATOM 5673 N N . THR B 1 358 ? -14.206 79.491 17.676 1.00 176.85 358 THR B N 1
ATOM 5674 C CA . THR B 1 358 ? -12.957 79.004 17.091 1.00 169.31 358 THR B CA 1
ATOM 5675 C C . THR B 1 358 ? -13.149 78.124 15.854 1.00 158.83 358 THR B C 1
ATOM 5676 O O . THR B 1 358 ? -12.185 77.830 15.147 1.00 158.13 358 THR B O 1
ATOM 5680 N N . GLN B 1 359 ? -14.385 77.713 15.586 1.00 153.48 359 GLN B N 1
ATOM 5681 C CA . GLN B 1 359 ? -14.645 76.777 14.496 1.00 144.25 359 GLN B CA 1
ATOM 5682 C C . GLN B 1 359 ? -15.967 76.999 13.766 1.00 136.51 359 GLN B C 1
ATOM 5683 O O . GLN B 1 359 ? -16.953 77.453 14.342 1.00 144.42 359 GLN B O 1
ATOM 5689 N N . LEU B 1 360 ? -15.958 76.675 12.480 1.00 126.18 360 LEU B N 1
ATOM 5690 C CA . LEU B 1 360 ? -17.165 76.486 11.703 1.00 125.94 360 LEU B CA 1
ATOM 5691 C C . LEU B 1 360 ? -17.470 74.996 11.731 1.00 126.19 360 LEU B C 1
ATOM 5692 O O . LEU B 1 360 ? -16.614 74.171 11.384 1.00 130.41 360 LEU B O 1
ATOM 5697 N N . ILE B 1 361 ? -18.675 74.657 12.176 1.00 120.22 361 ILE B N 1
ATOM 5698 C CA . ILE B 1 361 ? -19.121 73.273 12.202 1.00 116.98 361 ILE B CA 1
ATOM 5699 C C . ILE B 1 361 ? -20.162 73.065 11.121 1.00 117.45 361 ILE B C 1
ATOM 5700 O O . ILE B 1 361 ? -21.275 73.581 11.203 1.00 123.48 361 ILE B O 1
ATOM 5705 N N . LEU B 1 362 ? -19.785 72.318 10.096 1.00 127.13 362 LEU B N 1
ATOM 5706 C CA . LEU B 1 362 ? -20.714 71.966 9.042 1.00 127.99 362 LEU B CA 1
ATOM 5707 C C . LEU B 1 362 ? -21.105 70.525 9.302 1.00 127.56 362 LEU B C 1
ATOM 5708 O O . LEU B 1 362 ? -20.272 69.729 9.709 1.00 134.04 362 LEU B O 1
ATOM 5713 N N . SER B 1 363 ? -22.370 70.183 9.112 1.00 122.95 363 SER B N 1
ATOM 5714 C CA . SER B 1 363 ? -22.754 68.783 9.228 1.00 124.19 363 SER B CA 1
ATOM 5715 C C . SER B 1 363 ? -23.873 68.405 8.270 1.00 125.87 363 SER B C 1
ATOM 5716 O O . SER B 1 363 ? -24.856 69.127 8.113 1.00 128.50 363 SER B O 1
ATOM 5719 N N . ILE B 1 364 ? -23.699 67.259 7.627 1.00 116.53 364 ILE B N 1
ATOM 5720 C CA . ILE B 1 364 ? -24.651 66.764 6.655 1.00 111.93 364 ILE B CA 1
ATOM 5721 C C . ILE B 1 364 ? -25.267 65.472 7.172 1.00 120.66 364 ILE B C 1
ATOM 5722 O O . ILE B 1 364 ? -24.586 64.443 7.280 1.00 112.76 364 ILE B O 1
ATOM 5727 N N . SER B 1 365 ? -26.558 65.539 7.493 1.00 131.86 365 SER B N 1
ATOM 5728 C CA . SER B 1 365 ? -27.252 64.436 8.146 1.00 140.01 365 SER B CA 1
ATOM 5729 C C . SER B 1 365 ? -28.287 63.804 7.212 1.00 139.69 365 SER B C 1
ATOM 5730 O O . SER B 1 365 ? -28.981 64.507 6.498 1.00 135.61 365 SER B O 1
ATOM 5733 N N . ASP B 1 366 ? -28.393 62.478 7.213 1.00 146.92 366 ASP B N 1
ATOM 5734 C CA . ASP B 1 366 ? -29.394 61.811 6.385 1.00 152.30 366 ASP B CA 1
ATOM 5735 C C . ASP B 1 366 ? -30.121 60.706 7.134 1.00 160.14 366 ASP B C 1
ATOM 5736 O O . ASP B 1 366 ? -29.522 59.990 7.943 1.00 161.48 366 ASP B O 1
ATOM 5741 N N . GLN B 1 367 ? -31.416 60.566 6.871 1.00 166.37 367 GLN B N 1
ATOM 5742 C CA . GLN B 1 367 ? -32.178 59.459 7.444 1.00 170.63 367 GLN B CA 1
ATOM 5743 C C . GLN B 1 367 ? -32.170 58.304 6.455 1.00 162.95 367 GLN B C 1
ATOM 5744 O O . GLN B 1 367 ? -33.162 58.024 5.790 1.00 162.24 367 GLN B O 1
ATOM 5750 N N . GLY B 1 368 ? -31.027 57.641 6.367 1.00 159.40 368 GLY B N 1
ATOM 5751 C CA . GLY B 1 368 ? -30.855 56.550 5.441 1.00 163.50 368 GLY B CA 1
ATOM 5752 C C . GLY B 1 368 ? -30.639 55.246 6.170 1.00 168.41 368 GLY B C 1
ATOM 5753 O O . GLY B 1 368 ? -31.223 55.011 7.228 1.00 172.41 368 GLY B O 1
ATOM 5754 N N . LEU B 1 369 ? -29.790 54.398 5.600 1.00 166.71 369 LEU B N 1
ATOM 5755 C CA . LEU B 1 369 ? -29.444 53.125 6.217 1.00 171.10 369 LEU B CA 1
ATOM 5756 C C . LEU B 1 369 ? -28.598 53.354 7.457 1.00 175.28 369 LEU B C 1
ATOM 5757 O O . LEU B 1 369 ? -28.888 52.818 8.526 1.00 182.36 369 LEU B O 1
ATOM 5762 N N . GLY B 1 370 ? -27.551 54.158 7.306 1.00 170.53 370 GLY B N 1
ATOM 5763 C CA . GLY B 1 370 ? -26.609 54.391 8.381 1.00 166.43 370 GLY B CA 1
ATOM 5764 C C . GLY B 1 370 ? -25.334 53.596 8.175 1.00 159.03 370 GLY B C 1
ATOM 5765 O O . GLY B 1 370 ? -25.037 53.163 7.062 1.00 155.64 370 GLY B O 1
ATOM 5766 N N . ILE B 1 371 ? -24.579 53.402 9.251 1.00 157.49 371 ILE B N 1
ATOM 5767 C CA . ILE B 1 371 ? -23.305 52.704 9.171 1.00 152.81 371 ILE B CA 1
ATOM 5768 C C . ILE B 1 371 ? -23.079 51.845 10.407 1.00 157.82 371 ILE B C 1
ATOM 5769 O O . ILE B 1 371 ? -23.312 52.292 11.531 1.00 167.69 371 ILE B O 1
ATOM 5774 N N . PRO B 1 372 ? -22.625 50.602 10.202 1.00 152.01 372 PRO B N 1
ATOM 5775 C CA . PRO B 1 372 ? -22.222 49.753 11.322 1.00 162.10 372 PRO B CA 1
ATOM 5776 C C . PRO B 1 372 ? -21.190 50.479 12.171 1.00 163.77 372 PRO B C 1
ATOM 5777 O O . PRO B 1 372 ? -20.329 51.160 11.614 1.00 162.97 372 PRO B O 1
ATOM 5781 N N . LYS B 1 373 ? -21.270 50.345 13.491 1.00 162.11 373 LYS B N 1
ATOM 5782 C CA . LYS B 1 373 ? -20.297 50.993 14.363 1.00 162.33 373 LYS B CA 1
ATOM 5783 C C . LYS B 1 373 ? -18.897 50.455 14.087 1.00 157.32 373 LYS B C 1
ATOM 5784 O O . LYS B 1 373 ? -17.900 51.043 14.501 1.00 158.32 373 LYS B O 1
ATOM 5790 N N . LYS B 1 374 ? -18.836 49.336 13.373 1.00 151.75 374 LYS B N 1
ATOM 5791 C CA . LYS B 1 374 ? -17.572 48.674 13.083 1.00 152.25 374 LYS B CA 1
ATOM 5792 C C . LYS B 1 374 ? -16.938 49.211 11.806 1.00 158.02 374 LYS B C 1
ATOM 5793 O O . LYS B 1 374 ? -15.725 49.112 11.614 1.00 162.84 374 LYS B O 1
ATOM 5799 N N . ASP B 1 375 ? -17.769 49.777 10.937 1.00 157.50 375 ASP B N 1
ATOM 5800 C CA . ASP B 1 375 ? -17.298 50.392 9.701 1.00 147.72 375 ASP B CA 1
ATOM 5801 C C . ASP B 1 375 ? -17.098 51.887 9.917 1.00 143.05 375 ASP B C 1
ATOM 5802 O O . ASP B 1 375 ? -16.525 52.583 9.079 1.00 137.72 375 ASP B O 1
ATOM 5807 N N . LEU B 1 376 ? -17.573 52.363 11.062 1.00 141.91 376 LEU B N 1
ATOM 5808 C CA . LEU B 1 376 ? -17.596 53.787 11.376 1.00 128.43 376 LEU B CA 1
ATOM 5809 C C . LEU B 1 376 ? -16.234 54.490 11.260 1.00 119.69 376 LEU B C 1
ATOM 5810 O O . LEU B 1 376 ? -16.142 55.564 10.664 1.00 110.85 376 LEU B O 1
ATOM 5815 N N . PRO B 1 377 ? -15.175 53.899 11.838 1.00 123.27 377 PRO B N 1
ATOM 5816 C CA . PRO B 1 377 ? -13.852 54.530 11.781 1.00 121.59 377 PRO B CA 1
ATOM 5817 C C . PRO B 1 377 ? -13.155 54.227 10.463 1.00 119.57 377 PRO B C 1
ATOM 5818 O O . PRO B 1 377 ? -12.002 54.611 10.256 1.00 120.88 377 PRO B O 1
ATOM 5822 N N . LEU B 1 378 ? -13.862 53.532 9.579 1.00 119.63 378 LEU B N 1
ATOM 5823 C CA . LEU B 1 378 ? -13.261 52.996 8.366 1.00 116.83 378 LEU B CA 1
ATOM 5824 C C . LEU B 1 378 ? -13.720 53.654 7.063 1.00 108.40 378 LEU B C 1
ATOM 5825 O O . LEU B 1 378 ? -13.040 53.539 6.048 1.00 106.05 378 LEU B O 1
ATOM 5830 N N . ILE B 1 379 ? -14.859 54.342 7.082 1.00 100.76 379 ILE B N 1
ATOM 5831 C CA . ILE B 1 379 ? -15.500 54.742 5.825 1.00 112.36 379 ILE B CA 1
ATOM 5832 C C . ILE B 1 379 ? -14.733 55.751 4.954 1.00 113.99 379 ILE B C 1
ATOM 5833 O O . ILE B 1 379 ? -14.930 55.797 3.744 1.00 115.05 379 ILE B O 1
ATOM 5838 N N . PHE B 1 380 ? -13.866 56.550 5.566 1.00 107.50 380 PHE B N 1
ATOM 5839 C CA . PHE B 1 380 ? -13.071 57.516 4.818 1.00 95.03 380 PHE B CA 1
ATOM 5840 C C . PHE B 1 380 ? -11.864 56.844 4.162 1.00 98.29 380 PHE B C 1
ATOM 5841 O O . PHE B 1 380 ? -11.013 57.511 3.558 1.00 96.56 380 PHE B O 1
ATOM 5849 N N . ASP B 1 381 ? -11.770 55.525 4.298 1.00 104.95 381 ASP B N 1
ATOM 5850 C CA . ASP B 1 381 ? -10.671 54.783 3.683 1.00 111.93 381 ASP B CA 1
ATOM 5851 C C . ASP B 1 381 ? -10.925 54.674 2.188 1.00 105.16 381 ASP B C 1
ATOM 5852 O O . ASP B 1 381 ? -12.067 54.690 1.744 1.00 110.89 381 ASP B O 1
ATOM 5857 N N . ARG B 1 382 ? -9.854 54.576 1.414 1.00 97.71 382 ARG B N 1
ATOM 5858 C CA . ARG B 1 382 ? -9.975 54.504 -0.032 1.00 101.59 382 ARG B CA 1
ATOM 5859 C C . ARG B 1 382 ? -10.531 53.154 -0.455 1.00 107.96 382 ARG B C 1
ATOM 5860 O O . ARG B 1 382 ? -10.077 52.109 0.011 1.00 105.36 382 ARG B O 1
ATOM 5868 N N . PHE B 1 383 ? -11.531 53.188 -1.330 1.00 105.63 383 PHE B N 1
ATOM 5869 C CA . PHE B 1 383 ? -12.152 51.968 -1.823 1.00 101.51 383 PHE B CA 1
ATOM 5870 C C . PHE B 1 383 ? -12.805 51.179 -0.700 1.00 108.71 383 PHE B C 1
ATOM 5871 O O . PHE B 1 383 ? -13.015 49.975 -0.826 1.00 117.35 383 PHE B O 1
ATOM 5879 N N . TYR B 1 384 ? -13.114 51.852 0.402 1.00 116.99 384 TYR B N 1
ATOM 5880 C CA . TYR B 1 384 ? -13.887 51.215 1.454 1.00 127.44 384 TYR B CA 1
ATOM 5881 C C . TYR B 1 384 ? -15.363 51.437 1.205 1.00 134.73 384 TYR B C 1
ATOM 5882 O O . TYR B 1 384 ? -15.797 52.553 0.914 1.00 136.88 384 TYR B O 1
ATOM 5891 N N . ARG B 1 385 ? -16.134 50.365 1.323 1.00 147.38 385 ARG B N 1
ATOM 5892 C CA . ARG B 1 385 ? -17.567 50.436 1.113 1.00 167.71 385 ARG B CA 1
ATOM 5893 C C . ARG B 1 385 ? -18.251 49.448 2.049 1.00 177.77 385 ARG B C 1
ATOM 5894 O O . ARG B 1 385 ? -17.798 48.313 2.193 1.00 182.76 385 ARG B O 1
ATOM 5902 N N . VAL B 1 386 ? -19.325 49.884 2.700 1.00 180.17 386 VAL B N 1
ATOM 5903 C CA . VAL B 1 386 ? -20.138 48.974 3.495 1.00 184.11 386 VAL B CA 1
ATOM 5904 C C . VAL B 1 386 ? -20.579 47.835 2.586 1.00 190.87 386 VAL B C 1
ATOM 5905 O O . VAL B 1 386 ? -20.224 46.676 2.804 1.00 189.26 386 VAL B O 1
ATOM 5909 N N . ASP B 1 387 ? -21.349 48.181 1.560 1.00 201.20 387 ASP B N 1
ATOM 5910 C CA . ASP B 1 387 ? -21.706 47.246 0.498 1.00 216.25 387 ASP B CA 1
ATOM 5911 C C . ASP B 1 387 ? -22.036 48.007 -0.788 1.00 219.86 387 ASP B C 1
ATOM 5912 O O . ASP B 1 387 ? -22.976 48.800 -0.822 1.00 225.58 387 ASP B O 1
ATOM 5917 N N . LYS B 1 388 ? -21.256 47.775 -1.839 1.00 215.50 388 LYS B N 1
ATOM 5918 C CA . LYS B 1 388 ? -21.564 48.338 -3.152 1.00 211.35 388 LYS B CA 1
ATOM 5919 C C . LYS B 1 388 ? -21.681 47.229 -4.197 1.00 210.69 388 LYS B C 1
ATOM 5920 O O . LYS B 1 388 ? -20.763 46.418 -4.337 1.00 204.61 388 LYS B O 1
ATOM 5926 N N . ALA B 1 389 ? -22.800 47.171 -4.925 1.00 217.28 389 ALA B N 1
ATOM 5927 C CA . ALA B 1 389 ? -23.936 48.099 -4.807 1.00 221.57 389 ALA B CA 1
ATOM 5928 C C . ALA B 1 389 ? -23.659 49.555 -5.210 1.00 220.53 389 ALA B C 1
ATOM 5929 O O . ALA B 1 389 ? -23.479 50.427 -4.357 1.00 216.12 389 ALA B O 1
ATOM 5931 N N . ARG B 1 390 ? -23.634 49.802 -6.518 1.00 221.23 390 ARG B N 1
ATOM 5932 C CA . ARG B 1 390 ? -23.500 51.155 -7.052 1.00 211.04 390 ARG B CA 1
ATOM 5933 C C . ARG B 1 390 ? -24.567 51.428 -8.106 1.00 198.74 390 ARG B C 1
ATOM 5934 O O . ARG B 1 390 ? -24.733 52.559 -8.556 1.00 186.62 390 ARG B O 1
ATOM 5942 N N . THR B 1 397 ? -17.509 57.245 -6.534 1.00 174.52 397 THR B N 1
ATOM 5943 C CA . THR B 1 397 ? -17.076 55.913 -6.136 1.00 171.70 397 THR B CA 1
ATOM 5944 C C . THR B 1 397 ? -15.706 55.569 -6.720 1.00 154.00 397 THR B C 1
ATOM 5945 O O . THR B 1 397 ? -15.305 56.107 -7.756 1.00 99.61 397 THR B O 1
ATOM 5949 N N . GLY B 1 398 ? -14.972 54.710 -6.019 1.00 129.06 398 GLY B N 1
ATOM 5950 C CA . GLY B 1 398 ? -15.352 54.287 -4.682 1.00 111.90 398 GLY B CA 1
ATOM 5951 C C . GLY B 1 398 ? -14.428 54.916 -3.656 1.00 115.85 398 GLY B C 1
ATOM 5952 O O . GLY B 1 398 ? -14.174 54.359 -2.589 1.00 110.29 398 GLY B O 1
ATOM 5953 N N . LEU B 1 399 ? -13.905 56.087 -3.995 1.00 117.41 399 LEU B N 1
ATOM 5954 C CA . LEU B 1 399 ? -12.914 56.756 -3.169 1.00 102.22 399 LEU B CA 1
ATOM 5955 C C . LEU B 1 399 ? -13.601 57.946 -2.532 1.00 109.72 399 LEU B C 1
ATOM 5956 O O . LEU B 1 399 ? -13.890 57.938 -1.332 1.00 135.30 399 LEU B O 1
ATOM 5961 N N . GLY B 1 400 ? -13.863 58.962 -3.350 1.00 91.63 400 GLY B N 1
ATOM 5962 C CA . GLY B 1 400 ? -14.823 60.005 -3.022 1.00 95.95 400 GLY B CA 1
ATOM 5963 C C . GLY B 1 400 ? -14.773 60.532 -1.607 1.00 96.35 400 GLY B C 1
ATOM 5964 O O . GLY B 1 400 ? -14.229 61.611 -1.372 1.00 92.58 400 GLY B O 1
ATOM 5965 N N . LEU B 1 401 ? -15.358 59.784 -0.674 1.00 102.99 401 LEU B N 1
ATOM 5966 C CA . LEU B 1 401 ? -15.267 60.101 0.743 1.00 100.92 401 LEU B CA 1
ATOM 5967 C C . LEU B 1 401 ? -13.821 60.361 1.192 1.00 103.28 401 LEU B C 1
ATOM 5968 O O . LEU B 1 401 ? -13.545 61.323 1.927 1.00 95.12 401 LEU B O 1
ATOM 5973 N N . ALA B 1 402 ? -12.906 59.497 0.751 1.00 106.57 402 ALA B N 1
ATOM 5974 C CA . ALA B 1 402 ? -11.472 59.698 0.960 1.00 106.29 402 ALA B CA 1
ATOM 5975 C C . ALA B 1 402 ? -11.027 61.093 0.531 1.00 102.24 402 ALA B C 1
ATOM 5976 O O . ALA B 1 402 ? -10.461 61.840 1.329 1.00 108.79 402 ALA B O 1
ATOM 5978 N N . ILE B 1 403 ? -11.287 61.440 -0.727 1.00 88.99 403 ILE B N 1
ATOM 5979 C CA . ILE B 1 403 ? -10.971 62.770 -1.242 1.00 92.49 403 ILE B CA 1
ATOM 5980 C C . ILE B 1 403 ? -11.505 63.871 -0.320 1.00 91.04 403 ILE B C 1
ATOM 5981 O O . ILE B 1 403 ? -10.795 64.823 0.004 1.00 91.56 403 ILE B O 1
ATOM 5986 N N . ALA B 1 404 ? -12.755 63.733 0.104 1.00 88.33 404 ALA B N 1
ATOM 5987 C CA . ALA B 1 404 ? -13.368 64.697 1.010 1.00 91.76 404 ALA B CA 1
ATOM 5988 C C . ALA B 1 404 ? -12.535 64.889 2.286 1.00 97.65 404 ALA B C 1
ATOM 5989 O O . ALA B 1 404 ? -12.112 66.011 2.606 1.00 90.55 404 ALA B O 1
ATOM 5991 N N . LYS B 1 405 ? -12.294 63.791 3.003 1.00 104.71 405 LYS B N 1
ATOM 5992 C CA . LYS B 1 405 ? -11.436 63.835 4.181 1.00 100.00 405 LYS B CA 1
ATOM 5993 C C . LYS B 1 405 ? -10.110 64.528 3.883 1.00 96.54 405 LYS B C 1
ATOM 5994 O O . LYS B 1 405 ? -9.684 65.413 4.615 1.00 97.31 405 LYS B O 1
ATOM 6000 N N . GLU B 1 406 ? -9.457 64.124 2.803 1.00 96.16 406 GLU B N 1
ATOM 6001 C CA . GLU B 1 406 ? -8.142 64.655 2.470 1.00 102.33 406 GLU B CA 1
ATOM 6002 C C . GLU B 1 406 ? -8.157 66.161 2.235 1.00 106.02 406 GLU B C 1
ATOM 6003 O O . GLU B 1 406 ? -7.243 66.871 2.650 1.00 112.94 406 GLU B O 1
ATOM 6009 N N . ILE B 1 407 ? -9.194 66.651 1.567 1.00 104.42 407 ILE B N 1
ATOM 6010 C CA . ILE B 1 407 ? -9.310 68.082 1.324 1.00 104.97 407 ILE B CA 1
ATOM 6011 C C . ILE B 1 407 ? -9.525 68.815 2.646 1.00 98.04 407 ILE B C 1
ATOM 6012 O O . ILE B 1 407 ? -8.894 69.843 2.919 1.00 101.32 407 ILE B O 1
ATOM 6017 N N . VAL B 1 408 ? -10.422 68.285 3.473 1.00 86.57 408 VAL B N 1
ATOM 6018 C CA . VAL B 1 408 ? -10.678 68.899 4.769 1.00 86.69 408 VAL B CA 1
ATOM 6019 C C . VAL B 1 408 ? -9.375 68.997 5.538 1.00 93.22 408 VAL B C 1
ATOM 6020 O O . VAL B 1 408 ? -8.982 70.073 5.977 1.00 101.22 408 VAL B O 1
ATOM 6024 N N . LYS B 1 409 ? -8.698 67.868 5.677 1.00 92.78 409 LYS B N 1
ATOM 6025 C CA . LYS B 1 409 ? -7.405 67.823 6.329 1.00 102.91 409 LYS B CA 1
ATOM 6026 C C . LYS B 1 409 ? -6.462 68.852 5.707 1.00 110.06 409 LYS B C 1
ATOM 6027 O O . LYS B 1 409 ? -5.585 69.371 6.386 1.00 116.68 409 LYS B O 1
ATOM 6033 N N . GLN B 1 410 ? -6.654 69.148 4.419 1.00 115.45 410 GLN B N 1
ATOM 6034 C CA . GLN B 1 410 ? -5.829 70.132 3.707 1.00 109.12 410 GLN B CA 1
ATOM 6035 C C . GLN B 1 410 ? -6.102 71.544 4.201 1.00 108.29 410 GLN B C 1
ATOM 6036 O O . GLN B 1 410 ? -5.221 72.407 4.159 1.00 93.97 410 GLN B O 1
ATOM 6042 N N . HIS B 1 411 ? -7.339 71.771 4.641 1.00 107.88 411 HIS B N 1
ATOM 6043 C CA . HIS B 1 411 ? -7.732 73.057 5.216 1.00 112.98 411 HIS B CA 1
ATOM 6044 C C . HIS B 1 411 ? -7.370 73.182 6.697 1.00 114.89 411 HIS B C 1
ATOM 6045 O O . HIS B 1 411 ? -7.730 74.167 7.349 1.00 117.54 411 HIS B O 1
ATOM 6052 N N . LYS B 1 412 ? -6.660 72.187 7.219 1.00 106.31 412 LYS B N 1
ATOM 6053 C CA . LYS B 1 412 ? -6.389 72.097 8.649 1.00 118.45 412 LYS B CA 1
ATOM 6054 C C . LYS B 1 412 ? -7.712 72.032 9.410 1.00 124.96 412 LYS B C 1
ATOM 6055 O O . LYS B 1 412 ? -8.016 72.881 10.245 1.00 133.10 412 LYS B O 1
ATOM 6061 N N . GLY B 1 413 ? -8.502 71.015 9.093 1.00 119.09 413 GLY B N 1
ATOM 6062 C CA . GLY B 1 413 ? -9.806 70.829 9.697 1.00 116.31 413 GLY B CA 1
ATOM 6063 C C . GLY B 1 413 ? -9.998 69.358 9.987 1.00 116.27 413 GLY B C 1
ATOM 6064 O O . GLY B 1 413 ? -9.055 68.578 9.871 1.00 116.94 413 GLY B O 1
ATOM 6065 N N . PHE B 1 414 ? -11.207 68.969 10.372 1.00 111.85 414 PHE B N 1
ATOM 6066 C CA . PHE B 1 414 ? -11.482 67.563 10.627 1.00 112.39 414 PHE B CA 1
ATOM 6067 C C . PHE B 1 414 ? -12.863 67.174 10.129 1.00 112.38 414 PHE B C 1
ATOM 6068 O O . PHE B 1 414 ? -13.714 68.029 9.887 1.00 110.69 414 PHE B O 1
ATOM 6076 N N . ILE B 1 415 ? -13.071 65.869 9.995 1.00 116.10 415 ILE B N 1
ATOM 6077 C CA . ILE B 1 415 ? -14.317 65.310 9.498 1.00 113.51 415 ILE B CA 1
ATOM 6078 C C . ILE B 1 415 ? -14.493 63.906 10.078 1.00 119.80 415 ILE B C 1
ATOM 6079 O O . ILE B 1 415 ? -13.518 63.169 10.224 1.00 118.12 415 ILE B O 1
ATOM 6084 N N . TRP B 1 416 ? -15.723 63.543 10.432 1.00 128.04 416 TRP B N 1
ATOM 6085 C CA . TRP B 1 416 ? -15.992 62.201 10.960 1.00 130.50 416 TRP B CA 1
ATOM 6086 C C . TRP B 1 416 ? -17.446 61.793 10.757 1.00 131.21 416 TRP B C 1
ATOM 6087 O O . TRP B 1 416 ? -18.288 62.619 10.408 1.00 138.69 416 TRP B O 1
ATOM 6098 N N . ALA B 1 417 ? -17.736 60.515 10.966 1.00 123.72 417 ALA B N 1
ATOM 6099 C CA . ALA B 1 417 ? -19.089 60.015 10.776 1.00 121.86 417 ALA B CA 1
ATOM 6100 C C . ALA B 1 417 ? -19.717 59.613 12.098 1.00 136.48 417 ALA B C 1
ATOM 6101 O O . ALA B 1 417 ? -19.019 59.271 13.051 1.00 151.37 417 ALA B O 1
ATOM 6103 N N . ASN B 1 418 ? -21.041 59.678 12.154 1.00 133.92 418 ASN B N 1
ATOM 6104 C CA . ASN B 1 418 ? -21.780 59.116 13.273 1.00 141.43 418 ASN B CA 1
ATOM 6105 C C . ASN B 1 418 ? -22.952 58.334 12.704 1.00 138.68 418 ASN B C 1
ATOM 6106 O O . ASN B 1 418 ? -23.451 58.670 11.638 1.00 131.38 418 ASN B O 1
ATOM 6111 N N . SER B 1 419 ? -23.384 57.281 13.385 1.00 149.79 419 SER B N 1
ATOM 6112 C CA . SER B 1 419 ? -24.510 56.505 12.878 1.00 152.89 419 SER B CA 1
ATOM 6113 C C . SER B 1 419 ? -25.223 55.685 13.948 1.00 162.07 419 SER B C 1
ATOM 6114 O O . SER B 1 419 ? -24.604 55.189 14.889 1.00 158.26 419 SER B O 1
ATOM 6117 N N . GLU B 1 420 ? -26.536 55.556 13.789 1.00 178.30 420 GLU B N 1
ATOM 6118 C CA . GLU B 1 420 ? -27.347 54.728 14.668 1.00 207.67 420 GLU B CA 1
ATOM 6119 C C . GLU B 1 420 ? -27.962 53.586 13.870 1.00 220.90 420 GLU B C 1
ATOM 6120 O O . GLU B 1 420 ? -28.586 52.685 14.435 1.00 230.26 420 GLU B O 1
ATOM 6126 N N . GLU B 1 421 ? -27.774 53.635 12.552 1.00 218.25 421 GLU B N 1
ATOM 6127 C CA . GLU B 1 421 ? -28.512 52.790 11.617 1.00 222.75 421 GLU B CA 1
ATOM 6128 C C . GLU B 1 421 ? -29.997 53.133 11.679 1.00 225.82 421 GLU B C 1
ATOM 6129 O O . GLU B 1 421 ? -30.819 52.548 10.976 1.00 224.44 421 GLU B O 1
ATOM 6135 N N . GLY B 1 422 ? -30.323 54.098 12.529 1.00 227.51 422 GLY B N 1
ATOM 6136 C CA . GLY B 1 422 ? -31.672 54.608 12.658 1.00 228.49 422 GLY B CA 1
ATOM 6137 C C . GLY B 1 422 ? -31.712 55.601 13.802 1.00 226.17 422 GLY B C 1
ATOM 6138 O O . GLY B 1 422 ? -31.577 55.206 14.958 1.00 227.36 422 GLY B O 1
ATOM 6139 N N . GLU B 1 423 ? -31.912 56.883 13.500 1.00 223.08 423 GLU B N 1
ATOM 6140 C CA . GLU B 1 423 ? -32.224 57.363 12.150 1.00 214.12 423 GLU B CA 1
ATOM 6141 C C . GLU B 1 423 ? -31.220 56.977 11.062 1.00 192.03 423 GLU B C 1
ATOM 6142 O O . GLU B 1 423 ? -31.520 56.144 10.212 1.00 194.44 423 GLU B O 1
ATOM 6148 N N . GLY B 1 424 ? -30.036 57.575 11.083 1.00 171.75 424 GLY B N 1
ATOM 6149 C CA . GLY B 1 424 ? -29.090 57.331 10.012 1.00 167.46 424 GLY B CA 1
ATOM 6150 C C . GLY B 1 424 ? -27.769 58.051 10.168 1.00 161.61 424 GLY B C 1
ATOM 6151 O O . GLY B 1 424 ? -27.552 58.784 11.135 1.00 163.92 424 GLY B O 1
ATOM 6152 N N . SER B 1 425 ? -26.883 57.841 9.201 1.00 149.21 425 SER B N 1
ATOM 6153 C CA . SER B 1 425 ? -25.534 58.388 9.270 1.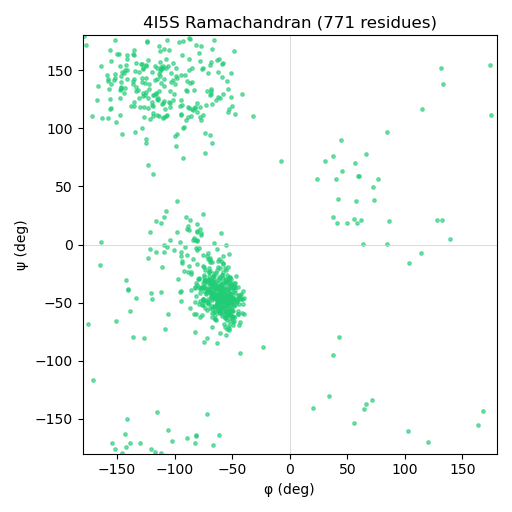00 149.88 425 SER B CA 1
ATOM 6154 C C . SER B 1 425 ? -25.507 59.904 9.088 1.00 139.82 425 SER B C 1
ATOM 6155 O O . SER B 1 425 ? -26.332 60.469 8.374 1.00 138.43 425 SER B O 1
ATOM 6158 N N . THR B 1 426 ? -24.556 60.554 9.753 1.00 137.05 426 THR B N 1
ATOM 6159 C CA . THR B 1 426 ? -24.327 61.984 9.585 1.00 139.22 426 THR B CA 1
ATOM 6160 C C . THR B 1 426 ? -22.835 62.332 9.660 1.00 131.41 426 THR B C 1
ATOM 6161 O O . THR B 1 426 ? -22.128 61.907 10.584 1.00 105.64 426 THR B O 1
ATOM 6165 N N . PHE B 1 427 ? -22.370 63.102 8.677 1.00 124.13 427 PHE B N 1
ATOM 6166 C CA . PHE B 1 427 ? -20.967 63.504 8.606 1.00 108.44 427 PHE B CA 1
ATOM 6167 C C . PHE B 1 427 ? -20.758 64.915 9.129 1.00 111.64 427 PHE B C 1
ATOM 6168 O O . PHE B 1 427 ? -21.541 65.818 8.843 1.00 107.79 427 PHE B O 1
ATOM 6176 N N . THR B 1 428 ? -19.689 65.103 9.894 1.00 119.67 428 THR B N 1
ATOM 6177 C CA . THR B 1 428 ? -19.419 66.399 10.502 1.00 118.51 428 THR B CA 1
ATOM 6178 C C . THR B 1 428 ? -18.008 66.884 10.196 1.00 116.21 428 THR B C 1
ATOM 6179 O O . THR B 1 428 ? -17.025 66.168 10.405 1.00 126.19 428 THR B O 1
ATOM 6183 N N . ILE B 1 429 ? -17.937 68.113 9.697 1.00 103.19 429 ILE B N 1
ATOM 6184 C CA . ILE B 1 429 ? -16.694 68.758 9.322 1.00 98.53 429 ILE B CA 1
ATOM 6185 C C . ILE B 1 429 ? -16.448 69.968 10.213 1.00 104.77 429 ILE B C 1
ATOM 6186 O O . ILE B 1 429 ? -17.380 70.694 10.571 1.00 108.31 429 ILE B O 1
ATOM 6191 N N . VAL B 1 430 ? -15.186 70.174 10.564 1.00 104.94 430 VAL B N 1
ATOM 6192 C CA . VAL B 1 430 ? -14.784 71.272 11.426 1.00 105.76 430 VAL B CA 1
ATOM 6193 C C . VAL B 1 430 ? -13.690 72.084 10.740 1.00 109.62 430 VAL B C 1
ATOM 6194 O O . VAL B 1 430 ? -12.703 71.521 10.265 1.00 112.62 430 VAL B O 1
ATOM 6198 N N . LEU B 1 431 ? -13.871 73.401 10.673 1.00 107.35 431 LEU B N 1
ATOM 6199 C CA . LEU B 1 431 ? -12.882 74.263 10.024 1.00 109.61 431 LEU B CA 1
ATOM 6200 C C . LEU B 1 431 ? -12.520 75.451 10.907 1.00 120.83 431 LEU B C 1
ATOM 6201 O O . LEU B 1 431 ? -13.350 75.923 11.665 1.00 135.98 431 LEU B O 1
ATOM 6206 N N . PRO B 1 432 ? -11.269 75.930 10.819 1.00 114.52 432 PRO B N 1
ATOM 6207 C CA . PRO B 1 432 ? -10.744 77.005 11.674 1.00 118.77 432 PRO B CA 1
ATOM 6208 C C . PRO B 1 432 ? -11.503 78.342 11.645 1.00 132.40 432 PRO B C 1
ATOM 6209 O O . PRO B 1 432 ? -11.768 78.901 10.581 1.00 125.54 432 PRO B O 1
ATOM 6213 N N . TYR B 1 433 ? -11.824 78.835 12.841 1.00 146.26 433 TYR B N 1
ATOM 6214 C CA . TYR B 1 433 ? -12.442 80.151 13.073 1.00 152.76 433 TYR B CA 1
ATOM 6215 C C . TYR B 1 433 ? -13.766 80.447 12.345 1.00 157.09 433 TYR B C 1
ATOM 6216 O O . TYR B 1 433 ? -14.516 79.537 11.992 1.00 152.27 433 TYR B O 1
ATOM 6225 N N . GLU B 1 434 ? -14.013 81.737 12.122 1.00 164.84 434 GLU B N 1
ATOM 6226 C CA . GLU B 1 434 ? -15.332 82.301 11.822 1.00 159.00 434 GLU B CA 1
ATOM 6227 C C . GLU B 1 434 ? -16.502 81.490 12.371 1.00 138.55 434 GLU B C 1
ATOM 6228 O O . GLU B 1 434 ? -17.486 82.057 12.836 1.00 123.41 434 GLU B O 1
#

Secondary structure (DSSP, 8-state):
-HHHHHHHHHHHHHHHTT---PPPP--SS-TTHHHHHHHHHHHHHHHHHHHHHHHHHHHHHHHHHH-SSEEEEEESS-BEEEE-HHHHHHTT--HHHHHS-BGGGSTT----HHHHHHH--EEEEEE--SSSS--EEEEEEEEE---TTS---EEEEEEEE-HHHHHHHHHHHHHHHHHHHHSHHHHHHHHHHHHHTTS-SS-TTTHHHHHHHHHHHHHHHHHHHHHHHHTT------EEEEHHHHHHHHHHHHHHHHTSS---EEEE---S--EEEE-HHHHHHHHHHHHHHHHHH--SS-EEEEEEEE-SS-EEEEEE-SS----TTTTTTTTSTTHHHHS------HHHHHHHHTTT-EEEEEEETTTEEEEEEEE-/-HHHHHHHHHHHHHHHHHHHHHHHHTT---PPPPP-SS-SHHHHHHHHHHHHHHHHHHHHHHHHHHHHHHHHHHHSSSEEEEE-TT-BEEEE-HHHHHHTT--HHHHHT-BTTTTTT----HHHHHHH---EEEEE--SSSS--EEEEEEEEEEE-SSSSEEEEEEEEEE-HHHHHHHHHHHHHHHHHHHHHHHHHHHHHHHHTTTTTT-TTSSSHHHHHHHHHHHHHHHHHHHHHHHHHHHHHTT------EEEEHHHHHHHHHHHHHHHH-----EE----S--EEEE-HHHHHHHHHHHHHHHHHT-SS---EEEEEEE-SSEEEEEEE--SS---TTTTTTTTSTT--SS-----STHHHHHHHHHHTT-EEEEE--SSS--EEEEEEE--

InterPro domains:
  IPR000014 PAS domain [PS50112] (92-147)
  IPR000014 PAS domain [SM00091] (94-159)
  IPR000014 PAS domain [cd00130] (103-197)
  IPR003594 Histidine kinase/HSP90-like ATPase domain [PF02518] (324-434)
  IPR003594 Histidine kinase/HSP90-like ATPase domain [SM00387] (323-435)
  IPR003661 Signal transduction histidine kinase, dimerisation/phosphoacceptor domain [PF00512] (208-272)
  IPR003661 Signal transduction histidine kinase, dimerisation/phosphoacceptor domain [SM00388] (207-273)
  IPR003661 Signal transduction histidine kinase, dimerisation/phosphoacceptor domain [cd00082] (211-269)
  IPR004358 Signal transduction histidine kinase-related protein, C-terminal [PR00344] (360-374)
  IPR004358 Signal transduction histidine kinase-related protein, C-terminal [PR00344] (378-388)
  IPR004358 Signal transduction histidine kinase-related protein, C-terminal [PR00344] (395-413)
  IPR004358 Signal transduction histidine kinase-related protein, C-terminal [PR00344] (419-432)
  IPR005467 Histidine kinase domain [PS50109] (214-435)
  IPR013767 PAS fold [PF00989] (96-180)
  IPR035965 PAS domain superfamily [SSF55785] (84-199)
  IPR036097 Signal transduction histidine kinase, dimerisation/phosphoacceptor domain superfamily [SSF47384] (193-272)
  IPR036890 Histidine kinase/HSP90-like ATPase superfamily [G3DSA:3.30.565.10] (275-433)
  IPR036890 Histidine kinase/HSP90-like ATPase superfamily [SSF55874] (263-433)
  IPR050351 Bacteriophytochrome/Sensor protein kinase WalK/GraS-like [PTHR45453] (11-435)
  IPR054693 Sensor histidine protein kinase/phosphatase WalK-like, HAMP domain [PF22610] (31-87)